Protein AF-A0A315VGN8-F1 (afdb_monomer_lite)

pLDDT: mean 83.1, std 18.91, range [20.92, 97.62]

Secondary structure (DSSP, 8-state):
-HHHHTS-HHHHHHHHTSHHHHT-HHHHHHHHHHHHTT--HHHHHHHHHHHHHHHHHTT-----HHHHHHHHHHHHHHHGGGGGG--HHHHHIIIIIISTTTGGG--HHHHHTS-S-S-HHHHHHHHHHHHHTGGGS-HHHHHHHHHHHHHHHHHHGGGTSSS--TTT---HHHHHHHHHGGGGGGS-HHHHHHH-TT--GGGGGGGS-HHHHHHHHT-GGG--SHHHHHHHHHHS-GGGHHHHHHHHHHHHHHTGGGS-HHHHHHHHHHHHHHS-GGGS-HHHHHHHHHHHHHHHTT--GGGHHHHHHHHHTS-HHHHHHHHHHHHHTGGGS-HHHHHHHHHHHHHHHHSSSTTTT--SS-HHHHHHHHHGGG-PPPHHHHHHTS-TTSHHHHHTTS-HHHHHHHHTSTT----HHHHHHHHHH-TTHHHHHHH----HHHHHHHHHHHHHHHHH--SHHHHHHIIIIITTTTGGG--TTTTSHHHHTT--HHHHHHHHHHHHHT---TT-S--HHHHHHHHHHHHHTSSS-TT--TT-TTT--S-HHHHHTGGGGGG--HHHHHHHS-HHHHHHHHT-HHHHHHHT-TTS-HHHHHHHHHHHHHH-TT--GGGS-TGGGG-TTS-HHHHHT--HHHHHHHHHHHHHHS------PPPPS----------------PPP--------------------S-----S-SSSS---TT----TTSGGGTT-TTTSGGG-SS-HHHHHHHHHHHHT--S--HHHHHHHGGGGGGS-HHHHHHS-HHHHHHTHHHHTT-TT--HHHHHHHHHHHHHTT----SHHHHHHTGGGGGG--HHHHHHS-HHHHHHHTT-HHHHHHHHTS-HHHHHHHHHHHHTT--SHHHHHHHS-GGGGGGS-GGG--PPTT---HHHHHTS---HHHHHHHHHHHHTS---GGG--HHHHTT--HHHHTTS-HHHHHHHHHHTS--TTSPPP---HHHHHHHHHHHTTS--S-GGGS-TTGGGT-

Sequence (1011 aa):
ITIVDSLSSGEKAEFLLQPDILANVSLVITVFDRFTTSASLENLESFFNTFVGGLVKQNLTAVNPNMRDNILNLTITALAPKFHLLNPEGFRLWFQVYLPLFLPSIKSTTFDIIPRNISCSSYQQIVKGLDNIISQLSEAQNQEVLKFGLDYLKAQLTSGLSCFNAEIETNDRGWLEDNFGQFRLQASFKNFLSLKKDFKGAEVADLLTFSQLKELAAIPSQLNGTQDVTKVMAVIKPADFAAFFDSLAQAVAAQSVNYTQEVKSAFLQAVFDRGGLPAVSDEDFLQWRGRLQPLLIDLSPNLVPRFVSLVANRSCATSQEMINVLDTIQTTLSNNTKTEVYRNILIFLQDSTLLKCYRGGSFYLFLQNIFLSFGFPDVATFISLLPPKRESELLNTISTSELSQLLNQPDVVKNSTDICIIFSNYNNTPSFLENEDVPDDVRRIILPCVWPLALSSNRRSEVDLWFNVRLRNYLKFLTKDLISYNEVQNASCLTFQKLVSFMGKNFTFTGSDFGQPDVYTTIRSYLGAGSVARCYNATDPDLNSTSWFVNYIGSFVIFITLDDFKSFVNTSQLNVFLKDKANLELFNNPAVPQDVTNYYIFQLFEFYPSFGLIMLPGSLLCSPDIPSSLFASLNENDTMAILDKLNTFCNSTENPEVPDENVTEVLFSDIIVGSQITSPSQGNIETGNQDVPTLKDNFQKPFVVSESACSHTGSSVCCAPRRLAPALGLDLICHEWNGRSLNTIRRAAALASNIKVFTAQTFKDLGSASSGLTNSQIMSVSPELLVLSLSILGSVNTWGKDQASNIINQITSSSFQINSAASLESLGTLIIGVPSKSINSISASEILSASKNPTLVSNMLEAPKVVQEAFVKKIISVDSSPTKVVENVPDALATEIPPSLLLFSEGTANITAINKKTWTADQSTMFFATLAETNFDTEQLSPFVLQGFTCGTVKKMRKAQISQLIHACRPRKGRAKVELKESQLTCMYNLIRDDLSQNFTDYPSDLLLYL

Foldseek 3Di:
DVVLVPDQLLVNLVVCLDPVNVVPLVNLLVSLLVCLPDDDPVSLLNNLCNNLVSCVVVVPLEGDLSSLLSNLVSNLQSCLVVLVVDDLVNLLCVLQPRNLNSVQNDDLVSLVSHDLPHALSSLLSNLVSCLVNVVSHDPNVLVSSVVSLLVSQVVCVVVPASSDDPVPDPALQCVLCSSHNLSSAVDALVSSCVRPVPRQCLRCLLVYDPRNLLVLLLDLVNDDFQSSLCSNLVNDALVCLLVSLVSNLVSCVVCVVSHDLRNLQNNVVSCLVHNCLLPDALVVNVSCCSSNLSSCQQHDLVCLLSQLVSLLSHAPVSSLVSLVSCLVRVVRYDLSNLVSNQVSLLVSCPPPPHRHPDPDAQPLVSQCSSCPPSDGAALVSVLVSADPVCLLVRLQSHDLVSVLVNQQDPPRDDDLVSVLSSCVSYPCLLVNLQPHDHDPVSLLSVCVSCLLVLQADADLVSVCSVPVGRCVVNVQNDALVCLALVNNLNGHLNNLLVVLVCLQPPHDCVPHNDDLVSNVVNLLSNLLVDQAQPQADCPDPSRPDLCSCCRRCNQSQLVDDPVSVCRNHPLVRLQSNLLDLNNLVRLLDPSHDLVNLLVSLLSPCVSPVPPQLLSHQLQSLQHLNNDLVNLLPDALVVLLVNLVSCVVHVPDPDDDPDDDDDDDDDDDDDPDDDDDDDDDDDDDDDDDDDDDYDDDDDDDDDDPPPPPDPPPDPDPPDDDDPPCVVPPVPPPPVVLDPDDDPSVLSNLLSSQVNDDDDALVNLVSSQLSPLSHDLVRLLVDQLVRLVVNQQRQLVHQNHDLSSLLSSVVRVCVDPQALAALVSLVSNHLSQQNDDLVSLLNHALVRLLVNQVDVSSVVSLLNHPPSNLLSSLVSVCVVPLALLSSLVRHDQVSQQSDDLVSNADDAPSDDQVSVQSHQYDLSSLLNCLLSVQVDDDQLLSHALRNLSNDALVSLVPHDLVVLLRSQQSQFDDPPGDHRDHDPRRLVSSCVSCVVPDDPDPRSGHPVNVVVD

Structure (mmCIF, N/CA/C/O backbone):
data_AF-A0A315VGN8-F1
#
_entry.id   AF-A0A315VGN8-F1
#
loop_
_atom_site.group_PDB
_atom_site.id
_atom_site.type_symbol
_atom_site.label_atom_id
_atom_site.label_alt_id
_atom_site.label_comp_id
_atom_site.label_asym_id
_atom_site.label_entity_id
_atom_site.label_seq_id
_atom_site.pdbx_PDB_ins_code
_atom_site.Cartn_x
_atom_site.Cartn_y
_atom_site.Cartn_z
_atom_site.occupancy
_atom_site.B_iso_or_equiv
_atom_site.auth_seq_id
_atom_site.auth_comp_id
_atom_site.auth_asym_id
_atom_site.auth_atom_id
_atom_site.pdbx_PDB_model_num
ATOM 1 N N . ILE A 1 1 ? 70.341 12.336 -92.042 1.00 58.00 1 ILE A N 1
ATOM 2 C CA . ILE A 1 1 ? 70.858 12.211 -90.656 1.00 58.00 1 ILE A CA 1
ATOM 3 C C . ILE A 1 1 ? 71.962 13.239 -90.385 1.00 58.00 1 ILE A C 1
ATOM 5 O O . ILE A 1 1 ? 71.738 14.077 -89.535 1.00 58.00 1 ILE A O 1
ATOM 9 N N . THR A 1 2 ? 73.058 13.303 -91.153 1.00 61.00 2 THR A N 1
ATOM 10 C CA . THR A 1 2 ? 74.105 14.351 -91.014 1.00 61.00 2 THR A CA 1
ATOM 11 C C . THR A 1 2 ? 73.592 15.796 -91.126 1.00 61.00 2 THR A C 1
ATOM 13 O O . THR A 1 2 ? 74.123 16.676 -90.466 1.00 61.00 2 THR A O 1
ATOM 16 N N . ILE A 1 3 ? 72.532 16.039 -91.908 1.00 67.94 3 ILE A N 1
ATOM 17 C CA . ILE A 1 3 ? 71.863 17.354 -92.020 1.00 67.94 3 ILE A CA 1
ATOM 18 C C . ILE A 1 3 ? 71.047 17.697 -90.762 1.00 67.94 3 ILE A C 1
ATOM 20 O O . ILE A 1 3 ? 70.886 18.861 -90.421 1.00 67.94 3 ILE A O 1
ATOM 24 N N . VAL A 1 4 ? 70.530 16.688 -90.057 1.00 70.56 4 VAL A N 1
ATOM 25 C CA . VAL A 1 4 ? 69.682 16.889 -88.873 1.00 70.56 4 VAL A CA 1
ATOM 26 C C . VAL A 1 4 ? 70.528 17.328 -87.678 1.00 70.56 4 VAL A C 1
ATOM 28 O O . VAL A 1 4 ? 70.066 18.115 -86.860 1.00 70.56 4 VAL A O 1
ATOM 31 N N . ASP A 1 5 ? 71.785 16.884 -87.602 1.00 72.75 5 ASP A N 1
ATOM 32 C CA . ASP A 1 5 ? 72.692 17.219 -86.501 1.00 72.75 5 ASP A CA 1
ATOM 33 C C . ASP A 1 5 ? 73.070 18.720 -86.479 1.00 72.75 5 ASP A C 1
ATOM 35 O O . ASP A 1 5 ? 73.312 19.257 -85.399 1.00 72.75 5 ASP A O 1
ATOM 39 N N . SER A 1 6 ? 73.023 19.420 -87.626 1.00 78.56 6 SER A N 1
ATOM 40 C CA . SER A 1 6 ? 73.292 20.867 -87.745 1.00 78.56 6 SER A CA 1
ATOM 41 C C . SER A 1 6 ? 72.089 21.786 -87.482 1.00 78.56 6 SER A C 1
ATOM 43 O O . SER A 1 6 ? 72.261 23.001 -87.475 1.00 78.56 6 SER A O 1
ATOM 45 N N . LEU A 1 7 ? 70.885 21.236 -87.293 1.00 84.81 7 LEU A N 1
ATOM 46 C CA . LEU A 1 7 ? 69.662 22.013 -87.052 1.00 84.81 7 LEU A CA 1
ATOM 47 C C . LEU A 1 7 ? 69.554 22.473 -85.588 1.00 84.81 7 LEU A C 1
ATOM 49 O O . LEU A 1 7 ? 69.934 21.740 -84.663 1.00 84.81 7 LEU A O 1
ATOM 53 N N . SER A 1 8 ? 68.968 23.653 -85.371 1.00 86.38 8 SER A N 1
ATOM 54 C CA . SER A 1 8 ? 68.553 24.110 -84.040 1.00 86.38 8 SER A CA 1
ATOM 55 C C . SER A 1 8 ? 67.445 23.222 -83.458 1.00 86.38 8 SER A C 1
ATOM 57 O O . SER A 1 8 ? 66.786 22.458 -84.165 1.00 86.38 8 SER A O 1
ATOM 59 N N . SER A 1 9 ? 67.216 23.316 -82.147 1.00 86.25 9 SER A N 1
ATOM 60 C CA . SER A 1 9 ? 66.182 22.540 -81.446 1.00 86.25 9 SER A CA 1
ATOM 61 C C . SER A 1 9 ? 64.780 22.760 -82.042 1.00 86.25 9 SER A C 1
ATOM 63 O O . SER A 1 9 ? 64.043 21.799 -82.244 1.00 86.25 9 SER A O 1
ATOM 65 N N . GLY A 1 10 ? 64.430 23.998 -82.406 1.00 83.69 10 GLY A N 1
ATOM 66 C CA . GLY A 1 10 ? 63.163 24.308 -83.078 1.00 83.69 10 GLY A CA 1
ATOM 67 C C . GLY A 1 10 ? 63.079 23.741 -84.500 1.00 83.69 10 GLY A C 1
ATOM 68 O O . GLY A 1 10 ? 62.085 23.111 -84.849 1.00 83.69 10 GLY A O 1
ATOM 69 N N . GLU A 1 11 ? 64.141 23.870 -85.299 1.00 86.75 11 GLU A N 1
ATOM 70 C CA . GLU A 1 11 ? 64.182 23.333 -86.671 1.00 86.75 11 GLU A CA 1
ATOM 71 C C . GLU A 1 11 ? 64.139 21.796 -86.697 1.00 86.75 11 GLU A C 1
ATOM 73 O O . GLU A 1 11 ? 63.535 21.206 -87.591 1.00 86.75 11 GLU A O 1
ATOM 78 N N . LYS A 1 12 ? 64.727 21.121 -85.694 1.00 88.56 12 LYS A N 1
ATOM 79 C CA . LYS A 1 12 ? 64.592 19.663 -85.509 1.00 88.56 12 LYS A CA 1
ATOM 80 C C . LYS A 1 12 ? 63.140 19.267 -85.256 1.00 88.56 12 LYS A C 1
ATOM 82 O O . LYS A 1 12 ? 62.682 18.277 -85.821 1.00 88.56 12 LYS A O 1
ATOM 87 N N . ALA A 1 13 ? 62.420 20.030 -84.435 1.00 88.88 13 ALA A N 1
ATOM 88 C CA . ALA A 1 13 ? 61.000 19.804 -84.189 1.00 88.88 13 ALA A CA 1
ATOM 89 C C . ALA A 1 13 ? 60.163 20.006 -85.465 1.00 88.88 13 ALA A C 1
ATOM 91 O O . ALA A 1 13 ? 59.357 19.143 -85.800 1.00 88.88 13 ALA A O 1
ATOM 92 N N . GLU A 1 14 ? 60.391 21.087 -86.218 1.00 87.31 14 GLU A N 1
ATOM 93 C CA . GLU A 1 14 ? 59.707 21.350 -87.498 1.00 87.31 14 GLU A CA 1
ATOM 94 C C . GLU A 1 14 ? 60.000 20.285 -88.561 1.00 87.31 14 GLU A C 1
ATOM 96 O O . GLU A 1 14 ? 59.091 19.853 -89.271 1.00 87.31 14 GLU A O 1
ATOM 101 N N . PHE A 1 15 ? 61.244 19.803 -88.637 1.00 89.56 15 PHE A N 1
ATOM 102 C CA . PHE A 1 15 ? 61.625 18.704 -89.524 1.00 89.56 15 PHE A CA 1
ATOM 103 C C . PHE A 1 15 ? 60.834 17.427 -89.218 1.00 89.56 15 PHE A C 1
ATOM 105 O O . PHE A 1 15 ? 60.322 16.778 -90.131 1.00 89.56 15 PHE A O 1
ATOM 112 N N . LEU A 1 16 ? 60.686 17.083 -87.935 1.00 88.81 16 LEU A N 1
ATOM 113 C CA . LEU A 1 16 ? 59.929 15.902 -87.513 1.00 88.81 16 LEU A CA 1
ATOM 114 C C . LEU A 1 16 ? 58.418 16.035 -87.717 1.00 88.81 16 LEU A C 1
ATOM 116 O O . LEU A 1 16 ? 57.732 15.019 -87.741 1.00 88.81 16 LEU A O 1
ATOM 120 N N . LEU A 1 17 ? 57.901 17.254 -87.881 1.00 88.00 17 LEU A N 1
ATOM 121 C CA . LEU A 1 17 ? 56.484 17.529 -88.128 1.00 88.00 17 LEU A CA 1
ATOM 122 C C . LEU A 1 17 ? 56.077 17.385 -89.600 1.00 88.00 17 LEU A C 1
ATOM 124 O O . LEU A 1 17 ? 54.887 17.460 -89.906 1.00 88.00 17 LEU A O 1
ATOM 128 N N . GLN A 1 18 ? 57.020 17.184 -90.523 1.00 88.88 18 GLN A N 1
ATOM 129 C CA . GLN A 1 18 ? 56.686 16.921 -91.922 1.00 88.88 18 GLN A CA 1
ATOM 130 C C . GLN A 1 18 ? 55.933 15.580 -92.035 1.00 88.88 18 GLN A C 1
ATOM 132 O O . GLN A 1 18 ? 56.428 14.589 -91.496 1.00 88.88 18 GLN A O 1
ATOM 137 N N . PRO A 1 19 ? 54.783 15.500 -92.737 1.00 82.44 19 PRO A N 1
ATOM 138 C CA . PRO A 1 19 ? 53.932 14.303 -92.748 1.00 82.44 19 PRO A CA 1
ATOM 139 C C . PRO A 1 19 ? 54.670 12.997 -93.085 1.00 82.44 19 PRO A C 1
ATOM 141 O O . PRO A 1 19 ? 54.491 11.991 -92.400 1.00 82.44 19 PRO A O 1
ATOM 144 N N . ASP A 1 20 ? 55.560 13.033 -94.082 1.00 84.69 20 ASP A N 1
ATOM 145 C CA . ASP A 1 20 ? 56.333 11.867 -94.536 1.00 84.69 20 ASP A CA 1
ATOM 146 C C . ASP A 1 20 ? 57.399 11.427 -93.516 1.00 84.69 20 ASP A C 1
ATOM 148 O O . ASP A 1 20 ? 57.733 10.244 -93.412 1.00 84.69 20 ASP A O 1
ATOM 152 N N . ILE A 1 21 ? 57.929 12.378 -92.741 1.00 86.12 21 ILE A N 1
ATOM 153 C CA . ILE A 1 21 ? 58.925 12.132 -91.692 1.00 86.12 21 ILE A CA 1
ATOM 154 C C . ILE A 1 21 ? 58.238 11.618 -90.431 1.00 86.12 21 ILE A C 1
ATOM 156 O O . ILE A 1 21 ? 58.671 10.608 -89.876 1.00 86.12 21 ILE A O 1
ATOM 160 N N . LEU A 1 22 ? 57.140 12.256 -90.017 1.00 85.06 22 LEU A N 1
ATOM 161 C CA . LEU A 1 22 ? 56.354 11.868 -88.847 1.00 85.06 22 LEU A CA 1
ATOM 162 C C . LEU A 1 22 ? 55.764 10.457 -88.998 1.00 85.06 22 LEU A C 1
ATOM 164 O O . LEU A 1 22 ? 55.678 9.717 -88.021 1.00 85.06 22 LEU A O 1
ATOM 168 N N . ALA A 1 23 ? 55.413 10.044 -90.221 1.00 84.00 23 ALA A N 1
ATOM 169 C CA . ALA A 1 23 ? 54.968 8.680 -90.514 1.00 84.00 23 ALA A CA 1
ATOM 170 C C . ALA A 1 23 ? 56.084 7.623 -90.352 1.00 84.00 23 ALA A C 1
ATOM 172 O O . ALA A 1 23 ? 55.800 6.448 -90.100 1.00 84.00 23 ALA A O 1
ATOM 173 N N . ASN A 1 24 ? 57.360 8.012 -90.459 1.00 89.75 24 ASN A N 1
ATOM 174 C CA . ASN A 1 24 ? 58.501 7.109 -90.335 1.00 89.75 24 ASN A CA 1
ATOM 175 C C . ASN A 1 24 ? 58.953 6.964 -88.872 1.00 89.75 24 ASN A C 1
ATOM 177 O O . ASN A 1 24 ? 59.883 7.626 -88.407 1.00 89.75 24 ASN A O 1
ATOM 181 N N . VAL A 1 25 ? 58.321 6.033 -88.152 1.00 88.19 25 VAL A N 1
ATOM 182 C CA . VAL A 1 25 ? 58.555 5.799 -86.715 1.00 88.19 25 VAL A CA 1
ATOM 183 C C . VAL A 1 25 ? 60.031 5.582 -86.363 1.00 88.19 25 VAL A C 1
ATOM 185 O O . VAL A 1 25 ? 60.518 6.163 -85.396 1.00 88.19 25 VAL A O 1
ATOM 188 N N . SER A 1 26 ? 60.769 4.794 -87.151 1.00 88.88 26 SER A N 1
ATOM 189 C CA . SER A 1 26 ? 62.187 4.512 -86.879 1.00 88.88 26 SER A CA 1
ATOM 190 C C . SER A 1 26 ? 63.064 5.755 -87.027 1.00 88.88 26 SER A C 1
ATOM 192 O O . SER A 1 26 ? 64.008 5.940 -86.253 1.00 88.88 26 SER A O 1
ATOM 194 N N . LEU A 1 27 ? 62.770 6.604 -88.017 1.00 88.12 27 LEU A N 1
ATOM 195 C CA . LEU A 1 27 ? 63.497 7.851 -88.236 1.00 88.12 27 LEU A CA 1
ATOM 196 C C . LEU A 1 27 ? 63.222 8.848 -87.109 1.00 88.12 27 LEU A C 1
ATOM 198 O O . LEU A 1 27 ? 64.173 9.415 -86.575 1.00 88.12 27 LEU A O 1
ATOM 202 N N . VAL A 1 28 ? 61.956 9.009 -86.705 1.00 88.81 28 VAL A N 1
ATOM 203 C CA . VAL A 1 28 ? 61.578 9.893 -85.591 1.00 88.81 28 VAL A CA 1
ATOM 204 C C . VAL A 1 28 ? 62.287 9.477 -84.305 1.00 88.81 28 VAL A C 1
ATOM 206 O O . VAL A 1 28 ? 62.915 10.321 -83.671 1.00 88.81 28 VAL A O 1
ATOM 209 N N . ILE A 1 29 ? 62.278 8.183 -83.962 1.00 89.62 29 ILE A N 1
ATOM 210 C CA . ILE A 1 29 ? 62.968 7.668 -82.767 1.00 89.62 29 ILE A CA 1
ATOM 211 C C . ILE A 1 29 ? 64.475 7.946 -82.839 1.00 89.62 29 ILE A C 1
ATOM 213 O O . ILE A 1 29 ? 65.045 8.443 -81.875 1.00 89.62 29 ILE A O 1
ATOM 217 N N . THR A 1 30 ? 65.116 7.699 -83.988 1.00 88.81 30 THR A N 1
ATOM 218 C CA . THR A 1 30 ? 66.565 7.925 -84.162 1.00 88.81 30 THR A CA 1
ATOM 219 C C . THR A 1 30 ? 66.944 9.399 -83.994 1.00 88.81 30 THR A C 1
ATOM 221 O O . THR A 1 30 ? 67.984 9.718 -83.420 1.00 88.81 30 THR A O 1
ATOM 224 N N . VAL A 1 31 ? 66.117 10.316 -84.506 1.00 87.62 31 VAL A N 1
ATOM 225 C CA . VAL A 1 31 ? 66.350 11.760 -84.361 1.00 87.62 31 VAL A CA 1
ATOM 226 C C . VAL A 1 31 ? 66.115 12.206 -82.917 1.00 87.62 31 VAL A C 1
ATOM 228 O O . VAL A 1 31 ? 66.922 12.968 -82.388 1.00 87.62 31 VAL A O 1
ATOM 231 N N . PHE A 1 32 ? 65.059 11.708 -82.268 1.00 89.94 32 PHE A N 1
ATOM 232 C CA . PHE A 1 32 ? 64.776 11.987 -80.859 1.00 89.94 32 PHE A CA 1
ATOM 233 C C . PHE A 1 32 ? 65.889 11.491 -79.933 1.00 89.94 32 PHE A C 1
ATOM 235 O O . PHE A 1 32 ? 66.315 12.233 -79.053 1.00 89.94 32 PHE A O 1
ATOM 242 N N . ASP A 1 33 ? 66.391 10.276 -80.139 1.00 88.75 33 ASP A N 1
ATOM 243 C CA . ASP A 1 33 ? 67.467 9.672 -79.343 1.00 88.75 33 ASP A CA 1
ATOM 244 C C . ASP A 1 33 ? 68.757 10.503 -79.420 1.00 88.75 33 ASP A C 1
ATOM 246 O O . ASP A 1 33 ? 69.295 10.962 -78.407 1.00 88.75 33 ASP A O 1
ATOM 250 N N . ARG A 1 34 ? 69.182 10.842 -80.644 1.00 85.88 34 ARG A N 1
ATOM 251 C CA . ARG A 1 34 ? 70.348 11.712 -80.867 1.00 85.88 34 ARG A CA 1
ATOM 252 C C . ARG A 1 34 ? 70.181 13.095 -80.250 1.00 85.88 34 ARG A C 1
ATOM 254 O O . ARG A 1 34 ? 71.128 13.626 -79.678 1.00 85.88 34 ARG A O 1
ATOM 261 N N . PHE A 1 35 ? 68.994 13.688 -80.372 1.00 88.56 35 PHE A N 1
ATOM 262 C CA . PHE A 1 35 ? 68.704 14.999 -79.799 1.00 88.56 35 PHE A CA 1
ATOM 263 C C . PHE A 1 35 ? 68.747 14.974 -78.265 1.00 88.56 35 PHE A C 1
ATOM 265 O O . PHE A 1 35 ? 69.381 15.827 -77.645 1.00 88.56 35 PHE A O 1
ATOM 272 N N . THR A 1 36 ? 68.098 13.987 -77.651 1.00 88.31 36 THR A N 1
ATOM 273 C CA . THR A 1 36 ? 67.928 13.913 -76.194 1.00 88.31 36 THR A CA 1
ATOM 274 C C . THR A 1 36 ? 69.217 13.552 -75.451 1.00 88.31 36 THR A C 1
ATOM 276 O O . THR A 1 36 ? 69.388 13.998 -74.317 1.00 88.31 36 THR A O 1
ATOM 279 N N . THR A 1 37 ? 70.167 12.861 -76.098 1.00 84.69 37 THR A N 1
ATOM 280 C CA . THR A 1 37 ? 71.450 12.434 -75.496 1.00 84.69 37 THR A CA 1
ATOM 281 C C . THR A 1 37 ? 72.294 13.593 -74.932 1.00 84.69 37 THR A C 1
ATOM 283 O O . THR A 1 37 ? 72.989 13.411 -73.935 1.00 84.69 37 THR A O 1
ATOM 286 N N . SER A 1 38 ? 72.243 14.794 -75.525 1.00 78.88 38 SER A N 1
ATOM 287 C CA . SER A 1 38 ? 73.081 15.936 -75.102 1.00 78.88 38 SER A CA 1
ATOM 288 C C . SER A 1 38 ? 72.357 17.286 -75.036 1.00 78.88 38 SER A C 1
ATOM 290 O O . SER A 1 38 ? 73.006 18.330 -74.945 1.00 78.88 38 SER A O 1
ATOM 292 N N . ALA A 1 39 ? 71.024 17.312 -75.112 1.00 86.38 39 ALA A N 1
ATOM 293 C CA . ALA A 1 39 ? 70.270 18.565 -75.061 1.00 86.38 39 ALA A CA 1
ATOM 294 C C . ALA A 1 39 ? 70.390 19.246 -73.683 1.00 86.38 39 ALA A C 1
ATOM 296 O O . ALA A 1 39 ? 70.356 18.574 -72.654 1.00 86.38 39 ALA A O 1
ATOM 297 N N . SER A 1 40 ? 70.471 20.580 -73.634 1.00 89.69 40 SER A N 1
ATOM 298 C CA . SER A 1 40 ? 70.240 21.363 -72.407 1.00 89.69 40 SER A CA 1
ATOM 299 C C . SER A 1 40 ? 68.744 21.379 -72.050 1.00 89.69 40 SER A C 1
ATOM 301 O O . SER A 1 40 ? 67.917 20.925 -72.842 1.00 89.69 40 SER A O 1
ATOM 303 N N . LEU A 1 41 ? 68.368 21.866 -70.860 1.00 89.62 41 LEU A N 1
ATOM 304 C CA . LEU A 1 41 ? 66.949 22.017 -70.502 1.00 89.62 41 LEU A CA 1
ATOM 305 C C . LEU A 1 41 ? 66.229 22.986 -71.458 1.00 89.62 41 LEU A C 1
ATOM 307 O O . LEU A 1 41 ? 65.197 22.630 -72.011 1.00 89.62 41 LEU A O 1
ATOM 311 N N . GLU A 1 42 ? 66.833 24.143 -71.738 1.00 89.31 42 GLU A N 1
ATOM 312 C CA . GLU A 1 42 ? 66.310 25.147 -72.677 1.00 89.31 42 GLU A CA 1
ATOM 313 C C . GLU A 1 42 ? 66.122 24.581 -74.095 1.00 89.31 42 GLU A C 1
ATOM 315 O O . GLU A 1 42 ? 65.105 24.824 -74.741 1.00 89.31 42 GLU A O 1
ATOM 320 N N . ASN A 1 43 ? 67.064 23.753 -74.565 1.00 90.75 43 ASN A N 1
ATOM 321 C CA . ASN A 1 43 ? 66.945 23.090 -75.864 1.00 90.75 43 ASN A CA 1
ATOM 322 C C . ASN A 1 43 ? 65.787 22.089 -75.895 1.00 90.75 43 ASN A C 1
ATOM 324 O O . ASN A 1 43 ? 65.057 22.045 -76.884 1.00 90.75 43 ASN A O 1
ATOM 328 N N . LEU A 1 44 ? 65.609 21.301 -74.828 1.00 91.50 44 LEU A N 1
ATOM 329 C CA . LEU A 1 44 ? 64.475 20.386 -74.695 1.00 91.50 44 LEU A CA 1
ATOM 330 C C . LEU A 1 44 ? 63.145 21.152 -74.691 1.00 91.50 44 LEU A C 1
ATOM 332 O O . LEU A 1 44 ? 62.243 20.790 -75.439 1.00 91.50 44 LEU A O 1
ATOM 336 N N . GLU A 1 45 ? 63.034 22.223 -73.905 1.00 91.31 45 GLU A N 1
ATOM 337 C CA . GLU A 1 45 ? 61.823 23.050 -73.826 1.00 91.31 45 GLU A CA 1
ATOM 338 C C . GLU A 1 45 ? 61.502 23.720 -75.164 1.00 91.31 45 GLU A C 1
ATOM 340 O O . GLU A 1 45 ? 60.369 23.637 -75.634 1.00 91.31 45 GLU A O 1
ATOM 345 N N . SER A 1 46 ? 62.502 24.316 -75.820 1.00 91.44 46 SER A N 1
ATOM 346 C CA . SER A 1 46 ? 62.357 24.927 -77.146 1.00 91.44 46 SER A CA 1
ATOM 347 C C . SER A 1 46 ? 61.889 23.912 -78.193 1.00 91.44 46 SER A C 1
ATOM 349 O O . SER A 1 46 ? 60.943 24.182 -78.936 1.00 91.44 46 SER A O 1
ATOM 351 N N . PHE A 1 47 ? 62.497 22.720 -78.218 1.00 93.75 47 PHE A N 1
ATOM 352 C CA . PHE A 1 47 ? 62.082 21.636 -79.108 1.00 93.75 47 PHE A CA 1
ATOM 353 C C . PHE A 1 47 ? 60.637 21.210 -78.828 1.00 93.75 47 PHE A C 1
ATOM 355 O O . PHE A 1 47 ? 59.832 21.165 -79.755 1.00 93.75 47 PHE A O 1
ATOM 362 N N . PHE A 1 48 ? 60.281 20.913 -77.573 1.00 93.31 48 PHE A N 1
ATOM 363 C CA . PHE A 1 48 ? 58.951 20.398 -77.229 1.00 93.31 48 PHE A CA 1
ATOM 364 C C . PHE A 1 48 ? 57.848 21.434 -77.425 1.00 93.31 48 PHE A C 1
ATOM 366 O O . PHE A 1 48 ? 56.769 21.075 -77.894 1.00 93.31 48 PHE A O 1
ATOM 373 N N . ASN A 1 49 ? 58.120 22.710 -77.150 1.00 91.62 49 ASN A N 1
ATOM 374 C CA . ASN A 1 49 ? 57.185 23.797 -77.422 1.00 91.62 49 ASN A CA 1
ATOM 375 C C . ASN A 1 49 ? 56.826 23.863 -78.918 1.00 91.62 49 ASN A C 1
ATOM 377 O O . ASN A 1 49 ? 55.648 23.912 -79.278 1.00 91.62 49 ASN A O 1
ATOM 381 N N . THR A 1 50 ? 57.826 23.775 -79.800 1.00 92.06 50 THR A N 1
ATOM 382 C CA . THR A 1 50 ? 57.614 23.758 -81.256 1.00 92.06 50 THR A CA 1
ATOM 383 C C . THR A 1 50 ? 56.990 22.445 -81.730 1.00 92.06 50 THR A C 1
ATOM 385 O O . THR A 1 50 ? 56.038 22.466 -82.509 1.00 92.06 50 THR A O 1
ATOM 388 N N . PHE A 1 51 ? 57.483 21.302 -81.246 1.00 91.62 51 PHE A N 1
ATOM 389 C CA . PHE A 1 51 ? 57.038 19.976 -81.675 1.00 91.62 51 PHE A CA 1
ATOM 390 C C . PHE A 1 51 ? 55.577 19.735 -81.298 1.00 91.62 51 PHE A C 1
ATOM 392 O O . PHE A 1 51 ? 54.748 19.461 -82.161 1.00 91.62 51 PHE A O 1
ATOM 399 N N . VAL A 1 52 ? 55.222 19.921 -80.027 1.00 89.88 52 VAL A N 1
ATOM 400 C CA . VAL A 1 52 ? 53.847 19.736 -79.543 1.00 89.88 52 VAL A CA 1
ATOM 401 C C . VAL A 1 52 ? 52.923 20.805 -80.120 1.00 89.88 52 VAL A C 1
ATOM 403 O O . VAL A 1 52 ? 51.832 20.474 -80.581 1.00 89.88 52 VAL A O 1
ATOM 406 N N . GLY A 1 53 ? 53.368 22.066 -80.193 1.00 87.12 53 GLY A N 1
ATOM 407 C CA . GLY A 1 53 ? 52.607 23.136 -80.841 1.00 87.12 53 GLY A CA 1
ATOM 408 C C . GLY A 1 53 ? 52.301 22.838 -82.314 1.00 87.12 53 GLY A C 1
ATOM 409 O O . GLY A 1 53 ? 51.205 23.131 -82.795 1.00 87.12 53 GLY A O 1
ATOM 410 N N . GLY A 1 54 ? 53.232 22.205 -83.028 1.00 88.12 54 GLY A N 1
ATOM 411 C CA . GLY A 1 54 ? 53.025 21.740 -84.396 1.00 88.12 54 GLY A CA 1
ATOM 412 C C . GLY A 1 54 ? 52.087 20.539 -84.508 1.00 88.12 54 GLY A C 1
ATOM 413 O O . GLY A 1 54 ? 51.222 20.548 -85.381 1.00 88.12 54 GLY A O 1
ATOM 414 N N . LEU A 1 55 ? 52.183 19.553 -83.607 1.00 87.62 55 LEU A N 1
ATOM 415 C CA . LEU A 1 55 ? 51.242 18.422 -83.554 1.00 87.62 55 LEU A CA 1
ATOM 416 C C . LEU A 1 55 ? 49.802 18.906 -83.325 1.00 87.62 55 LEU A C 1
ATOM 418 O O . LEU A 1 55 ? 48.879 18.452 -84.003 1.00 87.62 55 LEU A O 1
ATOM 422 N N . VAL A 1 56 ? 49.620 19.885 -82.431 1.00 84.62 56 VAL A N 1
ATOM 423 C CA . VAL A 1 56 ? 48.319 20.520 -82.169 1.00 84.62 56 VAL A CA 1
ATOM 424 C C . VAL A 1 56 ? 47.809 21.271 -83.402 1.00 84.62 56 VAL A C 1
ATOM 426 O O . VAL A 1 56 ? 46.650 21.101 -83.769 1.00 84.62 56 VAL A O 1
ATOM 429 N N . LYS A 1 57 ? 48.656 22.044 -84.101 1.00 85.88 57 LYS A N 1
ATOM 430 C CA . LYS A 1 57 ? 48.278 22.717 -85.365 1.00 85.88 57 LYS A CA 1
ATOM 431 C C . LYS A 1 57 ? 47.853 21.737 -86.465 1.00 85.88 57 LYS A C 1
ATOM 433 O O . LYS A 1 57 ? 47.059 22.106 -87.325 1.00 85.88 57 LYS A O 1
ATOM 438 N N . GLN A 1 58 ? 48.367 20.509 -86.440 1.00 86.06 58 GLN A N 1
ATOM 439 C CA . GLN A 1 58 ? 47.985 19.431 -87.356 1.00 86.06 58 GLN A CA 1
ATOM 440 C C . GLN A 1 58 ? 46.764 18.620 -86.874 1.00 86.06 58 GLN A C 1
ATOM 442 O O . GLN A 1 58 ? 46.408 17.632 -87.511 1.00 86.06 58 GLN A O 1
ATOM 447 N N . ASN A 1 59 ? 46.103 19.026 -85.780 1.00 83.19 59 ASN A N 1
ATOM 448 C CA . ASN A 1 59 ? 44.969 18.330 -85.154 1.00 83.19 59 ASN A CA 1
ATOM 449 C C . ASN A 1 59 ? 45.259 16.864 -84.770 1.00 83.19 59 ASN A C 1
ATOM 451 O O . ASN A 1 59 ? 44.346 16.037 -84.719 1.00 83.19 59 ASN A O 1
ATOM 455 N N . LEU A 1 60 ? 46.519 16.524 -84.481 1.00 82.19 60 LEU A N 1
ATOM 456 C CA . LEU A 1 60 ? 46.887 15.181 -84.039 1.00 82.19 60 LEU A CA 1
ATOM 457 C C . LEU A 1 60 ? 46.609 15.020 -82.541 1.00 82.19 60 LEU A C 1
ATOM 459 O O . LEU A 1 60 ? 47.308 15.577 -81.699 1.00 82.19 60 LEU A O 1
ATOM 463 N N . THR A 1 61 ? 45.593 14.223 -82.212 1.00 75.00 61 THR A N 1
ATOM 464 C CA . THR A 1 61 ? 45.196 13.909 -80.827 1.00 75.00 61 THR A CA 1
ATOM 465 C C . THR A 1 61 ? 45.800 12.607 -80.299 1.00 75.00 61 THR A C 1
ATOM 467 O O . THR A 1 61 ? 45.696 12.318 -79.110 1.00 75.00 61 THR A O 1
ATOM 470 N N . ALA A 1 62 ? 46.454 11.823 -81.161 1.00 76.44 62 ALA A N 1
ATOM 471 C CA . ALA A 1 62 ? 47.150 10.596 -80.797 1.00 76.44 62 ALA A CA 1
ATOM 472 C C . ALA A 1 62 ? 48.361 10.362 -81.709 1.00 76.44 62 ALA A C 1
ATOM 474 O O . ALA A 1 62 ? 48.327 10.652 -82.904 1.00 76.44 62 ALA A O 1
ATOM 475 N N . VAL A 1 63 ? 49.423 9.795 -81.137 1.00 83.00 63 VAL A N 1
ATOM 476 C CA . VAL A 1 63 ? 50.654 9.408 -81.842 1.00 83.00 63 VAL A CA 1
ATOM 477 C C . VAL A 1 63 ? 50.767 7.881 -81.842 1.00 83.00 63 VAL A C 1
ATOM 479 O O . VAL A 1 63 ? 50.264 7.219 -80.931 1.00 83.00 63 VAL A O 1
ATOM 482 N N . ASN A 1 64 ? 51.424 7.310 -82.859 1.00 87.44 64 ASN A N 1
ATOM 483 C CA . ASN A 1 64 ? 51.691 5.872 -82.954 1.00 87.44 64 ASN A CA 1
ATOM 484 C C . ASN A 1 64 ? 52.211 5.311 -81.604 1.00 87.44 64 ASN A C 1
ATOM 486 O O . ASN A 1 64 ? 53.176 5.865 -81.081 1.00 87.44 64 ASN A O 1
ATOM 490 N N . PRO A 1 65 ? 51.644 4.220 -81.043 1.00 88.38 65 PRO A N 1
ATOM 491 C CA . PRO A 1 65 ? 51.998 3.748 -79.699 1.00 88.38 65 PRO A CA 1
ATOM 492 C C . PRO A 1 65 ? 53.485 3.433 -79.489 1.00 88.38 65 PRO A C 1
ATOM 494 O O . PRO A 1 65 ? 54.022 3.743 -78.427 1.00 88.38 65 PRO A O 1
ATOM 497 N N . ASN A 1 66 ? 54.164 2.872 -80.499 1.00 89.19 66 ASN A N 1
ATOM 498 C CA . ASN A 1 66 ? 55.600 2.580 -80.436 1.00 89.19 66 ASN A CA 1
ATOM 499 C C . ASN A 1 66 ? 56.430 3.871 -80.434 1.00 89.19 66 ASN A C 1
ATOM 501 O O . ASN A 1 66 ? 57.351 4.027 -79.635 1.00 89.19 66 ASN A O 1
ATOM 505 N N . MET A 1 67 ? 56.071 4.829 -81.292 1.00 89.31 67 MET A N 1
ATOM 506 C CA . MET A 1 67 ? 56.689 6.157 -81.294 1.00 89.31 67 MET A CA 1
ATOM 507 C C . MET A 1 67 ? 56.469 6.868 -79.956 1.00 89.31 67 MET A C 1
ATOM 509 O O . MET A 1 67 ? 57.406 7.401 -79.375 1.00 89.31 67 MET A O 1
ATOM 513 N N . ARG A 1 68 ? 55.235 6.830 -79.449 1.00 90.88 68 ARG A N 1
ATOM 514 C CA . ARG A 1 68 ? 54.814 7.460 -78.200 1.00 90.88 68 ARG A CA 1
ATOM 515 C C . ARG A 1 68 ? 55.602 6.940 -76.996 1.00 90.88 68 ARG A C 1
ATOM 517 O O . ARG A 1 68 ? 56.080 7.738 -76.198 1.00 90.88 68 ARG A O 1
ATOM 524 N N . ASP A 1 69 ? 55.761 5.619 -76.897 1.00 91.19 69 ASP A N 1
ATOM 525 C CA . ASP A 1 69 ? 56.529 4.936 -75.843 1.00 91.19 69 ASP A CA 1
ATOM 526 C C . ASP A 1 69 ? 58.015 5.314 -75.873 1.00 91.19 69 ASP A C 1
ATOM 528 O O . ASP A 1 69 ? 58.575 5.719 -74.856 1.00 91.19 69 ASP A O 1
ATOM 532 N N . ASN A 1 70 ? 58.640 5.272 -77.054 1.00 91.38 70 ASN A N 1
ATOM 533 C CA . ASN A 1 70 ? 60.052 5.627 -77.200 1.00 91.38 70 ASN A CA 1
ATOM 534 C C . ASN A 1 70 ? 60.307 7.116 -76.936 1.00 91.38 70 ASN A C 1
ATOM 536 O O . ASN A 1 70 ? 61.259 7.446 -76.232 1.00 91.38 70 ASN A O 1
ATOM 540 N N . ILE A 1 71 ? 59.451 8.011 -77.445 1.00 92.50 71 ILE A N 1
ATOM 541 C CA . ILE A 1 71 ? 59.565 9.451 -77.177 1.00 92.50 71 ILE A CA 1
ATOM 542 C C . ILE A 1 71 ? 59.434 9.716 -75.677 1.00 92.50 71 ILE A C 1
ATOM 544 O O . ILE A 1 71 ? 60.275 10.423 -75.126 1.00 92.50 71 ILE A O 1
ATOM 548 N N . LEU A 1 72 ? 58.438 9.134 -74.999 1.00 92.75 72 LEU A N 1
ATOM 549 C CA . LEU A 1 72 ? 58.274 9.311 -73.556 1.00 92.75 72 LEU A CA 1
ATOM 550 C C . LEU A 1 72 ? 59.515 8.833 -72.793 1.00 92.75 72 LEU A C 1
ATOM 552 O O . LEU A 1 72 ? 60.037 9.577 -71.966 1.00 92.75 72 LEU A O 1
ATOM 556 N N . ASN A 1 73 ? 60.002 7.624 -73.087 1.00 91.00 73 ASN A N 1
ATOM 557 C CA . ASN A 1 73 ? 61.152 7.039 -72.402 1.00 91.00 73 ASN A CA 1
ATOM 558 C C . ASN A 1 73 ? 62.417 7.891 -72.582 1.00 91.00 73 ASN A C 1
ATOM 560 O O . ASN A 1 73 ? 63.003 8.326 -71.595 1.00 91.00 73 ASN A O 1
ATOM 564 N N . LEU A 1 74 ? 62.782 8.213 -73.829 1.00 92.25 74 LEU A N 1
ATOM 565 C CA . LEU A 1 74 ? 63.951 9.046 -74.142 1.00 92.25 74 LEU A CA 1
ATOM 566 C C . LEU A 1 74 ? 63.861 10.427 -73.482 1.00 92.25 74 LEU A C 1
ATOM 568 O O . LEU A 1 74 ? 64.840 10.928 -72.928 1.00 92.25 74 LEU A O 1
ATOM 572 N N . THR A 1 75 ? 62.670 11.027 -73.490 1.00 92.06 75 THR A N 1
ATOM 573 C CA . THR A 1 75 ? 62.445 12.353 -72.903 1.00 92.06 75 THR A CA 1
ATOM 574 C C . THR A 1 75 ? 62.574 12.327 -71.389 1.00 92.06 75 THR A C 1
ATOM 576 O O . THR A 1 75 ? 63.288 13.155 -70.828 1.00 92.06 75 THR A O 1
ATOM 579 N N . ILE A 1 76 ? 61.933 11.368 -70.718 1.00 90.44 76 ILE A N 1
ATOM 580 C CA . ILE A 1 76 ? 62.007 11.234 -69.261 1.00 90.44 76 ILE A CA 1
ATOM 581 C C . ILE A 1 76 ? 63.439 10.901 -68.824 1.00 90.44 76 ILE A C 1
ATOM 583 O O . ILE A 1 76 ? 63.921 11.517 -67.877 1.00 90.44 76 ILE A O 1
ATOM 587 N N . THR A 1 77 ? 64.167 10.033 -69.539 1.00 90.12 77 THR A N 1
ATOM 588 C CA . THR A 1 77 ? 65.590 9.752 -69.265 1.00 90.12 77 THR A CA 1
ATOM 589 C C . THR A 1 77 ? 66.467 10.999 -69.411 1.00 90.12 77 THR A C 1
ATOM 591 O O . THR A 1 77 ? 67.319 11.251 -68.560 1.00 90.12 77 THR A O 1
ATOM 594 N N . ALA A 1 78 ? 66.246 11.819 -70.442 1.00 91.12 78 ALA A N 1
ATOM 595 C CA . ALA A 1 78 ? 67.012 13.050 -70.657 1.00 91.12 78 ALA A CA 1
ATOM 596 C C . ALA A 1 78 ? 66.629 14.200 -69.709 1.00 91.12 78 ALA A C 1
ATOM 598 O O . ALA A 1 78 ? 67.440 15.106 -69.471 1.00 91.12 78 ALA A O 1
ATOM 599 N N . LEU A 1 79 ? 65.402 14.185 -69.180 1.00 90.31 79 LEU A N 1
ATOM 600 C CA . LEU A 1 79 ? 64.912 15.141 -68.189 1.00 90.31 79 LEU A CA 1
ATOM 601 C C . LEU A 1 79 ? 65.323 14.750 -66.761 1.00 90.31 79 LEU A C 1
ATOM 603 O O . LEU A 1 79 ? 65.553 15.635 -65.940 1.00 90.31 79 LEU A O 1
ATOM 607 N N . ALA A 1 80 ? 65.502 13.454 -66.488 1.00 88.75 80 ALA A N 1
ATOM 608 C CA . ALA A 1 80 ? 65.847 12.895 -65.181 1.00 88.75 80 ALA A CA 1
ATOM 609 C C . ALA A 1 80 ? 66.955 13.645 -64.420 1.00 88.75 80 ALA A C 1
ATOM 611 O O . ALA A 1 80 ? 66.699 14.122 -63.310 1.00 88.75 80 ALA A O 1
ATOM 612 N N . PRO A 1 81 ? 68.165 13.843 -64.989 1.00 88.75 81 PRO A N 1
ATOM 613 C CA . PRO A 1 81 ? 69.235 14.548 -64.285 1.00 88.75 81 PRO A CA 1
ATOM 614 C C . PRO A 1 81 ? 68.942 16.042 -64.076 1.00 88.75 81 PRO A C 1
ATOM 616 O O . PRO A 1 81 ? 69.622 16.687 -63.283 1.00 88.75 81 PRO A O 1
ATOM 619 N N . LYS A 1 82 ? 67.940 16.607 -64.759 1.00 90.44 82 LYS A N 1
ATOM 620 C CA . LYS A 1 82 ? 67.595 18.038 -64.756 1.00 90.44 82 LYS A CA 1
ATOM 621 C C . LYS A 1 82 ? 66.382 18.369 -63.891 1.00 90.44 82 LYS A C 1
ATOM 623 O O . LYS A 1 82 ? 66.093 19.547 -63.722 1.00 90.44 82 LYS A O 1
ATOM 628 N N . PHE A 1 83 ? 65.694 17.382 -63.312 1.00 90.50 83 PHE A N 1
ATOM 629 C CA . PHE A 1 83 ? 64.512 17.633 -62.476 1.00 90.50 83 PHE A CA 1
ATOM 630 C C . PHE A 1 83 ? 64.781 18.594 -61.309 1.00 90.50 83 PHE A C 1
ATOM 632 O O . PHE A 1 83 ? 63.900 19.364 -60.948 1.00 90.50 83 PHE A O 1
ATOM 639 N N . HIS A 1 84 ? 66.002 18.606 -60.764 1.00 88.00 84 HIS A N 1
ATOM 640 C CA . HIS A 1 84 ? 66.407 19.532 -59.700 1.00 88.00 84 HIS A CA 1
ATOM 641 C C . HIS A 1 84 ? 66.435 21.013 -60.129 1.00 88.00 84 HIS A C 1
ATOM 643 O O . HIS A 1 84 ? 66.463 21.891 -59.272 1.00 88.00 84 HIS A O 1
ATOM 649 N N . LEU A 1 85 ? 66.446 21.295 -61.437 1.00 89.94 85 LEU A N 1
ATOM 650 C CA . LEU A 1 85 ? 66.401 22.649 -61.998 1.00 89.94 85 LEU A CA 1
ATOM 651 C C . LEU A 1 85 ? 64.965 23.154 -62.194 1.00 89.94 85 LEU A C 1
ATOM 653 O O . LEU A 1 85 ? 64.769 24.337 -62.464 1.00 89.94 85 LEU A O 1
ATOM 657 N N . LEU A 1 86 ? 63.963 22.275 -62.093 1.00 92.81 86 LEU A N 1
ATOM 658 C CA . LEU A 1 86 ? 62.567 22.623 -62.333 1.00 92.81 86 LEU A CA 1
ATOM 659 C C . LEU A 1 86 ? 61.887 23.100 -61.047 1.00 92.81 86 LEU A C 1
ATOM 661 O O . LEU A 1 86 ? 61.945 22.447 -60.007 1.00 92.81 86 LEU A O 1
ATOM 665 N N . ASN A 1 87 ? 61.177 24.222 -61.149 1.00 93.00 87 ASN A N 1
ATOM 666 C CA . ASN A 1 87 ? 60.209 24.669 -60.148 1.00 93.00 87 ASN A CA 1
ATOM 667 C C . ASN A 1 87 ? 58.804 24.097 -60.475 1.00 93.00 87 ASN A C 1
ATOM 669 O O . ASN A 1 87 ? 58.643 23.444 -61.513 1.00 93.00 87 ASN A O 1
ATOM 673 N N . PRO A 1 88 ? 57.766 24.338 -59.647 1.00 92.81 88 PRO A N 1
ATOM 674 C CA . PRO A 1 88 ? 56.423 23.822 -59.921 1.00 92.81 88 PRO A CA 1
ATOM 675 C C . PRO A 1 88 ? 55.882 24.202 -61.306 1.00 92.81 88 PRO A C 1
ATOM 677 O O . PRO A 1 88 ? 55.273 23.367 -61.966 1.00 92.81 88 PRO A O 1
ATOM 680 N N . GLU A 1 89 ? 56.160 25.413 -61.796 1.00 94.62 89 GLU A N 1
ATOM 681 C CA . GLU A 1 89 ? 55.749 25.834 -63.142 1.00 94.62 89 GLU A CA 1
ATOM 682 C C . GLU A 1 89 ? 56.462 25.031 -64.243 1.00 94.62 89 GLU A C 1
ATOM 684 O O . GLU A 1 89 ? 55.835 24.628 -65.221 1.00 94.62 89 GLU A O 1
ATOM 689 N N . GLY A 1 90 ? 57.740 24.699 -64.055 1.00 94.31 90 GLY A N 1
ATOM 690 C CA . GLY A 1 90 ? 58.472 23.792 -64.941 1.00 94.31 90 GLY A CA 1
ATOM 691 C C . GLY A 1 90 ? 57.834 22.402 -65.003 1.00 94.31 90 GLY A C 1
ATOM 692 O O . GLY A 1 90 ? 57.588 21.878 -66.090 1.00 94.31 90 GLY A O 1
ATOM 693 N N . PHE A 1 91 ? 57.481 21.816 -63.855 1.00 95.06 91 PHE A N 1
ATOM 694 C CA . PHE A 1 91 ? 56.757 20.538 -63.824 1.00 95.06 91 PHE A CA 1
ATOM 695 C C . PHE A 1 91 ? 55.370 20.635 -64.471 1.00 95.06 91 PHE A C 1
ATOM 697 O O . PHE A 1 91 ? 54.967 19.707 -65.176 1.00 95.06 91 PHE A O 1
ATOM 704 N N . ARG A 1 92 ? 54.665 21.762 -64.304 1.00 96.25 92 ARG A N 1
ATOM 705 C CA . ARG A 1 92 ? 53.395 22.031 -64.993 1.00 96.25 92 ARG A CA 1
ATOM 706 C C . ARG A 1 92 ? 53.580 22.018 -66.508 1.00 96.25 92 ARG A C 1
ATOM 708 O O . ARG A 1 92 ? 52.842 21.317 -67.196 1.00 96.25 92 ARG A O 1
ATOM 715 N N . LEU A 1 93 ? 54.565 22.745 -67.036 1.00 95.06 93 LEU A N 1
ATOM 716 C CA . LEU A 1 93 ? 54.853 22.771 -68.473 1.00 95.06 93 LEU A CA 1
ATOM 717 C C . LEU A 1 93 ? 55.157 21.364 -69.001 1.00 95.06 93 LEU A C 1
ATOM 719 O O . LEU A 1 93 ? 54.538 20.921 -69.966 1.00 95.06 93 LEU A O 1
ATOM 723 N N . TRP A 1 94 ? 56.027 20.612 -68.330 1.00 95.06 94 TRP A N 1
ATOM 724 C CA . TRP A 1 94 ? 56.386 19.269 -68.782 1.00 95.06 94 TRP A CA 1
ATOM 725 C C . TRP A 1 94 ? 55.211 18.291 -68.750 1.00 95.06 94 TRP A C 1
ATOM 727 O O . TRP A 1 94 ? 54.907 17.679 -69.771 1.00 95.06 94 TRP A O 1
ATOM 737 N N . PHE A 1 95 ? 54.513 18.154 -67.624 1.00 94.94 95 PHE A N 1
ATOM 738 C CA . PHE A 1 95 ? 53.505 17.100 -67.460 1.00 94.94 95 PHE A CA 1
ATOM 739 C C . PHE A 1 95 ? 52.110 17.482 -67.957 1.00 94.94 95 PHE A C 1
ATOM 741 O O . PHE A 1 95 ? 51.347 16.597 -68.334 1.00 94.94 95 PHE A O 1
ATOM 748 N N . GLN A 1 96 ? 51.765 18.771 -67.993 1.00 95.00 96 GLN A N 1
ATOM 749 C CA . GLN A 1 96 ? 50.438 19.227 -68.429 1.00 95.00 96 GLN A CA 1
ATOM 750 C C . GLN A 1 96 ? 50.436 19.872 -69.819 1.00 95.00 96 GLN A C 1
ATOM 752 O O . GLN A 1 96 ? 49.358 19.993 -70.395 1.00 95.00 96 GLN A O 1
ATOM 757 N N . VAL A 1 97 ? 51.589 20.275 -70.374 1.00 92.56 97 VAL A N 1
ATOM 758 C CA . VAL A 1 97 ? 51.658 20.921 -71.702 1.00 92.56 97 VAL A CA 1
ATOM 759 C C . VAL A 1 97 ? 52.447 20.087 -72.713 1.00 92.56 97 VAL A C 1
ATOM 761 O O . VAL A 1 97 ? 51.925 19.808 -73.788 1.00 92.56 97 VAL A O 1
ATOM 764 N N . TYR A 1 98 ? 53.671 19.654 -72.395 1.00 93.69 98 TYR A N 1
ATOM 765 C CA . TYR A 1 98 ? 54.551 18.993 -73.371 1.00 93.69 98 TYR A CA 1
ATOM 766 C C . TYR A 1 98 ? 54.320 17.484 -73.499 1.00 93.69 98 TYR A C 1
ATOM 768 O O . TYR A 1 98 ? 54.267 16.943 -74.602 1.00 93.69 98 TYR A O 1
ATOM 776 N N . LEU A 1 99 ? 54.179 16.783 -72.377 1.00 93.12 99 LEU A N 1
ATOM 777 C CA . LEU A 1 99 ? 54.046 15.329 -72.349 1.00 93.12 99 LEU A CA 1
ATOM 778 C C . LEU A 1 99 ? 52.629 14.738 -72.501 1.00 93.12 99 LEU A C 1
ATOM 780 O O . LEU A 1 99 ? 52.589 13.533 -72.749 1.00 93.12 99 LEU A O 1
ATOM 784 N N . PRO A 1 100 ? 51.483 15.455 -72.415 1.00 92.31 100 PRO A N 1
ATOM 785 C CA . PRO A 1 100 ? 50.154 14.825 -72.401 1.00 92.31 100 PRO A CA 1
ATOM 786 C C . PRO A 1 100 ? 49.878 13.806 -73.514 1.00 92.31 100 PRO A C 1
ATOM 788 O O . PRO A 1 100 ? 49.298 12.762 -73.242 1.00 92.31 100 PRO A O 1
ATOM 791 N N . LEU A 1 101 ? 50.335 14.057 -74.748 1.00 90.00 101 LEU A N 1
ATOM 792 C CA . LEU A 1 101 ? 50.167 13.123 -75.876 1.00 90.00 101 LEU A CA 1
ATOM 793 C C . LEU A 1 101 ? 50.999 11.838 -75.738 1.00 90.00 101 LEU A C 1
ATOM 795 O O . LEU A 1 101 ? 50.724 10.844 -76.412 1.00 90.00 101 LEU A O 1
ATOM 799 N N . PHE A 1 102 ? 52.022 11.861 -74.885 1.00 92.44 102 PHE A N 1
ATOM 800 C CA . PHE A 1 102 ? 52.975 10.776 -74.671 1.00 92.44 102 PHE A CA 1
ATOM 801 C C . PHE A 1 102 ? 52.730 10.006 -73.373 1.00 92.44 102 PHE A C 1
ATOM 803 O O . PHE A 1 102 ? 52.982 8.801 -73.325 1.00 92.44 102 PHE A O 1
ATOM 810 N N . LEU A 1 103 ? 52.157 10.662 -72.359 1.00 92.88 103 LEU A N 1
ATOM 811 C CA . LEU A 1 103 ? 51.823 10.071 -71.061 1.00 92.88 103 LEU A CA 1
ATOM 812 C C . LEU A 1 103 ? 50.946 8.797 -71.123 1.00 92.88 103 LEU A C 1
ATOM 814 O O . LEU A 1 103 ? 51.124 7.950 -70.253 1.00 92.88 103 LEU A O 1
ATOM 818 N N . PRO A 1 104 ? 50.098 8.528 -72.139 1.00 93.06 104 PRO A N 1
ATOM 819 C CA . PRO A 1 104 ? 49.406 7.238 -72.237 1.00 93.06 104 PRO A CA 1
ATOM 820 C C . PRO A 1 104 ? 50.322 6.012 -72.447 1.00 93.06 104 PRO A C 1
ATOM 822 O O . PRO A 1 104 ? 49.835 4.882 -72.482 1.00 93.06 104 PRO A O 1
ATOM 825 N N . SER A 1 105 ? 51.640 6.192 -72.603 1.00 92.38 105 SER A N 1
ATOM 826 C CA . SER A 1 105 ? 52.640 5.106 -72.605 1.00 92.38 105 SER A CA 1
ATOM 827 C C . SER A 1 105 ? 53.375 4.911 -71.270 1.00 92.38 105 SER A C 1
ATOM 829 O O . SER A 1 105 ? 54.317 4.124 -71.221 1.00 92.38 105 SER A O 1
ATOM 831 N N . ILE A 1 106 ? 52.972 5.585 -70.186 1.00 91.62 106 ILE A N 1
ATOM 832 C CA . ILE A 1 106 ? 53.592 5.398 -68.861 1.00 91.62 106 ILE A CA 1
ATOM 833 C C . ILE A 1 106 ? 53.584 3.929 -68.420 1.00 91.62 106 ILE A C 1
ATOM 835 O O . ILE A 1 106 ? 52.618 3.194 -68.654 1.00 91.62 106 ILE A O 1
ATOM 839 N N . LYS A 1 107 ? 54.667 3.524 -67.753 1.00 88.88 107 LYS A N 1
ATOM 840 C CA . LYS A 1 107 ? 54.872 2.210 -67.120 1.00 88.88 107 LYS A CA 1
ATOM 841 C C . LYS A 1 107 ? 55.544 2.418 -65.757 1.00 88.88 107 LYS A C 1
ATOM 843 O O . LYS A 1 107 ? 56.053 3.506 -65.495 1.00 88.88 107 LYS A O 1
ATOM 848 N N . SER A 1 108 ? 55.624 1.376 -64.923 1.00 87.81 108 SER A N 1
ATOM 849 C CA . SER A 1 108 ? 56.324 1.440 -63.621 1.00 87.81 108 SER A CA 1
ATOM 850 C C . SER A 1 108 ? 57.732 2.050 -63.738 1.00 87.81 108 SER A C 1
ATOM 852 O O . SER A 1 108 ? 58.092 2.915 -62.947 1.00 87.81 108 SER A O 1
ATOM 854 N N . THR A 1 109 ? 58.492 1.691 -64.780 1.00 86.88 109 THR A N 1
ATOM 855 C CA . THR A 1 109 ? 59.858 2.198 -65.008 1.00 86.88 109 THR A CA 1
ATOM 856 C C . THR A 1 109 ? 59.922 3.703 -65.268 1.00 86.88 109 THR A C 1
ATOM 858 O O . THR A 1 109 ? 60.950 4.322 -65.018 1.00 86.88 109 THR A O 1
ATOM 861 N N . THR A 1 110 ? 58.843 4.319 -65.764 1.00 88.19 110 THR A N 1
ATOM 862 C CA . THR A 1 110 ? 58.771 5.777 -65.944 1.00 88.19 110 THR A CA 1
ATOM 863 C C . THR A 1 110 ? 58.789 6.491 -64.594 1.00 88.19 110 THR A C 1
ATOM 865 O O . THR A 1 110 ? 59.436 7.526 -64.451 1.00 88.19 110 THR A O 1
ATOM 868 N N . PHE A 1 111 ? 58.110 5.927 -63.593 1.00 89.06 111 PHE A N 1
ATOM 869 C CA . PHE A 1 111 ? 58.022 6.491 -62.248 1.00 89.06 111 PHE A CA 1
ATOM 870 C C . PHE A 1 111 ? 59.298 6.291 -61.429 1.00 89.06 111 PHE A C 1
ATOM 872 O O . PHE A 1 111 ? 59.620 7.148 -60.608 1.00 89.06 111 PHE A O 1
ATOM 879 N N . ASP A 1 112 ? 60.056 5.223 -61.693 1.00 86.06 112 ASP A N 1
ATOM 880 C CA . ASP A 1 112 ? 61.357 4.968 -61.056 1.00 86.06 112 ASP A CA 1
ATOM 881 C C . ASP A 1 112 ? 62.396 6.058 -61.378 1.00 86.06 112 ASP A C 1
ATOM 883 O O . ASP A 1 112 ? 63.316 6.300 -60.598 1.00 86.06 112 ASP A O 1
ATOM 887 N N . ILE A 1 113 ? 62.239 6.739 -62.519 1.00 86.12 113 ILE A N 1
ATOM 888 C CA . ILE A 1 113 ? 63.145 7.795 -62.989 1.00 86.12 113 ILE A CA 1
ATOM 889 C C . ILE A 1 113 ? 62.835 9.155 -62.333 1.00 86.12 113 ILE A C 1
ATOM 891 O O . ILE A 1 113 ? 63.710 10.020 -62.251 1.00 86.12 113 ILE A O 1
ATOM 895 N N . ILE A 1 114 ? 61.605 9.367 -61.853 1.00 85.81 114 ILE A N 1
ATOM 896 C CA . ILE A 1 114 ? 61.199 10.635 -61.235 1.00 85.81 114 ILE A CA 1
ATOM 897 C C . ILE A 1 114 ? 61.742 10.689 -59.795 1.00 85.81 114 ILE A C 1
ATOM 899 O O . ILE A 1 114 ? 61.381 9.848 -58.965 1.00 85.81 114 ILE A O 1
ATOM 903 N N . PRO A 1 115 ? 62.587 11.678 -59.445 1.00 82.94 115 PRO A N 1
ATOM 904 C CA . PRO A 1 115 ? 63.189 11.753 -58.125 1.00 82.94 115 PRO A CA 1
ATOM 905 C C . PRO A 1 115 ? 62.137 12.034 -57.052 1.00 82.94 115 PRO A C 1
ATOM 907 O O . PRO A 1 115 ? 61.240 12.856 -57.224 1.00 82.94 115 PRO A O 1
ATOM 910 N N . ARG A 1 116 ? 62.292 11.391 -55.890 1.00 84.19 116 ARG A N 1
ATOM 911 C CA . ARG A 1 116 ? 61.407 11.594 -54.729 1.00 84.19 116 ARG A CA 1
ATOM 912 C C . ARG A 1 116 ? 61.699 12.886 -53.955 1.00 84.19 116 ARG A C 1
ATOM 914 O O . ARG A 1 116 ? 60.895 13.285 -53.125 1.00 84.19 116 ARG A O 1
ATOM 921 N N . ASN A 1 117 ? 62.820 13.549 -54.243 1.00 81.88 117 ASN A N 1
ATOM 922 C CA . ASN A 1 117 ? 63.260 14.796 -53.606 1.00 81.88 117 ASN A CA 1
ATOM 923 C C . ASN A 1 117 ? 62.822 16.052 -54.391 1.00 81.88 117 ASN A C 1
ATOM 925 O O . ASN A 1 117 ? 63.612 16.970 -54.600 1.00 81.88 117 ASN A O 1
ATOM 929 N N . ILE A 1 118 ? 61.593 16.058 -54.908 1.00 88.12 118 ILE A N 1
ATOM 930 C CA . ILE A 1 118 ? 60.971 17.244 -55.518 1.00 88.12 118 ILE A CA 1
ATOM 931 C C . ILE A 1 118 ? 60.024 17.895 -54.504 1.00 88.12 118 ILE A C 1
ATOM 933 O O . ILE A 1 118 ? 59.726 17.308 -53.467 1.00 88.12 118 ILE A O 1
ATOM 937 N N . SER A 1 119 ? 59.564 19.122 -54.761 1.00 88.25 119 SER A N 1
ATOM 938 C CA . SER A 1 119 ? 58.591 19.765 -53.870 1.00 88.25 119 SER A CA 1
ATOM 939 C C . SER A 1 119 ? 57.189 19.178 -54.051 1.00 88.25 119 SER A C 1
ATOM 941 O O . SER A 1 119 ? 56.820 18.745 -55.142 1.00 88.25 119 SER A O 1
ATOM 943 N N . CYS A 1 120 ? 56.365 19.223 -53.002 1.00 89.06 120 CYS A N 1
ATOM 944 C CA . CYS A 1 120 ? 54.967 18.789 -53.065 1.00 89.06 120 CYS A CA 1
ATOM 945 C C . CYS A 1 120 ? 54.167 19.484 -54.172 1.00 89.06 120 CYS A C 1
ATOM 947 O O . CYS A 1 120 ? 53.504 18.804 -54.946 1.00 89.06 120 CYS A O 1
ATOM 949 N N . SER A 1 121 ? 54.324 20.801 -54.343 1.00 89.69 121 SER A N 1
ATOM 950 C CA . SER A 1 121 ? 53.679 21.532 -55.441 1.00 89.69 121 SER A CA 1
ATOM 951 C C . SER A 1 121 ? 54.115 21.032 -56.820 1.00 89.69 121 SER A C 1
ATOM 953 O O . SER A 1 121 ? 53.307 21.023 -57.742 1.00 89.69 121 SER A O 1
ATOM 955 N N . SER A 1 122 ? 55.368 20.583 -56.969 1.00 92.38 122 SER A N 1
ATOM 956 C CA . SER A 1 122 ? 55.868 19.983 -58.215 1.00 92.38 122 SER A CA 1
ATOM 957 C C . SER A 1 122 ? 55.267 18.598 -58.455 1.00 92.38 122 SER A C 1
ATOM 959 O O . SER A 1 122 ? 54.808 18.314 -59.558 1.00 92.38 122 SER A O 1
ATOM 961 N N . TYR A 1 123 ? 55.198 17.758 -57.419 1.00 93.06 123 TYR A N 1
ATOM 962 C CA . TYR A 1 123 ? 54.507 16.466 -57.471 1.00 93.06 123 TYR A CA 1
ATOM 963 C C . TYR A 1 123 ? 53.025 16.615 -57.843 1.00 93.06 123 TYR A C 1
ATOM 965 O O . TYR A 1 123 ? 52.554 15.926 -58.746 1.00 93.06 123 TYR A O 1
ATOM 973 N N . GLN A 1 124 ? 52.312 17.560 -57.226 1.00 92.81 124 GLN A N 1
ATOM 974 C CA . GLN A 1 124 ? 50.907 17.844 -57.532 1.00 92.81 124 GLN A CA 1
ATOM 975 C C . GLN A 1 124 ? 50.719 18.232 -59.013 1.00 92.81 124 GLN A C 1
ATOM 977 O O . GLN A 1 124 ? 49.729 17.841 -59.629 1.00 92.81 124 GLN A O 1
ATOM 982 N N . GLN A 1 125 ? 51.693 18.907 -59.651 1.00 94.94 125 GLN A N 1
ATOM 983 C CA . GLN A 1 125 ? 51.628 19.169 -61.099 1.00 94.94 125 GLN A CA 1
ATOM 984 C C . GLN A 1 125 ? 51.760 17.904 -61.957 1.00 94.94 125 GLN A C 1
ATOM 986 O O . GLN A 1 125 ? 51.130 17.835 -63.016 1.00 94.94 125 GLN A O 1
ATOM 991 N N . ILE A 1 126 ? 52.553 16.921 -61.515 1.00 94.56 126 ILE A N 1
ATOM 992 C CA . ILE A 1 126 ? 52.689 15.615 -62.180 1.00 94.56 126 ILE A CA 1
ATOM 993 C C . ILE A 1 126 ? 51.365 14.857 -62.090 1.00 94.56 126 ILE A C 1
ATOM 995 O O . ILE A 1 126 ? 50.836 14.428 -63.116 1.00 94.56 126 ILE A O 1
ATOM 999 N N . VAL A 1 127 ? 50.809 14.740 -60.879 1.00 95.12 127 VAL A N 1
ATOM 1000 C CA . VAL A 1 127 ? 49.524 14.065 -60.639 1.00 95.12 127 VAL A CA 1
ATOM 1001 C C . VAL A 1 127 ? 48.420 14.716 -61.458 1.00 95.12 127 VAL A C 1
ATOM 1003 O O . VAL A 1 127 ? 47.700 14.009 -62.152 1.00 95.12 127 VAL A O 1
ATOM 1006 N N . LYS A 1 128 ? 48.335 16.050 -61.471 1.00 95.75 128 LYS A N 1
ATOM 1007 C CA . LYS A 1 128 ? 47.356 16.788 -62.278 1.00 95.75 128 LYS A CA 1
ATOM 1008 C C . LYS A 1 128 ? 47.517 16.550 -63.782 1.00 95.75 128 LYS A C 1
ATOM 1010 O O . LYS A 1 128 ? 46.524 16.423 -64.489 1.00 95.75 128 LYS A O 1
ATOM 1015 N N . GLY A 1 129 ? 48.748 16.451 -64.289 1.00 95.19 129 GLY A N 1
ATOM 1016 C CA . GLY A 1 129 ? 49.001 16.085 -65.690 1.00 95.19 129 GLY A CA 1
ATOM 1017 C C . GLY A 1 129 ? 48.485 14.694 -66.046 1.00 95.19 129 GLY A C 1
ATOM 1018 O O . GLY A 1 129 ? 47.870 14.516 -67.095 1.00 95.19 129 GLY A O 1
ATOM 1019 N N . LEU A 1 130 ? 48.675 13.731 -65.145 1.00 95.56 130 LEU A N 1
ATOM 1020 C CA . LEU A 1 130 ? 48.171 12.364 -65.292 1.00 95.56 130 LEU A CA 1
ATOM 1021 C C . LEU A 1 130 ? 46.648 12.287 -65.101 1.00 95.56 130 LEU A C 1
ATOM 1023 O O . LEU A 1 130 ? 45.983 11.529 -65.799 1.00 95.56 130 LEU A O 1
ATOM 1027 N N . ASP A 1 131 ? 46.083 13.098 -64.209 1.00 96.06 131 ASP A N 1
ATOM 1028 C CA . ASP A 1 131 ? 44.640 13.191 -63.975 1.00 96.06 131 ASP A CA 1
ATOM 1029 C C . ASP A 1 131 ? 43.908 13.755 -65.201 1.00 96.06 131 ASP A C 1
ATOM 1031 O O . ASP A 1 131 ? 42.894 13.211 -65.635 1.00 96.06 131 ASP A O 1
ATOM 1035 N N . ASN A 1 132 ? 44.483 14.776 -65.849 1.00 95.06 132 ASN A N 1
ATOM 1036 C CA . ASN A 1 132 ? 43.942 15.367 -67.079 1.00 95.06 132 ASN A CA 1
ATOM 1037 C C . ASN A 1 132 ? 43.804 14.356 -68.230 1.00 95.06 132 ASN A C 1
ATOM 1039 O O . ASN A 1 132 ? 42.967 14.542 -69.114 1.00 95.06 132 ASN A O 1
ATOM 1043 N N . ILE A 1 133 ? 44.627 13.303 -68.243 1.00 93.62 133 ILE A N 1
ATOM 1044 C CA . ILE A 1 133 ? 44.604 12.256 -69.272 1.00 93.62 133 ILE A CA 1
ATOM 1045 C C . ILE A 1 133 ? 44.063 10.918 -68.758 1.00 93.62 133 ILE A C 1
ATOM 1047 O O . ILE A 1 133 ? 44.207 9.910 -69.447 1.00 93.62 133 ILE A O 1
ATOM 1051 N N . ILE A 1 134 ? 43.432 10.875 -67.579 1.00 93.44 134 ILE A N 1
ATOM 1052 C CA . ILE A 1 134 ? 43.035 9.619 -66.924 1.00 93.44 134 ILE A CA 1
ATOM 1053 C C . ILE A 1 134 ? 42.139 8.729 -67.799 1.00 93.44 134 ILE A C 1
ATOM 1055 O O . ILE A 1 134 ? 42.247 7.507 -67.757 1.00 93.44 134 ILE A O 1
ATOM 1059 N N . SER A 1 135 ? 41.303 9.325 -68.656 1.00 93.38 135 SER A N 1
ATOM 1060 C CA . SER A 1 135 ? 40.437 8.601 -69.601 1.00 93.38 135 SER A CA 1
ATOM 1061 C C . SER A 1 135 ? 41.200 7.864 -70.709 1.00 93.38 135 SER A C 1
ATOM 1063 O O . SER A 1 135 ? 40.623 7.024 -71.396 1.00 93.38 135 SER A O 1
ATOM 1065 N N . GLN A 1 136 ? 42.486 8.170 -70.889 1.00 91.75 136 GLN A N 1
ATOM 1066 C CA . GLN A 1 136 ? 43.387 7.534 -71.851 1.00 91.75 136 GLN A CA 1
ATOM 1067 C C . GLN A 1 136 ? 44.286 6.473 -71.199 1.00 91.75 136 GLN A C 1
ATOM 1069 O O . GLN A 1 136 ? 45.011 5.772 -71.908 1.00 91.75 136 GLN A O 1
ATOM 1074 N N . LEU A 1 137 ? 44.266 6.363 -69.867 1.00 93.06 137 LEU A N 1
ATOM 1075 C CA . LEU A 1 137 ? 45.059 5.405 -69.105 1.00 93.06 137 LEU A CA 1
ATOM 1076 C C . LEU A 1 137 ? 44.286 4.099 -68.894 1.00 93.06 137 LEU A C 1
ATOM 1078 O O . LEU A 1 137 ? 43.090 4.093 -68.604 1.00 93.06 137 LEU A O 1
ATOM 1082 N N . SER A 1 138 ? 44.989 2.973 -69.007 1.00 93.31 138 SER A N 1
ATOM 1083 C CA . SER A 1 138 ? 44.454 1.667 -68.604 1.00 93.31 138 SER A CA 1
ATOM 1084 C C . SER A 1 138 ? 44.348 1.545 -67.080 1.00 93.31 138 SER A C 1
ATOM 1086 O O . SER A 1 138 ? 45.023 2.254 -66.336 1.00 93.31 138 SER A O 1
ATOM 1088 N N . GLU A 1 139 ? 43.549 0.593 -66.595 1.00 89.88 139 GLU A N 1
ATOM 1089 C CA . GLU A 1 139 ? 43.425 0.312 -65.158 1.00 89.88 139 GLU A CA 1
ATOM 1090 C C . GLU A 1 139 ? 44.782 -0.001 -64.506 1.00 89.88 139 GLU A C 1
ATOM 1092 O O . GLU A 1 139 ? 45.106 0.562 -63.463 1.00 89.88 139 GLU A O 1
ATOM 1097 N N . ALA A 1 140 ? 45.622 -0.805 -65.167 1.00 91.38 140 ALA A N 1
ATOM 1098 C CA . ALA A 1 140 ? 46.975 -1.093 -64.696 1.00 91.38 140 ALA A CA 1
ATOM 1099 C C . ALA A 1 140 ? 47.832 0.181 -64.591 1.00 91.38 140 ALA A C 1
ATOM 1101 O O . ALA A 1 140 ? 48.537 0.376 -63.607 1.00 91.38 140 ALA A O 1
ATOM 1102 N N . GLN A 1 141 ? 47.741 1.091 -65.565 1.00 93.25 141 GLN A N 1
ATOM 1103 C CA . GLN A 1 141 ? 48.462 2.367 -65.507 1.00 93.25 141 GLN A CA 1
ATOM 1104 C C . GLN A 1 141 ? 47.940 3.270 -64.391 1.00 93.25 141 GLN A C 1
ATOM 1106 O O . GLN A 1 141 ? 48.742 3.889 -63.700 1.00 93.25 141 GLN A O 1
ATOM 1111 N N . ASN A 1 142 ? 46.627 3.314 -64.164 1.00 93.38 142 ASN A N 1
ATOM 1112 C CA . ASN A 1 142 ? 46.059 4.064 -63.046 1.00 93.38 142 ASN A CA 1
ATOM 1113 C C . ASN A 1 142 ? 46.551 3.531 -61.691 1.00 93.38 142 ASN A C 1
ATOM 1115 O O . ASN A 1 142 ? 46.848 4.323 -60.796 1.00 93.38 142 ASN A O 1
ATOM 1119 N N . GLN A 1 143 ? 46.703 2.210 -61.554 1.00 91.75 143 GLN A N 1
ATOM 1120 C CA . GLN A 1 143 ? 47.306 1.596 -60.370 1.00 91.75 143 GLN A CA 1
ATOM 1121 C C . GLN A 1 143 ? 48.782 1.976 -60.212 1.00 91.75 143 GLN A C 1
ATOM 1123 O O . GLN A 1 143 ? 49.207 2.268 -59.096 1.00 91.75 143 GLN A O 1
ATOM 1128 N N . GLU A 1 144 ? 49.553 2.035 -61.303 1.00 92.81 144 GLU A N 1
ATOM 1129 C CA . GLU A 1 144 ? 50.944 2.508 -61.256 1.00 92.81 144 GLU A CA 1
ATOM 1130 C C . GLU A 1 144 ? 51.036 3.985 -60.844 1.00 92.81 144 GLU A C 1
ATOM 1132 O O . GLU A 1 144 ? 51.879 4.336 -60.019 1.00 92.81 144 GLU A O 1
ATOM 1137 N N . VAL A 1 145 ? 50.135 4.846 -61.336 1.00 93.88 145 VAL A N 1
ATOM 1138 C CA . VAL A 1 145 ? 50.055 6.258 -60.913 1.00 93.88 145 VAL A CA 1
ATOM 1139 C C . VAL A 1 145 ? 49.720 6.357 -59.424 1.00 93.88 145 VAL A C 1
ATOM 1141 O O . VAL A 1 145 ? 50.383 7.088 -58.686 1.00 93.88 145 VAL A O 1
ATOM 1144 N N . LEU A 1 146 ? 48.725 5.596 -58.958 1.00 94.00 146 LEU A N 1
ATOM 1145 C CA . LEU A 1 146 ? 48.348 5.566 -57.547 1.00 94.00 146 LEU A CA 1
ATOM 1146 C C . LEU A 1 146 ? 49.504 5.066 -56.674 1.00 94.00 146 LEU A C 1
ATOM 1148 O O . LEU A 1 146 ? 49.788 5.661 -55.637 1.00 94.00 146 LEU A O 1
ATOM 1152 N N . LYS A 1 147 ? 50.195 4.001 -57.088 1.00 93.50 147 LYS A N 1
ATOM 1153 C CA . LYS A 1 147 ? 51.367 3.466 -56.387 1.00 93.50 147 LYS A CA 1
ATOM 1154 C C . LYS A 1 147 ? 52.483 4.504 -56.316 1.00 93.50 147 LYS A C 1
ATOM 1156 O O . LYS A 1 147 ? 52.987 4.768 -55.228 1.00 93.50 147 LYS A O 1
ATOM 1161 N N . PHE A 1 148 ? 52.804 5.155 -57.437 1.00 92.69 148 PHE A N 1
ATOM 1162 C CA . PHE A 1 148 ? 53.765 6.256 -57.477 1.00 92.69 148 PHE A CA 1
ATOM 1163 C C . PHE A 1 148 ? 53.398 7.365 -56.488 1.00 92.69 148 PHE A C 1
ATOM 1165 O O . PHE A 1 148 ? 54.277 7.809 -55.743 1.00 92.69 148 PHE A O 1
ATOM 1172 N N . GLY A 1 149 ? 52.126 7.772 -56.458 1.00 92.62 149 GLY A N 1
ATOM 1173 C CA . GLY A 1 149 ? 51.627 8.803 -55.554 1.00 92.62 149 GLY A CA 1
ATOM 1174 C C . GLY A 1 149 ? 51.705 8.401 -54.085 1.00 92.62 149 GLY A C 1
ATOM 1175 O O . GLY A 1 149 ? 52.269 9.132 -53.275 1.00 92.62 149 GLY A O 1
ATOM 1176 N N . LEU A 1 150 ? 51.237 7.200 -53.737 1.00 92.06 150 LEU A N 1
ATOM 1177 C CA . LEU A 1 150 ? 51.333 6.664 -52.376 1.00 92.06 150 LEU A CA 1
ATOM 1178 C C . LEU A 1 150 ? 52.788 6.569 -51.905 1.00 92.06 150 LEU A C 1
ATOM 1180 O O . LEU A 1 150 ? 53.081 6.943 -50.773 1.00 92.06 150 LEU A O 1
ATOM 1184 N N . ASP A 1 151 ? 53.695 6.087 -52.753 1.00 90.50 151 ASP A N 1
ATOM 1185 C CA . ASP A 1 151 ? 55.116 5.963 -52.420 1.00 90.50 151 ASP A CA 1
ATOM 1186 C C . ASP A 1 151 ? 55.771 7.335 -52.231 1.00 90.50 151 ASP A C 1
ATOM 1188 O O . ASP A 1 151 ? 56.543 7.530 -51.290 1.00 90.50 151 ASP A O 1
ATOM 1192 N N . TYR A 1 152 ? 55.425 8.309 -53.080 1.00 91.25 152 TYR A N 1
ATOM 1193 C CA . TYR A 1 152 ? 55.900 9.682 -52.943 1.00 91.25 152 TYR A CA 1
ATOM 1194 C C . TYR A 1 152 ? 55.420 10.309 -51.629 1.00 91.25 152 TYR A C 1
ATOM 1196 O O . TYR A 1 152 ? 56.228 10.784 -50.834 1.00 91.25 152 TYR A O 1
ATOM 1204 N N . LEU A 1 153 ? 54.115 10.257 -51.368 1.00 91.00 153 LEU A N 1
ATOM 1205 C CA . LEU A 1 153 ? 53.492 10.838 -50.180 1.00 91.00 153 LEU A CA 1
ATOM 1206 C C . LEU A 1 153 ? 54.002 10.187 -48.887 1.00 91.00 153 LEU A C 1
ATOM 1208 O O . LEU A 1 153 ? 54.253 10.891 -47.906 1.00 91.00 153 LEU A O 1
ATOM 1212 N N . LYS A 1 154 ? 54.236 8.867 -48.886 1.00 88.88 154 LYS A N 1
ATOM 1213 C CA . LYS A 1 154 ? 54.880 8.163 -47.763 1.00 88.88 154 LYS A CA 1
ATOM 1214 C C . LYS A 1 154 ? 56.309 8.641 -47.534 1.00 88.88 154 LYS A C 1
ATOM 1216 O O . LYS A 1 154 ? 56.690 8.839 -46.385 1.00 88.88 154 LYS A O 1
ATOM 1221 N N . ALA A 1 155 ? 57.088 8.845 -48.597 1.00 85.75 155 ALA A N 1
ATOM 1222 C CA . ALA A 1 155 ? 58.455 9.347 -48.479 1.00 85.75 155 ALA A CA 1
ATOM 1223 C C . ALA A 1 155 ? 58.504 10.763 -47.879 1.00 85.75 155 ALA A C 1
ATOM 1225 O O . ALA A 1 155 ? 59.441 11.081 -47.157 1.00 85.75 155 ALA A O 1
ATOM 1226 N N . GLN A 1 156 ? 57.479 11.595 -48.093 1.00 84.00 156 GLN A N 1
ATOM 1227 C CA . GLN A 1 156 ? 57.420 12.938 -47.500 1.00 84.00 156 GLN A CA 1
ATOM 1228 C C . GLN A 1 156 ? 57.114 12.946 -45.991 1.00 84.00 156 GLN A C 1
ATOM 1230 O O . GLN A 1 156 ? 57.361 13.951 -45.325 1.00 84.00 156 GLN A O 1
ATOM 1235 N N . LEU A 1 157 ? 56.649 11.833 -45.406 1.00 76.56 157 LEU A N 1
ATOM 1236 C CA . LEU A 1 157 ? 56.393 11.746 -43.960 1.00 76.56 157 LEU A CA 1
ATOM 1237 C C . LEU A 1 157 ? 57.657 11.977 -43.116 1.00 76.56 157 LEU A C 1
ATOM 1239 O O . LEU A 1 157 ? 57.554 12.475 -41.997 1.00 76.56 157 LEU A O 1
ATOM 1243 N N . THR A 1 158 ? 58.849 11.663 -43.637 1.00 65.69 158 THR A N 1
ATOM 1244 C CA . THR A 1 158 ? 60.123 11.890 -42.929 1.00 65.69 158 THR A CA 1
ATOM 1245 C C . THR A 1 158 ? 60.510 13.364 -42.831 1.00 65.69 158 THR A C 1
ATOM 1247 O O . THR A 1 158 ? 61.295 13.723 -41.959 1.00 65.69 158 THR A O 1
ATOM 1250 N N . SER A 1 159 ? 59.947 14.216 -43.691 1.00 61.59 159 SER A N 1
ATOM 1251 C CA . SER A 1 159 ? 60.201 15.664 -43.737 1.00 61.59 159 SER A CA 1
ATOM 1252 C C . SER A 1 159 ? 59.205 16.473 -42.894 1.00 61.59 159 SER A C 1
ATOM 1254 O O . SER A 1 159 ? 59.313 17.693 -42.816 1.00 61.59 159 SER A O 1
ATOM 1256 N N . GLY A 1 160 ? 58.243 15.800 -42.247 1.00 58.59 160 GLY A N 1
ATOM 1257 C CA . GLY A 1 160 ? 57.319 16.378 -41.269 1.00 58.59 160 GLY A CA 1
ATOM 1258 C C . GLY A 1 160 ? 55.843 16.356 -41.675 1.00 58.59 160 GLY A C 1
ATOM 1259 O O . GLY A 1 160 ? 55.006 16.221 -40.789 1.00 58.59 160 GLY A O 1
ATOM 1260 N N . LEU A 1 161 ? 55.500 16.433 -42.971 1.00 64.75 161 LEU A N 1
ATOM 1261 C CA . LEU A 1 161 ? 54.112 16.488 -43.470 1.00 64.75 161 LEU A CA 1
ATOM 1262 C C . LEU A 1 161 ? 53.995 15.868 -44.882 1.00 64.75 161 LEU A C 1
ATOM 1264 O O . LEU A 1 161 ? 54.785 16.188 -45.768 1.00 64.75 161 LEU A O 1
ATOM 1268 N N . SER A 1 162 ? 52.993 15.007 -45.122 1.00 79.12 162 SER A N 1
ATOM 1269 C CA . SER A 1 162 ? 52.751 14.353 -46.425 1.00 79.12 162 SER A CA 1
ATOM 1270 C C . SER A 1 162 ? 52.062 15.303 -47.412 1.00 79.12 162 SER A C 1
ATOM 1272 O O . SER A 1 162 ? 50.860 15.213 -47.655 1.00 79.12 162 SER A O 1
ATOM 1274 N N . CYS A 1 163 ? 52.818 16.276 -47.925 1.00 82.94 163 CYS A N 1
ATOM 1275 C CA . CYS A 1 163 ? 52.304 17.314 -48.824 1.00 82.94 163 CYS A CA 1
ATOM 1276 C C . CYS A 1 163 ? 51.069 18.038 -48.294 1.00 82.94 163 CYS A C 1
ATOM 1278 O O . CYS A 1 163 ? 50.107 18.262 -49.018 1.00 82.94 163 CYS A O 1
ATOM 1280 N N . PHE A 1 164 ? 51.141 18.387 -47.011 1.00 73.50 164 PHE A N 1
ATOM 1281 C CA . PHE A 1 164 ? 50.207 19.262 -46.322 1.00 73.50 164 PHE A CA 1
ATOM 1282 C C . PHE A 1 164 ? 50.934 20.568 -45.997 1.00 73.50 164 PHE A C 1
ATOM 1284 O O . PHE A 1 164 ? 52.041 20.529 -45.453 1.00 73.50 164 PHE A O 1
ATOM 1291 N N . ASN A 1 165 ? 50.332 21.712 -46.323 1.00 65.31 165 ASN A N 1
ATOM 1292 C CA . ASN A 1 165 ? 50.869 23.022 -45.958 1.00 65.31 165 ASN A CA 1
ATOM 1293 C C . ASN A 1 165 ? 49.919 23.741 -44.992 1.00 65.31 165 ASN A C 1
ATOM 1295 O O . ASN A 1 165 ? 48.883 24.254 -45.410 1.00 65.31 165 ASN A O 1
ATOM 1299 N N . ALA A 1 166 ? 50.308 23.830 -43.717 1.00 59.94 166 ALA A N 1
ATOM 1300 C CA . ALA A 1 166 ? 49.504 24.445 -42.658 1.00 59.94 166 ALA A CA 1
ATOM 1301 C C . ALA A 1 166 ? 49.207 25.946 -42.876 1.00 59.94 166 ALA A C 1
ATOM 1303 O O . ALA A 1 166 ? 48.289 26.475 -42.256 1.00 59.94 166 ALA A O 1
ATOM 1304 N N . GLU A 1 167 ? 49.963 26.632 -43.742 1.00 53.50 167 GLU A N 1
ATOM 1305 C CA . GLU A 1 167 ? 49.800 28.068 -44.020 1.00 53.50 167 GLU A CA 1
ATOM 1306 C C . GLU A 1 167 ? 48.826 28.368 -45.179 1.00 53.50 167 GLU A C 1
ATOM 1308 O O . GLU A 1 167 ? 48.388 29.509 -45.320 1.00 53.50 167 GLU A O 1
ATOM 1313 N N . ILE A 1 168 ? 48.482 27.373 -46.014 1.00 55.06 168 ILE A N 1
ATOM 1314 C CA . ILE A 1 168 ? 47.723 27.570 -47.271 1.00 55.06 168 ILE A CA 1
ATOM 1315 C C . ILE A 1 168 ? 46.544 26.589 -47.406 1.00 55.06 168 ILE A C 1
ATOM 1317 O O . ILE A 1 168 ? 45.470 26.975 -47.868 1.00 55.06 168 ILE A O 1
ATOM 1321 N N . GLU A 1 169 ? 46.702 25.333 -46.984 1.00 55.44 169 GLU A N 1
ATOM 1322 C CA . GLU A 1 169 ? 45.686 24.285 -47.126 1.00 55.44 169 GLU A CA 1
ATOM 1323 C C . GLU A 1 169 ? 44.926 24.098 -45.810 1.00 55.44 169 GLU A C 1
ATOM 1325 O O . GLU A 1 169 ? 45.409 23.490 -44.858 1.00 55.44 169 GLU A O 1
ATOM 1330 N N . THR A 1 170 ? 43.707 24.633 -45.752 1.00 56.22 170 THR A N 1
ATOM 1331 C CA . THR A 1 170 ? 42.858 24.572 -44.551 1.00 56.22 170 THR A CA 1
ATOM 1332 C C . THR A 1 170 ? 41.804 23.462 -44.592 1.00 56.22 170 THR A C 1
ATOM 1334 O O . THR A 1 170 ? 41.109 23.274 -43.596 1.00 56.22 170 THR A O 1
ATOM 1337 N N . ASN A 1 171 ? 41.667 22.708 -45.697 1.00 75.06 171 ASN A N 1
ATOM 1338 C CA . ASN A 1 171 ? 40.650 21.657 -45.815 1.00 75.06 171 ASN A CA 1
ATOM 1339 C C . ASN A 1 171 ? 41.172 20.344 -46.437 1.00 75.06 171 ASN A C 1
ATOM 1341 O O . ASN A 1 171 ? 41.953 20.337 -47.385 1.00 75.06 171 ASN A O 1
ATOM 1345 N N . ASP A 1 172 ? 40.708 19.208 -45.902 1.00 87.69 172 ASP A N 1
ATOM 1346 C CA . ASP A 1 172 ? 41.074 17.855 -46.361 1.00 87.69 172 ASP A CA 1
ATOM 1347 C C . ASP A 1 172 ? 40.632 17.567 -47.803 1.00 87.69 172 ASP A C 1
ATOM 1349 O O . ASP A 1 172 ? 41.182 16.686 -48.465 1.00 87.69 172 ASP A O 1
ATOM 1353 N N . ARG A 1 173 ? 39.650 18.333 -48.299 1.00 91.00 173 ARG A N 1
ATOM 1354 C CA . ARG A 1 173 ? 39.189 18.298 -49.689 1.00 91.00 173 ARG A CA 1
ATOM 1355 C C . ARG A 1 173 ? 40.316 18.637 -50.655 1.00 91.00 173 ARG A C 1
ATOM 1357 O O . ARG A 1 173 ? 40.616 17.817 -51.516 1.00 91.00 173 ARG A O 1
ATOM 1364 N N . GLY A 1 174 ? 40.924 19.815 -50.497 1.00 88.00 174 GLY A N 1
ATOM 1365 C CA . GLY A 1 174 ? 41.997 20.281 -51.373 1.00 88.00 174 GLY A CA 1
ATOM 1366 C C . GLY A 1 174 ? 43.180 19.326 -51.331 1.00 88.00 174 GLY A C 1
ATOM 1367 O O . GLY A 1 174 ? 43.635 18.866 -52.370 1.00 88.00 174 GLY A O 1
ATOM 1368 N N . TRP A 1 175 ? 43.572 18.890 -50.129 1.00 89.75 175 TRP A N 1
ATOM 1369 C CA . TRP A 1 175 ? 44.639 17.902 -49.972 1.00 89.75 175 TRP A CA 1
ATOM 1370 C C . TRP A 1 175 ? 44.358 16.599 -50.741 1.00 89.75 175 TRP A C 1
ATOM 1372 O O . TRP A 1 175 ? 45.253 16.072 -51.403 1.00 89.75 175 TRP A O 1
ATOM 1382 N N . LEU A 1 176 ? 43.126 16.077 -50.684 1.00 92.06 176 LEU A N 1
ATOM 1383 C CA . LEU A 1 176 ? 42.747 14.851 -51.390 1.00 92.06 176 LEU A CA 1
ATOM 1384 C C . LEU A 1 176 ? 42.716 15.048 -52.913 1.00 92.06 176 LEU A C 1
ATOM 1386 O O . LEU A 1 176 ? 43.196 14.189 -53.652 1.00 92.06 176 LEU A O 1
ATOM 1390 N N . GLU A 1 177 ? 42.160 16.163 -53.387 1.00 91.19 177 GLU A N 1
ATOM 1391 C CA . GLU A 1 177 ? 42.058 16.483 -54.815 1.00 91.19 177 GLU A CA 1
ATOM 1392 C C . GLU A 1 177 ? 43.433 16.770 -55.435 1.00 91.19 177 GLU A C 1
ATOM 1394 O O . GLU A 1 177 ? 43.754 16.198 -56.475 1.00 91.19 177 GLU A O 1
ATOM 1399 N N . ASP A 1 178 ? 44.283 17.560 -54.780 1.00 89.50 178 ASP A N 1
ATOM 1400 C CA . ASP A 1 178 ? 45.585 17.966 -55.319 1.00 89.50 178 ASP A CA 1
ATOM 1401 C C . ASP A 1 178 ? 46.606 16.821 -55.323 1.00 89.50 178 ASP A C 1
ATOM 1403 O O . ASP A 1 178 ? 47.418 16.705 -56.245 1.00 89.50 178 ASP A O 1
ATOM 1407 N N . ASN A 1 179 ? 46.576 15.947 -54.310 1.00 91.44 179 ASN A N 1
ATOM 1408 C CA . ASN A 1 179 ? 47.553 14.863 -54.189 1.00 91.44 179 ASN A CA 1
ATOM 1409 C C . ASN A 1 179 ? 47.155 13.575 -54.921 1.00 91.44 179 ASN A C 1
ATOM 1411 O O . ASN A 1 179 ? 48.039 12.761 -55.209 1.00 91.44 179 ASN A O 1
ATOM 1415 N N . PHE A 1 180 ? 45.865 13.374 -55.217 1.00 93.75 180 PHE A N 1
ATOM 1416 C CA . PHE A 1 180 ? 45.365 12.143 -55.840 1.00 93.75 180 PHE A CA 1
ATOM 1417 C C . PHE A 1 180 ? 44.491 12.343 -57.080 1.00 93.75 180 PHE A C 1
ATOM 1419 O O . PHE A 1 180 ? 44.295 11.371 -57.808 1.00 93.75 180 PHE A O 1
ATOM 1426 N N . GLY A 1 181 ? 43.925 13.524 -57.337 1.00 92.88 181 GLY A N 1
ATOM 1427 C CA . GLY A 1 181 ? 42.972 13.723 -58.435 1.00 92.88 181 GLY A CA 1
ATOM 1428 C C . GLY A 1 181 ? 41.850 12.676 -58.421 1.00 92.88 181 GLY A C 1
ATOM 1429 O O . GLY A 1 181 ? 41.302 12.330 -57.368 1.00 92.88 181 GLY A O 1
ATOM 1430 N N . GLN A 1 182 ? 41.513 12.116 -59.580 1.00 93.06 182 GLN A N 1
ATOM 1431 C CA . GLN A 1 182 ? 40.561 11.008 -59.722 1.00 93.06 182 GLN A CA 1
ATOM 1432 C C . GLN A 1 182 ? 41.148 9.640 -59.342 1.00 93.06 182 GLN A C 1
ATOM 1434 O O . GLN A 1 182 ? 40.385 8.712 -59.060 1.00 93.06 182 GLN A O 1
ATOM 1439 N N . PHE A 1 183 ? 42.474 9.500 -59.228 1.00 94.75 183 PHE A N 1
ATOM 1440 C CA . PHE A 1 183 ? 43.109 8.260 -58.754 1.00 94.75 183 PHE A CA 1
ATOM 1441 C C . PHE A 1 183 ? 42.721 7.925 -57.307 1.00 94.75 183 PHE A C 1
ATOM 1443 O O . PHE A 1 183 ? 42.773 6.759 -56.907 1.00 94.75 183 PHE A O 1
ATOM 1450 N N . ARG A 1 184 ? 42.231 8.913 -56.538 1.00 93.69 184 ARG A N 1
ATOM 1451 C CA . ARG A 1 184 ? 41.657 8.706 -55.198 1.00 93.69 184 ARG A CA 1
ATOM 1452 C C . ARG A 1 184 ? 40.566 7.635 -55.178 1.00 93.69 184 ARG A C 1
ATOM 1454 O O . ARG A 1 184 ? 40.424 6.951 -54.173 1.00 93.69 184 ARG A O 1
ATOM 1461 N N . LEU A 1 185 ? 39.809 7.462 -56.266 1.00 92.75 185 LEU A N 1
ATOM 1462 C CA . LEU A 1 185 ? 38.693 6.509 -56.332 1.00 92.75 185 LEU A CA 1
ATOM 1463 C C . LEU A 1 185 ? 39.162 5.045 -56.263 1.00 92.75 185 LEU A C 1
ATOM 1465 O O . LEU A 1 185 ? 38.371 4.166 -55.935 1.00 92.75 185 LEU A O 1
ATOM 1469 N N . GLN A 1 186 ? 40.444 4.791 -56.545 1.00 90.62 186 GLN A N 1
ATOM 1470 C CA . GLN A 1 186 ? 41.067 3.463 -56.497 1.00 90.62 186 GLN A CA 1
ATOM 1471 C C . GLN A 1 186 ? 41.850 3.217 -55.197 1.00 90.62 186 GLN A C 1
ATOM 1473 O O . GLN A 1 186 ? 42.293 2.099 -54.939 1.00 90.62 186 GLN A O 1
ATOM 1478 N N . ALA A 1 187 ? 42.040 4.242 -54.362 1.00 92.25 187 ALA A N 1
ATOM 1479 C CA . ALA A 1 187 ? 42.711 4.100 -53.075 1.00 92.25 187 ALA A CA 1
ATOM 1480 C C . ALA A 1 187 ? 41.774 3.496 -52.013 1.00 92.25 187 ALA A C 1
ATOM 1482 O O . ALA A 1 187 ? 40.561 3.681 -52.062 1.00 92.25 187 ALA A O 1
ATOM 1483 N N . SER A 1 188 ? 42.326 2.817 -51.003 1.00 93.88 188 SER A N 1
ATOM 1484 C CA . SER A 1 188 ? 41.554 2.498 -49.791 1.00 93.88 188 SER A CA 1
ATOM 1485 C C . SER A 1 188 ? 41.436 3.734 -48.901 1.00 93.88 188 SER A C 1
ATOM 1487 O O . SER A 1 188 ? 42.325 4.589 -48.904 1.00 93.88 188 SER A O 1
ATOM 1489 N N . PHE A 1 189 ? 40.388 3.820 -48.084 1.00 94.12 189 PHE A N 1
ATOM 1490 C CA . PHE A 1 189 ? 40.241 4.927 -47.137 1.00 94.12 189 PHE A CA 1
ATOM 1491 C C . PHE A 1 189 ? 41.368 4.914 -46.089 1.00 94.12 189 PHE A C 1
ATOM 1493 O O . PHE A 1 189 ? 41.895 5.957 -45.697 1.00 94.12 189 PHE A O 1
ATOM 1500 N N . LYS A 1 190 ? 41.830 3.715 -45.710 1.00 91.38 190 LYS A N 1
ATOM 1501 C CA . LYS A 1 190 ? 42.987 3.525 -44.823 1.00 91.38 190 LYS A CA 1
ATOM 1502 C C . LYS A 1 190 ? 44.276 4.151 -45.371 1.00 91.38 190 LYS A C 1
ATOM 1504 O O . LYS A 1 190 ? 45.098 4.610 -44.576 1.00 91.38 190 LYS A O 1
ATOM 1509 N N . ASN A 1 191 ? 44.456 4.204 -46.695 1.00 91.62 191 ASN A N 1
ATOM 1510 C CA . ASN A 1 191 ? 45.609 4.886 -47.288 1.00 91.62 191 ASN A CA 1
ATOM 1511 C C . ASN A 1 191 ? 45.619 6.373 -46.904 1.00 91.62 191 ASN A C 1
ATOM 1513 O O . ASN A 1 191 ? 46.664 6.869 -46.489 1.00 91.62 191 ASN A O 1
ATOM 1517 N N . PHE A 1 192 ? 44.472 7.058 -46.958 1.00 91.81 192 PHE A N 1
ATOM 1518 C CA . PHE A 1 192 ? 44.374 8.481 -46.610 1.00 91.81 192 PHE A CA 1
ATOM 1519 C C . PHE A 1 192 ? 44.738 8.730 -45.143 1.00 91.81 192 PHE A C 1
ATOM 1521 O O . PHE A 1 192 ? 45.604 9.555 -44.859 1.00 91.81 192 PHE A O 1
ATOM 1528 N N . LEU A 1 193 ? 44.193 7.925 -44.224 1.00 89.50 193 LEU A N 1
ATOM 1529 C CA . LEU A 1 193 ? 44.508 8.017 -42.791 1.00 89.50 193 LEU A CA 1
ATOM 1530 C C . LEU A 1 193 ? 45.985 7.750 -42.475 1.00 89.50 193 LEU A C 1
ATOM 1532 O O . LEU A 1 193 ? 46.540 8.321 -41.538 1.00 89.50 193 LEU A O 1
ATOM 1536 N N . SER A 1 194 ? 46.635 6.869 -43.244 1.00 89.06 194 SER A N 1
ATOM 1537 C CA . SER A 1 194 ? 48.060 6.572 -43.056 1.00 89.06 194 SER A CA 1
ATOM 1538 C C . SER A 1 194 ? 48.980 7.716 -43.493 1.00 89.06 194 SER A C 1
ATOM 1540 O O . SER A 1 194 ? 50.104 7.814 -43.006 1.00 89.06 194 SER A O 1
ATOM 1542 N N . LEU A 1 195 ? 48.501 8.571 -44.400 1.00 88.94 195 LEU A N 1
ATOM 1543 C CA . LEU A 1 195 ? 49.260 9.672 -44.990 1.00 88.94 195 LEU A CA 1
ATOM 1544 C C . LEU A 1 195 ? 49.008 11.001 -44.274 1.00 88.94 195 LEU A C 1
ATOM 1546 O O . LEU A 1 195 ? 49.936 11.791 -44.113 1.00 88.94 195 LEU A O 1
ATOM 1550 N N . LYS A 1 196 ? 47.783 11.222 -43.788 1.00 85.81 196 LYS A N 1
ATOM 1551 C CA . LYS A 1 196 ? 47.396 12.408 -43.023 1.00 85.81 196 LYS A CA 1
ATOM 1552 C C . LYS A 1 196 ? 46.637 11.985 -41.761 1.00 85.81 196 LYS A C 1
ATOM 1554 O O . LYS A 1 196 ? 45.501 11.527 -41.823 1.00 85.81 196 LYS A O 1
ATOM 1559 N N . LYS A 1 197 ? 47.289 12.113 -40.597 1.00 79.56 197 LYS A N 1
ATOM 1560 C CA . LYS A 1 197 ? 46.778 11.597 -39.308 1.00 79.56 197 LYS A CA 1
ATOM 1561 C C . LYS A 1 197 ? 45.498 12.286 -38.828 1.00 79.56 197 LYS A C 1
ATOM 1563 O O . LYS A 1 197 ? 44.690 11.658 -38.156 1.00 79.56 197 LYS A O 1
ATOM 1568 N N . ASP A 1 198 ? 45.343 13.565 -39.139 1.00 81.38 198 ASP A N 1
ATOM 1569 C CA . ASP A 1 198 ? 44.200 14.417 -38.797 1.00 81.38 198 ASP A CA 1
ATOM 1570 C C . ASP A 1 198 ? 43.196 14.534 -39.959 1.00 81.38 198 ASP A C 1
ATOM 1572 O O . ASP A 1 198 ? 42.397 15.464 -39.988 1.00 81.38 198 ASP A O 1
ATOM 1576 N N . PHE A 1 199 ? 43.256 13.625 -40.939 1.00 89.00 199 PHE A N 1
ATOM 1577 C CA . PHE A 1 199 ? 42.324 13.595 -42.062 1.00 89.00 199 PHE A CA 1
ATOM 1578 C C . PHE A 1 199 ? 40.895 13.345 -41.579 1.00 89.00 199 PHE A C 1
ATOM 1580 O O . PHE A 1 199 ? 40.630 12.365 -40.872 1.00 89.00 199 PHE A O 1
ATOM 1587 N N . LYS A 1 200 ? 39.973 14.218 -41.984 1.00 90.38 200 LYS A N 1
ATOM 1588 C CA . LYS A 1 200 ? 38.552 14.145 -41.652 1.00 90.38 200 LYS A CA 1
ATOM 1589 C C . LYS A 1 200 ? 37.750 13.625 -42.835 1.00 90.38 200 LYS A C 1
ATOM 1591 O O . LYS A 1 200 ? 37.238 14.388 -43.657 1.00 90.38 200 LYS A O 1
ATOM 1596 N N . GLY A 1 201 ? 37.568 12.308 -42.893 1.00 92.38 201 GLY A N 1
ATOM 1597 C CA . GLY A 1 201 ? 36.844 11.672 -43.995 1.00 92.38 201 GLY A CA 1
ATOM 1598 C C . GLY A 1 201 ? 35.420 12.197 -44.201 1.00 92.38 201 GLY A C 1
ATOM 1599 O O . GLY A 1 201 ? 34.966 12.310 -45.337 1.00 92.38 201 GLY A O 1
ATOM 1600 N N . ALA A 1 202 ? 34.708 12.545 -43.124 1.00 93.19 202 ALA A N 1
ATOM 1601 C CA . ALA A 1 202 ? 33.317 12.990 -43.209 1.00 93.19 202 ALA A CA 1
ATOM 1602 C C . ALA A 1 202 ? 33.147 14.337 -43.939 1.00 93.19 202 ALA A C 1
ATOM 1604 O O . ALA A 1 202 ? 32.107 14.569 -44.556 1.00 93.19 202 ALA A O 1
ATOM 1605 N N . GLU A 1 203 ? 34.155 15.219 -43.914 1.00 91.56 203 GLU A N 1
ATOM 1606 C CA . GLU A 1 203 ? 34.128 16.507 -44.629 1.00 91.56 203 GLU A CA 1
ATOM 1607 C C . GLU A 1 203 ? 34.271 16.348 -46.152 1.00 91.56 203 GLU A C 1
ATOM 1609 O O . GLU A 1 203 ? 33.902 17.249 -46.906 1.00 91.56 203 GLU A O 1
ATOM 1614 N N . VAL A 1 204 ? 34.760 15.190 -46.601 1.00 94.06 204 VAL A N 1
ATOM 1615 C CA . VAL A 1 204 ? 34.999 14.862 -48.014 1.00 94.06 204 VAL A CA 1
ATOM 1616 C C . VAL A 1 204 ? 34.159 13.678 -48.493 1.00 94.06 204 VAL A C 1
ATOM 1618 O O . VAL A 1 204 ? 34.477 13.076 -49.513 1.00 94.06 204 VAL A O 1
ATOM 1621 N N . ALA A 1 205 ? 33.090 13.324 -47.773 1.00 95.25 205 ALA A N 1
ATOM 1622 C CA . ALA A 1 205 ? 32.286 12.133 -48.048 1.00 95.25 205 ALA A CA 1
ATOM 1623 C C . ALA A 1 205 ? 31.746 12.065 -49.494 1.00 95.25 205 ALA A C 1
ATOM 1625 O O . ALA A 1 205 ? 31.672 10.988 -50.075 1.00 95.25 205 ALA A O 1
ATOM 1626 N N . ASP A 1 206 ? 31.417 13.202 -50.108 1.00 95.12 206 ASP A N 1
ATOM 1627 C CA . ASP A 1 206 ? 30.948 13.307 -51.499 1.00 95.12 206 ASP A CA 1
ATOM 1628 C C . ASP A 1 206 ? 32.034 13.015 -52.548 1.00 95.12 206 ASP A C 1
ATOM 1630 O O . ASP A 1 206 ? 31.717 12.745 -53.705 1.00 95.12 206 ASP A O 1
ATOM 1634 N N . LEU A 1 207 ? 33.310 13.035 -52.153 1.00 94.75 207 LEU A N 1
ATOM 1635 C CA . LEU A 1 207 ? 34.443 12.668 -53.004 1.00 94.75 207 LEU A CA 1
ATOM 1636 C C . LEU A 1 207 ? 34.825 11.188 -52.910 1.00 94.75 207 LEU A C 1
ATOM 1638 O O . LEU A 1 207 ? 35.693 10.754 -53.678 1.00 94.75 207 LEU A O 1
ATOM 1642 N N . LEU A 1 208 ? 34.223 10.444 -51.977 1.00 96.06 208 LEU A N 1
ATOM 1643 C CA . LEU A 1 208 ? 34.556 9.056 -51.669 1.00 96.06 208 LEU A CA 1
ATOM 1644 C C . LEU A 1 208 ? 33.660 8.068 -52.424 1.00 96.06 208 LEU A C 1
ATOM 1646 O O . LEU A 1 208 ? 32.491 8.322 -52.711 1.00 96.06 208 LEU A O 1
ATOM 1650 N N . THR A 1 209 ? 34.203 6.888 -52.714 1.00 95.69 209 THR A N 1
ATOM 1651 C CA . THR A 1 209 ? 33.437 5.769 -53.273 1.00 95.69 209 THR A CA 1
ATOM 1652 C C . THR A 1 209 ? 32.577 5.093 -52.209 1.00 95.69 209 THR A C 1
ATOM 1654 O O . THR A 1 209 ? 32.837 5.187 -51.011 1.00 95.69 209 THR A O 1
ATOM 1657 N N . PHE A 1 210 ? 31.585 4.305 -52.634 1.00 95.81 210 PHE A N 1
ATOM 1658 C CA . PHE A 1 210 ? 30.761 3.520 -51.710 1.00 95.81 210 PHE A CA 1
ATOM 1659 C C . PHE A 1 210 ? 31.585 2.569 -50.818 1.00 95.81 210 PHE A C 1
ATOM 1661 O O . PHE A 1 210 ? 31.253 2.374 -49.650 1.00 95.81 210 PHE A O 1
ATOM 1668 N N . SER A 1 211 ? 32.682 1.997 -51.333 1.00 95.75 211 SER A N 1
ATOM 1669 C CA . SER A 1 211 ? 33.586 1.169 -50.519 1.00 95.75 211 SER A CA 1
ATOM 1670 C C . SER A 1 211 ? 34.310 1.999 -49.461 1.00 95.75 211 SER A C 1
ATOM 1672 O O . SER A 1 211 ? 34.332 1.623 -48.292 1.00 95.75 211 SER A O 1
ATOM 1674 N N . GLN A 1 212 ? 34.830 3.165 -49.850 1.00 96.94 212 GLN A N 1
ATOM 1675 C CA . GLN A 1 212 ? 35.513 4.081 -48.937 1.00 96.94 212 GLN A CA 1
ATOM 1676 C C . GLN A 1 212 ? 34.570 4.637 -47.863 1.00 96.94 212 GLN A C 1
ATOM 1678 O O . GLN A 1 212 ? 34.975 4.760 -46.714 1.00 96.94 212 GLN A O 1
ATOM 1683 N N . LEU A 1 213 ? 33.306 4.917 -48.198 1.00 97.19 213 LEU A N 1
ATOM 1684 C CA . LEU A 1 213 ? 32.290 5.346 -47.229 1.00 97.19 213 LEU A CA 1
ATOM 1685 C C . LEU A 1 213 ? 31.990 4.261 -46.186 1.00 97.19 213 LEU A C 1
ATOM 1687 O O . LEU A 1 213 ? 31.824 4.579 -45.009 1.00 97.19 213 LEU A O 1
ATOM 1691 N N . LYS A 1 214 ? 31.960 2.982 -46.588 1.00 96.19 214 LYS A N 1
ATOM 1692 C CA . LYS A 1 214 ? 31.835 1.853 -45.649 1.00 96.19 214 LYS A CA 1
ATOM 1693 C C . LYS A 1 214 ? 33.049 1.747 -44.728 1.00 96.19 214 LYS A C 1
ATOM 1695 O O . LYS A 1 214 ? 32.877 1.576 -43.526 1.00 96.19 214 LYS A O 1
ATOM 1700 N N . GLU A 1 215 ? 34.259 1.881 -45.272 1.00 95.69 215 GLU A N 1
ATOM 1701 C CA . GLU A 1 215 ? 35.496 1.893 -44.479 1.00 95.69 215 GLU A CA 1
ATOM 1702 C C . GLU A 1 215 ? 35.534 3.069 -43.494 1.00 95.69 215 GLU A C 1
ATOM 1704 O O . GLU A 1 215 ? 35.864 2.871 -42.330 1.00 95.69 215 GLU A O 1
ATOM 1709 N N . LEU A 1 216 ? 35.143 4.271 -43.931 1.00 95.88 216 LEU A N 1
ATOM 1710 C CA . LEU A 1 216 ? 35.028 5.458 -43.082 1.00 95.88 216 LEU A CA 1
ATOM 1711 C C . LEU A 1 216 ? 34.059 5.205 -41.928 1.00 95.88 216 LEU A C 1
ATOM 1713 O O . LEU A 1 216 ? 34.417 5.406 -40.769 1.00 95.88 216 LEU A O 1
ATOM 1717 N N . ALA A 1 217 ? 32.849 4.726 -42.226 1.00 95.88 217 ALA A N 1
ATOM 1718 C CA . ALA A 1 217 ? 31.830 4.488 -41.209 1.00 95.88 217 ALA A CA 1
ATOM 1719 C C . ALA A 1 217 ? 32.218 3.370 -40.223 1.00 95.88 217 ALA A C 1
ATOM 1721 O O . ALA A 1 217 ? 31.766 3.372 -39.076 1.00 95.88 217 ALA A O 1
ATOM 1722 N N . ALA A 1 218 ? 33.088 2.446 -40.643 1.00 95.06 218 ALA A N 1
ATOM 1723 C CA . ALA A 1 218 ? 33.663 1.393 -39.811 1.00 95.06 218 ALA A CA 1
ATOM 1724 C C . ALA A 1 218 ? 34.783 1.881 -38.865 1.00 95.06 218 ALA A C 1
ATOM 1726 O O . ALA A 1 218 ? 35.305 1.085 -38.085 1.00 95.06 218 ALA A O 1
ATOM 1727 N N . ILE A 1 219 ? 35.173 3.160 -38.910 1.00 93.75 219 ILE A N 1
ATOM 1728 C CA . ILE A 1 219 ? 36.235 3.734 -38.072 1.00 93.75 219 ILE A CA 1
ATOM 1729 C C . ILE A 1 219 ? 35.619 4.801 -37.149 1.00 93.75 219 ILE A C 1
ATOM 1731 O O . ILE A 1 219 ? 35.390 5.928 -37.584 1.00 93.75 219 ILE A O 1
ATOM 1735 N N . PRO A 1 220 ? 35.375 4.499 -35.858 1.00 92.38 220 PRO A N 1
ATOM 1736 C CA . PRO A 1 220 ? 34.645 5.392 -34.955 1.00 92.38 220 PRO A CA 1
ATOM 1737 C C . PRO A 1 220 ? 35.296 6.767 -34.795 1.00 92.38 220 PRO A C 1
ATOM 1739 O O . PRO A 1 220 ? 34.603 7.775 -34.727 1.00 92.38 220 PRO A O 1
ATOM 1742 N N . SER A 1 221 ? 36.632 6.830 -34.804 1.00 91.19 221 SER A N 1
ATOM 1743 C CA . SER A 1 221 ? 37.382 8.087 -34.681 1.00 91.19 221 SER A CA 1
ATOM 1744 C C . SER A 1 221 ? 37.201 9.049 -35.861 1.00 91.19 221 SER A C 1
ATOM 1746 O O . SER A 1 221 ? 37.658 10.185 -35.785 1.00 91.19 221 SER A O 1
ATOM 1748 N N . GLN A 1 222 ? 36.558 8.613 -36.946 1.00 93.44 222 GLN A N 1
ATOM 1749 C CA . GLN A 1 222 ? 36.244 9.432 -38.120 1.00 93.44 222 GLN A CA 1
ATOM 1750 C C . GLN A 1 222 ? 34.821 10.005 -38.092 1.00 93.44 222 GLN A C 1
ATOM 1752 O O . GLN A 1 222 ? 34.426 10.695 -39.030 1.00 93.44 222 GLN A O 1
ATOM 1757 N N . LEU A 1 223 ? 34.051 9.720 -37.037 1.00 94.75 223 LEU A N 1
ATOM 1758 C CA . LEU A 1 223 ? 32.677 10.176 -36.862 1.00 94.75 223 LEU A CA 1
ATOM 1759 C C . LEU A 1 223 ? 32.545 10.900 -35.522 1.00 94.75 223 LEU A C 1
ATOM 1761 O O . LEU A 1 223 ? 32.417 10.268 -34.473 1.00 94.75 223 LEU A O 1
ATOM 1765 N N . ASN A 1 224 ? 32.549 12.230 -35.547 1.00 87.94 224 ASN A N 1
ATOM 1766 C CA . ASN A 1 224 ? 32.450 13.052 -34.347 1.00 87.94 224 ASN A CA 1
ATOM 1767 C C . ASN A 1 224 ? 31.053 13.676 -34.209 1.00 87.94 224 ASN A C 1
ATOM 1769 O O . ASN A 1 224 ? 30.856 14.881 -34.363 1.00 87.94 224 ASN A O 1
ATOM 1773 N N . GLY A 1 225 ? 30.068 12.820 -33.927 1.00 92.50 225 GLY A N 1
ATOM 1774 C CA . GLY A 1 225 ? 28.685 13.220 -33.664 1.00 92.50 225 GLY A CA 1
ATOM 1775 C C . GLY A 1 225 ? 27.777 13.214 -34.897 1.00 92.50 225 GLY A C 1
ATOM 1776 O O . GLY A 1 225 ? 28.084 12.641 -35.946 1.00 92.50 225 GLY A O 1
ATOM 1777 N N . THR A 1 226 ? 26.609 13.838 -34.756 1.00 94.00 226 THR A N 1
ATOM 1778 C CA . THR A 1 226 ? 25.491 13.712 -35.709 1.00 94.00 226 THR A CA 1
ATOM 1779 C C . THR A 1 226 ? 25.801 14.292 -37.092 1.00 94.00 226 THR A C 1
ATOM 1781 O O . THR A 1 226 ? 25.336 13.769 -38.110 1.00 94.00 226 THR A O 1
ATOM 1784 N N . GLN A 1 227 ? 26.580 15.376 -37.157 1.00 94.19 227 GLN A N 1
ATOM 1785 C CA . GLN A 1 227 ? 26.847 16.084 -38.415 1.00 94.19 227 GLN A CA 1
ATOM 1786 C C . GLN A 1 227 ? 27.666 15.237 -39.394 1.00 94.19 227 GLN A C 1
ATOM 1788 O O . GLN A 1 227 ? 27.349 15.206 -40.583 1.00 94.19 227 GLN A O 1
ATOM 1793 N N . ASP A 1 228 ? 28.667 14.512 -38.900 1.00 95.81 228 ASP A N 1
ATOM 1794 C CA . ASP A 1 228 ? 29.526 13.667 -39.732 1.00 95.81 228 ASP A CA 1
ATOM 1795 C C . ASP A 1 228 ? 28.749 12.489 -40.315 1.00 95.81 228 ASP A C 1
ATOM 1797 O O . ASP A 1 228 ? 28.797 12.238 -41.520 1.00 95.81 228 ASP A O 1
ATOM 1801 N N . VAL A 1 229 ? 27.937 11.832 -39.482 1.00 97.00 229 VAL A N 1
ATOM 1802 C CA . VAL A 1 229 ? 27.023 10.776 -39.933 1.00 97.00 229 VAL A CA 1
ATOM 1803 C C . VAL A 1 229 ? 26.053 11.310 -40.982 1.00 97.00 229 VAL A C 1
ATOM 1805 O O . VAL A 1 229 ? 25.827 10.662 -42.001 1.00 97.00 229 VAL A O 1
ATOM 1808 N N . THR A 1 230 ? 25.511 12.513 -40.781 1.00 95.31 230 THR A N 1
ATOM 1809 C CA . THR A 1 230 ? 24.579 13.133 -41.732 1.00 95.31 230 THR A CA 1
ATOM 1810 C C . THR A 1 230 ? 25.240 13.384 -43.087 1.00 95.31 230 THR A C 1
ATOM 1812 O O . THR A 1 230 ? 24.641 13.058 -44.111 1.00 95.31 230 THR A O 1
ATOM 1815 N N . LYS A 1 231 ? 26.479 13.898 -43.115 1.00 95.12 231 LYS A N 1
ATOM 1816 C CA . LYS A 1 231 ? 27.248 14.093 -44.359 1.00 95.12 231 LYS A CA 1
ATOM 1817 C C . LYS A 1 231 ? 27.477 12.772 -45.089 1.00 95.12 231 LYS A C 1
ATOM 1819 O O . LYS A 1 231 ? 27.197 12.684 -46.280 1.00 95.12 231 LYS A O 1
ATOM 1824 N N . VAL A 1 232 ? 27.914 11.737 -44.370 1.00 96.94 232 VAL A N 1
ATOM 1825 C CA . VAL A 1 232 ? 28.141 10.398 -44.940 1.00 96.94 232 VAL A CA 1
ATOM 1826 C C . VAL A 1 232 ? 26.844 9.827 -45.506 1.00 96.94 232 VAL A C 1
ATOM 1828 O O . VAL A 1 232 ? 26.786 9.443 -46.673 1.00 96.94 232 VAL A O 1
ATOM 1831 N N . MET A 1 233 ? 25.770 9.833 -44.717 1.00 96.88 233 MET A N 1
ATOM 1832 C CA . MET A 1 233 ? 24.485 9.277 -45.132 1.00 96.88 233 MET A CA 1
ATOM 1833 C C . MET A 1 233 ? 23.849 10.065 -46.280 1.00 96.88 233 MET A C 1
ATOM 1835 O O . MET A 1 233 ? 23.139 9.466 -47.087 1.00 96.88 233 MET A O 1
ATOM 1839 N N . ALA A 1 234 ? 24.076 11.378 -46.394 1.00 95.31 234 ALA A N 1
ATOM 1840 C CA . ALA A 1 234 ? 23.536 12.209 -47.477 1.00 95.31 234 ALA A CA 1
ATOM 1841 C C . ALA A 1 234 ? 24.004 11.756 -48.870 1.00 95.31 234 ALA A C 1
ATOM 1843 O O . ALA A 1 234 ? 23.229 11.833 -49.822 1.00 95.31 234 ALA A O 1
ATOM 1844 N N . VAL A 1 235 ? 25.228 11.234 -48.975 1.00 95.69 235 VAL A N 1
ATOM 1845 C CA . VAL A 1 235 ? 25.826 10.774 -50.240 1.00 95.69 235 VAL A CA 1
ATOM 1846 C C . VAL A 1 235 ? 25.316 9.383 -50.642 1.00 95.69 235 VAL A C 1
ATOM 1848 O O . VAL A 1 235 ? 25.261 9.048 -51.825 1.00 95.69 235 VAL A O 1
ATOM 1851 N N . ILE A 1 236 ? 24.892 8.569 -49.671 1.00 96.31 236 ILE A N 1
ATOM 1852 C CA . ILE A 1 236 ? 24.432 7.197 -49.907 1.00 96.31 236 ILE A CA 1
ATOM 1853 C C . ILE A 1 236 ? 22.961 7.200 -50.335 1.00 96.31 236 ILE A C 1
ATOM 1855 O O . ILE A 1 236 ? 22.104 7.837 -49.711 1.00 96.31 236 ILE A O 1
ATOM 1859 N N . LYS A 1 237 ? 22.645 6.459 -51.401 1.00 93.81 237 LYS A N 1
ATOM 1860 C CA . LYS A 1 237 ? 21.268 6.299 -51.885 1.00 93.81 237 LYS A CA 1
ATOM 1861 C C . LYS A 1 237 ? 20.502 5.306 -51.000 1.00 93.81 237 LYS A C 1
ATOM 1863 O O . LYS A 1 237 ? 21.087 4.305 -50.593 1.00 93.81 237 LYS A O 1
ATOM 1868 N N . PRO A 1 238 ? 19.188 5.500 -50.762 1.00 91.44 238 PRO A N 1
ATOM 1869 C CA . PRO A 1 238 ? 18.381 4.569 -49.965 1.00 91.44 238 PRO A CA 1
ATOM 1870 C C . PRO A 1 238 ? 18.445 3.106 -50.427 1.00 91.44 238 PRO A C 1
ATOM 1872 O O . PRO A 1 238 ? 18.448 2.205 -49.595 1.00 91.44 238 PRO A O 1
ATOM 1875 N N . ALA A 1 239 ? 18.565 2.861 -51.739 1.00 91.00 239 ALA A N 1
ATOM 1876 C CA . ALA A 1 239 ? 18.703 1.513 -52.299 1.00 91.00 239 ALA A CA 1
ATOM 1877 C C . ALA A 1 239 ? 19.968 0.775 -51.813 1.00 91.00 239 ALA A C 1
ATOM 1879 O O . ALA A 1 239 ? 19.960 -0.448 -51.706 1.00 91.00 239 ALA A O 1
ATOM 1880 N N . ASP A 1 240 ? 21.025 1.512 -51.460 1.00 94.88 240 ASP A N 1
ATOM 1881 C CA . ASP A 1 240 ? 22.301 0.960 -50.996 1.00 94.88 240 ASP A CA 1
ATOM 1882 C C . ASP A 1 240 ? 22.379 0.855 -49.462 1.00 94.88 240 ASP A C 1
ATOM 1884 O O . ASP A 1 240 ? 23.371 0.358 -48.920 1.00 94.88 240 ASP A O 1
ATOM 1888 N N . PHE A 1 241 ? 21.341 1.300 -48.737 1.00 95.00 241 PHE A N 1
ATOM 1889 C CA . PHE A 1 241 ? 21.336 1.289 -47.271 1.00 95.00 241 PHE A CA 1
ATOM 1890 C C . PHE A 1 241 ? 21.498 -0.127 -46.722 1.00 95.00 241 PHE A C 1
ATOM 1892 O O . PHE A 1 241 ? 22.284 -0.321 -45.806 1.00 95.00 241 PHE A O 1
ATOM 1899 N N . ALA A 1 242 ? 20.826 -1.125 -47.298 1.00 92.81 242 ALA A N 1
ATOM 1900 C CA . ALA A 1 242 ? 20.955 -2.516 -46.865 1.00 92.81 242 ALA A CA 1
ATOM 1901 C C . ALA A 1 242 ? 22.430 -2.970 -46.825 1.00 92.81 242 ALA A C 1
ATOM 1903 O O . ALA A 1 242 ? 22.937 -3.334 -45.766 1.00 92.81 242 ALA A O 1
ATOM 1904 N N . ALA A 1 243 ? 23.143 -2.835 -47.948 1.00 94.88 243 ALA A N 1
ATOM 1905 C CA . ALA A 1 243 ? 24.544 -3.239 -48.067 1.00 94.88 243 ALA A CA 1
ATOM 1906 C C . ALA A 1 243 ? 25.497 -2.391 -47.204 1.00 94.88 243 ALA A C 1
ATOM 1908 O O . ALA A 1 243 ? 26.506 -2.896 -46.702 1.00 94.88 243 ALA A O 1
ATOM 1909 N N . PHE A 1 244 ? 25.202 -1.099 -47.028 1.00 97.19 244 PHE A N 1
ATOM 1910 C CA . PHE A 1 244 ? 25.968 -0.229 -46.135 1.00 97.19 244 PHE A CA 1
ATOM 1911 C C . PHE A 1 244 ? 25.808 -0.654 -44.671 1.00 97.19 244 PHE A C 1
ATOM 1913 O O . PHE A 1 244 ? 26.803 -0.847 -43.971 1.00 97.19 244 PHE A O 1
ATOM 1920 N N . PHE A 1 245 ? 24.567 -0.864 -44.226 1.00 96.44 245 PHE A N 1
ATOM 1921 C CA . PHE A 1 245 ? 24.259 -1.258 -42.855 1.00 96.44 245 PHE A CA 1
ATOM 1922 C C . PHE A 1 245 ? 24.689 -2.690 -42.532 1.00 96.44 245 PHE A C 1
ATOM 1924 O O . PHE A 1 245 ? 25.022 -2.946 -41.383 1.00 96.44 245 PHE A O 1
ATOM 1931 N N . ASP A 1 246 ? 24.792 -3.592 -43.513 1.00 95.00 246 ASP A N 1
ATOM 1932 C CA . ASP A 1 246 ? 25.406 -4.913 -43.308 1.00 95.00 246 ASP A CA 1
ATOM 1933 C C . ASP A 1 246 ? 26.876 -4.796 -42.869 1.00 95.00 246 ASP A C 1
ATOM 1935 O O . ASP A 1 246 ? 27.326 -5.517 -41.979 1.00 95.00 246 ASP A O 1
ATOM 1939 N N . SER A 1 247 ? 27.618 -3.844 -43.445 1.00 95.19 247 SER A N 1
ATOM 1940 C CA . SER A 1 247 ? 29.017 -3.586 -43.070 1.00 95.19 247 SER A CA 1
ATOM 1941 C C . SER A 1 247 ? 29.116 -2.789 -41.767 1.00 95.19 247 SER A C 1
ATOM 1943 O O . SER A 1 247 ? 29.914 -3.120 -40.889 1.00 95.19 247 SER A O 1
ATOM 1945 N N . LEU A 1 248 ? 28.278 -1.758 -41.612 1.00 96.25 248 LEU A N 1
ATOM 1946 C CA . LEU A 1 248 ? 28.252 -0.926 -40.409 1.00 96.25 248 LEU A CA 1
ATOM 1947 C C . LEU A 1 248 ? 27.858 -1.734 -39.170 1.00 96.25 248 LEU A C 1
ATOM 1949 O O . LEU A 1 248 ? 28.507 -1.604 -38.140 1.00 96.25 248 LEU A O 1
ATOM 1953 N N . ALA A 1 249 ? 26.837 -2.588 -39.256 1.00 95.62 249 ALA A N 1
ATOM 1954 C CA . ALA A 1 249 ? 26.379 -3.406 -38.136 1.00 95.62 249 ALA A CA 1
ATOM 1955 C C . ALA A 1 249 ? 27.492 -4.329 -37.618 1.00 95.62 249 ALA A C 1
ATOM 1957 O O . ALA A 1 249 ? 27.681 -4.431 -36.407 1.00 95.62 249 ALA A O 1
ATOM 1958 N N . GLN A 1 250 ? 28.279 -4.933 -38.516 1.00 95.12 250 GLN A N 1
ATOM 1959 C CA . GLN A 1 250 ? 29.450 -5.737 -38.144 1.00 95.12 250 GLN A CA 1
ATOM 1960 C C . GLN A 1 250 ? 30.522 -4.891 -37.446 1.00 95.12 250 GLN A C 1
ATOM 1962 O O . GLN A 1 250 ? 31.046 -5.294 -36.407 1.00 95.12 250 GLN A O 1
ATOM 1967 N N . ALA A 1 251 ? 30.819 -3.702 -37.977 1.00 95.31 251 ALA A N 1
ATOM 1968 C CA . ALA A 1 251 ? 31.797 -2.798 -37.381 1.00 95.31 251 ALA A CA 1
ATOM 1969 C C . ALA A 1 251 ? 31.352 -2.299 -35.998 1.00 95.31 251 ALA A C 1
ATOM 1971 O O . ALA A 1 251 ? 32.141 -2.317 -35.057 1.00 95.31 251 ALA A O 1
ATOM 1972 N N . VAL A 1 252 ? 30.088 -1.903 -35.840 1.00 95.94 252 VAL A N 1
ATOM 1973 C CA . VAL A 1 252 ? 29.531 -1.463 -34.553 1.00 95.94 252 VAL A CA 1
ATOM 1974 C C . VAL A 1 252 ? 29.503 -2.618 -33.560 1.00 95.94 252 VAL A C 1
ATOM 1976 O O . VAL A 1 252 ? 29.891 -2.426 -32.414 1.00 95.94 252 VAL A O 1
ATOM 1979 N N . ALA A 1 253 ? 29.137 -3.831 -33.978 1.00 93.50 253 ALA A N 1
ATOM 1980 C CA . ALA A 1 253 ? 29.170 -4.999 -33.101 1.00 93.50 253 ALA A CA 1
ATOM 1981 C C . ALA A 1 253 ? 30.590 -5.309 -32.588 1.00 93.50 253 ALA A C 1
ATOM 1983 O O . ALA A 1 253 ? 30.756 -5.634 -31.415 1.00 93.50 253 ALA A O 1
ATOM 1984 N N . ALA A 1 254 ? 31.619 -5.157 -33.430 1.00 93.56 254 ALA A N 1
ATOM 1985 C CA . ALA A 1 254 ? 33.007 -5.448 -33.063 1.00 93.56 254 ALA A CA 1
ATOM 1986 C C . ALA A 1 254 ? 33.631 -4.436 -32.078 1.00 93.56 254 ALA A C 1
ATOM 1988 O O . ALA A 1 254 ? 34.554 -4.782 -31.345 1.00 93.56 254 ALA A O 1
ATOM 1989 N N . GLN A 1 255 ? 33.155 -3.188 -32.057 1.00 92.50 255 GLN A N 1
ATOM 1990 C CA . GLN A 1 255 ? 33.750 -2.084 -31.281 1.00 92.50 255 GLN A CA 1
ATOM 1991 C C . GLN A 1 255 ? 32.674 -1.117 -30.755 1.00 92.50 255 GLN A C 1
ATOM 1993 O O . GLN A 1 255 ? 32.830 0.102 -30.802 1.00 92.50 255 GLN A O 1
ATOM 1998 N N . SER A 1 256 ? 31.569 -1.665 -30.237 1.00 88.31 256 SER A N 1
ATOM 1999 C CA . SER A 1 256 ? 30.362 -0.912 -29.842 1.00 88.31 256 SER A CA 1
ATOM 2000 C C . SER A 1 256 ? 30.630 0.212 -28.837 1.00 88.31 256 SER A C 1
ATOM 2002 O O . SER A 1 256 ? 30.006 1.266 -28.921 1.00 88.31 256 SER A O 1
ATOM 2004 N N . VAL A 1 257 ? 31.592 0.012 -27.930 1.00 89.38 257 VAL A N 1
ATOM 2005 C CA . VAL A 1 257 ? 32.007 0.993 -26.909 1.00 89.38 257 VAL A CA 1
ATOM 2006 C C . VAL A 1 257 ? 32.647 2.242 -27.529 1.00 89.38 257 VAL A C 1
ATOM 2008 O O . VAL A 1 257 ? 32.546 3.329 -26.970 1.00 89.38 257 VAL A O 1
ATOM 2011 N N . ASN A 1 258 ? 33.282 2.106 -28.697 1.00 93.19 258 ASN A N 1
ATOM 2012 C CA . ASN A 1 258 ? 33.975 3.211 -29.360 1.00 93.19 258 ASN A CA 1
ATOM 2013 C C . ASN A 1 258 ? 33.026 4.091 -30.187 1.00 93.19 258 ASN A C 1
ATOM 2015 O O . ASN A 1 258 ? 33.386 5.212 -30.535 1.00 93.19 258 ASN A O 1
ATOM 2019 N N . TYR A 1 259 ? 31.827 3.598 -30.511 1.00 94.81 259 TYR A N 1
ATOM 2020 C CA . TYR A 1 259 ? 30.785 4.397 -31.148 1.00 94.81 259 TYR A CA 1
ATOM 2021 C C . TYR A 1 259 ? 29.967 5.117 -30.079 1.00 94.81 259 TYR A C 1
ATOM 2023 O O . TYR A 1 259 ? 29.324 4.479 -29.246 1.00 94.81 259 TYR A O 1
ATOM 2031 N N . THR A 1 260 ? 29.944 6.448 -30.124 1.00 94.31 260 THR A N 1
ATOM 2032 C CA . THR A 1 260 ? 29.138 7.235 -29.185 1.00 94.31 260 THR A CA 1
ATOM 2033 C C . THR A 1 260 ? 27.641 7.003 -29.416 1.00 94.31 260 THR A C 1
ATOM 2035 O O . THR A 1 260 ? 27.200 6.720 -30.535 1.00 94.31 260 THR A O 1
ATOM 2038 N N . GLN A 1 261 ? 26.836 7.166 -28.360 1.00 93.06 261 GLN A N 1
ATOM 2039 C CA . GLN A 1 261 ? 25.372 7.103 -28.446 1.00 93.06 261 GLN A CA 1
ATOM 2040 C C . GLN A 1 261 ? 24.822 8.059 -29.515 1.00 93.06 261 GLN A C 1
ATOM 2042 O O . GLN A 1 261 ? 23.891 7.708 -30.239 1.00 93.06 261 GLN A O 1
ATOM 2047 N N . GLU A 1 262 ? 25.413 9.250 -29.643 1.00 94.31 262 GLU A N 1
ATOM 2048 C CA . GLU A 1 262 ? 25.024 10.241 -30.644 1.00 94.31 262 GLU A CA 1
ATOM 2049 C C . GLU A 1 262 ? 25.232 9.716 -32.074 1.00 94.31 262 GLU A C 1
ATOM 2051 O O . GLU A 1 262 ? 24.327 9.805 -32.902 1.00 94.31 262 GLU A O 1
ATOM 2056 N N . VAL A 1 263 ? 26.384 9.097 -32.355 1.00 96.00 263 VAL A N 1
ATOM 2057 C CA . VAL A 1 263 ? 26.694 8.526 -33.676 1.00 96.00 263 VAL A CA 1
ATOM 2058 C C . VAL A 1 263 ? 25.760 7.359 -34.008 1.00 96.00 263 VAL A C 1
ATOM 2060 O O . VAL A 1 263 ? 25.185 7.332 -35.099 1.00 96.00 263 VAL A O 1
ATOM 2063 N N . LYS A 1 264 ? 25.541 6.425 -33.068 1.00 95.56 264 LYS A N 1
ATOM 2064 C CA . LYS A 1 264 ? 24.580 5.315 -33.251 1.00 95.56 264 LYS A CA 1
ATOM 2065 C C . LYS A 1 264 ? 23.170 5.849 -33.531 1.00 95.56 264 LYS A C 1
ATOM 2067 O O . LYS A 1 264 ? 22.514 5.413 -34.478 1.00 95.56 264 LYS A O 1
ATOM 2072 N N . SER A 1 265 ? 22.740 6.846 -32.756 1.00 95.44 265 SER A N 1
ATOM 2073 C CA . SER A 1 265 ? 21.430 7.493 -32.895 1.00 95.44 265 SER A CA 1
ATOM 2074 C C . SER A 1 265 ? 21.272 8.203 -34.240 1.00 95.44 265 SER A C 1
ATOM 2076 O O . SER A 1 265 ? 20.218 8.097 -34.862 1.00 95.44 265 SER A O 1
ATOM 2078 N N . ALA A 1 266 ? 22.312 8.877 -34.733 1.00 96.38 266 ALA A N 1
ATOM 2079 C CA . ALA A 1 266 ? 22.291 9.541 -36.034 1.00 96.38 266 ALA A CA 1
ATOM 2080 C C . ALA A 1 266 ? 22.139 8.543 -37.197 1.00 96.38 266 ALA A C 1
ATOM 2082 O O . ALA A 1 266 ? 21.375 8.798 -38.130 1.00 96.38 266 ALA A O 1
ATOM 2083 N N . PHE A 1 267 ? 22.801 7.381 -37.126 1.00 96.94 267 PHE A N 1
ATOM 2084 C CA . PHE A 1 267 ? 22.617 6.316 -38.118 1.00 96.94 267 PHE A CA 1
ATOM 2085 C C . PHE A 1 267 ? 21.200 5.737 -38.079 1.00 96.94 267 PHE A C 1
ATOM 2087 O O . PHE A 1 267 ? 20.577 5.592 -39.132 1.00 96.94 267 PHE A O 1
ATOM 2094 N N . LEU A 1 268 ? 20.666 5.454 -36.884 1.00 95.69 268 LEU A N 1
ATOM 2095 C CA . LEU A 1 268 ? 19.279 5.001 -36.718 1.00 95.69 268 LEU A CA 1
ATOM 2096 C C . LEU A 1 268 ? 18.284 6.018 -37.290 1.00 95.69 268 LEU A C 1
ATOM 2098 O O . LEU A 1 268 ? 17.403 5.649 -38.063 1.00 95.69 268 LEU A O 1
ATOM 2102 N N . GLN A 1 269 ? 18.463 7.301 -36.972 1.00 94.56 269 GLN A N 1
ATOM 2103 C CA . GLN A 1 269 ? 17.621 8.389 -37.466 1.00 94.56 269 GLN A CA 1
ATOM 2104 C C . GLN A 1 269 ? 17.641 8.465 -38.999 1.00 94.56 269 GLN A C 1
ATOM 2106 O O . GLN A 1 269 ? 16.583 8.544 -39.622 1.00 94.56 269 GLN A O 1
ATOM 2111 N N . ALA A 1 270 ? 18.819 8.352 -39.624 1.00 94.62 270 ALA A N 1
ATOM 2112 C CA . ALA A 1 270 ? 18.944 8.350 -41.082 1.00 94.62 270 ALA A CA 1
ATOM 2113 C C . ALA A 1 270 ? 18.172 7.192 -41.739 1.00 94.62 270 ALA A C 1
ATOM 2115 O O . ALA A 1 270 ? 17.535 7.386 -42.779 1.00 94.62 270 ALA A O 1
ATOM 2116 N N . VAL A 1 271 ? 18.186 5.999 -41.132 1.00 93.56 271 VAL A N 1
ATOM 2117 C CA . VAL A 1 271 ? 17.398 4.853 -41.616 1.00 93.56 271 VAL A CA 1
ATOM 2118 C C . VAL A 1 271 ? 15.907 5.078 -41.402 1.00 93.56 271 VAL A C 1
ATOM 2120 O O . VAL A 1 271 ? 15.122 4.795 -42.305 1.00 93.56 271 VAL A O 1
ATOM 2123 N N . PHE A 1 272 ? 15.498 5.606 -40.249 1.00 92.00 272 PHE A N 1
ATOM 2124 C CA . PHE A 1 272 ? 14.085 5.869 -39.968 1.00 92.00 272 PHE A CA 1
ATOM 2125 C C . PHE A 1 272 ? 13.493 6.919 -40.915 1.00 92.00 272 PHE A C 1
ATOM 2127 O O . PHE A 1 272 ? 12.353 6.761 -41.344 1.00 92.00 272 PHE A O 1
ATOM 2134 N N . ASP A 1 273 ? 14.266 7.940 -41.293 1.00 91.44 273 ASP A N 1
ATOM 2135 C CA . ASP A 1 273 ? 13.795 9.014 -42.174 1.00 91.44 273 ASP A CA 1
ATOM 2136 C C . ASP A 1 273 ? 13.850 8.652 -43.664 1.00 91.44 273 ASP A C 1
ATOM 2138 O O . ASP A 1 273 ? 12.961 9.029 -44.426 1.00 91.44 273 ASP A O 1
ATOM 2142 N N . ARG A 1 274 ? 14.902 7.951 -44.112 1.00 93.06 274 ARG A N 1
ATOM 2143 C CA . ARG A 1 274 ? 15.178 7.741 -45.550 1.00 93.06 274 ARG A CA 1
ATOM 2144 C C . ARG A 1 274 ? 15.173 6.283 -45.993 1.00 93.06 274 ARG A C 1
ATOM 2146 O O . ARG A 1 274 ? 15.147 6.029 -47.192 1.00 93.06 274 ARG A O 1
ATOM 2153 N N . GLY A 1 275 ? 15.202 5.333 -45.062 1.00 86.19 275 GLY A N 1
ATOM 2154 C CA . GLY A 1 275 ? 15.320 3.902 -45.358 1.00 86.19 275 GLY A CA 1
ATOM 2155 C C . GLY A 1 275 ? 14.036 3.243 -45.858 1.00 86.19 275 GLY A C 1
ATOM 2156 O O . GLY A 1 275 ? 14.064 2.066 -46.199 1.00 86.19 275 GLY A O 1
ATOM 2157 N N . GLY A 1 276 ? 12.908 3.962 -45.890 1.00 85.56 276 GLY A N 1
ATOM 2158 C CA . GLY A 1 276 ? 11.638 3.428 -46.393 1.00 85.56 276 GLY A CA 1
ATOM 2159 C C . GLY A 1 276 ? 11.072 2.273 -45.561 1.00 85.56 276 GLY A C 1
ATOM 2160 O O . GLY A 1 276 ? 10.205 1.549 -46.045 1.00 85.56 276 GLY A O 1
ATOM 2161 N N . LEU A 1 277 ? 11.531 2.106 -44.312 1.00 86.94 277 LEU A N 1
ATOM 2162 C CA . LEU A 1 277 ? 11.142 0.987 -43.454 1.00 86.94 277 LEU A CA 1
ATOM 2163 C C . LEU A 1 277 ? 9.621 0.811 -43.323 1.00 86.94 277 LEU A C 1
ATOM 2165 O O . LEU A 1 277 ? 9.191 -0.327 -43.437 1.00 86.94 277 LEU A O 1
ATOM 2169 N N . PRO A 1 278 ? 8.771 1.845 -43.155 1.00 85.38 278 PRO A N 1
ATOM 2170 C CA . PRO A 1 278 ? 7.321 1.641 -43.054 1.00 85.38 278 PRO A CA 1
ATOM 2171 C C . PRO A 1 278 ? 6.682 0.872 -44.223 1.00 85.38 278 PRO A C 1
ATOM 2173 O O . PRO A 1 278 ? 5.653 0.238 -44.027 1.00 85.38 278 PRO A O 1
ATOM 2176 N N . ALA A 1 279 ? 7.276 0.922 -45.421 1.00 85.31 279 ALA A N 1
ATOM 2177 C CA . ALA A 1 279 ? 6.718 0.326 -46.635 1.00 85.31 279 ALA A CA 1
ATOM 2178 C C . ALA A 1 279 ? 7.186 -1.117 -46.905 1.00 85.31 279 ALA A C 1
ATOM 2180 O O . ALA A 1 279 ? 6.646 -1.762 -47.801 1.00 85.31 279 ALA A O 1
ATOM 2181 N N . VAL A 1 280 ? 8.192 -1.623 -46.178 1.00 87.94 280 VAL A N 1
ATOM 2182 C CA . VAL A 1 280 ? 8.725 -2.980 -46.412 1.00 87.94 280 VAL A CA 1
ATOM 2183 C C . VAL A 1 280 ? 7.809 -4.065 -45.839 1.00 87.94 280 VAL A C 1
ATOM 2185 O O . VAL A 1 280 ? 7.013 -3.782 -44.944 1.00 87.94 280 VAL A O 1
ATOM 2188 N N . SER A 1 281 ? 7.931 -5.307 -46.319 1.00 91.06 281 SER A N 1
ATOM 2189 C CA . SER A 1 281 ? 7.216 -6.456 -45.745 1.00 91.06 281 SER A CA 1
ATOM 2190 C C . SER A 1 281 ? 7.740 -6.810 -44.345 1.00 91.06 281 SER A C 1
ATOM 2192 O O . SER A 1 281 ? 8.821 -6.377 -43.946 1.00 91.06 281 SER A O 1
ATOM 2194 N N . ASP A 1 282 ? 6.991 -7.606 -43.579 1.00 89.88 282 ASP A N 1
ATOM 2195 C CA . ASP A 1 282 ? 7.447 -8.071 -42.262 1.00 89.88 282 ASP A CA 1
ATOM 2196 C C . ASP A 1 282 ? 8.688 -8.975 -42.355 1.00 89.88 282 ASP A C 1
ATOM 2198 O O . ASP A 1 282 ? 9.558 -8.900 -41.490 1.00 89.88 282 ASP A O 1
ATOM 2202 N N . GLU A 1 283 ? 8.808 -9.776 -43.418 1.00 89.12 283 GLU A N 1
ATOM 2203 C CA . GLU A 1 283 ? 9.985 -10.614 -43.674 1.00 89.12 283 GLU A CA 1
ATOM 2204 C C . GLU A 1 283 ? 11.232 -9.753 -43.925 1.00 89.12 283 GLU A C 1
ATOM 2206 O O . GLU A 1 283 ? 12.263 -9.942 -43.277 1.00 89.12 283 GLU A O 1
ATOM 2211 N N . ASP A 1 284 ? 11.113 -8.732 -44.777 1.00 87.94 284 ASP A N 1
ATOM 2212 C CA . ASP A 1 284 ? 12.201 -7.786 -45.049 1.00 87.94 284 ASP A CA 1
ATOM 2213 C C . ASP A 1 284 ? 12.554 -6.950 -43.810 1.00 87.94 284 ASP A C 1
ATOM 2215 O O . ASP A 1 284 ? 13.722 -6.647 -43.552 1.00 87.94 284 ASP A O 1
ATOM 2219 N N . PHE A 1 285 ? 11.555 -6.578 -43.005 1.00 90.50 285 PHE A N 1
ATOM 2220 C CA . PHE A 1 285 ? 11.775 -5.847 -41.759 1.00 90.50 285 PHE A CA 1
ATOM 2221 C C . PHE A 1 285 ? 12.540 -6.693 -40.731 1.00 90.50 285 PHE A C 1
ATOM 2223 O O . PHE A 1 285 ? 13.437 -6.187 -40.053 1.00 90.50 285 PHE A O 1
ATOM 2230 N N . LEU A 1 286 ? 12.260 -7.997 -40.652 1.00 88.50 286 LEU A N 1
ATOM 2231 C CA . LEU A 1 286 ? 13.022 -8.920 -39.808 1.00 88.50 286 LEU A CA 1
ATOM 2232 C C . LEU A 1 286 ? 14.461 -9.113 -40.302 1.00 88.50 286 LEU A C 1
ATOM 2234 O O . LEU A 1 286 ? 15.358 -9.278 -39.476 1.00 88.50 286 LEU A O 1
ATOM 2238 N N . GLN A 1 287 ? 14.734 -9.011 -41.607 1.00 88.25 287 GLN A N 1
ATOM 2239 C CA . GLN A 1 287 ? 16.120 -8.943 -42.095 1.00 88.25 287 GLN A CA 1
ATOM 2240 C C . GLN A 1 287 ? 16.830 -7.672 -41.598 1.00 88.25 287 GLN A C 1
ATOM 2242 O O . GLN A 1 287 ? 18.003 -7.712 -41.221 1.00 88.25 287 GLN A O 1
ATOM 2247 N N . TRP A 1 288 ? 16.111 -6.548 -41.514 1.00 91.38 288 TRP A N 1
ATOM 2248 C CA . TRP A 1 288 ? 16.625 -5.304 -40.933 1.00 91.38 288 TRP A CA 1
ATOM 2249 C C . TRP A 1 288 ? 16.898 -5.383 -39.427 1.00 91.38 288 TRP A C 1
ATOM 2251 O O . TRP A 1 288 ? 17.731 -4.623 -38.934 1.00 91.38 288 TRP A O 1
ATOM 2261 N N . ARG A 1 289 ? 16.301 -6.332 -38.696 1.00 89.38 289 ARG A N 1
ATOM 2262 C CA . ARG A 1 289 ? 16.581 -6.559 -37.265 1.00 89.38 289 ARG A CA 1
ATOM 2263 C C . ARG A 1 289 ? 18.079 -6.692 -36.986 1.00 89.38 289 ARG A C 1
ATOM 2265 O O . ARG A 1 289 ? 18.598 -5.998 -36.118 1.00 89.38 289 ARG A O 1
ATOM 2272 N N . GLY A 1 290 ? 18.782 -7.535 -37.750 1.00 88.00 290 GLY A N 1
ATOM 2273 C CA . GLY A 1 290 ? 20.220 -7.772 -37.564 1.00 88.00 290 GLY A CA 1
ATOM 2274 C C . GLY A 1 290 ? 21.082 -6.539 -37.855 1.00 88.00 290 GLY A C 1
ATOM 2275 O O . GLY A 1 290 ? 22.110 -6.337 -37.215 1.00 88.00 290 GLY A O 1
ATOM 2276 N N . ARG A 1 291 ? 20.628 -5.677 -38.773 1.00 92.88 291 ARG A N 1
ATOM 2277 C CA . ARG A 1 291 ? 21.290 -4.410 -39.122 1.00 92.88 291 ARG A CA 1
ATOM 2278 C C . ARG A 1 291 ? 21.122 -3.351 -38.036 1.00 92.88 291 ARG A C 1
ATOM 2280 O O . ARG A 1 291 ? 22.040 -2.579 -37.777 1.00 92.88 291 ARG A O 1
ATOM 2287 N N . LEU A 1 292 ? 19.942 -3.302 -37.418 1.00 92.81 292 LEU A N 1
ATOM 2288 C CA . LEU A 1 292 ? 19.601 -2.296 -36.413 1.00 92.81 292 LEU A CA 1
ATOM 2289 C C . LEU A 1 292 ? 20.098 -2.676 -35.017 1.00 92.81 292 LEU A C 1
ATOM 2291 O O . LEU A 1 292 ? 20.517 -1.798 -34.273 1.00 92.81 292 LEU A O 1
ATOM 2295 N N . GLN A 1 293 ? 20.088 -3.962 -34.658 1.00 92.31 293 GLN A N 1
ATOM 2296 C CA . GLN A 1 293 ? 20.364 -4.422 -33.294 1.00 92.31 293 GLN A CA 1
ATOM 2297 C C . GLN A 1 293 ? 21.677 -3.878 -32.689 1.00 92.31 293 GLN A C 1
ATOM 2299 O O . GLN A 1 293 ? 21.615 -3.361 -31.573 1.00 92.31 293 GLN A O 1
ATOM 2304 N N . PRO A 1 294 ? 22.840 -3.887 -33.378 1.00 94.06 294 PRO A N 1
ATOM 2305 C CA . PRO A 1 294 ? 24.073 -3.320 -32.817 1.00 94.06 294 PRO A CA 1
ATOM 2306 C C . PRO A 1 294 ? 23.993 -1.812 -32.542 1.00 94.06 294 PRO A C 1
ATOM 2308 O O . PRO A 1 294 ? 24.679 -1.306 -31.656 1.00 94.06 294 PRO A O 1
ATOM 2311 N N . LEU A 1 295 ? 23.153 -1.094 -33.291 1.00 95.00 295 LEU A N 1
ATOM 2312 C CA . LEU A 1 295 ? 22.943 0.348 -33.158 1.00 95.00 295 LEU A CA 1
ATOM 2313 C C . LEU A 1 295 ? 21.925 0.701 -32.066 1.00 95.00 295 LEU A C 1
ATOM 2315 O O . LEU A 1 295 ? 21.928 1.833 -31.595 1.00 95.00 295 LEU A O 1
ATOM 2319 N N . LEU A 1 296 ? 21.068 -0.243 -31.657 1.00 94.31 296 LEU A N 1
ATOM 2320 C CA . LEU A 1 296 ? 20.103 -0.048 -30.567 1.00 94.31 296 LEU A CA 1
ATOM 2321 C C . LEU A 1 296 ? 20.766 -0.083 -29.177 1.00 94.31 296 LEU A C 1
ATOM 2323 O O . LEU A 1 296 ? 20.141 0.325 -28.202 1.00 94.31 296 LEU A O 1
ATOM 2327 N N . ILE A 1 297 ? 22.015 -0.551 -29.068 1.00 92.19 297 ILE A N 1
ATOM 2328 C CA . ILE A 1 297 ? 22.788 -0.490 -27.819 1.00 92.19 297 ILE A CA 1
ATOM 2329 C C . ILE A 1 297 ? 22.936 0.975 -27.397 1.00 92.19 297 ILE A C 1
ATOM 2331 O O . ILE A 1 297 ? 23.363 1.808 -28.199 1.00 92.19 297 ILE A O 1
ATOM 2335 N N . ASP A 1 298 ? 22.607 1.266 -26.138 1.00 91.19 298 ASP A N 1
ATOM 2336 C CA . ASP A 1 298 ? 22.503 2.625 -25.599 1.00 91.19 298 ASP A CA 1
ATOM 2337 C C . ASP A 1 298 ? 21.455 3.481 -26.342 1.00 91.19 298 ASP A C 1
ATOM 2339 O O . ASP A 1 298 ? 21.676 4.667 -26.576 1.00 91.19 298 ASP A O 1
ATOM 2343 N N . LEU A 1 299 ? 20.307 2.916 -26.746 1.00 94.81 299 LEU A N 1
ATOM 2344 C CA . LEU A 1 299 ? 19.265 3.654 -27.476 1.00 94.81 299 LEU A CA 1
ATOM 2345 C C . LEU A 1 299 ? 18.883 4.966 -26.768 1.00 94.81 299 LEU A C 1
ATOM 2347 O O . LEU A 1 299 ? 18.541 4.994 -25.581 1.00 94.81 299 LEU A O 1
ATOM 2351 N N . SER A 1 300 ? 18.904 6.061 -27.526 1.00 94.25 300 SER A N 1
ATOM 2352 C CA . SER A 1 300 ? 18.493 7.373 -27.033 1.00 94.25 300 SER A CA 1
ATOM 2353 C C . SER A 1 300 ? 16.964 7.455 -26.863 1.00 94.25 300 SER A C 1
ATOM 2355 O O . SER A 1 300 ? 16.227 7.007 -27.749 1.00 94.25 300 SER A O 1
ATOM 2357 N N . PRO A 1 301 ? 16.449 8.055 -25.769 1.00 94.38 301 PRO A N 1
ATOM 2358 C CA . PRO A 1 301 ? 15.011 8.101 -25.478 1.00 94.38 301 PRO A CA 1
ATOM 2359 C C . PRO A 1 301 ? 14.184 8.798 -26.571 1.00 94.38 301 PRO A C 1
ATOM 2361 O O . PRO A 1 301 ? 13.058 8.397 -26.841 1.00 94.38 301 PRO A O 1
ATOM 2364 N N . ASN A 1 302 ? 14.746 9.793 -27.264 1.00 93.12 302 ASN A N 1
ATOM 2365 C CA . ASN A 1 302 ? 14.064 10.514 -28.349 1.00 93.12 302 ASN A CA 1
ATOM 2366 C C . ASN A 1 302 ? 13.767 9.652 -29.594 1.00 93.12 302 ASN A C 1
ATOM 2368 O O . ASN A 1 302 ? 12.907 10.016 -30.396 1.00 93.12 302 ASN A O 1
ATOM 2372 N N . LEU A 1 303 ? 14.467 8.528 -29.771 1.00 94.19 303 LEU A N 1
ATOM 2373 C CA . LEU A 1 303 ? 14.256 7.608 -30.890 1.00 94.19 303 LEU A CA 1
ATOM 2374 C C . LEU A 1 303 ? 13.224 6.524 -30.579 1.00 94.19 303 LEU A C 1
ATOM 2376 O O . LEU A 1 303 ? 12.698 5.912 -31.510 1.00 94.19 303 LEU A O 1
ATOM 2380 N N . VAL A 1 304 ? 12.899 6.309 -29.300 1.00 94.00 304 VAL A N 1
ATOM 2381 C CA . VAL A 1 304 ? 11.956 5.270 -28.865 1.00 94.00 304 VAL A CA 1
ATOM 2382 C C . VAL A 1 304 ? 10.574 5.437 -29.509 1.00 94.00 304 VAL A C 1
ATOM 2384 O O . VAL A 1 304 ? 10.107 4.457 -30.088 1.00 94.00 304 VAL A O 1
ATOM 2387 N N . PRO A 1 305 ? 9.936 6.629 -29.536 1.00 91.94 305 PRO A N 1
ATOM 2388 C CA . PRO A 1 305 ? 8.616 6.772 -30.155 1.00 91.94 305 PRO A CA 1
ATOM 2389 C C . PRO A 1 305 ? 8.615 6.410 -31.643 1.00 91.94 305 PRO A C 1
ATOM 2391 O O . PRO A 1 305 ? 7.711 5.730 -32.125 1.00 91.94 305 PRO A O 1
ATOM 2394 N N . ARG A 1 306 ? 9.666 6.803 -32.379 1.00 89.50 306 ARG A N 1
ATOM 2395 C CA . ARG A 1 306 ? 9.797 6.448 -33.799 1.00 89.50 306 ARG A CA 1
ATOM 2396 C C . ARG A 1 306 ? 9.997 4.949 -33.976 1.00 89.50 306 ARG A C 1
ATOM 2398 O O . ARG A 1 306 ? 9.291 4.349 -34.782 1.00 89.50 306 ARG A O 1
ATOM 2405 N N . PHE A 1 307 ? 10.898 4.342 -33.205 1.00 90.25 307 PHE A N 1
ATOM 2406 C CA . PHE A 1 307 ? 11.124 2.899 -33.243 1.00 90.25 307 PHE A CA 1
ATOM 2407 C C . PHE A 1 307 ? 9.836 2.123 -32.941 1.00 90.25 307 PHE A C 1
ATOM 2409 O O . PHE A 1 307 ? 9.426 1.289 -33.744 1.00 90.25 307 PHE A O 1
ATOM 2416 N N . VAL A 1 308 ? 9.144 2.446 -31.846 1.00 87.88 308 VAL A N 1
ATOM 2417 C CA . VAL A 1 308 ? 7.903 1.758 -31.463 1.00 87.88 308 VAL A CA 1
ATOM 2418 C C . VAL A 1 308 ? 6.800 1.988 -32.497 1.00 87.88 308 VAL A C 1
ATOM 2420 O O . VAL A 1 308 ? 6.104 1.038 -32.829 1.00 87.88 308 VAL A O 1
ATOM 2423 N N . SER A 1 309 ? 6.681 3.174 -33.106 1.00 85.88 309 SER A N 1
ATOM 2424 C CA . SER A 1 309 ? 5.703 3.410 -34.186 1.00 85.88 309 SER A CA 1
ATOM 2425 C C . SER A 1 309 ? 5.944 2.543 -35.432 1.00 85.88 309 SER A C 1
ATOM 2427 O O . SER A 1 309 ? 4.993 2.053 -36.044 1.00 85.88 309 SER A O 1
ATOM 2429 N N . LEU A 1 310 ? 7.212 2.287 -35.788 1.00 86.50 310 LEU A N 1
ATOM 2430 C CA . LEU A 1 310 ? 7.571 1.390 -36.893 1.00 86.50 310 LEU A CA 1
ATOM 2431 C C . LEU A 1 310 ? 7.166 -0.052 -36.598 1.00 86.50 310 LEU A C 1
ATOM 2433 O O . LEU A 1 310 ? 6.735 -0.768 -37.501 1.00 86.50 310 LEU A O 1
ATOM 2437 N N . VAL A 1 311 ? 7.315 -0.459 -35.339 1.00 86.38 311 VAL A N 1
ATOM 2438 C CA . VAL A 1 311 ? 6.957 -1.784 -34.826 1.00 86.38 311 VAL A CA 1
ATOM 2439 C C . VAL A 1 311 ? 5.438 -1.921 -34.668 1.00 86.38 311 VAL A C 1
ATOM 2441 O O . VAL A 1 311 ? 4.887 -2.995 -34.907 1.00 86.38 311 VAL A O 1
ATOM 2444 N N . ALA A 1 312 ? 4.745 -0.834 -34.329 1.00 82.44 312 ALA A N 1
ATOM 2445 C CA . ALA A 1 312 ? 3.309 -0.813 -34.092 1.00 82.44 312 ALA A CA 1
ATOM 2446 C C . ALA A 1 312 ? 2.505 -1.138 -35.352 1.00 82.44 312 ALA A C 1
ATOM 2448 O O . ALA A 1 312 ? 1.476 -1.792 -35.248 1.00 82.44 312 ALA A O 1
ATOM 2449 N N . ASN A 1 313 ? 2.971 -0.764 -36.544 1.00 81.00 313 ASN A N 1
ATOM 2450 C CA . ASN A 1 313 ? 2.275 -1.039 -37.810 1.00 81.00 313 ASN A CA 1
ATOM 2451 C C . ASN A 1 313 ? 2.494 -2.461 -38.364 1.00 81.00 313 ASN A C 1
ATOM 2453 O O . ASN A 1 313 ? 2.050 -2.761 -39.471 1.00 81.00 313 ASN A O 1
ATOM 2457 N N . ARG A 1 314 ? 3.159 -3.342 -37.609 1.00 87.75 314 ARG A N 1
ATOM 2458 C CA . ARG A 1 314 ? 3.543 -4.696 -38.041 1.00 87.75 314 ARG A CA 1
ATOM 2459 C C . ARG A 1 314 ? 2.567 -5.770 -37.573 1.00 87.75 314 ARG A C 1
ATOM 2461 O O . ARG A 1 314 ? 1.648 -5.503 -36.790 1.00 87.75 314 ARG A O 1
ATOM 2468 N N . SER A 1 315 ? 2.758 -7.000 -38.060 1.00 89.25 315 SER A N 1
ATOM 2469 C CA . SER A 1 315 ? 2.096 -8.166 -37.474 1.00 89.25 315 SER A CA 1
ATOM 2470 C C . SER A 1 315 ? 2.572 -8.403 -36.043 1.00 89.25 315 SER A C 1
ATOM 2472 O O . SER A 1 315 ? 3.688 -8.059 -35.667 1.00 89.25 315 SER A O 1
ATOM 2474 N N . CYS A 1 316 ? 1.735 -9.064 -35.249 1.00 87.94 316 CYS A N 1
ATOM 2475 C CA . CYS A 1 316 ? 2.019 -9.330 -33.842 1.00 87.94 316 CYS A CA 1
ATOM 2476 C C . CYS A 1 316 ? 3.299 -10.129 -33.593 1.00 87.94 316 CYS A C 1
ATOM 2478 O O . CYS A 1 316 ? 3.988 -9.863 -32.615 1.00 87.94 316 CYS A O 1
ATOM 2480 N N . ALA A 1 317 ? 3.629 -11.075 -34.478 1.00 88.44 317 ALA A N 1
ATOM 2481 C CA . ALA A 1 317 ? 4.866 -11.843 -34.373 1.00 88.44 317 ALA A CA 1
ATOM 2482 C C . ALA A 1 317 ? 6.086 -10.924 -34.532 1.00 88.44 317 ALA A C 1
ATOM 2484 O O . ALA A 1 317 ? 6.974 -10.916 -33.685 1.00 88.44 317 ALA A O 1
ATOM 2485 N N . THR A 1 318 ? 6.081 -10.078 -35.563 1.00 89.38 318 THR A N 1
ATOM 2486 C CA . THR A 1 318 ? 7.154 -9.109 -35.810 1.00 89.38 318 THR A CA 1
ATOM 2487 C C . THR A 1 318 ? 7.221 -8.044 -34.718 1.00 89.38 318 THR A C 1
ATOM 2489 O O . THR A 1 318 ? 8.316 -7.680 -34.292 1.00 89.38 318 THR A O 1
ATOM 2492 N N . SER A 1 319 ? 6.076 -7.561 -34.223 1.00 88.50 319 SER A N 1
ATOM 2493 C CA . SER A 1 319 ? 6.049 -6.588 -33.130 1.00 88.50 319 SER A CA 1
ATOM 2494 C C . SER A 1 319 ? 6.682 -7.145 -31.855 1.00 88.50 319 SER A C 1
ATOM 2496 O O . SER A 1 319 ? 7.533 -6.489 -31.255 1.00 88.50 319 SER A O 1
ATOM 2498 N N . GLN A 1 320 ? 6.320 -8.377 -31.489 1.00 86.56 320 GLN A N 1
ATOM 2499 C CA . GLN A 1 320 ? 6.864 -9.067 -30.322 1.00 86.56 320 GLN A CA 1
ATOM 2500 C C . GLN A 1 320 ? 8.371 -9.303 -30.450 1.00 86.56 320 GLN A C 1
ATOM 2502 O O . GLN A 1 320 ? 9.118 -9.008 -29.523 1.00 86.56 320 GLN A O 1
ATOM 2507 N N . GLU A 1 321 ? 8.838 -9.777 -31.607 1.00 88.00 321 GLU A N 1
ATOM 2508 C CA . GLU A 1 321 ? 10.267 -9.991 -31.865 1.00 88.00 321 GLU A CA 1
ATOM 2509 C C . GLU A 1 321 ? 11.092 -8.714 -31.664 1.00 88.00 321 GLU A C 1
ATOM 2511 O O . GLU A 1 321 ? 12.185 -8.753 -31.106 1.00 88.00 321 GLU A O 1
ATOM 2516 N N . MET A 1 322 ? 10.570 -7.557 -32.068 1.00 87.06 322 MET A N 1
ATOM 2517 C CA . MET A 1 322 ? 11.284 -6.287 -31.913 1.00 87.06 322 MET A CA 1
ATOM 2518 C C . MET A 1 322 ? 11.273 -5.758 -30.479 1.00 87.06 322 MET A C 1
ATOM 2520 O O . MET A 1 322 ? 12.263 -5.168 -30.045 1.00 87.06 322 MET A O 1
ATOM 2524 N N . ILE A 1 323 ? 10.193 -5.987 -29.730 1.00 88.81 323 ILE A N 1
ATOM 2525 C CA . ILE A 1 323 ? 10.155 -5.693 -28.292 1.00 88.81 323 ILE A CA 1
ATOM 2526 C C . ILE A 1 323 ? 11.138 -6.612 -27.545 1.00 88.81 323 ILE A C 1
ATOM 2528 O O . ILE A 1 323 ? 11.906 -6.127 -26.716 1.00 88.81 323 ILE A O 1
ATOM 2532 N N . ASN A 1 324 ? 11.226 -7.895 -27.921 1.00 89.38 324 ASN A N 1
ATOM 2533 C CA . ASN A 1 324 ? 12.215 -8.837 -27.381 1.00 89.38 324 ASN A CA 1
ATOM 2534 C C . ASN A 1 324 ? 13.662 -8.385 -27.655 1.00 89.38 324 ASN A C 1
ATOM 2536 O O . ASN A 1 324 ? 14.546 -8.592 -26.822 1.00 89.38 324 ASN A O 1
ATOM 2540 N N . VAL A 1 325 ? 13.932 -7.743 -28.801 1.00 91.50 325 VAL A N 1
ATOM 2541 C CA . VAL A 1 325 ? 15.256 -7.154 -29.078 1.00 91.50 325 VAL A CA 1
ATOM 2542 C C . VAL A 1 325 ? 15.578 -6.044 -28.080 1.00 91.50 325 VAL A C 1
ATOM 2544 O O . VAL A 1 325 ? 16.693 -6.025 -27.562 1.00 91.50 325 VAL A O 1
ATOM 2547 N N . LEU A 1 326 ? 14.625 -5.150 -27.787 1.00 92.00 326 LEU A N 1
ATOM 2548 C CA . LEU A 1 326 ? 14.816 -4.109 -26.771 1.00 92.00 326 LEU A CA 1
ATOM 2549 C C . LEU A 1 326 ? 15.034 -4.716 -25.380 1.00 92.00 326 LEU A C 1
ATOM 2551 O O . LEU A 1 326 ? 15.908 -4.254 -24.648 1.00 92.00 326 LEU A O 1
ATOM 2555 N N . ASP A 1 327 ? 14.282 -5.758 -25.034 1.00 93.12 327 ASP A N 1
ATOM 2556 C CA . ASP A 1 327 ? 14.419 -6.471 -23.760 1.00 93.12 327 ASP A CA 1
ATOM 2557 C C . ASP A 1 327 ? 15.805 -7.120 -23.613 1.00 93.12 327 ASP A C 1
ATOM 2559 O O . ASP A 1 327 ? 16.480 -6.936 -22.600 1.00 93.12 327 ASP A O 1
ATOM 2563 N N . THR A 1 328 ? 16.302 -7.760 -24.677 1.00 92.62 328 THR A N 1
ATOM 2564 C CA . THR A 1 328 ? 17.641 -8.379 -24.716 1.00 92.62 328 THR A CA 1
ATOM 2565 C C . THR A 1 328 ? 18.751 -7.374 -24.398 1.00 92.62 328 THR A C 1
ATOM 2567 O O . THR A 1 328 ? 19.753 -7.723 -23.773 1.00 92.62 328 THR A O 1
ATOM 2570 N N . ILE A 1 329 ? 18.588 -6.118 -24.819 1.00 91.50 329 ILE A N 1
ATOM 2571 C CA . ILE A 1 329 ? 19.577 -5.053 -24.609 1.00 91.50 329 ILE A CA 1
ATOM 2572 C C . ILE A 1 329 ? 19.241 -4.138 -23.428 1.00 91.50 329 ILE A C 1
ATOM 2574 O O . ILE A 1 329 ? 19.928 -3.131 -23.244 1.00 91.50 329 ILE A O 1
ATOM 2578 N N . GLN A 1 330 ? 18.218 -4.448 -22.622 1.00 92.94 330 GLN A N 1
ATOM 2579 C CA . GLN A 1 330 ? 17.683 -3.523 -21.615 1.00 92.94 330 GLN A CA 1
ATOM 2580 C C . GLN A 1 330 ? 18.747 -3.008 -20.641 1.00 92.94 330 GLN A C 1
ATOM 2582 O O . GLN A 1 330 ? 18.685 -1.860 -20.208 1.00 92.94 330 GLN A O 1
ATOM 2587 N N . THR A 1 331 ? 19.755 -3.821 -20.318 1.00 92.50 331 THR A N 1
ATOM 2588 C CA . THR A 1 331 ? 20.833 -3.457 -19.385 1.00 92.50 331 THR A CA 1
ATOM 2589 C C . THR A 1 331 ? 21.730 -2.337 -19.913 1.00 92.50 331 THR A C 1
ATOM 2591 O O . THR A 1 331 ? 22.359 -1.646 -19.119 1.00 92.50 331 THR A O 1
ATOM 2594 N N . THR A 1 332 ? 21.753 -2.129 -21.232 1.00 92.12 332 THR A N 1
ATOM 2595 C CA . THR A 1 332 ? 22.471 -1.031 -21.901 1.00 92.12 332 THR A CA 1
ATOM 2596 C C . THR A 1 332 ? 21.650 0.261 -21.945 1.00 92.12 332 THR A C 1
ATOM 2598 O O . THR A 1 332 ? 22.169 1.335 -22.223 1.00 92.12 332 THR A O 1
ATOM 2601 N N . LEU A 1 333 ? 20.345 0.190 -21.672 1.00 94.06 333 LEU A N 1
ATOM 2602 C CA . LEU A 1 333 ? 19.450 1.333 -21.803 1.00 94.06 333 LEU A CA 1
ATOM 2603 C C . LEU A 1 333 ? 19.449 2.187 -20.535 1.00 94.06 333 LEU A C 1
ATOM 2605 O O . LEU A 1 333 ? 19.359 1.681 -19.414 1.00 94.06 333 LEU A O 1
ATOM 2609 N N . SER A 1 334 ? 19.471 3.509 -20.721 1.00 94.25 334 SER A N 1
ATOM 2610 C CA . SER A 1 334 ? 19.297 4.458 -19.620 1.00 94.25 334 SER A CA 1
ATOM 2611 C C . SER A 1 334 ? 17.910 4.320 -18.978 1.00 94.25 334 SER A C 1
ATOM 2613 O O . SER A 1 334 ? 16.949 3.927 -19.644 1.00 94.25 334 SER A O 1
ATOM 2615 N N . ASN A 1 335 ? 17.767 4.717 -17.709 1.00 93.75 335 ASN A N 1
ATOM 2616 C CA . ASN A 1 335 ? 16.460 4.715 -17.038 1.00 93.75 335 ASN A CA 1
ATOM 2617 C C . ASN A 1 335 ? 15.420 5.563 -17.790 1.00 93.75 335 ASN A C 1
ATOM 2619 O O . ASN A 1 335 ? 14.281 5.136 -17.933 1.00 93.75 335 ASN A O 1
ATOM 2623 N N . ASN A 1 336 ? 15.819 6.711 -18.351 1.00 94.44 336 ASN A N 1
ATOM 2624 C CA . ASN A 1 336 ? 14.927 7.543 -19.166 1.00 94.44 336 ASN A CA 1
ATOM 2625 C C . ASN A 1 336 ? 14.460 6.808 -20.430 1.00 94.44 336 ASN A C 1
ATOM 2627 O O . ASN A 1 336 ? 13.287 6.881 -20.785 1.00 94.44 336 ASN A O 1
ATOM 2631 N N . THR A 1 337 ? 15.358 6.069 -21.090 1.00 94.62 337 THR A N 1
ATOM 2632 C CA . THR A 1 337 ? 15.005 5.241 -22.251 1.00 94.62 337 THR A CA 1
ATOM 2633 C C . THR A 1 337 ? 14.027 4.139 -21.854 1.00 94.62 337 THR A C 1
ATOM 2635 O O . THR A 1 337 ? 13.024 3.960 -22.536 1.00 94.62 337 THR A O 1
ATOM 2638 N N . LYS A 1 338 ? 14.268 3.432 -20.742 1.00 94.38 338 LYS A N 1
ATOM 2639 C CA . LYS A 1 338 ? 13.364 2.382 -20.237 1.00 94.38 338 LYS A CA 1
ATOM 2640 C C . LYS A 1 338 ? 11.963 2.925 -19.952 1.00 94.38 338 LYS A C 1
ATOM 2642 O O . LYS A 1 338 ? 10.986 2.324 -20.386 1.00 94.38 338 LYS A O 1
ATOM 2647 N N . THR A 1 339 ? 11.872 4.091 -19.310 1.00 94.06 339 THR A N 1
ATOM 2648 C CA . THR A 1 339 ? 10.599 4.785 -19.063 1.00 94.06 339 THR A CA 1
ATOM 2649 C C . THR A 1 339 ? 9.879 5.137 -20.364 1.00 94.06 339 THR A C 1
ATOM 2651 O O . THR A 1 339 ? 8.672 4.927 -20.475 1.00 94.06 339 THR A O 1
ATOM 2654 N N . GLU A 1 340 ? 10.596 5.636 -21.374 1.00 94.81 340 GLU A N 1
ATOM 2655 C CA . GLU A 1 340 ? 9.992 5.929 -22.677 1.00 94.81 340 GLU A CA 1
ATOM 2656 C C . GLU A 1 340 ? 9.565 4.658 -23.425 1.00 94.81 340 GLU A C 1
ATOM 2658 O O . GLU A 1 340 ? 8.524 4.671 -24.082 1.00 94.81 340 GLU A O 1
ATOM 2663 N N . VAL A 1 341 ? 10.289 3.540 -23.292 1.00 93.38 341 VAL A N 1
ATOM 2664 C CA . VAL A 1 341 ? 9.859 2.240 -23.844 1.00 93.38 341 VAL A CA 1
ATOM 2665 C C . VAL A 1 341 ? 8.552 1.803 -23.185 1.00 93.38 341 VAL A C 1
ATOM 2667 O O . VAL A 1 341 ? 7.576 1.568 -23.895 1.00 93.38 341 VAL A O 1
ATOM 2670 N N . TYR A 1 342 ? 8.490 1.795 -21.851 1.00 93.50 342 TYR A N 1
ATOM 2671 C CA . TYR A 1 342 ? 7.275 1.479 -21.091 1.00 93.50 342 TYR A CA 1
ATOM 2672 C C . TYR A 1 342 ? 6.081 2.350 -21.527 1.00 93.50 342 TYR A C 1
ATOM 2674 O O . TYR A 1 342 ? 4.998 1.844 -21.826 1.00 93.50 342 TYR A O 1
ATOM 2682 N N . ARG A 1 343 ? 6.285 3.668 -21.652 1.00 92.94 343 ARG A N 1
ATOM 2683 C CA . ARG A 1 343 ? 5.248 4.616 -22.088 1.00 92.94 343 ARG A CA 1
ATOM 2684 C C . ARG A 1 343 ? 4.732 4.326 -23.496 1.00 92.94 343 ARG A C 1
ATOM 2686 O O . ARG A 1 343 ? 3.530 4.393 -23.736 1.00 92.94 343 ARG A O 1
ATOM 2693 N N . ASN A 1 344 ? 5.622 4.023 -24.436 1.00 90.81 344 ASN A N 1
ATOM 2694 C CA . ASN A 1 344 ? 5.225 3.749 -25.815 1.00 90.81 344 ASN A CA 1
ATOM 2695 C C . ASN A 1 344 ? 4.593 2.354 -25.971 1.00 90.81 344 ASN A C 1
ATOM 2697 O O . ASN A 1 344 ? 3.734 2.187 -26.835 1.00 90.81 344 ASN A O 1
ATOM 2701 N N . ILE A 1 345 ? 4.926 1.387 -25.106 1.00 90.06 345 ILE A N 1
ATOM 2702 C CA . ILE A 1 345 ? 4.187 0.118 -24.994 1.00 90.06 345 ILE A CA 1
ATOM 2703 C C . ILE A 1 345 ? 2.736 0.375 -24.555 1.00 90.06 345 ILE A C 1
ATOM 2705 O O . ILE A 1 345 ? 1.815 -0.197 -25.134 1.00 90.06 345 ILE A O 1
ATOM 2709 N N . LEU A 1 346 ? 2.501 1.274 -23.591 1.00 89.88 346 LEU A N 1
ATOM 2710 C CA . LEU A 1 346 ? 1.135 1.646 -23.193 1.00 89.88 346 LEU A CA 1
ATOM 2711 C C . LEU A 1 346 ? 0.340 2.255 -24.350 1.00 89.88 346 LEU A C 1
ATOM 2713 O O . LEU A 1 346 ? -0.780 1.823 -24.613 1.00 89.88 346 LEU A O 1
ATOM 2717 N N . ILE A 1 347 ? 0.939 3.202 -25.081 1.00 87.25 347 ILE A N 1
ATOM 2718 C CA . ILE A 1 347 ? 0.317 3.808 -26.270 1.00 87.25 347 ILE A CA 1
ATOM 2719 C C . ILE A 1 347 ? -0.026 2.729 -27.304 1.00 87.25 347 ILE A C 1
ATOM 2721 O O . ILE A 1 347 ? -1.123 2.734 -27.855 1.00 87.25 347 ILE A O 1
ATOM 2725 N N . PHE A 1 348 ? 0.879 1.771 -27.527 1.00 83.94 348 PHE A N 1
ATOM 2726 C CA . PHE A 1 348 ? 0.655 0.650 -28.440 1.00 83.94 348 PHE A CA 1
ATOM 2727 C C . PHE A 1 348 ? -0.559 -0.211 -28.048 1.00 83.94 348 PHE A C 1
ATOM 2729 O O . PHE A 1 348 ? -1.302 -0.651 -28.925 1.00 83.94 348 PHE A O 1
ATOM 2736 N N . LEU A 1 349 ? -0.794 -0.433 -26.751 1.00 86.50 349 LEU A N 1
ATOM 2737 C CA . LEU A 1 349 ? -1.931 -1.226 -26.265 1.00 86.50 349 LEU A CA 1
ATOM 2738 C C . LEU A 1 349 ? -3.263 -0.453 -26.259 1.00 86.50 349 LEU A C 1
ATOM 2740 O O . LEU A 1 349 ? -4.326 -1.079 -26.333 1.00 86.50 349 LEU A O 1
ATOM 2744 N N . GLN A 1 350 ? -3.203 0.879 -26.176 1.00 82.06 350 GLN A N 1
ATOM 2745 C CA . GLN A 1 350 ? -4.353 1.790 -26.087 1.00 82.06 350 GLN A CA 1
ATOM 2746 C C . GLN A 1 350 ? -4.791 2.394 -27.436 1.00 82.06 350 GLN A C 1
ATOM 2748 O O . GLN A 1 350 ? -5.773 3.136 -27.477 1.00 82.06 350 GLN A O 1
ATOM 2753 N N . ASP A 1 351 ? -4.087 2.100 -28.533 1.00 72.25 351 ASP A N 1
ATOM 2754 C CA . ASP A 1 351 ? -4.417 2.594 -29.876 1.00 72.25 351 ASP A CA 1
ATOM 2755 C C . ASP A 1 351 ? -5.780 2.056 -30.385 1.00 72.25 351 ASP A C 1
ATOM 2757 O O . ASP A 1 351 ? -6.409 1.180 -29.789 1.00 72.25 351 ASP A O 1
ATOM 2761 N N . SER A 1 352 ? -6.241 2.578 -31.522 1.00 57.94 352 SER A N 1
ATOM 2762 C CA . SER A 1 352 ? -7.522 2.335 -32.208 1.00 57.94 352 SER A CA 1
ATOM 2763 C C . SER A 1 352 ? -7.980 0.869 -32.314 1.00 57.94 352 SER A C 1
ATOM 2765 O O . SER A 1 352 ? -9.180 0.614 -32.440 1.00 57.94 352 SER A O 1
ATOM 2767 N N . THR A 1 353 ? -7.069 -0.101 -32.201 1.00 64.94 353 THR A N 1
ATOM 2768 C CA . THR A 1 353 ? -7.377 -1.515 -31.945 1.00 64.94 353 THR A CA 1
ATOM 2769 C C . THR A 1 353 ? -6.994 -1.891 -30.509 1.00 64.94 353 THR A C 1
ATOM 2771 O O . THR A 1 353 ? -5.913 -2.438 -30.285 1.00 64.94 353 THR A O 1
ATOM 2774 N N . LEU A 1 354 ? -7.878 -1.601 -29.546 1.00 70.12 354 LEU A N 1
ATOM 2775 C CA . LEU A 1 354 ? -7.699 -1.935 -28.125 1.00 70.12 354 LEU A CA 1
ATOM 2776 C C . LEU A 1 354 ? -7.270 -3.402 -27.956 1.00 70.12 354 LEU A C 1
ATOM 2778 O O . LEU A 1 354 ? -7.936 -4.304 -28.470 1.00 70.12 354 LEU A O 1
ATOM 2782 N N . LEU A 1 355 ? -6.173 -3.626 -27.222 1.00 79.00 355 LEU A N 1
ATOM 2783 C CA . LEU A 1 355 ? -5.552 -4.944 -27.009 1.00 79.00 355 LEU A CA 1
ATOM 2784 C C . LEU A 1 355 ? -5.038 -5.612 -28.292 1.00 79.00 355 LEU A C 1
ATOM 2786 O O . LEU A 1 355 ? -5.206 -6.819 -28.506 1.00 79.00 355 LEU A O 1
ATOM 2790 N N . LYS A 1 356 ? -4.381 -4.831 -29.155 1.00 79.06 356 LYS A N 1
ATOM 2791 C CA . LYS A 1 356 ? -3.677 -5.352 -30.329 1.00 79.06 356 LYS A CA 1
ATOM 2792 C C . LYS A 1 356 ? -2.800 -6.547 -29.934 1.00 79.06 356 LYS A C 1
ATOM 2794 O O . LYS A 1 356 ? -2.051 -6.484 -28.968 1.00 79.06 356 LYS A O 1
ATOM 2799 N N . CYS A 1 357 ? -2.905 -7.633 -30.698 1.00 85.75 357 CYS A N 1
ATOM 2800 C CA . CYS A 1 357 ? -2.196 -8.904 -30.492 1.00 85.75 357 CYS A CA 1
ATOM 2801 C C . CYS A 1 357 ? -2.711 -9.838 -29.398 1.00 85.75 357 CYS A C 1
ATOM 2803 O O . CYS A 1 357 ? -2.261 -10.984 -29.347 1.00 85.75 357 CYS A O 1
ATOM 2805 N N . TYR A 1 358 ? -3.715 -9.441 -28.620 1.00 89.31 358 TYR A N 1
ATOM 2806 C CA . TYR A 1 358 ? -4.388 -10.372 -27.725 1.00 89.31 358 TYR A CA 1
ATOM 2807 C C . TYR A 1 358 ? -5.322 -11.303 -28.517 1.00 89.31 358 TYR A C 1
ATOM 2809 O O . TYR A 1 358 ? -6.252 -10.851 -29.187 1.00 89.31 358 TYR A O 1
ATOM 2817 N N . ARG A 1 359 ? -5.076 -12.620 -28.461 1.00 83.62 359 ARG A N 1
ATOM 2818 C CA . ARG A 1 359 ? -5.881 -13.654 -29.152 1.00 83.62 359 ARG A CA 1
ATOM 2819 C C . ARG A 1 359 ? -6.608 -14.612 -28.194 1.00 83.62 359 ARG A C 1
ATOM 2821 O O . ARG A 1 359 ? -7.056 -15.670 -28.625 1.00 83.62 359 ARG A O 1
ATOM 2828 N N . GLY A 1 360 ? -6.739 -14.233 -26.921 1.00 85.69 360 GLY A N 1
ATOM 2829 C CA . GLY A 1 360 ? -7.267 -15.076 -25.842 1.00 85.69 360 GLY A CA 1
ATOM 2830 C C . GLY A 1 360 ? -6.165 -15.666 -24.953 1.00 85.69 360 GLY A C 1
ATOM 2831 O O . GLY A 1 360 ? -4.980 -15.435 -25.189 1.00 85.69 360 GLY A O 1
ATOM 2832 N N . GLY A 1 361 ? -6.561 -16.418 -23.922 1.00 91.31 361 GLY A N 1
ATOM 2833 C CA . GLY A 1 361 ? -5.666 -16.892 -22.854 1.00 91.31 361 GLY A CA 1
ATOM 2834 C C . GLY A 1 361 ? -5.604 -15.924 -21.667 1.00 91.31 361 GLY A C 1
ATOM 2835 O O . GLY A 1 361 ? -6.393 -14.984 -21.605 1.00 91.31 361 GLY A O 1
ATOM 2836 N N . SER A 1 362 ? -4.683 -16.143 -20.724 1.00 94.56 362 SER A N 1
ATOM 2837 C CA . SER A 1 362 ? -4.549 -15.267 -19.551 1.00 94.56 362 SER A CA 1
ATOM 2838 C C . SER A 1 362 ? -4.148 -13.853 -19.967 1.00 94.56 362 SER A C 1
ATOM 2840 O O . SER A 1 362 ? -3.101 -13.638 -20.589 1.00 94.56 362 SER A O 1
ATOM 2842 N N . PHE A 1 363 ? -4.987 -12.878 -19.617 1.00 94.25 363 PHE A N 1
ATOM 2843 C CA . PHE A 1 363 ? -4.708 -11.467 -19.857 1.00 94.25 363 PHE A CA 1
ATOM 2844 C C . PHE A 1 363 ? -3.450 -10.989 -19.112 1.00 94.25 363 PHE A C 1
ATOM 2846 O O . PHE A 1 363 ? -2.680 -10.197 -19.654 1.00 94.25 363 PHE A O 1
ATOM 2853 N N . TYR A 1 364 ? -3.188 -11.526 -17.916 1.00 94.00 364 TYR A N 1
ATOM 2854 C CA . TYR A 1 364 ? -1.979 -11.225 -17.147 1.00 94.00 364 TYR A CA 1
ATOM 2855 C C . TYR A 1 364 ? -0.709 -11.659 -17.894 1.00 94.00 364 TYR A C 1
ATOM 2857 O O . TYR A 1 364 ? 0.185 -10.842 -18.116 1.00 94.00 364 TYR A O 1
ATOM 2865 N N . LEU A 1 365 ? -0.662 -12.912 -18.366 1.00 93.50 365 LEU A N 1
ATOM 2866 C CA . LEU A 1 365 ? 0.489 -13.429 -19.121 1.00 93.50 365 LEU A CA 1
ATOM 2867 C C . LEU A 1 365 ? 0.691 -12.690 -20.446 1.00 93.50 365 LEU A C 1
ATOM 2869 O O . LEU A 1 365 ? 1.824 -12.477 -20.872 1.00 93.50 365 LEU A O 1
ATOM 2873 N N . PHE A 1 366 ? -0.396 -12.276 -21.101 1.00 92.81 366 PHE A N 1
ATOM 2874 C CA . PHE A 1 366 ? -0.312 -11.440 -22.295 1.00 92.81 366 PHE A CA 1
ATOM 2875 C C . PHE A 1 366 ? 0.421 -10.122 -22.014 1.00 92.81 366 PHE A C 1
ATOM 2877 O O . PHE A 1 366 ? 1.368 -9.794 -22.728 1.00 92.81 366 PHE A O 1
ATOM 2884 N N . LEU A 1 367 ? 0.035 -9.399 -20.957 1.00 92.56 367 LEU A N 1
ATOM 2885 C CA . LEU A 1 367 ? 0.727 -8.168 -20.571 1.00 92.56 367 LEU A CA 1
ATOM 2886 C C . LEU A 1 367 ? 2.175 -8.442 -20.153 1.00 92.56 367 LEU A C 1
ATOM 2888 O O . LEU A 1 367 ? 3.065 -7.682 -20.526 1.00 92.56 367 LEU A O 1
ATOM 2892 N N . GLN A 1 368 ? 2.438 -9.548 -19.452 1.00 91.69 368 GLN A N 1
ATOM 2893 C CA . GLN A 1 368 ? 3.787 -9.908 -19.006 1.00 91.69 368 GLN A CA 1
ATOM 2894 C C . GLN A 1 368 ? 4.728 -10.132 -20.196 1.00 91.69 368 GLN A C 1
ATOM 2896 O O . GLN A 1 368 ? 5.862 -9.657 -20.186 1.00 91.69 368 GLN A O 1
ATOM 2901 N N . ASN A 1 369 ? 4.230 -10.781 -21.250 1.00 89.69 369 ASN A N 1
ATOM 2902 C CA . ASN A 1 369 ? 4.981 -11.015 -22.482 1.00 89.69 369 ASN A CA 1
ATOM 2903 C C . ASN A 1 369 ? 5.221 -9.740 -23.300 1.00 89.69 369 ASN A C 1
ATOM 2905 O O . ASN A 1 369 ? 6.144 -9.711 -24.104 1.00 89.69 369 ASN A O 1
ATOM 2909 N N . ILE A 1 370 ? 4.422 -8.688 -23.116 1.00 89.06 370 ILE A N 1
ATOM 2910 C CA . ILE A 1 370 ? 4.604 -7.417 -23.829 1.00 89.06 370 ILE A CA 1
ATOM 2911 C C . ILE A 1 370 ? 5.519 -6.464 -23.057 1.00 89.06 370 ILE A C 1
ATOM 2913 O O . ILE A 1 370 ? 6.394 -5.841 -23.652 1.00 89.06 370 ILE A O 1
ATOM 2917 N N . PHE A 1 371 ? 5.329 -6.337 -21.744 1.00 91.00 371 PHE A N 1
ATOM 2918 C CA . PHE A 1 371 ? 6.115 -5.418 -20.919 1.00 91.00 371 PHE A CA 1
ATOM 2919 C C . PHE A 1 371 ? 7.509 -5.958 -20.575 1.00 91.00 371 PHE A C 1
ATOM 2921 O O . PHE A 1 371 ? 8.435 -5.162 -20.414 1.00 91.00 371 PHE A O 1
ATOM 2928 N N . LEU A 1 372 ? 7.678 -7.286 -20.508 1.00 91.56 372 LEU A N 1
ATOM 2929 C CA . LEU A 1 372 ? 8.959 -7.959 -20.257 1.00 91.56 372 LEU A CA 1
ATOM 2930 C C . LEU A 1 372 ? 9.732 -7.309 -19.087 1.00 91.56 372 LEU A C 1
ATOM 2932 O O . LEU A 1 372 ? 9.160 -7.081 -18.018 1.00 91.56 372 LEU A O 1
ATOM 2936 N N . SER A 1 373 ? 11.016 -6.980 -19.264 1.00 91.31 373 SER A N 1
ATOM 2937 C CA . SER A 1 373 ? 11.859 -6.377 -18.220 1.00 91.31 373 SER A CA 1
ATOM 2938 C C . SER A 1 373 ? 11.685 -4.860 -18.064 1.00 91.31 373 SER A C 1
ATOM 2940 O O . SER A 1 373 ? 12.412 -4.247 -17.278 1.00 91.31 373 SER A O 1
ATOM 2942 N N . PHE A 1 374 ? 10.761 -4.221 -18.792 1.00 90.69 374 PHE A N 1
ATOM 2943 C CA . PHE A 1 374 ? 10.545 -2.765 -18.733 1.00 90.69 374 PHE A CA 1
ATOM 2944 C C . PHE A 1 374 ? 9.621 -2.316 -17.593 1.00 90.69 374 PHE A C 1
ATOM 2946 O O . PHE A 1 374 ? 9.433 -1.115 -17.403 1.00 90.69 374 PHE A O 1
ATOM 2953 N N . GLY A 1 375 ? 9.108 -3.264 -16.806 1.00 88.25 375 GLY A N 1
ATOM 2954 C CA . GLY A 1 375 ? 8.228 -3.025 -15.663 1.00 88.25 375 GLY A CA 1
ATOM 2955 C C . GLY A 1 375 ? 6.784 -3.392 -15.983 1.00 88.25 375 GLY A C 1
ATOM 2956 O O . GLY A 1 375 ? 6.270 -3.043 -17.043 1.00 88.25 375 GLY A O 1
ATOM 2957 N N . PHE A 1 376 ? 6.136 -4.116 -15.071 1.00 90.50 376 PHE A N 1
ATOM 2958 C CA . PHE A 1 376 ? 4.733 -4.493 -15.218 1.00 90.50 376 PHE A CA 1
ATOM 2959 C C . PHE A 1 376 ? 3.814 -3.334 -14.778 1.00 90.50 376 PHE A C 1
ATOM 2961 O O . PHE A 1 376 ? 4.189 -2.593 -13.866 1.00 90.50 376 PHE A O 1
ATOM 2968 N N . PRO A 1 377 ? 2.634 -3.151 -15.402 1.00 90.44 377 PRO A N 1
ATOM 2969 C CA . PRO A 1 377 ? 1.691 -2.103 -15.015 1.00 90.44 377 PRO A CA 1
ATOM 2970 C C . PRO A 1 377 ? 1.247 -2.159 -13.548 1.00 90.44 377 PRO A C 1
ATOM 2972 O O . PRO A 1 377 ? 0.916 -3.228 -13.038 1.00 90.44 377 PRO A O 1
ATOM 2975 N N . ASP A 1 378 ? 1.152 -0.991 -12.900 1.00 90.50 378 ASP A N 1
ATOM 2976 C CA . ASP A 1 378 ? 0.457 -0.859 -11.613 1.00 90.50 378 ASP A CA 1
ATOM 2977 C C . ASP A 1 378 ? -1.063 -1.074 -11.771 1.00 90.50 378 ASP A C 1
ATOM 2979 O O . ASP A 1 378 ? -1.568 -1.118 -12.894 1.00 90.50 378 ASP A O 1
ATOM 2983 N N . VAL A 1 379 ? -1.821 -1.222 -10.673 1.00 91.12 379 VAL A N 1
ATOM 2984 C CA . VAL A 1 379 ? -3.257 -1.577 -10.759 1.00 91.12 379 VAL A CA 1
ATOM 2985 C C . VAL A 1 379 ? -4.056 -0.541 -11.550 1.00 91.12 379 VAL A C 1
ATOM 2987 O O . VAL A 1 379 ? -4.885 -0.913 -12.376 1.00 91.12 379 VAL A O 1
ATOM 2990 N N . ALA A 1 380 ? -3.783 0.748 -11.353 1.00 90.31 380 ALA A N 1
ATOM 2991 C CA . ALA A 1 380 ? -4.467 1.816 -12.078 1.00 90.31 380 ALA A CA 1
ATOM 2992 C C . ALA A 1 380 ? -4.207 1.721 -13.590 1.00 90.31 380 ALA A C 1
ATOM 2994 O O . ALA A 1 380 ? -5.135 1.768 -14.402 1.00 90.31 380 ALA A O 1
ATOM 2995 N N . THR A 1 381 ? -2.945 1.523 -13.979 1.00 90.50 381 THR A N 1
ATOM 2996 C CA . THR A 1 381 ? -2.568 1.348 -15.384 1.00 90.50 381 THR A CA 1
ATOM 2997 C C . THR A 1 381 ? -3.156 0.056 -15.950 1.00 90.50 381 THR A C 1
ATOM 2999 O O . THR A 1 381 ? -3.705 0.070 -17.050 1.00 90.50 381 THR A O 1
ATOM 3002 N N . PHE A 1 382 ? -3.114 -1.043 -15.198 1.00 91.44 382 PHE A N 1
ATOM 3003 C CA . PHE A 1 382 ? -3.696 -2.330 -15.571 1.00 91.44 382 PHE A CA 1
ATOM 3004 C C . PHE A 1 382 ? -5.200 -2.212 -15.857 1.00 91.44 382 PHE A C 1
ATOM 3006 O O . PHE A 1 382 ? -5.655 -2.652 -16.912 1.00 91.44 382 PHE A O 1
ATOM 3013 N N . ILE A 1 383 ? -5.959 -1.553 -14.975 1.00 89.81 383 ILE A N 1
ATOM 3014 C CA . ILE A 1 383 ? -7.387 -1.278 -15.183 1.00 89.81 383 ILE A CA 1
ATOM 3015 C C . ILE A 1 383 ? -7.606 -0.391 -16.411 1.00 89.81 383 ILE A C 1
ATOM 3017 O O . ILE A 1 383 ? -8.498 -0.672 -17.205 1.00 89.81 383 ILE A O 1
ATOM 3021 N N . SER A 1 384 ? -6.766 0.624 -16.641 1.00 89.19 384 SER A N 1
ATOM 3022 C CA . SER A 1 384 ? -6.885 1.496 -17.823 1.00 89.19 384 SER A CA 1
ATOM 3023 C C . SER A 1 384 ? -6.702 0.766 -19.163 1.00 89.19 384 SER A C 1
ATOM 3025 O O . SER A 1 384 ? -7.109 1.278 -20.207 1.00 89.19 384 SER A O 1
ATOM 3027 N N . LEU A 1 385 ? -6.082 -0.420 -19.148 1.00 90.25 385 LEU A N 1
ATOM 3028 C CA . LEU A 1 385 ? -5.926 -1.285 -20.319 1.00 90.25 385 LEU A CA 1
ATOM 3029 C C . LEU A 1 385 ? -7.139 -2.201 -20.542 1.00 90.25 385 LEU A C 1
ATOM 3031 O O . LEU A 1 385 ? -7.260 -2.789 -21.618 1.00 90.25 385 LEU A O 1
ATOM 3035 N N . LEU A 1 386 ? -8.043 -2.329 -19.565 1.00 89.00 386 LEU A N 1
ATOM 3036 C CA . LEU A 1 386 ? -9.272 -3.101 -19.709 1.00 89.00 386 LEU A CA 1
ATOM 3037 C C . LEU A 1 386 ? -10.319 -2.278 -20.482 1.00 89.00 386 LEU A C 1
ATOM 3039 O O . LEU A 1 386 ? -10.715 -1.199 -20.041 1.00 89.00 386 LEU A O 1
ATOM 3043 N N . PRO A 1 387 ? -10.832 -2.769 -21.625 1.00 87.56 387 PRO A N 1
ATOM 3044 C CA . PRO A 1 387 ? -11.955 -2.128 -22.292 1.00 87.56 387 PRO A CA 1
ATOM 3045 C C . PRO A 1 387 ? -13.200 -2.171 -21.378 1.00 87.56 387 PRO A C 1
ATOM 3047 O O . PRO A 1 387 ? -13.564 -3.270 -20.949 1.00 87.56 387 PRO A O 1
ATOM 3050 N N . PRO A 1 388 ? -13.944 -1.063 -21.174 1.00 83.31 388 PRO A N 1
ATOM 3051 C CA . PRO A 1 388 ? -15.040 -0.997 -20.191 1.00 83.31 388 PRO A CA 1
ATOM 3052 C C . PRO A 1 388 ? -16.147 -2.052 -20.353 1.00 83.31 388 PRO A C 1
ATOM 3054 O O . PRO A 1 388 ? -16.826 -2.424 -19.406 1.00 83.31 388 PRO A O 1
ATOM 3057 N N . LYS A 1 389 ? -16.359 -2.563 -21.573 1.00 85.31 389 LYS A N 1
ATOM 3058 C CA . LYS A 1 389 ? -17.372 -3.598 -21.862 1.00 85.31 389 LYS A CA 1
ATOM 3059 C C . LYS A 1 389 ? -16.866 -5.035 -21.696 1.00 85.31 389 LYS A C 1
ATOM 3061 O O . LYS A 1 389 ? -17.641 -5.965 -21.892 1.00 85.31 389 LYS A O 1
ATOM 3066 N N . ARG A 1 390 ? -15.574 -5.221 -21.414 1.00 88.25 390 ARG A N 1
ATOM 3067 C CA . ARG A 1 390 ? -14.890 -6.524 -21.358 1.00 88.25 390 ARG A CA 1
ATOM 3068 C C . ARG A 1 390 ? -14.083 -6.717 -20.070 1.00 88.25 390 ARG A C 1
ATOM 3070 O O . ARG A 1 390 ? -13.315 -7.667 -19.995 1.00 88.25 390 ARG A O 1
ATOM 3077 N N . GLU A 1 391 ? -14.264 -5.861 -19.061 1.00 90.31 391 GLU A N 1
ATOM 3078 C CA . GLU A 1 391 ? -13.565 -5.958 -17.769 1.00 90.31 391 GLU A CA 1
ATOM 3079 C C . GLU A 1 391 ? -13.745 -7.340 -17.140 1.00 90.31 391 GLU A C 1
ATOM 3081 O O . GLU A 1 391 ? -12.770 -8.063 -16.956 1.00 90.31 391 GLU A O 1
ATOM 3086 N N . SER A 1 392 ? -14.994 -7.753 -16.899 1.00 92.38 392 SER A N 1
ATOM 3087 C CA . SER A 1 392 ? -15.286 -9.071 -16.330 1.00 92.38 392 SER A CA 1
ATOM 3088 C C . SER A 1 392 ? -14.813 -10.213 -17.235 1.00 92.38 392 SER A C 1
ATOM 3090 O O . SER A 1 392 ? -14.246 -11.183 -16.741 1.00 92.38 392 SER A O 1
ATOM 3092 N N . GLU A 1 393 ? -14.966 -10.099 -18.558 1.00 92.12 393 GLU A N 1
ATOM 3093 C CA . GLU A 1 393 ? -14.492 -11.126 -19.497 1.00 92.12 393 GLU A CA 1
ATOM 3094 C C . GLU A 1 393 ? -12.982 -11.365 -19.351 1.00 92.12 393 GLU A C 1
ATOM 3096 O O . GLU A 1 393 ? -12.556 -12.507 -19.196 1.00 92.12 393 GLU A O 1
ATOM 3101 N N . LEU A 1 394 ? -12.179 -10.296 -19.359 1.00 93.31 394 LEU A N 1
ATOM 3102 C CA . LEU A 1 394 ? -10.719 -10.374 -19.315 1.00 93.31 394 LEU A CA 1
ATOM 3103 C C . LEU A 1 394 ? -10.192 -10.696 -17.919 1.00 93.31 394 LEU A C 1
ATOM 3105 O O . LEU A 1 394 ? -9.302 -11.535 -17.795 1.00 93.31 394 LEU A O 1
ATOM 3109 N N . LEU A 1 395 ? -10.750 -10.090 -16.868 1.00 94.69 395 LEU A N 1
ATOM 3110 C CA . LEU A 1 395 ? -10.358 -10.375 -15.485 1.00 94.69 395 LEU A CA 1
ATOM 3111 C C . LEU A 1 395 ? -10.569 -11.851 -15.146 1.00 94.69 395 LEU A C 1
ATOM 3113 O O . LEU A 1 395 ? -9.719 -12.461 -14.508 1.00 94.69 395 LEU A O 1
ATOM 3117 N N . ASN A 1 396 ? -11.647 -12.463 -15.637 1.00 94.69 396 ASN A N 1
ATOM 3118 C CA . ASN A 1 396 ? -11.914 -13.884 -15.408 1.00 94.69 396 ASN A CA 1
ATOM 3119 C C . ASN A 1 396 ? -11.062 -14.837 -16.267 1.00 94.69 396 ASN A C 1
ATOM 3121 O O . ASN A 1 396 ? -11.154 -16.049 -16.084 1.00 94.69 396 ASN A O 1
ATOM 3125 N N . THR A 1 397 ? -10.198 -14.328 -17.158 1.00 95.56 397 THR A N 1
ATOM 3126 C CA . THR A 1 397 ? -9.136 -15.143 -17.786 1.00 95.56 397 THR A CA 1
ATOM 3127 C C . THR A 1 397 ? -7.910 -15.326 -16.888 1.00 95.56 397 THR A C 1
ATOM 3129 O O . THR A 1 397 ? -7.053 -16.150 -17.200 1.00 95.56 397 THR A O 1
ATOM 3132 N N . ILE A 1 398 ? -7.823 -14.563 -15.793 1.00 95.81 398 ILE A N 1
ATOM 3133 C CA . ILE A 1 398 ? -6.681 -14.520 -14.876 1.00 95.81 398 ILE A CA 1
ATOM 3134 C C . ILE A 1 398 ? -6.917 -15.506 -13.729 1.00 95.81 398 ILE A C 1
ATOM 3136 O O . ILE A 1 398 ? -7.971 -15.505 -13.083 1.00 95.81 398 ILE A O 1
ATOM 3140 N N . SER A 1 399 ? -5.934 -16.357 -13.453 1.00 96.31 399 SER A N 1
ATOM 3141 C CA . SER A 1 399 ? -5.972 -17.271 -12.304 1.00 96.31 399 SER A CA 1
ATOM 3142 C C . SER A 1 399 ? -5.779 -16.528 -10.975 1.00 96.31 399 SER A C 1
ATOM 3144 O O . SER A 1 399 ? -5.254 -15.415 -10.939 1.00 96.31 399 SER A O 1
ATOM 3146 N N . THR A 1 400 ? -6.165 -17.146 -9.855 1.00 96.44 400 THR A N 1
ATOM 3147 C CA . THR A 1 400 ? -5.989 -16.531 -8.526 1.00 96.44 400 THR A CA 1
ATOM 3148 C C . THR A 1 400 ? -4.514 -16.255 -8.225 1.00 96.44 400 THR A C 1
ATOM 3150 O O . THR A 1 400 ? -4.188 -15.188 -7.710 1.00 96.44 400 THR A O 1
ATOM 3153 N N . SER A 1 401 ? -3.620 -17.157 -8.647 1.00 95.81 401 SER A N 1
ATOM 3154 C CA . SER A 1 401 ? -2.171 -17.010 -8.481 1.00 95.81 401 SER A CA 1
ATOM 3155 C C . SER A 1 401 ? -1.597 -15.864 -9.317 1.00 95.81 401 SER A C 1
ATOM 3157 O O . SER A 1 401 ? -0.757 -15.114 -8.832 1.00 95.81 401 SER A O 1
ATOM 3159 N N . GLU A 1 402 ? -2.067 -15.670 -10.550 1.00 95.88 402 GLU A N 1
ATOM 3160 C CA . GLU A 1 402 ? -1.641 -14.542 -11.395 1.00 95.88 402 GLU A CA 1
ATOM 3161 C C . GLU A 1 402 ? -2.111 -13.198 -10.822 1.00 95.88 402 GLU A C 1
ATOM 3163 O O . GLU A 1 402 ? -1.337 -12.242 -10.763 1.00 95.88 402 GLU A O 1
ATOM 3168 N N . LEU A 1 403 ? -3.355 -13.123 -10.330 1.00 95.25 403 LEU A N 1
ATOM 3169 C CA . LEU A 1 403 ? -3.841 -11.929 -9.635 1.00 95.25 403 LEU A CA 1
ATOM 3170 C C . LEU A 1 403 ? -3.039 -11.675 -8.349 1.00 95.25 403 LEU A C 1
ATOM 3172 O O . LEU A 1 403 ? -2.704 -10.534 -8.040 1.00 95.25 403 LEU A O 1
ATOM 3176 N N . SER A 1 404 ? -2.676 -12.735 -7.628 1.00 94.75 404 SER A N 1
ATOM 3177 C CA . SER A 1 404 ? -1.818 -12.653 -6.445 1.00 94.75 404 SER A CA 1
ATOM 3178 C C . SER A 1 404 ? -0.430 -12.119 -6.803 1.00 94.75 404 SER A C 1
ATOM 3180 O O . SER A 1 404 ? 0.079 -11.228 -6.126 1.00 94.75 404 SER A O 1
ATOM 3182 N N . GLN A 1 405 ? 0.165 -12.570 -7.911 1.00 93.69 405 GLN A N 1
ATOM 3183 C CA . GLN A 1 405 ? 1.449 -12.058 -8.403 1.00 93.69 405 GLN A CA 1
ATOM 3184 C C . GLN A 1 405 ? 1.387 -10.572 -8.763 1.00 93.69 405 GLN A C 1
ATOM 3186 O O . GLN A 1 405 ? 2.326 -9.848 -8.445 1.00 93.69 405 GLN A O 1
ATOM 3191 N N . LEU A 1 406 ? 0.298 -10.104 -9.386 1.00 92.69 406 LEU A N 1
ATOM 3192 C CA . LEU A 1 406 ? 0.080 -8.675 -9.638 1.00 92.69 406 LEU A CA 1
ATOM 3193 C C . LEU A 1 406 ? 0.049 -7.881 -8.327 1.00 92.69 406 LEU A C 1
ATOM 3195 O O . LEU A 1 406 ? 0.746 -6.882 -8.184 1.00 92.69 406 LEU A O 1
ATOM 3199 N N . LEU A 1 407 ? -0.745 -8.340 -7.362 1.00 93.19 407 LEU A N 1
ATOM 3200 C CA . LEU A 1 407 ? -0.986 -7.624 -6.111 1.00 93.19 407 LEU A CA 1
ATOM 3201 C C . LEU A 1 407 ? 0.185 -7.698 -5.117 1.00 93.19 407 LEU A C 1
ATOM 3203 O O . LEU A 1 407 ? 0.269 -6.860 -4.228 1.00 93.19 407 LEU A O 1
ATOM 3207 N N . ASN A 1 408 ? 1.100 -8.658 -5.265 1.00 91.69 408 ASN A N 1
ATOM 3208 C CA . ASN A 1 408 ? 2.311 -8.776 -4.444 1.00 91.69 408 ASN A CA 1
ATOM 3209 C C . ASN A 1 408 ? 3.483 -7.900 -4.929 1.00 91.69 408 ASN A C 1
ATOM 3211 O O . ASN A 1 408 ? 4.524 -7.853 -4.271 1.00 91.69 408 ASN A O 1
ATOM 3215 N N . GLN A 1 409 ? 3.360 -7.226 -6.074 1.00 87.38 409 GLN A N 1
ATOM 3216 C CA . GLN A 1 409 ? 4.410 -6.329 -6.553 1.00 87.38 409 GLN A CA 1
ATOM 3217 C C . GLN A 1 409 ? 4.495 -5.053 -5.688 1.00 87.38 409 GLN A C 1
ATOM 3219 O O . GLN A 1 409 ? 3.467 -4.516 -5.270 1.00 87.38 409 GLN A O 1
ATOM 3224 N N . PRO A 1 410 ? 5.710 -4.539 -5.419 1.00 82.00 410 PRO A N 1
ATOM 3225 C CA . PRO A 1 410 ? 5.892 -3.354 -4.584 1.00 82.00 410 PRO A CA 1
ATOM 3226 C C . PRO A 1 410 ? 5.274 -2.109 -5.236 1.00 82.00 410 PRO A C 1
ATOM 3228 O O . PRO A 1 410 ? 5.396 -1.915 -6.443 1.00 82.00 410 PRO A O 1
ATOM 3231 N N . ASP A 1 411 ? 4.630 -1.262 -4.428 1.00 76.88 411 ASP A N 1
ATOM 3232 C CA . ASP A 1 411 ? 4.018 0.018 -4.832 1.00 76.88 411 ASP A CA 1
ATOM 3233 C C . ASP A 1 411 ? 2.965 -0.071 -5.964 1.00 76.88 411 ASP A C 1
ATOM 3235 O O . ASP A 1 411 ? 2.627 0.938 -6.596 1.00 76.88 411 ASP A O 1
ATOM 3239 N N . VAL A 1 412 ? 2.416 -1.265 -6.223 1.00 78.56 412 VAL A N 1
ATOM 3240 C CA . VAL A 1 412 ? 1.464 -1.505 -7.323 1.00 78.56 412 VAL A CA 1
ATOM 3241 C C . VAL A 1 412 ? 0.039 -1.053 -7.004 1.00 78.56 412 VAL A C 1
ATOM 3243 O O . VAL A 1 412 ? -0.699 -0.653 -7.909 1.00 78.56 412 VAL A O 1
ATOM 3246 N N . VAL A 1 413 ? -0.352 -1.041 -5.729 1.00 80.38 413 VAL A N 1
ATOM 3247 C CA . VAL A 1 413 ? -1.676 -0.579 -5.293 1.00 80.38 413 VAL A CA 1
ATOM 3248 C C . VAL A 1 413 ? -1.548 0.792 -4.634 1.00 80.38 413 VAL A C 1
ATOM 3250 O O . VAL A 1 413 ? -1.120 0.907 -3.491 1.00 80.38 413 VAL A O 1
ATOM 3253 N N . LYS A 1 414 ? -1.939 1.848 -5.357 1.00 72.19 414 LYS A N 1
ATOM 3254 C CA . LYS A 1 414 ? -1.902 3.235 -4.852 1.00 72.19 414 LYS A CA 1
ATOM 3255 C C . LYS A 1 414 ? -3.260 3.752 -4.369 1.00 72.19 414 LYS A C 1
ATOM 3257 O O . LYS A 1 414 ? -3.297 4.657 -3.542 1.00 72.19 414 LYS A O 1
ATOM 3262 N N . ASN A 1 415 ? -4.364 3.214 -4.895 1.00 70.56 415 ASN A N 1
ATOM 3263 C CA . ASN A 1 415 ? -5.726 3.691 -4.646 1.00 70.56 415 ASN A CA 1
ATOM 3264 C C . ASN A 1 415 ? -6.696 2.518 -4.414 1.00 70.56 415 ASN A C 1
ATOM 3266 O O . ASN A 1 415 ? -6.583 1.477 -5.061 1.00 70.56 415 ASN A O 1
ATOM 3270 N N . SER A 1 416 ? -7.665 2.699 -3.512 1.00 72.88 416 SER A N 1
ATOM 3271 C CA . SER A 1 416 ? -8.695 1.703 -3.201 1.00 72.88 416 SER A CA 1
ATOM 3272 C C . SER A 1 416 ? -9.755 1.553 -4.282 1.00 72.88 416 SER A C 1
ATOM 3274 O O . SER A 1 416 ? -10.261 0.451 -4.478 1.00 72.88 416 SER A O 1
ATOM 3276 N N . THR A 1 417 ? -10.065 2.607 -5.036 1.00 83.88 417 THR A N 1
ATOM 3277 C CA . THR A 1 417 ? -11.128 2.539 -6.049 1.00 83.88 417 THR A CA 1
ATOM 3278 C C . THR A 1 417 ? -10.793 1.555 -7.171 1.00 83.88 417 THR A C 1
ATOM 3280 O O . THR A 1 417 ? -11.651 0.774 -7.580 1.00 83.88 417 THR A O 1
ATOM 3283 N N . ASP A 1 418 ? -9.537 1.540 -7.624 1.00 86.31 418 ASP A N 1
ATOM 3284 C CA . ASP A 1 418 ? -9.106 0.713 -8.756 1.00 86.31 418 ASP A CA 1
ATOM 3285 C C . ASP A 1 418 ? -9.116 -0.782 -8.405 1.00 86.31 418 ASP A C 1
ATOM 3287 O O . ASP A 1 418 ? -9.508 -1.616 -9.222 1.00 86.31 418 ASP A O 1
ATOM 3291 N N . ILE A 1 419 ? -8.765 -1.139 -7.161 1.00 90.88 419 ILE A N 1
ATOM 3292 C CA . ILE A 1 419 ? -8.806 -2.540 -6.721 1.00 90.88 419 ILE A CA 1
ATOM 3293 C C . ILE A 1 419 ? -10.249 -3.044 -6.596 1.00 90.88 419 ILE A C 1
ATOM 3295 O O . ILE A 1 419 ? -10.527 -4.205 -6.901 1.00 90.88 419 ILE A O 1
ATOM 3299 N N . CYS A 1 420 ? -11.191 -2.180 -6.199 1.00 91.31 420 CYS A N 1
ATOM 3300 C CA . CYS A 1 420 ? -12.596 -2.564 -6.108 1.00 91.31 420 CYS A CA 1
ATOM 3301 C C . CYS A 1 420 ? -13.184 -2.908 -7.485 1.00 91.31 420 CYS A C 1
ATOM 3303 O O . CYS A 1 420 ? -14.044 -3.786 -7.569 1.00 91.31 420 CYS A O 1
ATOM 3305 N N . ILE A 1 421 ? -12.697 -2.295 -8.573 1.00 90.38 421 ILE A N 1
ATOM 3306 C CA . ILE A 1 421 ? -13.091 -2.656 -9.948 1.00 90.38 421 ILE A CA 1
ATOM 3307 C C . ILE A 1 421 ? -12.687 -4.103 -10.265 1.00 90.38 421 ILE A C 1
ATOM 3309 O O . ILE A 1 421 ? -13.479 -4.835 -10.857 1.00 90.38 421 ILE A O 1
ATOM 3313 N N . ILE A 1 422 ? -11.509 -4.552 -9.809 1.00 93.31 422 ILE A N 1
ATOM 3314 C CA . ILE A 1 422 ? -11.079 -5.952 -9.962 1.00 93.31 422 ILE A CA 1
ATOM 3315 C C . ILE A 1 422 ? -12.050 -6.880 -9.232 1.00 93.31 422 ILE A C 1
ATOM 3317 O O . ILE A 1 422 ? -12.678 -7.736 -9.853 1.00 93.31 422 ILE A O 1
ATOM 3321 N N . PHE A 1 423 ? -12.201 -6.707 -7.917 1.00 93.19 423 PHE A N 1
ATOM 3322 C CA . PHE A 1 423 ? -12.953 -7.651 -7.082 1.00 93.19 423 PHE A CA 1
ATOM 3323 C C . PHE A 1 423 ? -14.468 -7.629 -7.330 1.00 93.19 423 PHE A C 1
ATOM 3325 O O . PHE A 1 423 ? -15.133 -8.637 -7.104 1.00 93.19 423 PHE A O 1
ATOM 3332 N N . SER A 1 424 ? -15.021 -6.531 -7.855 1.00 91.38 424 SER A N 1
ATOM 3333 C CA . SER A 1 424 ? -16.429 -6.470 -8.280 1.00 91.38 424 SER A CA 1
ATOM 3334 C C . SER A 1 424 ? -16.708 -7.206 -9.596 1.00 91.38 424 SER A C 1
ATOM 3336 O O . SER A 1 424 ? -17.838 -7.633 -9.821 1.00 91.38 424 SER A O 1
ATOM 3338 N N . ASN A 1 425 ? -15.692 -7.402 -10.442 1.00 92.50 425 ASN A N 1
ATOM 3339 C CA . ASN A 1 425 ? -15.818 -8.059 -11.747 1.00 92.50 425 ASN A CA 1
ATOM 3340 C C . ASN A 1 425 ? -15.184 -9.465 -11.805 1.00 92.50 425 ASN A C 1
ATOM 3342 O O . ASN A 1 425 ? -15.314 -10.152 -12.826 1.00 92.50 425 ASN A O 1
ATOM 3346 N N . TYR A 1 426 ? -14.506 -9.901 -10.737 1.00 95.06 426 TYR A N 1
ATOM 3347 C CA . TYR A 1 426 ? -13.771 -11.166 -10.664 1.00 95.06 426 TYR A CA 1
ATOM 3348 C C . TYR A 1 426 ? -14.571 -12.269 -9.951 1.00 95.06 426 TYR A C 1
ATOM 3350 O O . TYR A 1 426 ? -14.785 -12.232 -8.737 1.00 95.06 426 TYR A O 1
ATOM 3358 N N . ASN A 1 427 ? -14.973 -13.303 -10.693 1.00 93.69 427 ASN A N 1
ATOM 3359 C CA . ASN A 1 427 ? -15.851 -14.371 -10.200 1.00 93.69 427 ASN A CA 1
ATOM 3360 C C . ASN A 1 427 ? -15.163 -15.277 -9.171 1.00 93.69 427 ASN A C 1
ATOM 3362 O O . ASN A 1 427 ? -15.820 -15.813 -8.281 1.00 93.69 427 ASN A O 1
ATOM 3366 N N . ASN A 1 428 ? -13.839 -15.429 -9.260 1.00 94.50 428 ASN A N 1
ATOM 3367 C CA . ASN A 1 428 ? -13.057 -16.269 -8.350 1.00 94.50 428 ASN A CA 1
ATOM 3368 C C . ASN A 1 428 ? -12.599 -15.524 -7.084 1.00 94.50 428 ASN A C 1
ATOM 3370 O O . ASN A 1 428 ? -11.720 -16.012 -6.376 1.00 94.50 428 ASN A O 1
ATOM 3374 N N . THR A 1 429 ? -13.206 -14.374 -6.762 1.00 95.19 429 THR A N 1
ATOM 3375 C CA . THR A 1 429 ? -12.931 -13.612 -5.530 1.00 95.19 429 THR A CA 1
ATOM 3376 C C . THR A 1 429 ? -12.973 -14.477 -4.262 1.00 95.19 429 THR A C 1
ATOM 3378 O O . THR A 1 429 ? -12.023 -14.399 -3.485 1.00 95.19 429 THR A O 1
ATOM 3381 N N . PRO A 1 430 ? -13.977 -15.356 -4.040 1.00 93.25 430 PRO A N 1
ATOM 3382 C CA . PRO A 1 430 ? -13.969 -16.254 -2.882 1.00 93.25 430 PRO A CA 1
ATOM 3383 C C . PRO A 1 430 ? -12.718 -17.139 -2.823 1.00 93.25 430 PRO A C 1
ATOM 3385 O O . PRO A 1 430 ? -12.027 -17.157 -1.811 1.00 93.25 430 PRO A O 1
ATOM 3388 N N . SER A 1 431 ? -12.376 -17.798 -3.934 1.00 94.81 431 SER A N 1
ATOM 3389 C CA . SER A 1 431 ? -11.210 -18.685 -4.015 1.00 94.81 431 SER A CA 1
ATOM 3390 C C . SER A 1 431 ? -9.892 -17.933 -3.824 1.00 94.81 431 SER A C 1
ATOM 3392 O O . SER A 1 431 ? -8.963 -18.484 -3.239 1.00 94.81 431 SER A O 1
ATOM 3394 N N . PHE A 1 432 ? -9.803 -16.691 -4.306 1.00 96.88 432 PHE A N 1
ATOM 3395 C CA . PHE A 1 432 ? -8.644 -15.827 -4.099 1.00 96.88 432 PHE A CA 1
ATOM 3396 C C . PHE A 1 432 ? -8.450 -15.516 -2.612 1.00 96.88 432 PHE A C 1
ATOM 3398 O O . PHE A 1 432 ? -7.380 -15.759 -2.067 1.00 96.88 432 PHE A O 1
ATOM 3405 N N . LEU A 1 433 ? -9.503 -15.041 -1.938 1.00 96.50 433 LEU A N 1
ATOM 3406 C CA . LEU A 1 433 ? -9.451 -14.678 -0.518 1.00 96.50 433 LEU A CA 1
ATOM 3407 C C . LEU A 1 433 ? -9.135 -15.878 0.392 1.00 96.50 433 LEU A C 1
ATOM 3409 O O . LEU A 1 433 ? -8.548 -15.702 1.455 1.00 96.50 433 LEU A O 1
ATOM 3413 N N . GLU A 1 434 ? -9.535 -17.084 -0.017 1.00 94.25 434 GLU A N 1
ATOM 3414 C CA . GLU A 1 434 ? -9.300 -18.325 0.730 1.00 94.25 434 GLU A CA 1
ATOM 3415 C C . GLU A 1 434 ? -7.863 -18.848 0.604 1.00 94.25 434 GLU A C 1
ATOM 3417 O O . GLU A 1 434 ? -7.334 -19.383 1.579 1.00 94.25 434 GLU A O 1
ATOM 3422 N N . ASN A 1 435 ? -7.251 -18.730 -0.579 1.00 94.38 435 ASN A N 1
ATOM 3423 C CA . ASN A 1 435 ? -6.039 -19.488 -0.917 1.00 94.38 435 ASN A CA 1
ATOM 3424 C C . ASN A 1 435 ? -4.804 -18.628 -1.208 1.00 94.38 435 ASN A C 1
ATOM 3426 O O . ASN A 1 435 ? -3.691 -19.144 -1.126 1.00 94.38 435 ASN A O 1
ATOM 3430 N N . GLU A 1 436 ? -4.971 -17.351 -1.552 1.00 95.75 436 GLU A N 1
ATOM 3431 C CA . GLU A 1 436 ? -3.865 -16.478 -1.951 1.00 95.75 436 GLU A CA 1
ATOM 3432 C C . GLU A 1 436 ? -3.430 -15.555 -0.810 1.00 95.75 436 GLU A C 1
ATOM 3434 O O . GLU A 1 436 ? -4.250 -15.040 -0.044 1.00 95.75 436 GLU A O 1
ATOM 3439 N N . ASP A 1 437 ? -2.122 -15.308 -0.728 1.00 93.06 437 ASP A N 1
ATOM 3440 C CA . ASP A 1 437 ? -1.532 -14.399 0.248 1.00 93.06 437 ASP A CA 1
ATOM 3441 C C . ASP A 1 437 ? -1.046 -13.115 -0.427 1.00 93.06 437 ASP A C 1
ATOM 3443 O O . ASP A 1 437 ? -0.360 -13.163 -1.447 1.00 93.06 437 ASP A O 1
ATOM 3447 N N . VAL A 1 438 ? -1.399 -11.966 0.147 1.00 94.00 438 VAL A N 1
ATOM 3448 C CA . VAL A 1 438 ? -0.984 -10.638 -0.330 1.00 94.00 438 VAL A CA 1
ATOM 3449 C C . VAL A 1 438 ? -0.490 -9.782 0.836 1.00 94.00 438 VAL A C 1
ATOM 3451 O O . VAL A 1 438 ? -0.841 -10.074 1.978 1.00 94.00 438 VAL A O 1
ATOM 3454 N N . PRO A 1 439 ? 0.293 -8.718 0.609 1.00 93.50 439 PRO A N 1
ATOM 3455 C CA . PRO A 1 439 ? 0.862 -7.907 1.682 1.00 93.50 439 PRO A CA 1
ATOM 3456 C C . PRO A 1 439 ? -0.205 -7.214 2.553 1.00 93.50 439 PRO A C 1
ATOM 3458 O O . PRO A 1 439 ? -1.338 -6.987 2.126 1.00 93.50 439 PRO A O 1
ATOM 3461 N N . ASP A 1 440 ? 0.140 -6.881 3.802 1.00 92.56 440 ASP A N 1
ATOM 3462 C CA . ASP A 1 440 ? -0.797 -6.312 4.790 1.00 92.56 440 ASP A CA 1
ATOM 3463 C C . ASP A 1 440 ? -1.418 -4.972 4.336 1.00 92.56 440 ASP A C 1
ATOM 3465 O O . ASP A 1 440 ? -2.591 -4.711 4.604 1.00 92.56 440 ASP A O 1
ATOM 3469 N N . ASP A 1 441 ? -0.659 -4.130 3.637 1.00 89.81 441 ASP A N 1
ATOM 3470 C CA . ASP A 1 441 ? -1.122 -2.890 3.005 1.00 89.81 441 ASP A CA 1
ATOM 3471 C C . ASP A 1 441 ? -2.154 -3.160 1.907 1.00 89.81 441 ASP A C 1
ATOM 3473 O O . ASP A 1 441 ? -3.194 -2.507 1.875 1.00 89.81 441 ASP A O 1
ATOM 3477 N N . VAL A 1 442 ? -1.953 -4.192 1.089 1.00 92.50 442 VAL A N 1
ATOM 3478 C CA . VAL A 1 442 ? -2.923 -4.599 0.064 1.00 92.50 442 VAL A CA 1
ATOM 3479 C C . VAL A 1 442 ? -4.187 -5.183 0.698 1.00 92.50 442 VAL A C 1
ATOM 3481 O O . VAL A 1 442 ? -5.295 -4.833 0.291 1.00 92.50 442 VAL A O 1
ATOM 3484 N N . ARG A 1 443 ? -4.065 -6.005 1.753 1.00 93.19 443 ARG A N 1
ATOM 3485 C CA . ARG A 1 443 ? -5.226 -6.553 2.486 1.00 93.19 443 ARG A CA 1
ATOM 3486 C C . ARG A 1 443 ? -6.141 -5.450 3.029 1.00 93.19 443 ARG A C 1
ATOM 3488 O O . ARG A 1 443 ? -7.362 -5.589 2.945 1.00 93.19 443 ARG A O 1
ATOM 3495 N N . ARG A 1 444 ? -5.568 -4.353 3.545 1.00 91.81 444 ARG A N 1
ATOM 3496 C CA . ARG A 1 444 ? -6.324 -3.175 4.023 1.00 91.81 444 ARG A CA 1
ATOM 3497 C C . ARG A 1 444 ? -7.167 -2.536 2.923 1.00 91.81 444 ARG A C 1
ATOM 3499 O O . ARG A 1 444 ? -8.243 -2.030 3.214 1.00 91.81 444 ARG A O 1
ATOM 3506 N N . ILE A 1 445 ? -6.686 -2.563 1.683 1.00 92.12 445 ILE A N 1
ATOM 3507 C CA . ILE A 1 445 ? -7.356 -1.958 0.528 1.00 92.12 445 ILE A CA 1
ATOM 3508 C C . ILE A 1 445 ? -8.409 -2.917 -0.056 1.00 92.12 445 ILE A C 1
ATOM 3510 O O . ILE A 1 445 ? -9.490 -2.474 -0.435 1.00 92.12 445 ILE A O 1
ATOM 3514 N N . ILE A 1 446 ? -8.142 -4.229 -0.072 1.00 94.12 446 ILE A N 1
ATOM 3515 C CA . ILE A 1 446 ? -9.097 -5.251 -0.543 1.00 94.12 446 ILE A CA 1
ATOM 3516 C C . ILE A 1 446 ? -10.327 -5.334 0.362 1.00 94.12 446 ILE A C 1
ATOM 3518 O O . ILE A 1 446 ? -11.445 -5.449 -0.141 1.00 94.12 446 ILE A O 1
ATOM 3522 N N . LEU A 1 447 ? -10.135 -5.301 1.688 1.00 94.94 447 LEU A N 1
ATOM 3523 C CA . LEU A 1 447 ? -11.206 -5.547 2.657 1.00 94.94 447 LEU A CA 1
ATOM 3524 C C . LEU A 1 447 ? -12.454 -4.674 2.407 1.00 94.94 447 LEU A C 1
ATOM 3526 O O . LEU A 1 447 ? -13.522 -5.266 2.250 1.00 94.94 447 LEU A O 1
ATOM 3530 N N . PRO A 1 448 ? -12.364 -3.332 2.284 1.00 93.88 448 PRO A N 1
ATOM 3531 C CA . PRO A 1 448 ? -13.509 -2.488 1.938 1.00 93.88 448 PRO A CA 1
ATOM 3532 C C . PRO A 1 448 ? -14.271 -2.918 0.679 1.00 93.88 448 PRO A C 1
ATOM 3534 O O . PRO A 1 448 ? -15.494 -2.831 0.650 1.00 93.88 448 PRO A O 1
ATOM 3537 N N . CYS A 1 449 ? -13.579 -3.414 -0.350 1.00 93.62 449 CYS A N 1
ATOM 3538 C CA . CYS A 1 449 ? -14.204 -3.791 -1.620 1.00 93.62 449 CYS A CA 1
ATOM 3539 C C . CYS A 1 449 ? -15.065 -5.055 -1.508 1.00 93.62 449 CYS A C 1
ATOM 3541 O O . CYS A 1 449 ? -16.073 -5.186 -2.199 1.00 93.62 449 CYS A O 1
ATOM 3543 N N . VAL A 1 450 ? -14.666 -5.998 -0.650 1.00 95.06 450 VAL A N 1
ATOM 3544 C CA . VAL A 1 450 ? -15.355 -7.291 -0.478 1.00 95.06 450 VAL A CA 1
ATOM 3545 C C . VAL A 1 450 ? -16.250 -7.328 0.762 1.00 95.06 450 VAL A C 1
ATOM 3547 O O . VAL A 1 450 ? -17.077 -8.229 0.900 1.00 95.06 450 VAL A O 1
ATOM 3550 N N . TRP A 1 451 ? -16.134 -6.341 1.654 1.00 95.50 451 TRP A N 1
ATOM 3551 C CA . TRP A 1 451 ? -16.911 -6.257 2.889 1.00 95.50 451 TRP A CA 1
ATOM 3552 C C . TRP A 1 451 ? -18.435 -6.247 2.666 1.00 95.50 451 TRP A C 1
ATOM 3554 O O . TRP A 1 451 ? -19.119 -7.043 3.316 1.00 95.50 451 TRP A O 1
ATOM 3564 N N . PRO A 1 452 ? -18.996 -5.493 1.696 1.00 94.00 452 PRO A N 1
ATOM 3565 C CA . PRO A 1 452 ? -20.435 -5.528 1.417 1.00 94.00 452 PRO A CA 1
ATOM 3566 C C . PRO A 1 452 ? -20.953 -6.913 0.987 1.00 94.00 452 PRO A C 1
ATOM 3568 O O . PRO A 1 452 ? -22.094 -7.282 1.284 1.00 94.00 452 PRO A O 1
ATOM 3571 N N . LEU A 1 453 ? -20.114 -7.718 0.322 1.00 92.88 453 LEU A N 1
ATOM 3572 C CA . LEU A 1 453 ? -20.457 -9.089 -0.081 1.00 92.88 453 LEU A CA 1
ATOM 3573 C C . LEU A 1 453 ? -20.574 -10.013 1.142 1.00 92.88 453 LEU A C 1
ATOM 3575 O O . LEU A 1 453 ? -21.489 -10.836 1.228 1.00 92.88 453 LEU A O 1
ATOM 3579 N N . ALA A 1 454 ? -19.688 -9.840 2.127 1.00 94.75 454 ALA A N 1
ATOM 3580 C CA . ALA A 1 454 ? -19.785 -10.547 3.399 1.00 94.75 454 ALA A CA 1
ATOM 3581 C C . ALA A 1 454 ? -21.034 -10.106 4.184 1.00 94.75 454 ALA A C 1
ATOM 3583 O O . ALA A 1 454 ? -21.815 -10.953 4.623 1.00 94.75 454 ALA A O 1
ATOM 3584 N N . LEU A 1 455 ? -21.275 -8.793 4.300 1.00 95.81 455 LEU A N 1
ATOM 3585 C CA . LEU A 1 455 ? -22.413 -8.226 5.037 1.00 95.81 455 LEU A CA 1
ATOM 3586 C C . LEU A 1 455 ? -23.777 -8.674 4.492 1.00 95.81 455 LEU A C 1
ATOM 3588 O O . LEU A 1 455 ? -24.679 -8.978 5.275 1.00 95.81 455 LEU A O 1
ATOM 3592 N N . SER A 1 456 ? -23.925 -8.771 3.171 1.00 94.38 456 SER A N 1
ATOM 3593 C CA . SER A 1 456 ? -25.185 -9.154 2.510 1.00 94.38 456 SER A CA 1
ATOM 3594 C C . SER A 1 456 ? -25.491 -10.660 2.526 1.00 94.38 456 SER A C 1
ATOM 3596 O O . SER A 1 456 ? -26.613 -11.064 2.212 1.00 94.38 456 SER A O 1
ATOM 3598 N N . SER A 1 457 ? -24.536 -11.509 2.920 1.00 94.38 457 SER A N 1
ATOM 3599 C CA . SER A 1 457 ? -24.705 -12.968 2.929 1.00 94.38 457 SER A CA 1
ATOM 3600 C C . SER A 1 457 ? -25.801 -13.414 3.901 1.00 94.38 457 SER A C 1
ATOM 3602 O O . SER A 1 457 ? -25.764 -13.079 5.077 1.00 94.38 457 SER A O 1
ATOM 3604 N N . ASN A 1 458 ? -26.778 -14.203 3.443 1.00 91.75 458 ASN A N 1
ATOM 3605 C CA . ASN A 1 458 ? -27.982 -14.554 4.216 1.00 91.75 458 ASN A CA 1
ATOM 3606 C C . ASN A 1 458 ? -28.104 -16.045 4.581 1.00 91.75 458 ASN A C 1
ATOM 3608 O O . ASN A 1 458 ? -29.141 -16.468 5.081 1.00 91.75 458 ASN A O 1
ATOM 3612 N N . ARG A 1 459 ? -27.065 -16.848 4.334 1.00 92.81 459 ARG A N 1
ATOM 3613 C CA . ARG A 1 459 ? -27.017 -18.274 4.694 1.00 92.81 459 ARG A CA 1
ATOM 3614 C C . ARG A 1 459 ? -25.925 -18.506 5.720 1.00 92.81 459 ARG A C 1
ATOM 3616 O O . ARG A 1 459 ? -24.790 -18.101 5.487 1.00 92.81 459 ARG A O 1
ATOM 3623 N N . ARG A 1 460 ? -26.235 -19.215 6.809 1.00 92.38 460 ARG A N 1
ATOM 3624 C CA . ARG A 1 460 ? -25.288 -19.453 7.913 1.00 92.38 460 ARG A CA 1
ATOM 3625 C C . ARG A 1 460 ? -23.962 -20.064 7.438 1.00 92.38 460 ARG A C 1
ATOM 3627 O O . ARG A 1 460 ? -22.909 -19.569 7.818 1.00 92.38 460 ARG A O 1
ATOM 3634 N N . SER A 1 461 ? -24.009 -21.036 6.522 1.00 94.50 461 SER A N 1
ATOM 3635 C CA . SER A 1 461 ? -22.807 -21.638 5.926 1.00 94.50 461 SER A CA 1
ATOM 3636 C C . SER A 1 461 ? -21.938 -20.634 5.157 1.00 94.50 461 SER A C 1
ATOM 3638 O O . SER A 1 461 ? -20.721 -20.662 5.289 1.00 94.50 461 SER A O 1
ATOM 3640 N N . GLU A 1 462 ? -22.542 -19.725 4.384 1.00 95.00 462 GLU A N 1
ATOM 3641 C CA . GLU A 1 462 ? -21.801 -18.693 3.644 1.00 95.00 462 GLU A CA 1
ATOM 3642 C C . GLU A 1 462 ? -21.227 -17.627 4.576 1.00 95.00 462 GLU A C 1
ATOM 3644 O O . GLU A 1 462 ? -20.085 -17.209 4.402 1.00 95.00 462 GLU A O 1
ATOM 3649 N N . VAL A 1 463 ? -21.985 -17.218 5.597 1.00 95.62 463 VAL A N 1
ATOM 3650 C CA . VAL A 1 463 ? -21.512 -16.282 6.628 1.00 95.62 463 VAL A CA 1
ATOM 3651 C C . VAL A 1 463 ? -20.298 -16.857 7.360 1.00 95.62 463 VAL A C 1
ATOM 3653 O O . VAL A 1 463 ? -19.302 -16.160 7.566 1.00 95.62 463 VAL A O 1
ATOM 3656 N N . ASP A 1 464 ? -20.344 -18.143 7.709 1.00 95.12 464 ASP A N 1
ATOM 3657 C CA . ASP A 1 464 ? -19.216 -18.829 8.330 1.00 95.12 464 ASP A CA 1
ATOM 3658 C C . ASP A 1 464 ? -18.004 -18.926 7.396 1.00 95.12 464 ASP A C 1
ATOM 3660 O O . ASP A 1 464 ? -16.884 -18.689 7.850 1.00 95.12 464 ASP A O 1
ATOM 3664 N N . LEU A 1 465 ? -18.193 -19.205 6.102 1.00 96.19 465 LEU A N 1
ATOM 3665 C CA . LEU A 1 465 ? -17.097 -19.186 5.123 1.00 96.19 465 LEU A CA 1
ATOM 3666 C C . LEU A 1 465 ? -16.469 -17.792 4.996 1.00 96.19 465 LEU A C 1
ATOM 3668 O O . LEU A 1 465 ? -15.243 -17.674 4.992 1.00 96.19 465 LEU A O 1
ATOM 3672 N N . TRP A 1 466 ? -17.282 -16.732 4.958 1.00 96.88 466 TRP A N 1
ATOM 3673 C CA . TRP A 1 466 ? -16.795 -15.353 4.888 1.00 96.88 466 TRP A CA 1
ATOM 3674 C C . TRP A 1 466 ? -15.927 -14.974 6.086 1.00 96.88 466 TRP A C 1
ATOM 3676 O O . TRP A 1 466 ? -14.808 -14.504 5.895 1.00 96.88 466 TRP A O 1
ATOM 3686 N N . PHE A 1 467 ? -16.397 -15.201 7.313 1.00 96.19 467 PHE A N 1
ATOM 3687 C CA . PHE A 1 467 ? -15.677 -14.756 8.513 1.00 96.19 467 PHE A CA 1
ATOM 3688 C C . PHE A 1 467 ? -14.549 -15.701 8.934 1.00 96.19 467 PHE A C 1
ATOM 3690 O O . PHE A 1 467 ? -13.505 -15.240 9.395 1.00 96.19 467 PHE A O 1
ATOM 3697 N N . ASN A 1 468 ? -14.740 -17.016 8.798 1.00 95.12 468 ASN A N 1
ATOM 3698 C CA . ASN A 1 468 ? -13.791 -17.995 9.333 1.00 95.12 468 ASN A CA 1
ATOM 3699 C C . ASN A 1 468 ? -12.715 -18.400 8.311 1.00 95.12 468 ASN A C 1
ATOM 3701 O O . ASN A 1 468 ? -11.653 -18.866 8.726 1.00 95.12 468 ASN A O 1
ATOM 3705 N N . VAL A 1 469 ? -12.977 -18.244 7.004 1.00 95.25 469 VAL A N 1
ATOM 3706 C CA . VAL A 1 469 ? -12.066 -18.673 5.927 1.00 95.25 469 VAL A CA 1
ATOM 3707 C C . VAL A 1 469 ? -11.631 -17.484 5.066 1.00 95.25 469 VAL A C 1
ATOM 3709 O O . VAL A 1 469 ? -10.489 -17.053 5.194 1.00 95.25 469 VAL A O 1
ATOM 3712 N N . ARG A 1 470 ? -12.536 -16.896 4.268 1.00 95.44 470 ARG A N 1
ATOM 3713 C CA . ARG A 1 470 ? -12.221 -15.863 3.254 1.00 95.44 470 ARG A CA 1
ATOM 3714 C C . ARG A 1 470 ? -11.593 -14.604 3.859 1.00 95.44 470 ARG A C 1
ATOM 3716 O O . ARG A 1 470 ? -10.570 -14.126 3.392 1.00 95.44 470 ARG A O 1
ATOM 3723 N N . LEU A 1 471 ? -12.184 -14.055 4.921 1.00 96.62 471 LEU A N 1
ATOM 3724 C CA . LEU A 1 471 ? -11.719 -12.803 5.532 1.00 96.62 471 LEU A CA 1
ATOM 3725 C C . LEU A 1 471 ? -10.850 -13.014 6.766 1.00 96.62 471 LEU A C 1
ATOM 3727 O O . LEU A 1 471 ? -10.445 -12.036 7.389 1.00 96.62 471 LEU A O 1
ATOM 3731 N N . ARG A 1 472 ? -10.500 -14.255 7.120 1.00 94.06 472 ARG A N 1
ATOM 3732 C CA . ARG A 1 472 ? -9.764 -14.562 8.357 1.00 94.06 472 ARG A CA 1
ATOM 3733 C C . ARG A 1 472 ? -8.510 -13.697 8.541 1.00 94.06 472 ARG A C 1
ATOM 3735 O O . ARG A 1 472 ? -8.267 -13.201 9.638 1.00 94.06 472 ARG A O 1
ATOM 3742 N N . ASN A 1 473 ? -7.749 -13.486 7.467 1.00 93.06 473 ASN A N 1
ATOM 3743 C CA . ASN A 1 473 ? -6.513 -12.693 7.476 1.00 93.06 473 ASN A CA 1
ATOM 3744 C C . ASN A 1 473 ? -6.734 -11.192 7.201 1.00 93.06 473 ASN A C 1
ATOM 3746 O O . ASN A 1 473 ? -5.800 -10.399 7.313 1.00 93.06 473 ASN A O 1
ATOM 3750 N N . TYR A 1 474 ? -7.965 -10.804 6.865 1.00 95.81 474 TYR A N 1
ATOM 3751 C CA . TYR A 1 474 ? -8.359 -9.444 6.505 1.00 95.81 474 TYR A CA 1
ATOM 3752 C C . TYR A 1 474 ? -9.057 -8.728 7.666 1.00 95.81 474 TYR A C 1
ATOM 3754 O O . TYR A 1 474 ? -8.818 -7.546 7.875 1.00 95.81 474 TYR A O 1
ATOM 3762 N N . LEU A 1 475 ? -9.857 -9.434 8.475 1.00 95.31 475 LEU A N 1
ATOM 3763 C CA . LEU A 1 475 ? -10.694 -8.835 9.527 1.00 95.31 475 LEU A CA 1
ATOM 3764 C C . LEU A 1 475 ? -9.908 -8.046 10.586 1.00 95.31 475 LEU A C 1
ATOM 3766 O O . LEU A 1 475 ? -10.475 -7.144 11.191 1.00 95.31 475 LEU A O 1
ATOM 3770 N N . LYS A 1 476 ? -8.609 -8.321 10.787 1.00 93.56 476 LYS A N 1
ATOM 3771 C CA . LYS A 1 476 ? -7.733 -7.522 11.671 1.00 93.56 476 LYS A CA 1
ATOM 3772 C C . LYS A 1 476 ? -7.549 -6.065 11.202 1.00 93.56 476 LYS A C 1
ATOM 3774 O O . LYS A 1 476 ? -7.049 -5.249 11.963 1.00 93.56 476 LYS A O 1
ATOM 3779 N N . PHE A 1 477 ? -7.932 -5.757 9.960 1.00 94.44 477 PHE A N 1
ATOM 3780 C CA . PHE A 1 477 ? -7.854 -4.433 9.335 1.00 94.44 477 PHE A CA 1
ATOM 3781 C C . PHE A 1 477 ? -9.191 -3.711 9.228 1.00 94.44 477 PHE A C 1
ATOM 3783 O O . PHE A 1 477 ? -9.281 -2.717 8.508 1.00 94.44 477 PHE A O 1
ATOM 3790 N N . LEU A 1 478 ? -10.236 -4.206 9.894 1.00 96.00 478 LEU A N 1
ATOM 3791 C CA . LEU A 1 478 ? -11.467 -3.438 10.010 1.00 96.00 478 LEU A CA 1
ATOM 3792 C C . LEU A 1 478 ? -11.151 -2.052 10.579 1.00 96.00 478 LEU A C 1
ATOM 3794 O O . LEU A 1 478 ? -10.296 -1.916 11.455 1.00 96.00 478 LEU A O 1
ATOM 3798 N N . THR A 1 479 ? -11.839 -1.048 10.052 1.00 95.19 479 THR A N 1
ATOM 3799 C CA . THR A 1 479 ? -11.733 0.346 10.480 1.00 95.19 479 THR A CA 1
ATOM 3800 C C . THR A 1 479 ? -13.045 0.801 11.094 1.00 95.19 479 THR A C 1
ATOM 3802 O O . THR A 1 479 ? -14.083 0.151 10.910 1.00 95.19 479 THR A O 1
ATOM 3805 N N . LYS A 1 480 ? -13.026 1.949 11.774 1.00 95.31 480 LYS A N 1
ATOM 3806 C CA . LYS A 1 480 ? -14.232 2.565 12.335 1.00 95.31 480 LYS A CA 1
ATOM 3807 C C . LYS A 1 480 ? -15.318 2.788 11.277 1.00 95.31 480 LYS A C 1
ATOM 3809 O O . LYS A 1 480 ? -16.495 2.576 11.558 1.00 95.31 480 LYS A O 1
ATOM 3814 N N . ASP A 1 481 ? -14.921 3.159 10.062 1.00 94.62 481 ASP A N 1
ATOM 3815 C CA . ASP A 1 481 ? -15.844 3.393 8.949 1.00 94.62 481 ASP A CA 1
ATOM 3816 C C . ASP A 1 481 ? -16.521 2.095 8.488 1.00 94.62 481 ASP A C 1
ATOM 3818 O O . ASP A 1 481 ? -17.744 2.063 8.350 1.00 94.62 481 ASP A O 1
ATOM 3822 N N . LEU A 1 482 ? -15.758 1.002 8.342 1.00 95.50 482 LEU A N 1
ATOM 3823 C CA . LEU A 1 482 ? -16.273 -0.300 7.883 1.00 95.50 482 LEU A CA 1
ATOM 3824 C C . LEU A 1 482 ? -17.254 -0.950 8.860 1.00 95.50 482 LEU A C 1
ATOM 3826 O O . LEU A 1 482 ? -18.090 -1.760 8.454 1.00 95.50 482 LEU A O 1
ATOM 3830 N N . ILE A 1 483 ? -17.145 -0.626 10.146 1.00 95.81 483 ILE A N 1
ATOM 3831 C CA . ILE A 1 483 ? -18.083 -1.101 11.164 1.00 95.81 483 ILE A CA 1
ATOM 3832 C C . ILE A 1 483 ? -19.204 -0.100 11.431 1.00 95.81 483 ILE A C 1
ATOM 3834 O O . ILE A 1 483 ? -20.076 -0.398 12.232 1.00 95.81 483 ILE A O 1
ATOM 3838 N N . SER A 1 484 ? -19.197 1.078 10.806 1.00 95.12 484 SER A N 1
ATOM 3839 C CA . SER A 1 484 ? -20.187 2.116 11.078 1.00 95.12 484 SER A CA 1
ATOM 3840 C C . SER A 1 484 ? -21.599 1.671 10.695 1.00 95.12 484 SER A C 1
ATOM 3842 O O . SER A 1 484 ? -21.799 0.850 9.797 1.00 95.12 484 SER A O 1
ATOM 3844 N N . TYR A 1 485 ? -22.607 2.269 11.337 1.00 94.19 485 TYR A N 1
ATOM 3845 C CA . TYR A 1 485 ? -24.011 1.981 11.035 1.00 94.19 485 TYR A CA 1
ATOM 3846 C C . TYR A 1 485 ? -24.340 2.117 9.538 1.00 94.19 485 TYR A C 1
ATOM 3848 O O . TYR A 1 485 ? -25.069 1.286 9.009 1.00 94.19 485 TYR A O 1
ATOM 3856 N N . ASN A 1 486 ? -23.774 3.106 8.838 1.00 93.00 486 ASN A N 1
ATOM 3857 C CA . ASN A 1 486 ? -24.045 3.322 7.414 1.00 93.00 486 ASN A CA 1
ATOM 3858 C C . ASN A 1 486 ? -23.638 2.126 6.542 1.00 93.00 486 ASN A C 1
ATOM 3860 O O . ASN A 1 486 ? -24.356 1.801 5.595 1.00 93.00 486 ASN A O 1
ATOM 3864 N N . GLU A 1 487 ? -22.538 1.460 6.892 1.00 93.88 487 GLU A N 1
ATOM 3865 C CA . GLU A 1 487 ? -22.051 0.269 6.194 1.00 93.88 487 GLU A CA 1
ATOM 3866 C C . GLU A 1 487 ? -22.843 -0.981 6.600 1.00 93.88 487 GLU A C 1
ATOM 3868 O O . GLU A 1 487 ? -23.246 -1.779 5.752 1.00 93.88 487 GLU A O 1
ATOM 3873 N N . VAL A 1 488 ? -23.136 -1.151 7.896 1.00 94.88 488 VAL A N 1
ATOM 3874 C CA . VAL A 1 488 ? -23.747 -2.393 8.411 1.00 94.88 488 VAL A CA 1
ATOM 3875 C C . VAL A 1 488 ? -25.277 -2.385 8.473 1.00 94.88 488 VAL A C 1
ATOM 3877 O O . VAL A 1 488 ? -25.868 -3.430 8.730 1.00 94.88 488 VAL A O 1
ATOM 3880 N N . GLN A 1 489 ? -25.956 -1.262 8.223 1.00 92.31 489 GLN A N 1
ATOM 3881 C CA . GLN A 1 489 ? -27.424 -1.147 8.332 1.00 92.31 489 GLN A CA 1
ATOM 3882 C C . GLN A 1 489 ? -28.192 -2.175 7.489 1.00 92.31 489 GLN A C 1
ATOM 3884 O O . GLN A 1 489 ? -29.260 -2.629 7.908 1.00 92.31 489 GLN A O 1
ATOM 3889 N N . ASN A 1 490 ? -27.632 -2.556 6.336 1.00 91.88 490 ASN A N 1
ATOM 3890 C CA . ASN A 1 490 ? -28.204 -3.515 5.387 1.00 91.88 490 ASN A CA 1
ATOM 3891 C C . ASN A 1 490 ? -27.605 -4.923 5.525 1.00 91.88 490 ASN A C 1
ATOM 3893 O O . ASN A 1 490 ? -27.888 -5.792 4.698 1.00 91.88 490 ASN A O 1
ATOM 3897 N N . ALA A 1 491 ? -26.766 -5.158 6.537 1.00 95.31 491 ALA A N 1
ATOM 3898 C CA . ALA A 1 491 ? -26.238 -6.484 6.805 1.00 95.31 491 ALA A CA 1
ATOM 3899 C C . ALA A 1 491 ? -27.379 -7.463 7.112 1.00 95.31 491 ALA A C 1
ATOM 3901 O O . ALA A 1 491 ? -28.391 -7.104 7.722 1.00 95.31 491 ALA A O 1
ATOM 3902 N N . SER A 1 492 ? -27.216 -8.722 6.706 1.00 95.12 492 SER A N 1
ATOM 3903 C CA . SER A 1 492 ? -28.167 -9.761 7.088 1.00 95.12 492 SER A CA 1
ATOM 3904 C C . SER A 1 492 ? -28.116 -9.996 8.601 1.00 95.12 492 SER A C 1
ATOM 3906 O O . SER A 1 492 ? -27.080 -9.828 9.249 1.00 95.12 492 SER A O 1
ATOM 3908 N N . CYS A 1 493 ? -29.223 -10.462 9.176 1.00 94.31 493 CYS A N 1
ATOM 3909 C CA . CYS A 1 493 ? -29.297 -10.791 10.597 1.00 94.31 493 CYS A CA 1
ATOM 3910 C C . CYS A 1 493 ? -28.267 -11.837 11.045 1.00 94.31 493 CYS A C 1
ATOM 3912 O O . CYS A 1 493 ? -27.758 -11.754 12.164 1.00 94.31 493 CYS A O 1
ATOM 3914 N N . LEU A 1 494 ? -27.943 -12.794 10.172 1.00 95.50 494 LEU A N 1
ATOM 3915 C CA . LEU A 1 494 ? -26.942 -13.824 10.435 1.00 95.50 494 LEU A CA 1
ATOM 3916 C C . LEU A 1 494 ? -25.524 -13.262 10.370 1.00 95.50 494 LEU A C 1
ATOM 3918 O O . LEU A 1 494 ? -24.701 -13.576 11.231 1.00 95.50 494 LEU A O 1
ATOM 3922 N N . THR A 1 495 ? -25.242 -12.398 9.394 1.00 96.56 495 THR A N 1
ATOM 3923 C CA . THR A 1 495 ? -23.938 -11.742 9.305 1.00 96.56 495 THR A CA 1
ATOM 3924 C C . THR A 1 495 ? -23.716 -10.800 10.474 1.00 96.56 495 THR A C 1
ATOM 3926 O O . THR A 1 495 ? -22.647 -10.830 11.077 1.00 96.56 495 THR A O 1
ATOM 3929 N N . PHE A 1 496 ? -24.716 -10.000 10.844 1.00 96.31 496 PHE A N 1
ATOM 3930 C CA . PHE A 1 496 ? -24.585 -9.079 11.966 1.00 96.31 496 PHE A CA 1
ATOM 3931 C C . PHE A 1 496 ? -24.351 -9.829 13.287 1.00 96.31 496 PHE A C 1
ATOM 3933 O O . PHE A 1 496 ? -23.442 -9.482 14.036 1.00 96.31 496 PHE A O 1
ATOM 3940 N N . GLN A 1 497 ? -25.077 -10.928 13.528 1.00 95.50 497 GLN A N 1
ATOM 3941 C CA . GLN A 1 497 ? -24.817 -11.828 14.660 1.00 95.50 497 GLN A CA 1
ATOM 3942 C C . GLN A 1 497 ? -23.364 -12.343 14.654 1.00 95.50 497 GLN A C 1
ATOM 3944 O O . GLN A 1 497 ? -22.682 -12.337 15.683 1.00 95.50 497 GLN A O 1
ATOM 3949 N N . LYS A 1 498 ? -22.860 -12.776 13.490 1.00 96.19 498 LYS A N 1
ATOM 3950 C CA . LYS A 1 498 ? -21.480 -13.260 13.347 1.00 96.19 498 LYS A CA 1
ATOM 3951 C C . LYS A 1 498 ? -20.452 -12.156 13.596 1.00 96.19 498 LYS A C 1
ATOM 3953 O O . LYS A 1 498 ? -19.460 -12.415 14.275 1.00 96.19 498 LYS A O 1
ATOM 3958 N N . LEU A 1 499 ? -20.705 -10.944 13.104 1.00 96.81 499 LEU A N 1
ATOM 3959 C CA . LEU A 1 499 ? -19.872 -9.763 13.322 1.00 96.81 499 LEU A CA 1
ATOM 3960 C C . LEU A 1 499 ? -19.766 -9.437 14.812 1.00 96.81 499 LEU A C 1
ATOM 3962 O O . LEU A 1 499 ? -18.653 -9.332 15.321 1.00 96.81 499 LEU A O 1
ATOM 3966 N N . VAL A 1 500 ? -20.892 -9.351 15.526 1.00 96.94 500 VAL A N 1
ATOM 3967 C CA . VAL A 1 500 ? -20.907 -9.091 16.977 1.00 96.94 500 VAL A CA 1
ATOM 3968 C C . VAL A 1 500 ? -20.141 -10.177 17.731 1.00 96.94 500 VAL A C 1
ATOM 3970 O O . VAL A 1 500 ? -19.281 -9.869 18.557 1.00 96.94 500 VAL A O 1
ATOM 3973 N N . SER A 1 501 ? -20.375 -11.453 17.403 1.00 95.88 501 SER A N 1
ATOM 3974 C CA . SER A 1 501 ? -19.635 -12.559 18.019 1.00 95.88 501 SER A CA 1
ATOM 3975 C C . SER A 1 501 ? -18.131 -12.487 17.738 1.00 95.88 501 SER A C 1
ATOM 3977 O O . SER A 1 501 ? -17.340 -12.778 18.634 1.00 95.88 501 SER A O 1
ATOM 3979 N N . PHE A 1 502 ? -17.725 -12.149 16.512 1.00 96.31 502 PHE A N 1
ATOM 3980 C CA . PHE A 1 502 ? -16.316 -12.017 16.141 1.00 96.31 502 PHE A CA 1
ATOM 3981 C C . PHE A 1 502 ? -15.663 -10.843 16.879 1.00 96.31 502 PHE A C 1
ATOM 3983 O O . PHE A 1 502 ? -14.602 -11.016 17.474 1.00 96.31 502 PHE A O 1
ATOM 3990 N N . MET A 1 503 ? -16.327 -9.685 16.924 1.00 96.69 503 MET A N 1
ATOM 3991 C CA . MET A 1 503 ? -15.847 -8.499 17.637 1.00 96.69 503 MET A CA 1
ATOM 3992 C C . MET A 1 503 ? -15.698 -8.735 19.140 1.00 96.69 503 MET A C 1
ATOM 3994 O O . MET A 1 503 ? -14.754 -8.240 19.746 1.00 96.69 503 MET A O 1
ATOM 3998 N N . GLY A 1 504 ? -16.611 -9.498 19.745 1.00 94.50 504 GLY A N 1
ATOM 3999 C CA . GLY A 1 504 ? -16.588 -9.761 21.184 1.00 94.50 504 GLY A CA 1
ATOM 4000 C C . GLY A 1 504 ? -15.565 -10.812 21.627 1.00 94.50 504 GLY A C 1
ATOM 4001 O O . GLY A 1 504 ? -15.116 -10.772 22.769 1.00 94.50 504 GLY A O 1
ATOM 4002 N N . LYS A 1 505 ? -15.202 -11.766 20.757 1.00 93.31 505 LYS A N 1
ATOM 4003 C CA . LYS A 1 505 ? -14.372 -12.930 21.135 1.00 93.31 505 LYS A CA 1
ATOM 4004 C C . LYS A 1 505 ? -13.025 -13.022 20.423 1.00 93.31 505 LYS A C 1
ATOM 4006 O O . LYS A 1 505 ? -12.079 -13.553 20.997 1.00 93.31 505 LYS A O 1
ATOM 4011 N N . ASN A 1 506 ? -12.947 -12.575 19.173 1.00 93.00 506 ASN A N 1
ATOM 4012 C CA . ASN A 1 506 ? -11.829 -12.868 18.274 1.00 93.00 506 ASN A CA 1
ATOM 4013 C C . ASN A 1 506 ? -11.079 -11.611 17.817 1.00 93.00 506 ASN A C 1
ATOM 4015 O O . ASN A 1 506 ? -9.901 -11.707 17.472 1.00 93.00 506 ASN A O 1
ATOM 4019 N N . PHE A 1 507 ? -11.735 -10.448 17.791 1.00 94.75 507 PHE A N 1
ATOM 4020 C CA . PHE A 1 507 ? -11.099 -9.197 17.393 1.00 94.75 507 PHE A CA 1
ATOM 4021 C C . PHE A 1 507 ? -10.220 -8.632 18.513 1.00 94.75 507 PHE A C 1
ATOM 4023 O O . PHE A 1 507 ? -10.582 -8.651 19.688 1.00 94.75 507 PHE A O 1
ATOM 4030 N N . THR A 1 508 ? -9.054 -8.107 18.140 1.00 93.50 508 THR A N 1
ATOM 4031 C CA . THR A 1 508 ? -8.130 -7.445 19.066 1.00 93.50 508 THR A CA 1
ATOM 4032 C C . THR A 1 508 ? -8.150 -5.948 18.793 1.00 93.50 508 THR A C 1
ATOM 4034 O O . THR A 1 508 ? -7.752 -5.515 17.720 1.00 93.50 508 THR A O 1
ATOM 4037 N N . PHE A 1 509 ? -8.579 -5.159 19.780 1.00 93.56 509 PHE A N 1
ATOM 4038 C CA . PHE A 1 509 ? -8.704 -3.697 19.669 1.00 93.56 509 PHE A CA 1
ATOM 4039 C C . PHE A 1 509 ? -7.365 -2.945 19.806 1.00 93.56 509 PHE A C 1
ATOM 4041 O O . PHE A 1 509 ? -7.302 -1.721 19.742 1.00 93.56 509 PHE A O 1
ATOM 4048 N N . THR A 1 510 ? -6.264 -3.654 20.055 1.00 90.31 510 THR A N 1
ATOM 4049 C CA . THR A 1 510 ? -4.943 -3.034 20.182 1.00 90.31 510 THR A CA 1
ATOM 4050 C C . THR A 1 510 ? -4.431 -2.617 18.805 1.00 90.31 510 THR A C 1
ATOM 4052 O O . THR A 1 510 ? -4.102 -3.466 17.982 1.00 90.31 510 THR A O 1
ATOM 4055 N N . GLY A 1 511 ? -4.332 -1.307 18.571 1.00 85.94 511 GLY A N 1
ATOM 4056 C CA . GLY A 1 511 ? -3.862 -0.745 17.301 1.00 85.94 511 GLY A CA 1
ATOM 4057 C C . GLY A 1 511 ? -4.955 -0.524 16.247 1.00 85.94 511 GLY A C 1
ATOM 4058 O O . GLY A 1 511 ? -4.617 -0.103 15.141 1.00 85.94 511 GLY A O 1
ATOM 4059 N N . SER A 1 512 ? -6.232 -0.771 16.569 1.00 92.00 512 SER A N 1
ATOM 4060 C CA . SER A 1 512 ? -7.370 -0.332 15.750 1.00 92.00 512 SER A CA 1
ATOM 4061 C C . SER A 1 512 ? -7.691 1.150 15.982 1.00 92.00 512 SER A C 1
ATOM 4063 O O . SER A 1 512 ? -7.361 1.721 17.020 1.00 92.00 512 SER A O 1
ATOM 4065 N N . ASP A 1 513 ? -8.361 1.776 15.015 1.00 94.12 513 ASP A N 1
ATOM 4066 C CA . ASP A 1 513 ? -8.872 3.156 15.069 1.00 94.12 513 ASP A CA 1
ATOM 4067 C C . ASP A 1 513 ? -10.225 3.280 15.806 1.00 94.12 513 ASP A C 1
ATOM 4069 O O . ASP A 1 513 ? -10.787 4.371 15.906 1.00 94.12 513 ASP A O 1
ATOM 4073 N N . PHE A 1 514 ? -10.743 2.170 16.340 1.00 96.38 514 PHE A N 1
ATOM 4074 C CA . PHE A 1 514 ? -11.967 2.094 17.140 1.00 96.38 514 PHE A CA 1
ATOM 4075 C C . PHE A 1 514 ? -11.804 1.153 18.341 1.00 96.38 514 PHE A C 1
ATOM 4077 O O . PHE A 1 514 ? -10.946 0.266 18.341 1.00 96.38 514 PHE A O 1
ATOM 4084 N N . GLY A 1 515 ? -12.648 1.329 19.360 1.00 96.19 515 GLY A N 1
ATOM 4085 C CA . GLY A 1 515 ? -12.704 0.492 20.560 1.00 96.19 515 GLY A CA 1
ATOM 4086 C C . GLY A 1 515 ? -14.040 -0.236 20.743 1.00 96.19 515 GLY A C 1
ATOM 4087 O O . GLY A 1 515 ? -14.965 -0.116 19.939 1.00 96.19 515 GLY A O 1
ATOM 4088 N N . GLN A 1 516 ? -14.173 -0.966 21.855 1.00 95.94 516 GLN A N 1
ATOM 4089 C CA . GLN A 1 516 ? -15.433 -1.630 22.220 1.00 95.94 516 GLN A CA 1
ATOM 4090 C C . GLN A 1 516 ? -16.649 -0.675 22.297 1.00 95.94 516 GLN A C 1
ATOM 4092 O O . GLN A 1 516 ? -17.717 -1.077 21.829 1.00 95.94 516 GLN A O 1
ATOM 4097 N N . PRO A 1 517 ? -16.531 0.580 22.796 1.00 95.94 517 PRO A N 1
ATOM 4098 C CA . PRO A 1 517 ? -17.652 1.527 22.793 1.00 95.94 517 PRO A CA 1
ATOM 4099 C C . PRO A 1 517 ? -18.157 1.895 21.388 1.00 95.94 517 PRO A C 1
ATOM 4101 O O . PRO A 1 517 ? -19.356 2.110 21.198 1.00 95.94 517 PRO A O 1
ATOM 4104 N N . ASP A 1 518 ? -17.276 1.942 20.382 1.00 96.94 518 ASP A N 1
ATOM 4105 C CA . ASP A 1 518 ? -17.665 2.210 18.990 1.00 96.94 518 ASP A CA 1
ATOM 4106 C C . ASP A 1 518 ? -18.440 1.023 18.390 1.00 96.94 518 ASP A C 1
ATOM 4108 O O . ASP A 1 518 ? -19.441 1.210 17.690 1.00 96.94 518 ASP A O 1
ATOM 4112 N N . VAL A 1 519 ? -18.032 -0.210 18.719 1.00 97.31 519 VAL A N 1
ATOM 4113 C CA . VAL A 1 519 ? -18.779 -1.421 18.342 1.00 97.31 519 VAL A CA 1
ATOM 4114 C C . VAL A 1 519 ? -20.156 -1.414 18.996 1.00 97.31 519 VAL A C 1
ATOM 4116 O O . VAL A 1 519 ? -21.155 -1.628 18.311 1.00 97.31 519 VAL A O 1
ATOM 4119 N N . TYR A 1 520 ? -20.240 -1.099 20.292 1.00 97.62 520 TYR A N 1
ATOM 4120 C CA . TYR A 1 520 ? -21.530 -0.986 20.970 1.00 97.62 520 TYR A CA 1
ATOM 4121 C C . TYR A 1 520 ? -22.408 0.116 20.361 1.00 97.62 520 TYR A C 1
ATOM 4123 O O . TYR A 1 520 ? -23.600 -0.093 20.159 1.00 97.62 520 TYR A O 1
ATOM 4131 N N . THR A 1 521 ? -21.830 1.257 19.978 1.00 96.94 521 THR A N 1
ATOM 4132 C CA . THR A 1 521 ? -22.561 2.328 19.277 1.00 96.94 521 THR A CA 1
ATOM 4133 C C . THR A 1 521 ? -23.199 1.813 17.986 1.00 96.94 521 THR A C 1
ATOM 4135 O O . THR A 1 521 ? -24.363 2.102 17.713 1.00 96.94 521 THR A O 1
ATOM 4138 N N . THR A 1 522 ? -22.467 0.997 17.228 1.00 96.81 522 THR A N 1
ATOM 4139 C CA . THR A 1 522 ? -22.972 0.339 16.017 1.00 96.81 522 THR A CA 1
ATOM 4140 C C . THR A 1 522 ? -24.084 -0.658 16.335 1.00 96.81 522 THR A C 1
ATOM 4142 O O . THR A 1 522 ? -25.119 -0.642 15.669 1.00 96.81 522 THR A O 1
ATOM 4145 N N . ILE A 1 523 ? -23.905 -1.495 17.363 1.00 96.75 523 ILE A N 1
ATOM 4146 C CA . ILE A 1 523 ? -24.926 -2.436 17.849 1.00 96.75 523 ILE A CA 1
ATOM 4147 C C . ILE A 1 523 ? -26.205 -1.688 18.214 1.00 96.75 523 ILE A C 1
ATOM 4149 O O . ILE A 1 523 ? -27.277 -2.038 17.722 1.00 96.75 523 ILE A O 1
ATOM 4153 N N . ARG A 1 524 ? -26.090 -0.614 18.997 1.00 95.88 524 ARG A N 1
ATOM 4154 C CA . ARG A 1 524 ? -27.215 0.228 19.399 1.00 95.88 524 ARG A CA 1
ATOM 4155 C C . ARG A 1 524 ? -27.955 0.800 18.198 1.00 95.88 524 ARG A C 1
ATOM 4157 O O . ARG A 1 524 ? -29.172 0.676 18.132 1.00 95.88 524 ARG A O 1
ATOM 4164 N N . SER A 1 525 ? -27.249 1.387 17.232 1.00 95.19 525 SER A N 1
ATOM 4165 C CA . SER A 1 525 ? -27.884 1.940 16.029 1.00 95.19 525 SER A CA 1
ATOM 4166 C C . SER A 1 525 ? -28.519 0.859 15.151 1.00 95.19 525 SER A C 1
ATOM 4168 O O . SER A 1 525 ? -29.621 1.050 14.643 1.00 95.19 525 SER A O 1
ATOM 4170 N N . TYR A 1 526 ? -27.861 -0.293 14.991 1.00 94.75 526 TYR A N 1
ATOM 4171 C CA . TYR A 1 526 ? -28.392 -1.400 14.200 1.00 94.75 526 TYR A CA 1
ATOM 4172 C C . TYR A 1 526 ? -29.663 -1.983 14.829 1.00 94.75 526 TYR A C 1
ATOM 4174 O O . TYR A 1 526 ? -30.672 -2.130 14.140 1.00 94.75 526 TYR A O 1
ATOM 4182 N N . LEU A 1 527 ? -29.652 -2.284 16.129 1.00 94.00 527 LEU A N 1
ATOM 4183 C CA . LEU A 1 527 ? -30.803 -2.870 16.823 1.00 94.00 527 LEU A CA 1
ATOM 4184 C C . LEU A 1 527 ? -31.925 -1.850 17.057 1.00 94.00 527 LEU A C 1
ATOM 4186 O O . LEU A 1 527 ? -33.089 -2.190 16.867 1.00 94.00 527 LEU A O 1
ATOM 4190 N N . GLY A 1 528 ? -31.583 -0.597 17.372 1.00 88.81 528 GLY A N 1
ATOM 4191 C CA . GLY A 1 528 ? -32.536 0.494 17.616 1.00 88.81 528 GLY A CA 1
ATOM 4192 C C . GLY A 1 528 ? -33.252 1.023 16.367 1.00 88.81 528 GLY A C 1
ATOM 4193 O O . GLY A 1 528 ? -34.186 1.809 16.484 1.00 88.81 528 GLY A O 1
ATOM 4194 N N . ALA A 1 529 ? -32.863 0.592 15.163 1.00 82.25 529 ALA A N 1
ATOM 4195 C CA . ALA A 1 529 ? -33.570 0.936 13.924 1.00 82.25 529 ALA A CA 1
ATOM 4196 C C . ALA A 1 529 ? -34.940 0.230 13.771 1.00 82.25 529 ALA A C 1
ATOM 4198 O O . ALA A 1 529 ? -35.665 0.505 12.814 1.00 82.25 529 ALA A O 1
ATOM 4199 N N . GLY A 1 530 ? -35.298 -0.693 14.673 1.00 68.94 530 GLY A N 1
ATOM 4200 C CA . GLY A 1 530 ? -36.603 -1.361 14.721 1.00 68.94 530 GLY A CA 1
ATOM 4201 C C . GLY A 1 530 ? -37.396 -1.019 15.988 1.00 68.94 530 GLY A C 1
ATOM 4202 O O . GLY A 1 530 ? -36.834 -0.580 16.980 1.00 68.94 530 GLY A O 1
ATOM 4203 N N . SER A 1 531 ? -38.715 -1.243 15.964 1.00 67.19 531 SER A N 1
ATOM 4204 C CA . SER A 1 531 ? -39.622 -1.074 17.121 1.00 67.19 531 SER A CA 1
ATOM 4205 C C . SER A 1 531 ? -39.898 -2.375 17.899 1.00 67.19 531 SER A C 1
ATOM 4207 O O . SER A 1 531 ? -40.726 -2.417 18.811 1.00 67.19 531 SER A O 1
ATOM 4209 N N . VAL A 1 532 ? -39.237 -3.457 17.493 1.00 82.06 532 VAL A N 1
ATOM 4210 C CA . VAL A 1 532 ? -39.317 -4.826 18.022 1.00 82.06 532 VAL A CA 1
ATOM 4211 C C . VAL A 1 532 ? -37.905 -5.403 18.038 1.00 82.06 532 VAL A C 1
ATOM 4213 O O . VAL A 1 532 ? -37.024 -4.835 17.389 1.00 82.06 532 VAL A O 1
ATOM 4216 N N . ALA A 1 533 ? -37.696 -6.550 18.692 1.00 89.12 533 ALA A N 1
ATOM 4217 C CA . ALA A 1 533 ? -36.396 -7.222 18.700 1.00 89.12 533 ALA A CA 1
ATOM 4218 C C . ALA A 1 533 ? -35.946 -7.536 17.264 1.00 89.12 533 ALA A C 1
ATOM 4220 O O . ALA A 1 533 ? -36.372 -8.525 16.653 1.00 89.12 533 ALA A O 1
ATOM 4221 N N . ARG A 1 534 ? -35.110 -6.658 16.695 1.00 91.62 534 ARG A N 1
ATOM 4222 C CA . ARG A 1 534 ? -34.631 -6.777 15.317 1.00 91.62 534 ARG A CA 1
ATOM 4223 C C . ARG A 1 534 ? -33.950 -8.132 15.164 1.00 91.62 534 ARG A C 1
ATOM 4225 O O . ARG A 1 534 ? -33.237 -8.579 16.059 1.00 91.62 534 ARG A O 1
ATOM 4232 N N . CYS A 1 535 ? -34.167 -8.787 14.027 1.00 92.44 535 CYS A N 1
ATOM 4233 C CA . CYS A 1 535 ? -33.603 -10.107 13.743 1.00 92.44 535 CYS A CA 1
ATOM 4234 C C . CYS A 1 535 ? -34.112 -11.262 14.621 1.00 92.44 535 CYS A C 1
ATOM 4236 O O . CYS A 1 535 ? -33.486 -12.318 14.644 1.00 92.44 535 CYS A O 1
ATOM 4238 N N . TYR A 1 536 ? -35.249 -11.102 15.300 1.00 93.00 536 TYR A N 1
ATOM 4239 C CA . TYR A 1 536 ? -35.952 -12.215 15.930 1.00 93.00 536 TYR A CA 1
ATOM 4240 C C . TYR A 1 536 ? -37.211 -12.588 15.144 1.00 93.00 536 TYR A C 1
ATOM 4242 O O . TYR A 1 536 ? -38.070 -11.742 14.889 1.00 93.00 536 TYR A O 1
ATOM 4250 N N . ASN A 1 537 ? -37.357 -13.870 14.811 1.00 91.38 537 ASN A N 1
ATOM 4251 C CA . ASN A 1 537 ? -38.583 -14.414 14.238 1.00 91.38 537 ASN A CA 1
ATOM 4252 C C . ASN A 1 537 ? -38.815 -15.841 14.747 1.00 91.38 537 ASN A C 1
ATOM 4254 O O . ASN A 1 537 ? -38.096 -16.762 14.379 1.00 91.38 537 ASN A O 1
ATOM 4258 N N . ALA A 1 538 ? -39.870 -16.037 15.543 1.00 90.25 538 ALA A N 1
ATOM 4259 C CA . ALA A 1 538 ? -40.208 -17.332 16.140 1.00 90.25 538 ALA A CA 1
ATOM 4260 C C . ALA A 1 538 ? -40.480 -18.453 15.115 1.00 90.25 538 ALA A C 1
ATOM 4262 O O . ALA A 1 538 ? -40.383 -19.630 15.455 1.00 90.25 538 ALA A O 1
ATOM 4263 N N . THR A 1 539 ? -40.823 -18.101 13.871 1.00 93.00 539 THR A N 1
ATOM 4264 C CA . THR A 1 539 ? -41.100 -19.067 12.791 1.00 93.00 539 THR A CA 1
ATOM 4265 C C . THR A 1 539 ? -39.881 -19.392 11.929 1.00 93.00 539 THR A C 1
ATOM 4267 O O . THR A 1 539 ? -39.921 -20.356 11.168 1.00 93.00 539 THR A O 1
ATOM 4270 N N . ASP A 1 540 ? -38.800 -18.620 12.054 1.00 90.06 540 ASP A N 1
ATOM 4271 C CA . ASP A 1 540 ? -37.580 -18.784 11.267 1.00 90.06 540 ASP A CA 1
ATOM 4272 C C . ASP A 1 540 ? -36.563 -19.652 12.039 1.00 90.06 540 ASP A C 1
ATOM 4274 O O . ASP A 1 540 ? -36.103 -19.236 13.104 1.00 90.06 540 ASP A O 1
ATOM 4278 N N . PRO A 1 541 ? -36.179 -20.843 11.538 1.00 88.62 541 PRO A N 1
ATOM 4279 C CA . PRO A 1 541 ? -35.232 -21.731 12.218 1.00 88.62 541 PRO A CA 1
ATOM 4280 C C . PRO A 1 541 ? -33.862 -21.109 12.505 1.00 88.62 541 PRO A C 1
ATOM 4282 O O . PRO A 1 541 ? -33.171 -21.545 13.424 1.00 88.62 541 PRO A O 1
ATOM 4285 N N . ASP A 1 542 ? -33.453 -20.112 11.721 1.00 88.81 542 ASP A N 1
ATOM 4286 C CA . ASP A 1 542 ? -32.160 -19.456 11.864 1.00 88.81 542 ASP A CA 1
ATOM 4287 C C . ASP A 1 542 ? -32.214 -18.240 12.807 1.00 88.81 542 ASP A C 1
ATOM 4289 O O . ASP A 1 542 ? -31.165 -17.857 13.341 1.00 88.81 542 ASP A O 1
ATOM 4293 N N . LEU A 1 543 ? -33.411 -17.687 13.066 1.00 92.19 543 LEU A N 1
ATOM 4294 C CA . LEU A 1 543 ? -33.652 -16.445 13.823 1.00 92.19 543 LEU A CA 1
ATOM 4295 C C . LEU A 1 543 ? -34.645 -16.588 15.003 1.00 92.19 543 LEU A C 1
ATOM 4297 O O . LEU A 1 543 ? -35.084 -15.585 15.568 1.00 92.19 543 LEU A O 1
ATOM 4301 N N . ASN A 1 544 ? -34.997 -17.809 15.414 1.00 93.06 544 ASN A N 1
ATOM 4302 C CA . ASN A 1 544 ? -35.937 -18.076 16.519 1.00 93.06 544 ASN A CA 1
ATOM 4303 C C . ASN A 1 544 ? -35.282 -18.218 17.909 1.00 93.06 544 ASN A C 1
ATOM 4305 O O . ASN A 1 544 ? -35.964 -18.542 18.884 1.00 93.06 544 ASN A O 1
ATOM 4309 N N . SER A 1 545 ? -33.972 -17.984 18.021 1.00 94.25 545 SER A N 1
ATOM 4310 C CA . SER A 1 545 ? -33.215 -18.168 19.265 1.00 94.25 545 SER A CA 1
ATOM 4311 C C . SER A 1 545 ? -33.678 -17.223 20.382 1.00 94.25 545 SER A C 1
ATOM 4313 O O . SER A 1 545 ? -33.661 -16.004 20.219 1.00 94.25 545 SER A O 1
ATOM 4315 N N . THR A 1 546 ? -33.986 -17.776 21.559 1.00 95.12 546 THR A N 1
ATOM 4316 C CA . THR A 1 546 ? -34.335 -17.017 22.776 1.00 95.12 546 THR A CA 1
ATOM 4317 C C . THR A 1 546 ? -33.130 -16.340 23.435 1.00 95.12 546 THR A C 1
ATOM 4319 O O . THR A 1 546 ? -33.294 -15.355 24.151 1.00 95.12 546 THR A O 1
ATOM 4322 N N . SER A 1 547 ? -31.902 -16.771 23.134 1.00 95.75 547 SER A N 1
ATOM 4323 C CA . SER A 1 547 ? -30.653 -16.117 23.567 1.00 95.75 547 SER A CA 1
ATOM 4324 C C . SER A 1 547 ? -30.327 -14.838 22.770 1.00 95.75 547 SER A C 1
ATOM 4326 O O . SER A 1 547 ? -29.192 -14.616 22.348 1.00 95.75 547 SER A O 1
ATOM 4328 N N . TRP A 1 548 ? -31.339 -14.019 22.475 1.00 95.44 548 TRP A N 1
ATOM 4329 C CA . TRP A 1 548 ? -31.232 -12.873 21.568 1.00 95.44 548 TRP A CA 1
ATOM 4330 C C . TRP A 1 548 ? -30.203 -11.832 22.037 1.00 95.44 548 TRP A C 1
ATOM 4332 O O . TRP A 1 548 ? -29.357 -11.422 21.242 1.00 95.44 548 TRP A O 1
ATOM 4342 N N . PHE A 1 549 ? -30.193 -11.480 23.331 1.00 95.75 549 PHE A N 1
ATOM 4343 C CA . PHE A 1 549 ? -29.219 -10.531 23.888 1.00 95.75 549 PHE A CA 1
ATOM 4344 C C . PHE A 1 549 ? -27.779 -11.036 23.731 1.00 95.75 549 PHE A C 1
ATOM 4346 O O . PHE A 1 549 ? -26.887 -10.278 23.351 1.00 95.75 549 PHE A O 1
ATOM 4353 N N . VAL A 1 550 ? -27.543 -12.334 23.934 1.00 95.69 550 VAL A N 1
ATOM 4354 C CA . VAL A 1 550 ? -26.222 -12.947 23.714 1.00 95.69 550 VAL A CA 1
ATOM 4355 C C . VAL A 1 550 ? -25.805 -12.886 22.247 1.00 95.69 550 VAL A C 1
ATOM 4357 O O . VAL A 1 550 ? -24.649 -12.591 21.951 1.00 95.69 550 VAL A O 1
ATOM 4360 N N . ASN A 1 551 ? -26.736 -13.150 21.331 1.00 95.06 551 ASN A N 1
ATOM 4361 C CA . ASN A 1 551 ? -26.463 -13.205 19.897 1.00 95.06 551 ASN A CA 1
ATOM 4362 C C . ASN A 1 551 ? -26.160 -11.830 19.288 1.00 95.06 551 ASN A C 1
ATOM 4364 O O . ASN A 1 551 ? -25.320 -11.737 18.395 1.00 95.06 551 ASN A O 1
ATOM 4368 N N . TYR A 1 552 ? -26.838 -10.781 19.756 1.00 95.75 552 TYR A N 1
ATOM 4369 C CA . TYR A 1 552 ? -26.807 -9.461 19.121 1.00 95.75 552 TYR A CA 1
ATOM 4370 C C . TYR A 1 552 ? -26.097 -8.373 19.928 1.00 95.75 552 TYR A C 1
ATOM 4372 O O . TYR A 1 552 ? -25.726 -7.355 19.351 1.00 95.75 552 TYR A O 1
ATOM 4380 N N . ILE A 1 553 ? -25.857 -8.592 21.223 1.00 96.19 553 ILE A N 1
ATOM 4381 C CA . ILE A 1 553 ? -25.106 -7.669 22.088 1.00 96.19 553 ILE A CA 1
ATOM 4382 C C . ILE A 1 553 ? -23.856 -8.355 22.645 1.00 96.19 553 ILE A C 1
ATOM 4384 O O . ILE A 1 553 ? -22.766 -7.789 22.599 1.00 96.19 553 ILE A O 1
ATOM 4388 N N . GLY A 1 554 ? -23.980 -9.594 23.130 1.00 95.56 554 GLY A N 1
ATOM 4389 C CA . GLY A 1 554 ? -22.845 -10.373 23.631 1.00 95.56 554 GLY A CA 1
ATOM 4390 C C . GLY A 1 554 ? -22.050 -9.629 24.712 1.00 95.56 554 GLY A C 1
ATOM 4391 O O . GLY A 1 554 ? -22.619 -8.927 25.540 1.00 95.56 554 GLY A O 1
ATOM 4392 N N . SER A 1 555 ? -20.718 -9.737 24.694 1.00 94.44 555 SER A N 1
ATOM 4393 C CA . SER A 1 555 ? -19.833 -9.115 25.697 1.00 94.44 555 SER A CA 1
ATOM 4394 C C . SER A 1 555 ? -19.928 -7.586 25.779 1.00 94.44 555 SER A C 1
ATOM 4396 O O . SER A 1 555 ? -19.470 -7.006 26.759 1.00 94.44 555 SER A O 1
ATOM 4398 N N . PHE A 1 556 ? -20.536 -6.930 24.787 1.00 97.44 556 PHE A N 1
ATOM 4399 C CA . PHE A 1 556 ? -20.752 -5.483 24.777 1.00 97.44 556 PHE A CA 1
ATOM 4400 C C . PHE A 1 556 ? -21.920 -5.039 25.669 1.00 97.44 556 PHE A C 1
ATOM 4402 O O . PHE A 1 556 ? -22.161 -3.843 25.792 1.00 97.44 556 PHE A O 1
ATOM 4409 N N . VAL A 1 557 ? -22.611 -5.977 26.331 1.00 95.81 557 VAL A N 1
ATOM 4410 C CA . VAL A 1 557 ? -23.706 -5.695 27.275 1.00 95.81 557 VAL A CA 1
ATOM 4411 C C . VAL A 1 557 ? -23.292 -4.739 28.395 1.00 95.81 557 VAL A C 1
ATOM 4413 O O . VAL A 1 557 ? -24.128 -4.032 28.926 1.00 95.81 557 VAL A O 1
ATOM 4416 N N . ILE A 1 558 ? -22.005 -4.654 28.728 1.00 95.31 558 ILE A N 1
ATOM 4417 C CA . ILE A 1 558 ? -21.491 -3.744 29.763 1.00 95.31 558 ILE A CA 1
ATOM 4418 C C . ILE A 1 558 ? -21.704 -2.256 29.432 1.00 95.31 558 ILE A C 1
ATOM 4420 O O . ILE A 1 558 ? -21.658 -1.418 30.322 1.00 95.31 558 ILE A O 1
ATOM 4424 N N . PHE A 1 559 ? -21.928 -1.920 28.159 1.00 96.69 559 PHE A N 1
ATOM 4425 C CA . PHE A 1 559 ? -22.193 -0.551 27.708 1.00 96.69 559 PHE A CA 1
ATOM 4426 C C . PHE A 1 559 ? -23.691 -0.244 27.585 1.00 96.69 559 PHE A C 1
ATOM 4428 O O . PHE A 1 559 ? -24.049 0.864 27.186 1.00 96.69 559 PHE A O 1
ATOM 4435 N N . ILE A 1 560 ? -24.564 -1.214 27.884 1.00 95.75 560 ILE A N 1
ATOM 4436 C CA . ILE A 1 560 ? -26.008 -1.052 27.737 1.00 95.75 560 ILE A CA 1
ATOM 4437 C C . ILE A 1 560 ? -26.564 -0.046 28.740 1.00 95.75 560 ILE A C 1
ATOM 4439 O O . ILE A 1 560 ? -26.211 -0.070 29.914 1.00 95.75 560 ILE A O 1
ATOM 4443 N N . THR A 1 561 ? -27.465 0.817 28.282 1.00 95.31 561 THR A N 1
ATOM 4444 C CA . THR A 1 561 ? -28.231 1.723 29.147 1.00 95.31 561 THR A CA 1
ATOM 4445 C C . THR A 1 561 ? -29.668 1.230 29.310 1.00 95.31 561 THR A C 1
ATOM 4447 O O . THR A 1 561 ? -30.147 0.400 28.530 1.00 95.31 561 THR A O 1
ATOM 4450 N N . LEU A 1 562 ? -30.389 1.742 30.311 1.00 92.06 562 LEU A N 1
ATOM 4451 C CA . LEU A 1 562 ? -31.800 1.401 30.502 1.00 92.06 562 LEU A CA 1
ATOM 4452 C C . LEU A 1 562 ? -32.664 1.806 29.298 1.00 92.06 562 LEU A C 1
ATOM 4454 O O . LEU A 1 562 ? -33.570 1.062 28.914 1.00 92.06 562 LEU A O 1
ATOM 4458 N N . ASP A 1 563 ? -32.357 2.943 28.675 1.00 92.06 563 ASP A N 1
ATOM 4459 C CA . ASP A 1 563 ? -33.039 3.407 27.465 1.00 92.06 563 ASP A CA 1
ATOM 4460 C C . ASP A 1 563 ? -32.750 2.490 26.275 1.00 92.06 563 ASP A C 1
ATOM 4462 O O . ASP A 1 563 ? -33.678 2.091 25.568 1.00 92.06 563 ASP A O 1
ATOM 4466 N N . ASP A 1 564 ? -31.490 2.077 26.095 1.00 93.62 564 ASP A N 1
ATOM 4467 C CA . ASP A 1 564 ? -31.117 1.111 25.059 1.00 93.62 564 ASP A CA 1
ATOM 4468 C C . ASP A 1 564 ? -31.897 -0.197 25.238 1.00 93.62 564 ASP A C 1
ATOM 4470 O O . ASP A 1 564 ? -32.556 -0.655 24.304 1.00 93.62 564 ASP A O 1
ATOM 4474 N N . PHE A 1 565 ? -31.903 -0.753 26.455 1.00 92.00 565 PHE A N 1
ATOM 4475 C CA . PHE A 1 565 ? -32.609 -1.994 26.779 1.00 92.00 565 PHE A CA 1
ATOM 4476 C C . PHE A 1 565 ? -34.105 -1.914 26.442 1.00 92.00 565 PHE A C 1
ATOM 4478 O O . PHE A 1 565 ? -34.636 -2.812 25.785 1.00 92.00 565 PHE A O 1
ATOM 4485 N N . LYS A 1 566 ? -34.773 -0.822 26.840 1.00 89.75 566 LYS A N 1
ATOM 4486 C CA . LYS A 1 566 ? -36.198 -0.578 26.552 1.00 89.75 566 LYS A CA 1
ATOM 4487 C C . LYS A 1 566 ? -36.470 -0.318 25.068 1.00 89.75 566 LYS A C 1
ATOM 4489 O O . LYS A 1 566 ? -37.562 -0.620 24.592 1.00 89.75 566 LYS A O 1
ATOM 4494 N N . SER A 1 567 ? -35.507 0.247 24.339 1.00 89.88 567 SER A N 1
ATOM 4495 C CA . SER A 1 567 ? -35.648 0.543 22.908 1.00 89.88 567 SER A CA 1
ATOM 4496 C C . SER A 1 567 ? -35.476 -0.692 22.020 1.00 89.88 567 SER A C 1
ATOM 4498 O O . SER A 1 567 ? -36.159 -0.821 21.007 1.00 89.88 567 SER A O 1
ATOM 4500 N N . PHE A 1 568 ? -34.590 -1.618 22.398 1.00 91.56 568 PHE A N 1
ATOM 4501 C CA . PHE A 1 568 ? -34.253 -2.791 21.588 1.00 91.56 568 PHE A CA 1
ATOM 4502 C C . PHE A 1 568 ? -35.367 -3.832 21.544 1.00 91.56 568 PHE A C 1
ATOM 4504 O O . PHE A 1 568 ? -35.551 -4.506 20.529 1.00 91.56 568 PHE A O 1
ATOM 4511 N N . VAL A 1 569 ? -36.083 -3.997 22.655 1.00 87.31 569 VAL A N 1
ATOM 4512 C CA . VAL A 1 569 ? -37.153 -4.981 22.796 1.00 87.31 569 VAL A CA 1
ATOM 4513 C C . VAL A 1 569 ? -38.312 -4.329 23.532 1.00 87.31 569 VAL A C 1
ATOM 4515 O O . VAL A 1 569 ? -38.155 -3.840 24.646 1.00 87.31 569 VAL A O 1
ATOM 4518 N N . ASN A 1 570 ? -39.498 -4.361 22.930 1.00 84.19 570 ASN A N 1
ATOM 4519 C CA . ASN A 1 570 ? -40.696 -3.882 23.606 1.00 84.19 570 ASN A CA 1
ATOM 4520 C C . ASN A 1 570 ? -41.119 -4.832 24.745 1.00 84.19 570 ASN A C 1
ATOM 4522 O O . ASN A 1 570 ? -40.823 -6.029 24.744 1.00 84.19 570 ASN A O 1
ATOM 4526 N N . THR A 1 571 ? -41.865 -4.304 25.715 1.00 79.56 571 THR A N 1
ATOM 4527 C CA . THR A 1 571 ? -42.282 -5.042 26.917 1.00 79.56 571 THR A CA 1
ATOM 4528 C C . THR A 1 571 ? -43.035 -6.339 26.596 1.00 79.56 571 THR A C 1
ATOM 4530 O O . THR A 1 571 ? -42.841 -7.347 27.267 1.00 79.56 571 THR A O 1
ATOM 4533 N N . SER A 1 572 ? -43.848 -6.366 25.534 1.00 80.50 572 SER A N 1
ATOM 4534 C CA . SER A 1 572 ? -44.642 -7.547 25.168 1.00 80.50 572 SER A CA 1
ATOM 4535 C C . SER A 1 572 ? -43.823 -8.700 24.579 1.00 80.50 572 SER A C 1
ATOM 4537 O O . SER A 1 572 ? -44.232 -9.851 24.719 1.00 80.50 572 SER A O 1
ATOM 4539 N N . GLN A 1 573 ? -42.686 -8.420 23.937 1.00 88.00 573 GLN A N 1
ATOM 4540 C CA . GLN A 1 573 ? -41.781 -9.432 23.379 1.00 88.00 573 GLN A CA 1
ATOM 4541 C C . GLN A 1 573 ? -40.678 -9.841 24.367 1.00 88.00 573 GLN A C 1
ATOM 4543 O O . GLN A 1 573 ? -40.084 -10.912 24.226 1.00 88.00 573 GLN A O 1
ATOM 4548 N N . LEU A 1 574 ? -40.411 -9.014 25.382 1.00 89.88 574 LEU A N 1
ATOM 4549 C CA . LEU A 1 574 ? -39.346 -9.235 26.358 1.00 89.88 574 LEU A CA 1
ATOM 4550 C C . LEU A 1 574 ? -39.505 -10.564 27.116 1.00 89.88 574 LEU A C 1
ATOM 4552 O O . LEU A 1 574 ? -38.515 -11.257 27.360 1.00 89.88 574 LEU A O 1
ATOM 4556 N N . ASN A 1 575 ? -40.743 -10.981 27.402 1.00 90.38 575 ASN A N 1
ATOM 4557 C CA . ASN A 1 575 ? -41.051 -12.240 28.088 1.00 90.38 575 ASN A CA 1
ATOM 4558 C C . ASN A 1 575 ? -40.425 -13.488 27.427 1.00 90.38 575 ASN A C 1
ATOM 4560 O O . ASN A 1 575 ? -40.147 -14.469 28.121 1.00 90.38 575 ASN A O 1
ATOM 4564 N N . VAL A 1 576 ? -40.162 -13.458 26.117 1.00 92.81 576 VAL A N 1
ATOM 4565 C CA . VAL A 1 576 ? -39.537 -14.550 25.359 1.00 92.81 576 VAL A CA 1
ATOM 4566 C C . VAL A 1 576 ? -38.072 -14.755 25.762 1.00 92.81 576 VAL A C 1
ATOM 4568 O O . VAL A 1 576 ? -37.588 -15.888 25.765 1.00 92.81 576 VAL A O 1
ATOM 4571 N N . PHE A 1 577 ? -37.372 -13.679 26.127 1.00 95.00 577 PHE A N 1
ATOM 4572 C CA . PHE A 1 577 ? -35.919 -13.667 26.317 1.00 95.00 577 PHE A CA 1
ATOM 4573 C C . PHE A 1 577 ? -35.487 -13.777 27.784 1.00 95.00 577 PHE A C 1
ATOM 4575 O O . PHE A 1 577 ? -34.390 -14.265 28.054 1.00 95.00 577 PHE A O 1
ATOM 4582 N N . LEU A 1 578 ? -36.337 -13.361 28.731 1.00 93.56 578 LEU A N 1
ATOM 4583 C CA . LEU A 1 578 ? -35.969 -13.193 30.148 1.00 93.56 578 LEU A CA 1
ATOM 4584 C C . LEU A 1 578 ? -35.544 -14.492 30.855 1.00 93.56 578 LEU A C 1
ATOM 4586 O O . LEU A 1 578 ? -34.620 -14.484 31.667 1.00 93.56 578 LEU A O 1
ATOM 4590 N N . LYS A 1 579 ? -36.203 -15.616 30.543 1.00 93.69 579 LYS A N 1
ATOM 4591 C CA . LYS A 1 579 ? -35.927 -16.931 31.158 1.00 93.69 579 LYS A CA 1
ATOM 4592 C C . LYS A 1 579 ? -34.798 -17.715 30.481 1.00 93.69 579 LYS A C 1
ATOM 4594 O O . LYS A 1 579 ? -34.490 -18.829 30.904 1.00 93.69 579 LYS A O 1
ATOM 4599 N N . ASP A 1 580 ? -34.244 -17.193 29.388 1.00 95.06 580 ASP A N 1
ATOM 4600 C CA . ASP A 1 580 ? -33.180 -17.866 28.650 1.00 95.06 580 ASP A CA 1
ATOM 4601 C C . ASP A 1 580 ? -31.905 -17.920 29.496 1.00 95.06 580 ASP A C 1
ATOM 4603 O O . ASP A 1 580 ? -31.417 -16.898 29.982 1.00 95.06 580 ASP A O 1
ATOM 4607 N N . LYS A 1 581 ? -31.344 -19.121 29.663 1.00 94.38 581 LYS A N 1
ATOM 4608 C CA . LYS A 1 581 ? -30.179 -19.325 30.530 1.00 94.38 581 LYS A CA 1
ATOM 4609 C C . LYS A 1 581 ? -28.963 -18.514 30.073 1.00 94.38 581 LYS A C 1
ATOM 4611 O O . LYS A 1 581 ? -28.225 -18.018 30.916 1.00 94.38 581 LYS A O 1
ATOM 4616 N N . ALA A 1 582 ? -28.741 -18.377 28.766 1.00 95.50 582 ALA A N 1
ATOM 4617 C CA . ALA A 1 582 ? -27.580 -17.655 28.259 1.00 95.50 582 ALA A CA 1
ATOM 4618 C C . ALA A 1 582 ? -27.733 -16.141 28.471 1.00 95.50 582 ALA A C 1
ATOM 4620 O O . ALA A 1 582 ? -26.757 -15.482 28.818 1.00 95.50 582 ALA A O 1
ATOM 4621 N N . ASN A 1 583 ? -28.950 -15.603 28.335 1.00 95.62 583 ASN A N 1
ATOM 4622 C CA . ASN A 1 583 ? -29.222 -14.203 28.673 1.00 95.62 583 ASN A CA 1
ATOM 4623 C C . ASN A 1 583 ? -29.041 -13.946 30.177 1.00 95.62 583 ASN A C 1
ATOM 4625 O O . ASN A 1 583 ? -28.395 -12.971 30.544 1.00 95.62 583 ASN A O 1
ATOM 4629 N N . LEU A 1 584 ? -29.531 -14.839 31.046 1.00 94.88 584 LEU A N 1
ATOM 4630 C CA . LEU A 1 584 ? -29.315 -14.725 32.494 1.00 94.88 584 LEU A CA 1
ATOM 4631 C C . LEU A 1 584 ? -27.821 -14.678 32.846 1.00 94.88 584 LEU A C 1
ATOM 4633 O O . LEU A 1 584 ? -27.405 -13.822 33.620 1.00 94.88 584 LEU A O 1
ATOM 4637 N N . GLU A 1 585 ? -27.003 -15.546 32.246 1.00 94.38 585 GLU A N 1
ATOM 4638 C CA . GLU A 1 585 ? -25.546 -15.514 32.447 1.00 94.38 585 GLU A CA 1
ATOM 4639 C C . GLU A 1 585 ? -24.885 -14.262 31.856 1.00 94.38 585 GLU A C 1
ATOM 4641 O O . GLU A 1 585 ? -23.898 -13.776 32.401 1.00 94.38 585 GLU A O 1
ATOM 4646 N N . LEU A 1 586 ? -25.426 -13.701 30.772 1.00 95.00 586 LEU A N 1
ATOM 4647 C CA . LEU A 1 586 ? -24.918 -12.456 30.200 1.00 95.00 586 LEU A CA 1
ATOM 4648 C C . LEU A 1 586 ? -25.114 -11.268 31.151 1.00 95.00 586 LEU A C 1
ATOM 4650 O O . LEU A 1 586 ? -24.196 -10.470 31.339 1.00 95.00 586 LEU A O 1
ATOM 4654 N N . PHE A 1 587 ? -26.299 -11.172 31.759 1.00 94.06 587 PHE A N 1
ATOM 4655 C CA . PHE A 1 587 ? -26.635 -10.131 32.733 1.00 94.06 587 PHE A CA 1
ATOM 4656 C C . PHE A 1 587 ? -26.066 -10.403 34.134 1.00 94.06 587 PHE A C 1
ATOM 4658 O O . PHE A 1 587 ? -26.054 -9.501 34.962 1.00 94.06 587 PHE A O 1
ATOM 4665 N N . ASN A 1 588 ? -25.507 -11.591 34.388 1.00 91.38 588 ASN A N 1
ATOM 4666 C CA . ASN A 1 588 ? -24.747 -11.918 35.603 1.00 91.38 588 ASN A CA 1
ATOM 4667 C C . ASN A 1 588 ? -23.351 -11.250 35.657 1.00 91.38 588 ASN A C 1
ATOM 4669 O O . ASN A 1 588 ? -22.476 -11.665 36.419 1.00 91.38 588 ASN A O 1
ATOM 4673 N N . ASN A 1 589 ? -23.101 -10.252 34.813 1.00 89.50 589 ASN A N 1
ATOM 4674 C CA . ASN A 1 589 ? -21.844 -9.528 34.757 1.00 89.50 589 ASN A CA 1
ATOM 4675 C C . ASN A 1 589 ? -21.933 -8.251 35.616 1.00 89.50 589 ASN A C 1
ATOM 4677 O O . ASN A 1 589 ? -22.751 -7.384 35.310 1.00 89.50 589 ASN A O 1
ATOM 4681 N N . PRO A 1 590 ? -21.071 -8.081 36.639 1.00 85.69 590 PRO A N 1
ATOM 4682 C CA . PRO A 1 590 ? -21.126 -6.929 37.543 1.00 85.69 590 PRO A CA 1
ATOM 4683 C C . PRO A 1 590 ? -20.805 -5.588 36.867 1.00 85.69 590 PRO A C 1
ATOM 4685 O O . PRO A 1 590 ? -21.066 -4.543 37.450 1.00 85.69 590 PRO A O 1
ATOM 4688 N N . ALA A 1 591 ? -20.236 -5.596 35.657 1.00 90.19 591 ALA A N 1
ATOM 4689 C CA . ALA A 1 591 ? -19.985 -4.382 34.884 1.00 90.19 591 ALA A CA 1
ATOM 4690 C C . ALA A 1 591 ? -21.229 -3.866 34.135 1.00 90.19 591 ALA A C 1
ATOM 4692 O O . ALA A 1 591 ? -21.163 -2.799 33.531 1.00 90.19 591 ALA A O 1
ATOM 4693 N N . VAL A 1 592 ? -22.344 -4.606 34.130 1.00 92.06 592 VAL A N 1
ATOM 4694 C CA . VAL A 1 592 ? -23.613 -4.113 33.575 1.00 92.06 592 VAL A CA 1
ATOM 4695 C C . VAL A 1 592 ? -24.230 -3.107 34.554 1.00 92.06 592 VAL A C 1
ATOM 4697 O O . VAL A 1 592 ? -24.283 -3.404 35.750 1.00 92.06 592 VAL A O 1
ATOM 4700 N N . PRO A 1 593 ? -24.737 -1.952 34.083 1.00 91.12 593 PRO A N 1
ATOM 4701 C CA . PRO A 1 593 ? -25.383 -0.972 34.952 1.00 91.12 593 PRO A CA 1
ATOM 4702 C C . PRO A 1 593 ? -26.506 -1.565 35.815 1.00 91.12 593 PRO A C 1
ATOM 4704 O O . PRO A 1 593 ? -27.309 -2.399 35.377 1.00 91.12 593 PRO A O 1
ATOM 4707 N N . GLN A 1 594 ? -26.529 -1.153 37.084 1.00 85.88 594 GLN A N 1
ATOM 4708 C CA . GLN A 1 594 ? -27.403 -1.739 38.100 1.00 85.88 594 GLN A CA 1
ATOM 4709 C C . GLN A 1 594 ? -28.888 -1.469 37.824 1.00 85.88 594 GLN A C 1
ATOM 4711 O O . GLN A 1 594 ? -29.730 -2.322 38.079 1.00 85.88 594 GLN A O 1
ATOM 4716 N N . ASP A 1 595 ? -29.221 -0.310 37.267 1.00 87.31 595 ASP A N 1
ATOM 4717 C CA . ASP A 1 595 ? -30.570 0.043 36.821 1.00 87.31 595 ASP A CA 1
ATOM 4718 C C . ASP A 1 595 ? -31.091 -0.893 35.717 1.00 87.31 595 ASP A C 1
ATOM 4720 O O . ASP A 1 595 ? -32.256 -1.293 35.745 1.00 87.31 595 ASP A O 1
ATOM 4724 N N . VAL A 1 596 ? -30.227 -1.318 34.789 1.00 92.50 596 VAL A N 1
ATOM 4725 C CA . VAL A 1 596 ? -30.573 -2.291 33.740 1.00 92.50 596 VAL A CA 1
ATOM 4726 C C . VAL A 1 596 ? -30.810 -3.675 34.331 1.00 92.50 596 VAL A C 1
ATOM 4728 O O . VAL A 1 596 ? -31.815 -4.312 34.013 1.00 92.50 596 VAL A O 1
ATOM 4731 N N . THR A 1 597 ? -29.909 -4.158 35.190 1.00 91.88 597 THR A N 1
ATOM 4732 C CA . THR A 1 597 ? -30.060 -5.487 35.812 1.00 91.88 597 THR A CA 1
ATOM 4733 C C . THR A 1 597 ? -31.275 -5.540 36.737 1.00 91.88 597 THR A C 1
ATOM 4735 O O . THR A 1 597 ? -32.029 -6.511 36.698 1.00 91.88 597 THR A O 1
ATOM 4738 N N . ASN A 1 598 ? -31.541 -4.472 37.488 1.00 87.69 598 ASN A N 1
ATOM 4739 C CA . ASN A 1 598 ? -32.754 -4.307 38.285 1.00 87.69 598 ASN A CA 1
ATOM 4740 C C . ASN A 1 598 ? -34.016 -4.333 37.422 1.00 87.69 598 ASN A C 1
ATOM 4742 O O . ASN A 1 598 ? -34.926 -5.113 37.693 1.00 87.69 598 ASN A O 1
ATOM 4746 N N . TYR A 1 599 ? -34.048 -3.570 36.325 1.00 90.06 599 TYR A N 1
ATOM 4747 C CA . TYR A 1 599 ? -35.181 -3.593 35.401 1.00 90.06 599 TYR A CA 1
ATOM 4748 C C . TYR A 1 599 ? -35.383 -4.973 34.754 1.00 90.06 599 TYR A C 1
ATOM 4750 O O . TYR A 1 599 ? -36.517 -5.441 34.654 1.00 90.06 599 TYR A O 1
ATOM 4758 N N . TYR A 1 600 ? -34.303 -5.667 34.376 1.00 93.00 600 TYR A N 1
ATOM 4759 C CA . TYR A 1 600 ? -34.364 -7.042 33.869 1.00 93.00 600 TYR A CA 1
ATOM 4760 C C . TYR A 1 600 ? -35.021 -7.984 34.888 1.00 93.00 600 TYR A C 1
ATOM 4762 O O . TYR A 1 600 ? -35.893 -8.778 34.530 1.00 93.00 600 TYR A O 1
ATOM 4770 N N . ILE A 1 601 ? -34.625 -7.893 36.161 1.00 92.56 601 ILE A N 1
ATOM 4771 C CA . ILE A 1 601 ? -35.154 -8.736 37.241 1.00 92.56 601 ILE A CA 1
ATOM 4772 C C . ILE A 1 601 ? -36.599 -8.381 37.584 1.00 92.56 601 ILE A C 1
ATOM 4774 O O . ILE A 1 601 ? -37.421 -9.287 37.731 1.00 92.56 601 ILE A O 1
ATOM 4778 N N . PHE A 1 602 ? -36.930 -7.093 37.636 1.00 89.69 602 PHE A N 1
ATOM 4779 C CA . PHE A 1 602 ? -38.300 -6.616 37.797 1.00 89.69 602 PHE A CA 1
ATOM 4780 C C . PHE A 1 602 ? -39.216 -7.215 36.719 1.00 89.69 602 PHE A C 1
ATOM 4782 O O . PHE A 1 602 ? -40.207 -7.868 37.041 1.00 89.69 602 PHE A O 1
ATOM 4789 N N . GLN A 1 603 ? -38.834 -7.097 35.443 1.00 91.00 603 GLN A N 1
ATOM 4790 C CA . GLN A 1 603 ? -39.594 -7.657 34.321 1.00 91.00 603 GLN A CA 1
ATOM 4791 C C . GLN A 1 603 ? -39.670 -9.193 34.373 1.00 91.00 603 GLN A C 1
ATOM 4793 O O . GLN A 1 603 ? -40.714 -9.774 34.073 1.00 91.00 603 GLN A O 1
ATOM 4798 N N . LEU A 1 604 ? -38.592 -9.879 34.779 1.00 93.62 604 LEU A N 1
ATOM 4799 C CA . LEU A 1 604 ? -38.589 -11.339 34.937 1.00 93.62 604 LEU A CA 1
ATOM 4800 C C . LEU A 1 604 ? -39.670 -11.796 35.920 1.00 93.62 604 LEU A C 1
ATOM 4802 O O . LEU A 1 604 ? -40.411 -12.722 35.598 1.00 93.62 604 LEU A O 1
ATOM 4806 N N . PHE A 1 605 ? -39.786 -11.153 37.083 1.00 90.25 605 PHE A N 1
ATOM 4807 C CA . PHE A 1 605 ? -40.784 -11.522 38.092 1.00 90.25 605 PHE A CA 1
ATOM 4808 C C . PHE A 1 605 ? -42.178 -10.953 37.825 1.00 90.25 605 PHE A C 1
ATOM 4810 O O . PHE A 1 605 ? -43.152 -11.547 38.284 1.00 90.25 605 PHE A O 1
ATOM 4817 N N . GLU A 1 606 ? -42.300 -9.879 37.045 1.00 90.31 606 GLU A N 1
ATOM 4818 C CA . GLU A 1 606 ? -43.590 -9.403 36.535 1.00 90.31 606 GLU A CA 1
ATOM 4819 C C . GLU A 1 606 ? -44.229 -10.453 35.607 1.00 90.31 606 GLU A C 1
ATOM 4821 O O . GLU A 1 606 ? -45.379 -10.849 35.801 1.00 90.31 606 GLU A O 1
ATOM 4826 N N . PHE A 1 607 ? -43.467 -10.970 34.636 1.00 90.25 607 PHE A N 1
ATOM 4827 C CA . PHE A 1 607 ? -43.961 -11.980 33.692 1.00 90.25 607 PHE A CA 1
ATOM 4828 C C . PHE A 1 607 ? -43.959 -13.405 34.251 1.00 90.25 607 PHE A C 1
ATOM 4830 O O . PHE A 1 607 ? -44.788 -14.226 33.850 1.00 90.25 607 PHE A O 1
ATOM 4837 N N . TYR A 1 608 ? -43.036 -13.717 35.163 1.00 91.12 608 TYR A N 1
ATOM 4838 C CA . TYR A 1 608 ? -42.874 -15.045 35.754 1.00 91.12 608 TYR A CA 1
ATOM 4839 C C . TYR A 1 608 ? -42.801 -14.974 37.291 1.00 91.12 608 TYR A C 1
ATOM 4841 O O . TYR A 1 608 ? -41.744 -15.237 37.871 1.00 91.12 608 TYR A O 1
ATOM 4849 N N . PRO A 1 609 ? -43.926 -14.709 37.990 1.00 88.19 609 PRO A N 1
ATOM 4850 C CA . PRO A 1 609 ? -43.938 -14.549 39.449 1.00 88.19 609 PRO A CA 1
ATOM 4851 C C . PRO A 1 609 ? -43.439 -15.771 40.227 1.00 88.19 609 PRO A C 1
ATOM 4853 O O . PRO A 1 609 ? -42.994 -15.639 41.359 1.00 88.19 609 PRO A O 1
ATOM 4856 N N . SER A 1 610 ? -43.507 -16.966 39.632 1.00 85.00 610 SER A N 1
ATOM 4857 C CA . SER A 1 610 ? -43.045 -18.226 40.224 1.00 85.00 610 SER A CA 1
ATOM 4858 C C . SER A 1 610 ? -41.654 -18.660 39.745 1.00 85.00 610 SER A C 1
ATOM 4860 O O . SER A 1 610 ? -41.313 -19.840 39.862 1.00 85.00 610 SER A O 1
ATOM 4862 N N . PHE A 1 611 ? -40.869 -17.768 39.128 1.00 91.12 611 PHE A N 1
ATOM 4863 C CA . PHE A 1 611 ? -39.515 -18.098 38.686 1.00 91.12 611 PHE A CA 1
ATOM 4864 C C . PHE A 1 611 ? -38.645 -18.494 39.889 1.00 91.12 611 PHE A C 1
ATOM 4866 O O . PHE A 1 611 ? -38.617 -17.818 40.916 1.00 91.12 611 PHE A O 1
ATOM 4873 N 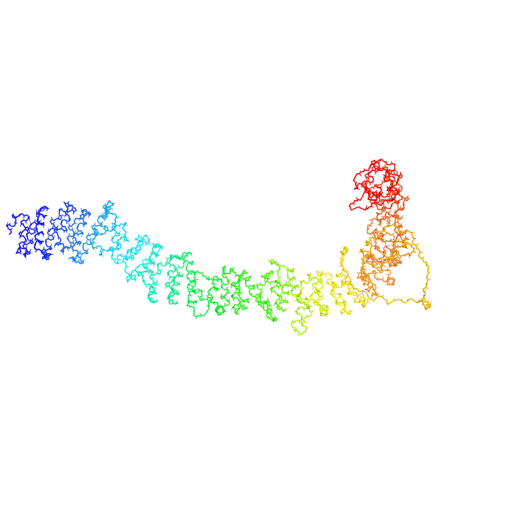N . GLY A 1 612 ? -37.951 -19.629 39.791 1.00 86.56 612 GLY A N 1
ATOM 4874 C CA . GLY A 1 612 ? -37.214 -20.185 40.922 1.00 86.56 612 GLY A CA 1
ATOM 4875 C C . GLY A 1 612 ? -35.959 -19.376 41.244 1.00 86.56 612 GLY A C 1
ATOM 4876 O O . GLY A 1 612 ? -35.063 -19.283 40.408 1.00 86.56 612 GLY A O 1
ATOM 4877 N N . LEU A 1 613 ? -35.838 -18.876 42.479 1.00 88.31 613 LEU A N 1
ATOM 4878 C CA . LEU A 1 613 ? -34.664 -18.112 42.935 1.00 88.31 613 LEU A CA 1
ATOM 4879 C C . LEU A 1 613 ? -33.342 -18.862 42.721 1.00 88.31 613 LEU A C 1
ATOM 4881 O O . LEU A 1 613 ? -32.335 -18.258 42.372 1.00 88.31 613 LEU A O 1
ATOM 4885 N N . ILE A 1 614 ? -33.334 -20.190 42.861 1.00 86.19 614 ILE A N 1
ATOM 4886 C CA . ILE A 1 614 ? -32.121 -21.000 42.676 1.00 86.19 614 ILE A CA 1
ATOM 4887 C C . ILE A 1 614 ? -31.586 -20.969 41.237 1.00 86.19 614 ILE A C 1
ATOM 4889 O O . ILE A 1 614 ? -30.385 -21.169 41.029 1.00 86.19 614 ILE A O 1
ATOM 4893 N N . MET A 1 615 ? -32.463 -20.697 40.262 1.00 87.81 615 MET A N 1
ATOM 4894 C CA . MET A 1 615 ? -32.123 -20.585 38.843 1.00 87.81 615 MET A CA 1
ATOM 4895 C C . MET A 1 615 ? -31.494 -19.233 38.498 1.00 87.81 615 MET A C 1
ATOM 4897 O O . MET A 1 615 ? -30.923 -19.109 37.416 1.00 87.81 615 MET A O 1
ATOM 4901 N N . LEU A 1 616 ? -31.571 -18.239 39.392 1.00 90.50 616 LEU A N 1
ATOM 4902 C CA . LEU A 1 616 ? -30.887 -16.969 39.194 1.00 90.50 616 LEU A CA 1
ATOM 4903 C C . LEU A 1 616 ? -29.370 -17.131 39.400 1.00 90.50 616 LEU A C 1
ATOM 4905 O O . LEU A 1 616 ? -28.922 -17.727 40.396 1.00 90.50 616 LEU A O 1
ATOM 4909 N N . PRO A 1 617 ? -28.570 -16.588 38.471 1.00 88.50 617 PRO A N 1
ATOM 4910 C CA . PRO A 1 617 ? -27.147 -16.389 38.674 1.00 88.50 617 PRO A CA 1
ATOM 4911 C C . PRO A 1 617 ? -26.845 -15.467 39.862 1.00 88.50 617 PRO A C 1
ATOM 4913 O O . PRO A 1 617 ? -27.680 -14.674 40.296 1.00 88.50 617 PRO A O 1
ATOM 4916 N N . GLY A 1 618 ? -25.629 -15.591 40.390 1.00 81.06 618 GLY A N 1
ATOM 4917 C CA . GLY A 1 618 ? -25.228 -15.030 41.678 1.00 81.06 618 GLY A CA 1
ATOM 4918 C C . GLY A 1 618 ? -25.431 -13.523 41.836 1.00 81.06 618 GLY A C 1
ATOM 4919 O O . GLY A 1 618 ? -26.049 -13.103 42.809 1.00 81.06 618 GLY A O 1
ATOM 4920 N N . SER A 1 619 ? -24.954 -12.709 40.891 1.00 83.06 619 SER A N 1
ATOM 4921 C CA . SER A 1 619 ? -25.055 -11.241 40.998 1.00 83.06 619 SER A CA 1
ATOM 4922 C C . SER A 1 619 ? -26.488 -10.732 40.815 1.00 83.06 619 SER A C 1
ATOM 4924 O O . SER A 1 619 ? -26.903 -9.772 41.460 1.00 83.06 619 SER A O 1
ATOM 4926 N N . LEU A 1 620 ? -27.292 -11.433 40.012 1.00 89.12 620 LEU A N 1
ATOM 4927 C CA . LEU A 1 620 ? -28.698 -11.099 39.791 1.00 89.12 620 LEU A CA 1
ATOM 4928 C C . LEU A 1 620 ? -29.561 -11.308 41.044 1.00 89.12 620 LEU A C 1
ATOM 4930 O O . LEU A 1 620 ? -30.574 -10.629 41.212 1.00 89.12 620 LEU A O 1
ATOM 4934 N N . LEU A 1 621 ? -29.141 -12.179 41.971 1.00 86.44 621 LEU A N 1
ATOM 4935 C CA . LEU A 1 621 ? -29.792 -12.334 43.277 1.00 86.44 621 LEU A CA 1
ATOM 4936 C C . LEU A 1 621 ? -29.682 -11.078 44.155 1.00 86.44 621 LEU A C 1
ATOM 4938 O O . LEU A 1 621 ? -30.458 -10.928 45.102 1.00 86.44 621 LEU A O 1
ATOM 4942 N N . CYS A 1 622 ? -28.759 -10.163 43.859 1.00 82.94 622 CYS A N 1
ATOM 4943 C CA . CYS A 1 622 ? -28.558 -8.944 44.639 1.00 82.94 622 CYS A CA 1
ATOM 4944 C C . CYS A 1 622 ? -29.604 -7.856 44.345 1.00 82.94 622 CYS A C 1
ATOM 4946 O O . CYS A 1 622 ? -29.709 -6.903 45.116 1.00 82.94 622 CYS A O 1
ATOM 4948 N N . SER A 1 623 ? -30.404 -7.997 43.280 1.00 83.25 623 SER A N 1
ATOM 4949 C CA . SER A 1 623 ? -31.414 -6.999 42.909 1.00 83.25 623 SER A CA 1
ATOM 4950 C C . SER A 1 623 ? -32.472 -6.818 44.014 1.00 83.25 623 SER A C 1
ATOM 4952 O O . SER A 1 623 ? -32.977 -7.818 44.546 1.00 83.25 623 SER A O 1
ATOM 4954 N N . PRO A 1 624 ? -32.837 -5.571 44.375 1.00 74.19 624 PRO A N 1
ATOM 4955 C CA . PRO A 1 624 ? -33.885 -5.283 45.351 1.00 74.19 624 PRO A CA 1
ATOM 4956 C C . PRO A 1 624 ? -35.302 -5.541 44.812 1.00 74.19 624 PRO A C 1
ATOM 4958 O O . PRO A 1 624 ? -36.241 -5.568 45.609 1.00 74.19 624 PRO A O 1
ATOM 4961 N N . ASP A 1 625 ? -35.452 -5.758 43.501 1.00 82.12 625 ASP A N 1
ATOM 4962 C CA . ASP A 1 625 ? -36.740 -5.943 42.818 1.00 82.12 625 ASP A CA 1
ATOM 4963 C C . ASP A 1 625 ? -37.258 -7.386 42.879 1.00 82.12 625 ASP A C 1
ATOM 4965 O O . ASP A 1 625 ? -38.372 -7.675 42.445 1.00 82.12 625 ASP A O 1
ATOM 4969 N N . ILE A 1 626 ? -36.478 -8.309 43.453 1.00 84.12 626 ILE A N 1
ATOM 4970 C CA . ILE A 1 626 ? -36.940 -9.675 43.712 1.00 84.12 626 ILE A CA 1
ATOM 4971 C C . ILE A 1 626 ? -37.998 -9.652 44.831 1.00 84.12 626 ILE A C 1
ATOM 4973 O O . ILE A 1 626 ? -37.673 -9.248 45.957 1.00 84.12 626 ILE A O 1
ATOM 4977 N N . PRO A 1 627 ? -39.222 -10.166 44.593 1.00 82.56 627 PRO A N 1
ATOM 4978 C CA . PRO A 1 627 ? -40.281 -10.189 45.599 1.00 82.56 627 PRO A CA 1
ATOM 4979 C C . PRO A 1 627 ? -39.872 -10.909 46.893 1.00 82.56 627 PRO A C 1
ATOM 4981 O O . PRO A 1 627 ? -39.433 -12.062 46.877 1.00 82.56 627 PRO A O 1
ATOM 4984 N N . SER A 1 628 ? -40.079 -10.264 48.049 1.00 74.62 628 SER A N 1
ATOM 4985 C CA . SER A 1 628 ? -39.723 -10.841 49.358 1.00 74.62 628 SER A CA 1
ATOM 4986 C C . SER A 1 628 ? -40.502 -12.120 49.691 1.00 74.62 628 SER A C 1
ATOM 4988 O O . SER A 1 628 ? -40.007 -12.971 50.429 1.00 74.62 628 SER A O 1
ATOM 4990 N N . SER A 1 629 ? -41.706 -12.277 49.131 1.00 78.56 629 SER A N 1
ATOM 4991 C CA . SER A 1 629 ? -42.550 -13.469 49.287 1.00 78.56 629 SER A CA 1
ATOM 4992 C C . SER A 1 629 ? -41.882 -14.746 48.770 1.00 78.56 629 SER A C 1
ATOM 4994 O O . SER A 1 629 ? -42.098 -15.814 49.339 1.00 78.56 629 SER A O 1
ATOM 4996 N N . LEU A 1 630 ? -41.024 -14.647 47.750 1.00 84.56 630 LEU A N 1
ATOM 4997 C CA . LEU A 1 630 ? -40.318 -15.803 47.199 1.00 84.56 630 LEU A CA 1
ATOM 4998 C C . LEU A 1 630 ? -39.281 -16.352 48.173 1.00 84.56 630 LEU A C 1
ATOM 5000 O O . LEU A 1 630 ? -39.179 -17.566 48.329 1.00 84.56 630 LEU A O 1
ATOM 5004 N N . PHE A 1 631 ? -38.582 -15.475 48.896 1.00 82.75 631 PHE A N 1
ATOM 5005 C CA . PHE A 1 631 ? -37.643 -15.889 49.938 1.00 82.75 631 PHE A CA 1
ATOM 5006 C C . PHE A 1 631 ? -38.359 -16.585 51.102 1.00 82.75 631 PHE A C 1
ATOM 5008 O O . PHE A 1 631 ? -37.840 -17.563 51.628 1.00 82.75 631 PHE A O 1
ATOM 5015 N N . ALA A 1 632 ? -39.571 -16.149 51.459 1.00 78.75 632 ALA A N 1
ATOM 5016 C CA . ALA A 1 632 ? -40.364 -16.763 52.532 1.00 78.75 632 ALA A CA 1
ATOM 5017 C C . ALA A 1 632 ? -40.925 -18.149 52.157 1.00 78.75 632 ALA A C 1
ATOM 5019 O O . ALA A 1 632 ? -41.343 -18.906 53.024 1.00 78.75 632 ALA A O 1
ATOM 5020 N N . SER A 1 633 ? -40.960 -18.479 50.863 1.00 80.88 633 SER A N 1
ATOM 5021 C CA . SER A 1 633 ? -41.464 -19.766 50.368 1.00 80.88 633 SER A CA 1
ATOM 5022 C C . SER A 1 633 ? -40.399 -20.868 50.277 1.00 80.88 633 SER A C 1
ATOM 5024 O O . SER A 1 633 ? -40.729 -22.013 49.964 1.00 80.88 633 SER A O 1
ATOM 5026 N N . LEU A 1 634 ? -39.126 -20.541 50.530 1.00 85.88 634 LEU A N 1
ATOM 5027 C CA . LEU A 1 634 ? -38.014 -21.487 50.434 1.00 85.88 634 LEU A CA 1
ATOM 5028 C C . LEU A 1 634 ? -38.041 -22.512 51.578 1.00 85.88 634 LEU A C 1
ATOM 5030 O O . LEU A 1 634 ? -38.373 -22.201 52.719 1.00 85.88 634 LEU A O 1
ATOM 5034 N N . ASN A 1 635 ? -37.625 -23.746 51.286 1.00 86.38 635 ASN A N 1
ATOM 5035 C CA . ASN A 1 635 ? -37.304 -24.715 52.336 1.00 86.38 635 ASN A CA 1
ATOM 5036 C C . ASN A 1 635 ? -35.921 -24.415 52.949 1.00 86.38 635 ASN A C 1
ATOM 5038 O O . ASN A 1 635 ? -35.170 -23.581 52.445 1.00 86.38 635 ASN A O 1
ATOM 5042 N N . GLU A 1 636 ? -35.573 -25.099 54.040 1.00 82.50 636 GLU A N 1
ATOM 5043 C CA . GLU A 1 636 ? -34.324 -24.862 54.780 1.00 82.50 636 GLU A CA 1
ATOM 5044 C C . GLU A 1 636 ? -33.067 -25.098 53.915 1.00 82.50 636 GLU A C 1
ATOM 5046 O O . GLU A 1 636 ? -32.166 -24.264 53.915 1.00 82.50 636 GLU A O 1
ATOM 5051 N N . ASN A 1 637 ? -33.032 -26.155 53.094 1.00 84.56 637 ASN A N 1
ATOM 5052 C CA . ASN A 1 637 ? -31.887 -26.449 52.219 1.00 84.56 637 ASN A CA 1
ATOM 5053 C C . ASN A 1 637 ? -31.696 -25.385 51.126 1.00 84.56 637 ASN A C 1
ATOM 5055 O O . ASN A 1 637 ? -30.583 -24.902 50.918 1.00 84.56 637 ASN A O 1
ATOM 5059 N N . ASP A 1 638 ? -32.778 -24.997 50.448 1.00 86.12 638 ASP A N 1
ATOM 5060 C CA . ASP A 1 638 ? -32.738 -23.967 49.405 1.00 86.12 638 ASP A CA 1
ATOM 5061 C C . ASP A 1 638 ? -32.421 -22.591 50.000 1.00 86.12 638 ASP A C 1
ATOM 5063 O O . ASP A 1 638 ? -31.699 -21.806 49.389 1.00 86.12 638 ASP A O 1
ATOM 5067 N N . THR A 1 639 ? -32.900 -22.312 51.218 1.00 83.94 639 THR A N 1
ATOM 5068 C CA . THR A 1 639 ? -32.552 -21.094 51.966 1.00 83.94 639 THR A CA 1
ATOM 5069 C C . THR A 1 639 ? -31.043 -21.013 52.183 1.00 83.94 639 THR A C 1
ATOM 5071 O O . THR A 1 639 ? -30.448 -19.979 51.886 1.00 83.94 639 THR A O 1
ATOM 5074 N N . MET A 1 640 ? -30.403 -22.104 52.619 1.00 81.56 640 MET A N 1
ATOM 5075 C CA . MET A 1 640 ? -28.949 -22.140 52.814 1.00 81.56 640 MET A CA 1
ATOM 5076 C C . MET A 1 640 ? -28.176 -21.993 51.496 1.00 81.56 640 MET A C 1
ATOM 5078 O O . MET A 1 640 ? -27.194 -21.257 51.445 1.00 81.56 640 MET A O 1
ATOM 5082 N N . ALA A 1 641 ? -28.639 -22.617 50.409 1.00 84.44 641 ALA A N 1
ATOM 5083 C CA . ALA A 1 641 ? -28.012 -22.475 49.092 1.00 84.44 641 ALA A CA 1
ATOM 5084 C C . ALA A 1 641 ? -28.113 -21.041 48.534 1.00 84.44 641 ALA A C 1
ATOM 5086 O O . ALA A 1 641 ? -27.182 -20.545 47.898 1.00 84.44 641 ALA A O 1
ATOM 5087 N N . ILE A 1 642 ? -29.238 -20.356 48.767 1.00 84.50 642 ILE A N 1
ATOM 5088 C CA . ILE A 1 642 ? -29.417 -18.949 48.386 1.00 84.50 642 ILE A CA 1
ATOM 5089 C C . ILE A 1 642 ? -28.572 -18.028 49.270 1.00 84.50 642 ILE A C 1
ATOM 5091 O O . ILE A 1 642 ? -27.971 -17.094 48.743 1.00 84.50 642 ILE A O 1
ATOM 5095 N N . LEU A 1 643 ? -28.486 -18.289 50.578 1.00 78.12 643 LEU A N 1
ATOM 5096 C CA . LEU A 1 643 ? -27.629 -17.531 51.496 1.00 78.12 643 LEU A CA 1
ATOM 5097 C C . LEU A 1 643 ? -26.154 -17.615 51.096 1.00 78.12 643 LEU A C 1
ATOM 5099 O O . LEU A 1 643 ? -25.490 -16.585 51.036 1.00 78.12 643 LEU A O 1
ATOM 5103 N N . ASP A 1 644 ? -25.657 -18.802 50.748 1.00 80.88 644 ASP A N 1
ATOM 5104 C CA . ASP A 1 644 ? -24.282 -18.988 50.267 1.00 80.88 644 ASP A CA 1
ATOM 5105 C C . ASP A 1 644 ? -23.996 -18.156 49.002 1.00 80.88 644 ASP A C 1
ATOM 5107 O O . ASP A 1 644 ? -23.007 -17.420 48.933 1.00 80.88 644 ASP A O 1
ATOM 5111 N N . LYS A 1 645 ? -24.923 -18.165 48.031 1.00 82.25 645 LYS A N 1
ATOM 5112 C CA . LYS A 1 645 ? -24.829 -17.310 46.837 1.00 82.25 645 LYS A CA 1
ATOM 5113 C C . LYS A 1 645 ? -24.866 -15.820 47.194 1.00 82.25 645 LYS A C 1
ATOM 5115 O O . LYS A 1 645 ? -24.017 -15.068 46.726 1.00 82.25 645 LYS A O 1
ATOM 5120 N N . LEU A 1 646 ? -25.805 -15.374 48.028 1.00 79.19 646 LEU A N 1
ATOM 5121 C CA . LEU A 1 646 ? -25.887 -13.969 48.446 1.00 79.19 646 LEU A CA 1
ATOM 5122 C C . LEU A 1 646 ? -24.599 -13.522 49.150 1.00 79.19 646 LEU A C 1
ATOM 5124 O O . LEU A 1 646 ? -24.085 -12.446 48.856 1.00 79.19 646 LEU A O 1
ATOM 5128 N N . ASN A 1 647 ? -24.034 -14.370 50.010 1.00 74.50 647 ASN A N 1
ATOM 5129 C CA . ASN A 1 647 ? -22.780 -14.077 50.694 1.00 74.50 647 ASN A CA 1
ATOM 5130 C C . ASN A 1 647 ? -21.582 -14.016 49.749 1.00 74.50 647 ASN A C 1
ATOM 5132 O O . ASN A 1 647 ? -20.660 -13.237 49.979 1.00 74.50 647 ASN A O 1
ATOM 5136 N N . THR A 1 648 ? -21.590 -14.830 48.697 1.00 80.19 648 THR A N 1
ATOM 5137 C CA . THR A 1 648 ? -20.512 -14.876 47.705 1.00 80.19 648 THR A CA 1
ATOM 5138 C C . THR A 1 648 ? -20.563 -13.685 46.747 1.00 80.19 648 THR A C 1
ATOM 5140 O O . THR A 1 648 ? -19.520 -13.145 46.392 1.00 80.19 648 THR A O 1
ATOM 5143 N N . PHE A 1 649 ? -21.761 -13.272 46.319 1.00 79.06 649 PHE A N 1
ATOM 5144 C CA . PHE A 1 649 ? -21.932 -12.321 45.214 1.00 79.06 649 PHE A CA 1
ATOM 5145 C C . PHE A 1 649 ? -22.406 -10.922 45.634 1.00 79.06 649 PHE A C 1
ATOM 5147 O O . PHE A 1 649 ? -22.160 -9.975 44.893 1.00 79.06 649 PHE A O 1
ATOM 5154 N N . CYS A 1 650 ? -23.059 -10.769 46.792 1.00 76.12 650 CYS A N 1
ATOM 5155 C CA . CYS A 1 650 ? -23.651 -9.497 47.230 1.00 76.12 650 CYS A CA 1
ATOM 5156 C C . CYS A 1 650 ? -22.932 -8.847 48.425 1.00 76.12 650 CYS A C 1
ATOM 5158 O O . CYS A 1 650 ? -23.280 -7.727 48.796 1.00 76.12 650 CYS A O 1
ATOM 5160 N N . ASN A 1 651 ? -21.949 -9.515 49.043 1.00 61.03 651 ASN A N 1
ATOM 5161 C CA . ASN A 1 651 ? -21.178 -8.959 50.161 1.00 61.03 651 ASN A CA 1
ATOM 5162 C C . ASN A 1 651 ? -20.058 -8.030 49.665 1.00 61.03 651 ASN A C 1
ATOM 5164 O O . ASN A 1 651 ? -18.872 -8.321 49.812 1.00 61.03 651 ASN A O 1
ATOM 5168 N N . SER A 1 652 ? -20.431 -6.882 49.108 1.00 44.50 652 SER A N 1
ATOM 5169 C CA . SER A 1 652 ? -19.558 -5.712 49.052 1.00 44.50 652 SER A CA 1
ATOM 5170 C C . SER A 1 652 ? -19.724 -4.905 50.344 1.00 44.50 652 SER A C 1
ATOM 5172 O O . SER A 1 652 ? -20.785 -4.369 50.656 1.00 44.50 652 SER A O 1
ATOM 5174 N N . THR A 1 653 ? -18.649 -4.828 51.128 1.00 31.39 653 THR A N 1
ATOM 5175 C CA . THR A 1 653 ? -18.470 -3.917 52.269 1.00 31.39 653 THR A CA 1
ATOM 5176 C C . THR A 1 653 ? -18.277 -2.471 51.803 1.00 31.39 653 THR A C 1
ATOM 5178 O O . THR A 1 653 ? -17.255 -1.858 52.105 1.00 31.39 653 THR A O 1
ATOM 5181 N N . GLU A 1 654 ? -19.234 -1.909 51.070 1.00 25.98 654 GLU A N 1
ATOM 5182 C CA . GLU A 1 654 ? -19.222 -0.485 50.732 1.00 25.98 654 GLU A CA 1
ATOM 5183 C C . GLU A 1 654 ? -20.430 0.219 51.350 1.00 25.98 654 GLU A C 1
ATOM 5185 O O . GLU A 1 654 ? -21.588 -0.068 51.051 1.00 25.98 654 GLU A O 1
ATOM 5190 N N . ASN A 1 655 ? -20.117 1.139 52.267 1.00 23.05 655 ASN A N 1
ATOM 5191 C CA . ASN A 1 655 ? -20.961 2.280 52.598 1.00 23.05 655 ASN A CA 1
ATOM 5192 C C . ASN A 1 655 ? -21.501 2.876 51.289 1.00 23.05 655 ASN A C 1
ATOM 5194 O O . ASN A 1 655 ? -20.684 3.321 50.481 1.00 23.05 655 ASN A O 1
ATOM 5198 N N . PRO A 1 656 ? -22.822 2.955 51.073 1.00 24.00 656 PRO A N 1
ATOM 5199 C CA . PRO A 1 656 ? -23.327 3.815 50.028 1.00 24.00 656 PRO A CA 1
ATOM 5200 C C . PRO A 1 656 ? -23.133 5.256 50.506 1.00 24.00 656 PRO A C 1
ATOM 5202 O O . PRO A 1 656 ? -23.893 5.771 51.328 1.00 24.00 656 PRO A O 1
ATOM 5205 N N . GLU A 1 657 ? -22.086 5.908 50.000 1.00 22.06 657 GLU A N 1
ATOM 5206 C CA . GLU A 1 657 ? -22.201 7.332 49.717 1.00 22.06 657 GLU A CA 1
ATOM 5207 C C . GLU A 1 657 ? -23.458 7.524 48.865 1.00 22.06 657 GLU A C 1
ATOM 5209 O O . GLU A 1 657 ? -23.692 6.813 47.889 1.00 22.06 657 GLU A O 1
ATOM 5214 N N . VAL A 1 658 ? -24.295 8.448 49.321 1.00 22.36 658 VAL A N 1
ATOM 5215 C CA . VAL A 1 658 ? -25.528 8.896 48.679 1.00 22.36 658 VAL A CA 1
ATOM 5216 C C . VAL A 1 658 ? -25.259 9.236 47.207 1.00 22.36 658 VAL A C 1
ATOM 5218 O O . VAL A 1 658 ? -24.454 10.133 46.958 1.00 22.36 658 VAL A O 1
ATOM 5221 N N . PRO A 1 659 ? -25.953 8.612 46.237 1.00 22.56 659 PRO A N 1
ATOM 5222 C CA . PRO A 1 659 ? -26.106 9.181 44.911 1.00 22.56 659 PRO A CA 1
ATOM 5223 C C . PRO A 1 659 ? -27.407 9.984 44.837 1.00 22.56 659 PRO A C 1
ATOM 5225 O O . PRO A 1 659 ? -28.440 9.604 45.394 1.00 22.56 659 PRO A O 1
ATOM 5228 N N . ASP A 1 660 ? -27.291 11.103 44.137 1.00 20.92 660 ASP A N 1
ATOM 5229 C CA . ASP A 1 660 ? -28.302 12.107 43.847 1.00 20.92 660 ASP A CA 1
ATOM 5230 C C . ASP A 1 660 ? -29.636 11.593 43.272 1.00 20.92 660 ASP A C 1
ATOM 5232 O O . ASP A 1 660 ? -29.773 10.512 42.701 1.00 20.92 660 ASP A O 1
ATOM 5236 N N . GLU A 1 661 ? -30.610 12.485 43.426 1.00 27.41 661 GLU A N 1
ATOM 5237 C CA . GLU A 1 661 ? -31.938 12.586 42.825 1.00 27.41 661 GLU A CA 1
ATOM 5238 C C . GLU A 1 661 ? -32.107 11.995 41.412 1.00 27.41 661 GLU A C 1
ATOM 5240 O O . GLU A 1 661 ? -31.499 12.466 40.455 1.00 27.41 661 GLU A O 1
ATOM 5245 N N . ASN A 1 662 ? -33.039 11.039 41.282 1.00 26.17 662 ASN A N 1
ATOM 5246 C CA . ASN A 1 662 ? -34.112 10.956 40.267 1.00 26.17 662 ASN A CA 1
ATOM 5247 C C . ASN A 1 662 ? -34.452 9.501 39.919 1.00 26.17 662 ASN A C 1
ATOM 5249 O O . ASN A 1 662 ? -33.894 8.948 38.980 1.00 26.17 662 ASN A O 1
ATOM 5253 N N . VAL A 1 663 ? -35.457 8.919 40.586 1.00 23.83 663 VAL A N 1
ATOM 5254 C CA . VAL A 1 663 ? -36.347 7.925 39.958 1.00 23.83 663 VAL A CA 1
ATOM 5255 C C . VAL A 1 663 ? -37.752 8.102 40.543 1.00 23.83 663 VAL A C 1
ATOM 5257 O O . VAL A 1 663 ? -38.005 7.801 41.708 1.00 23.83 663 VAL A O 1
ATOM 5260 N N . THR A 1 664 ? -38.662 8.632 39.731 1.00 22.55 664 THR A N 1
ATOM 5261 C CA . THR A 1 664 ? -40.105 8.701 39.985 1.00 22.55 664 THR A CA 1
ATOM 5262 C C . THR A 1 664 ? -40.817 7.437 39.486 1.00 22.55 664 THR A C 1
ATOM 5264 O O . THR A 1 664 ? -40.520 6.956 38.400 1.00 22.55 664 THR A O 1
ATOM 5267 N N . GLU A 1 665 ? -41.831 7.016 40.258 1.00 22.20 665 GLU A N 1
ATOM 5268 C CA . GLU A 1 665 ? -43.051 6.280 39.851 1.00 22.20 665 GLU A CA 1
ATOM 5269 C C . GLU A 1 665 ? -43.000 4.760 39.522 1.00 22.20 665 GLU A C 1
ATOM 5271 O O . GLU A 1 665 ? -42.407 4.330 38.541 1.00 22.20 665 GLU A O 1
ATOM 5276 N N . VAL A 1 666 ? -43.687 3.935 40.341 1.00 22.14 666 VAL A N 1
ATOM 5277 C CA . VAL A 1 666 ? -44.998 3.243 40.121 1.00 22.14 666 VAL A CA 1
ATOM 5278 C C . VAL A 1 666 ? -45.053 1.927 40.940 1.00 22.14 666 VAL A C 1
ATOM 5280 O O . VAL A 1 666 ? -44.355 0.973 40.624 1.00 22.14 666 VAL A O 1
ATOM 5283 N N . LEU A 1 667 ? -45.921 1.866 41.967 1.00 22.19 667 LEU A N 1
ATOM 5284 C CA . LEU A 1 667 ? -46.976 0.847 42.204 1.00 22.19 667 LEU A CA 1
ATOM 5285 C C . LEU A 1 667 ? -47.482 0.915 43.660 1.00 22.19 667 LEU A C 1
ATOM 5287 O O . LEU A 1 667 ? -46.843 0.447 44.600 1.00 22.19 667 LEU A O 1
ATOM 5291 N N . PHE A 1 668 ? -48.674 1.499 43.821 1.00 24.86 668 PHE A N 1
ATOM 5292 C CA . PHE A 1 668 ? -49.518 1.416 45.014 1.00 24.86 668 PHE A CA 1
ATOM 5293 C C . PHE A 1 668 ? -50.680 0.464 44.698 1.00 24.86 668 PHE A C 1
ATOM 5295 O O . PHE A 1 668 ? -51.657 0.862 44.069 1.00 24.86 668 PHE A O 1
ATOM 5302 N N . SER A 1 669 ? -50.581 -0.786 45.138 1.00 24.69 669 SER A N 1
ATOM 5303 C CA . SER A 1 669 ? -51.720 -1.681 45.375 1.00 24.69 669 SER A CA 1
ATOM 5304 C C . SER A 1 669 ? -51.233 -2.872 46.202 1.00 24.69 669 SER A C 1
ATOM 5306 O O . SER A 1 669 ? -50.149 -3.379 45.945 1.00 24.69 669 SER A O 1
ATOM 5308 N N . ASP A 1 670 ? -52.038 -3.295 47.179 1.00 24.17 670 ASP A N 1
ATOM 5309 C CA . ASP A 1 670 ? -51.890 -4.508 48.008 1.00 24.17 670 ASP A CA 1
ATOM 5310 C C . ASP A 1 670 ? -51.200 -4.394 49.381 1.00 24.17 670 ASP A C 1
ATOM 5312 O O . ASP A 1 670 ? -50.340 -5.201 49.714 1.00 24.17 670 ASP A O 1
ATOM 5316 N N . ILE A 1 671 ? -51.663 -3.488 50.259 1.00 24.27 671 ILE A N 1
ATOM 5317 C CA . ILE A 1 671 ? -51.642 -3.729 51.722 1.00 24.27 671 ILE A CA 1
ATOM 5318 C C . ILE A 1 671 ? -52.911 -3.151 52.384 1.00 24.27 671 ILE A C 1
ATOM 5320 O O . ILE A 1 671 ? -52.856 -2.122 53.044 1.00 24.27 671 ILE A O 1
ATOM 5324 N N . ILE A 1 672 ? -54.059 -3.824 52.238 1.00 26.88 672 ILE A N 1
ATOM 5325 C CA . ILE A 1 672 ? -55.081 -3.929 53.303 1.00 26.88 672 ILE A CA 1
ATOM 5326 C C . ILE A 1 672 ? -55.708 -5.324 53.213 1.00 26.88 672 ILE A C 1
ATOM 5328 O O . ILE A 1 672 ? -56.799 -5.465 52.685 1.00 26.88 672 ILE A O 1
ATOM 5332 N N . VAL A 1 673 ? -55.038 -6.352 53.736 1.00 27.38 673 VAL A N 1
ATOM 5333 C CA . VAL A 1 673 ? -55.688 -7.522 54.357 1.00 27.38 673 VAL A CA 1
ATOM 5334 C C . VAL A 1 673 ? -54.653 -8.145 55.292 1.00 27.38 673 VAL A C 1
ATOM 5336 O O . VAL A 1 673 ? -53.645 -8.658 54.818 1.00 27.38 673 VAL A O 1
ATOM 5339 N N . GLY A 1 674 ? -54.873 -8.121 56.609 1.00 26.52 674 GLY A N 1
ATOM 5340 C CA . GLY A 1 674 ? -54.011 -8.910 57.493 1.00 26.52 674 GLY A CA 1
ATOM 5341 C C . GLY A 1 674 ? -53.884 -8.510 58.956 1.00 26.52 674 GLY A C 1
ATOM 5342 O O . GLY A 1 674 ? -52.814 -8.717 59.509 1.00 26.52 674 GLY A O 1
ATOM 5343 N N . SER A 1 675 ? -54.919 -7.989 59.614 1.00 24.72 675 SER A N 1
ATOM 5344 C CA . SER A 1 675 ? -55.043 -8.163 61.070 1.00 24.72 675 SER A CA 1
ATOM 5345 C C . SER A 1 675 ? -56.452 -7.818 61.540 1.00 24.72 675 SER A C 1
ATOM 5347 O O . SER A 1 675 ? -56.936 -6.697 61.418 1.00 24.72 675 SER A O 1
ATOM 5349 N N . GLN A 1 676 ? -57.137 -8.837 62.054 1.00 26.27 676 GLN A N 1
ATOM 5350 C CA . GLN A 1 676 ? -58.391 -8.691 62.774 1.00 26.27 676 GLN A CA 1
ATOM 5351 C C . GLN A 1 676 ? -58.163 -7.848 64.031 1.00 26.27 676 GLN A C 1
ATOM 5353 O O . GLN A 1 676 ? -57.415 -8.257 64.916 1.00 26.27 676 GLN A O 1
ATOM 5358 N N . ILE A 1 677 ? -58.867 -6.724 64.148 1.00 26.02 677 ILE A N 1
ATOM 5359 C CA . ILE A 1 677 ? -59.208 -6.141 65.445 1.00 26.02 677 ILE A CA 1
ATOM 5360 C C . ILE A 1 677 ? -60.714 -5.897 65.430 1.00 26.02 677 ILE A C 1
ATOM 5362 O O . ILE A 1 677 ? -61.243 -5.092 64.670 1.00 26.02 677 ILE A O 1
ATOM 5366 N N . THR A 1 678 ? -61.405 -6.678 66.249 1.00 23.19 678 THR A N 1
ATOM 5367 C CA . THR A 1 678 ? -62.841 -6.621 66.517 1.00 23.19 678 THR A CA 1
ATOM 5368 C C . THR A 1 678 ? -63.254 -5.253 67.066 1.00 23.19 678 THR A C 1
ATOM 5370 O O . THR A 1 678 ? -62.732 -4.823 68.093 1.00 23.19 678 THR A O 1
ATOM 5373 N N . SER A 1 679 ? -64.226 -4.596 66.428 1.00 24.12 679 SER A N 1
ATOM 5374 C CA . SER A 1 679 ? -64.909 -3.399 66.945 1.00 24.12 679 SER A CA 1
ATOM 5375 C C . SER A 1 679 ? -66.215 -3.779 67.659 1.00 24.12 679 SER A C 1
ATOM 5377 O O . SER A 1 679 ? -66.935 -4.643 67.151 1.00 24.12 679 SER A O 1
ATOM 5379 N N . PRO A 1 680 ? -66.605 -3.116 68.763 1.00 27.47 680 PRO A N 1
ATOM 5380 C CA . PRO A 1 680 ? -67.984 -3.118 69.215 1.00 27.47 680 PRO A CA 1
ATOM 5381 C C . PRO A 1 680 ? -68.758 -1.929 68.616 1.00 27.47 680 PRO A C 1
ATOM 5383 O O . PRO A 1 680 ? -68.371 -0.776 68.758 1.00 27.47 680 PRO A O 1
ATOM 5386 N N . SER A 1 681 ? -69.871 -2.271 67.963 1.00 24.66 681 SER A N 1
ATOM 5387 C CA . SER A 1 681 ? -71.184 -1.608 68.012 1.00 24.66 681 SER A CA 1
ATOM 5388 C C . SER A 1 681 ? -71.298 -0.083 67.808 1.00 24.66 681 SER A C 1
ATOM 5390 O O . SER A 1 681 ? -70.948 0.685 68.694 1.00 24.66 681 SER A O 1
ATOM 5392 N N . GLN A 1 682 ? -71.977 0.319 66.724 1.00 25.39 682 GLN A N 1
ATOM 5393 C CA . GLN A 1 682 ? -73.315 0.962 66.687 1.00 25.39 682 GLN A CA 1
ATOM 5394 C C . GLN A 1 682 ? -73.441 2.018 65.578 1.00 25.39 682 GLN A C 1
ATOM 5396 O O . GLN A 1 682 ? -72.584 2.874 65.418 1.00 25.39 682 GLN A O 1
ATOM 5401 N N . GLY A 1 683 ? -74.609 2.023 64.928 1.00 24.73 683 GLY A N 1
ATOM 5402 C CA . GLY A 1 683 ? -75.332 3.281 64.724 1.00 24.73 683 GLY A CA 1
ATOM 5403 C C . GLY A 1 683 ? -75.107 4.018 63.408 1.00 24.73 683 GLY A C 1
ATOM 5404 O O . GLY A 1 683 ? -74.407 5.015 63.334 1.00 24.73 683 GLY A O 1
ATOM 5405 N N . ASN A 1 684 ? -75.816 3.532 62.401 1.00 24.17 684 ASN A N 1
ATOM 5406 C CA . ASN A 1 684 ? -76.298 4.218 61.209 1.00 24.17 684 ASN A CA 1
ATOM 5407 C C . ASN A 1 684 ? -76.846 5.665 61.410 1.00 24.17 684 ASN A C 1
ATOM 5409 O O . ASN A 1 684 ? -77.570 5.910 62.372 1.00 24.17 684 ASN A O 1
ATOM 5413 N N . ILE A 1 685 ? -76.653 6.485 60.355 1.00 25.05 685 ILE A N 1
ATOM 5414 C CA . ILE A 1 685 ? -77.616 7.421 59.705 1.00 25.05 685 ILE A CA 1
ATOM 5415 C C . ILE A 1 685 ? -77.512 8.957 59.955 1.00 25.05 685 ILE A C 1
ATOM 5417 O O . ILE A 1 685 ? -77.843 9.474 61.013 1.00 25.05 685 ILE A O 1
ATOM 5421 N N . GLU A 1 686 ? -77.114 9.626 58.856 1.00 24.52 686 GLU A N 1
ATOM 5422 C CA . GLU A 1 686 ? -77.673 10.813 58.152 1.00 24.52 686 GLU A CA 1
ATOM 5423 C C . GLU A 1 686 ? -77.678 12.261 58.713 1.00 24.52 686 GLU A C 1
ATOM 5425 O O . GLU A 1 686 ? -78.292 12.594 59.716 1.00 24.52 686 GLU A O 1
ATOM 5430 N N . THR A 1 687 ? -77.051 13.127 57.892 1.00 26.02 687 THR A N 1
ATOM 5431 C CA . THR A 1 687 ? -77.424 14.470 57.369 1.00 26.02 687 THR A CA 1
ATOM 5432 C C . THR A 1 687 ? -78.158 15.514 58.227 1.00 26.02 687 THR A C 1
ATOM 5434 O O . THR A 1 687 ? -79.277 15.294 58.676 1.00 26.02 687 THR A O 1
ATOM 5437 N N . GLY A 1 688 ? -77.634 16.752 58.218 1.00 24.45 688 GLY A N 1
ATOM 5438 C CA . GLY A 1 688 ? -78.416 17.971 58.483 1.00 24.45 688 GLY A CA 1
ATOM 5439 C C . GLY A 1 688 ? -77.582 19.249 58.675 1.00 24.45 688 GLY A C 1
ATOM 5440 O O . GLY A 1 688 ? -76.803 19.342 59.614 1.00 24.45 688 GLY A O 1
ATOM 5441 N N . ASN A 1 689 ? -77.772 20.232 57.785 1.00 25.06 689 ASN A N 1
ATOM 5442 C CA . ASN A 1 689 ? -77.300 21.627 57.879 1.00 25.06 689 ASN A CA 1
ATOM 5443 C C . ASN A 1 689 ? -77.874 22.371 59.107 1.00 25.06 689 ASN A C 1
ATOM 5445 O O . ASN A 1 689 ? -79.051 22.185 59.394 1.00 25.06 689 ASN A O 1
ATOM 5449 N N . GLN A 1 690 ? -77.114 23.307 59.707 1.00 25.98 690 GLN A N 1
ATOM 5450 C CA . GLN A 1 690 ? -77.384 24.770 59.722 1.00 25.98 690 GLN A CA 1
ATOM 5451 C C . GLN A 1 690 ? -76.621 25.550 60.828 1.00 25.98 690 GLN A C 1
ATOM 5453 O O . GLN A 1 690 ? -76.731 25.248 62.010 1.00 25.98 690 GLN A O 1
ATOM 5458 N N . ASP A 1 691 ? -75.965 26.627 60.365 1.00 24.89 691 ASP A N 1
ATOM 5459 C CA . ASP A 1 691 ? -75.925 28.008 60.892 1.00 24.89 691 ASP A CA 1
ATOM 5460 C C . ASP A 1 691 ? -74.968 28.517 62.012 1.00 24.89 691 ASP A C 1
ATOM 5462 O O . ASP A 1 691 ? -74.787 27.924 63.072 1.00 24.89 691 ASP A O 1
ATOM 5466 N N . VAL A 1 692 ? -74.551 29.786 61.763 1.00 23.45 692 VAL A N 1
ATOM 5467 C CA . VAL A 1 692 ? -74.069 30.888 62.656 1.00 23.45 692 VAL A CA 1
ATOM 5468 C C . VAL A 1 692 ? -72.504 31.057 62.735 1.00 23.45 692 VAL A C 1
ATOM 5470 O O . VAL A 1 692 ? -71.792 30.062 62.680 1.00 23.45 692 VAL A O 1
ATOM 5473 N N . PRO A 1 693 ? -71.897 32.285 62.730 1.00 30.27 693 PRO A N 1
ATOM 5474 C CA . PRO A 1 693 ? -71.264 32.899 61.547 1.00 30.27 693 PRO A CA 1
ATOM 5475 C C . PRO A 1 693 ? -69.848 33.535 61.779 1.00 30.27 693 PRO A C 1
ATOM 5477 O O . PRO A 1 693 ? -69.286 33.542 62.867 1.00 30.27 693 PRO A O 1
ATOM 5480 N N . THR A 1 694 ? -69.301 34.101 60.696 1.00 24.25 694 THR A N 1
ATOM 5481 C CA . THR A 1 694 ? -68.196 35.087 60.496 1.00 24.25 694 THR A CA 1
ATOM 5482 C C . THR A 1 694 ? -67.933 36.133 61.616 1.00 24.25 694 THR A C 1
ATOM 5484 O O . THR A 1 694 ? -68.885 36.517 62.279 1.00 24.25 694 THR A O 1
ATOM 5487 N N . LEU A 1 695 ? -66.757 36.758 61.853 1.00 24.34 695 LEU A N 1
ATOM 5488 C CA . LEU A 1 695 ? -65.728 37.375 60.978 1.00 24.34 695 LEU A CA 1
ATOM 5489 C C . LEU A 1 695 ? -64.464 37.778 61.807 1.00 24.34 695 LEU A C 1
ATOM 5491 O O . LEU A 1 695 ? -64.605 38.274 62.917 1.00 24.34 695 LEU A O 1
ATOM 5495 N N . LYS A 1 696 ? -63.278 37.614 61.190 1.00 23.61 696 LYS A N 1
ATOM 5496 C CA . LYS A 1 696 ? -62.074 38.491 61.111 1.00 23.61 696 LYS A CA 1
ATOM 5497 C C . LYS A 1 696 ? -61.625 39.408 62.275 1.00 23.61 696 LYS A C 1
ATOM 5499 O O . LYS A 1 696 ? -62.381 40.249 62.731 1.00 23.61 696 LYS A O 1
ATOM 5504 N N . ASP A 1 697 ? -60.319 39.320 62.579 1.00 24.20 697 ASP A N 1
ATOM 5505 C CA . ASP A 1 697 ? -59.286 40.397 62.589 1.00 24.20 697 ASP A CA 1
ATOM 5506 C C . ASP A 1 697 ? -58.159 39.954 63.558 1.00 24.20 697 ASP A C 1
ATOM 5508 O O . ASP A 1 697 ? -58.384 39.802 64.749 1.00 24.20 697 ASP A O 1
ATOM 5512 N N . ASN A 1 698 ? -56.943 39.565 63.165 1.00 25.52 698 ASN A N 1
ATOM 5513 C CA . ASN A 1 698 ? -55.944 40.311 62.411 1.00 25.52 698 ASN A CA 1
ATOM 5514 C C . ASN A 1 698 ? -54.935 39.338 61.771 1.00 25.52 698 ASN A C 1
ATOM 5516 O O . ASN A 1 698 ? -54.050 38.808 62.440 1.00 25.52 698 ASN A O 1
ATOM 5520 N N . PHE A 1 699 ? -55.033 39.159 60.456 1.00 23.72 699 PHE A N 1
ATOM 5521 C CA . PHE A 1 699 ? -53.885 38.843 59.611 1.00 23.72 699 PHE A CA 1
ATOM 5522 C C . PHE A 1 699 ? -53.513 40.140 58.900 1.00 23.72 699 PHE A C 1
ATOM 5524 O O . PHE A 1 699 ? -54.263 40.613 58.046 1.00 23.72 699 PHE A O 1
ATOM 5531 N N . GLN A 1 700 ? -52.357 40.712 59.225 1.00 25.06 700 GLN A N 1
ATOM 5532 C CA . GLN A 1 700 ? -51.733 41.700 58.356 1.00 25.06 700 GLN A CA 1
ATOM 5533 C C . GLN A 1 700 ? -50.225 41.455 58.277 1.00 25.06 700 GLN A C 1
ATOM 5535 O O . GLN A 1 700 ? -49.479 41.720 59.214 1.00 25.06 700 GLN A O 1
ATOM 5540 N N . LYS A 1 701 ? -49.845 41.006 57.074 1.00 22.97 701 LYS A N 1
ATOM 5541 C CA . LYS A 1 701 ? -48.520 40.796 56.465 1.00 22.97 701 LYS A CA 1
ATOM 5542 C C . LYS A 1 701 ? -47.911 39.385 56.541 1.00 22.97 701 LYS A C 1
ATOM 5544 O O . LYS A 1 701 ? -48.078 38.680 57.530 1.00 22.97 701 LYS A O 1
ATOM 5549 N N . PRO A 1 702 ? -47.291 38.945 55.427 1.00 23.30 702 PRO A N 1
ATOM 5550 C CA . PRO A 1 702 ? -47.221 37.545 55.044 1.00 23.30 702 PRO A CA 1
ATOM 5551 C C . PRO A 1 702 ? -45.960 36.899 55.610 1.00 23.30 702 PRO A C 1
ATOM 5553 O O . PRO A 1 702 ? -44.857 37.369 55.344 1.00 23.30 702 PRO A O 1
ATOM 5556 N N . PHE A 1 703 ? -46.102 35.783 56.320 1.00 23.20 703 PHE A N 1
ATOM 5557 C CA . PHE A 1 703 ? -45.020 34.809 56.325 1.00 23.20 703 PHE A CA 1
ATOM 5558 C C . PHE A 1 703 ? -45.236 33.902 55.127 1.00 23.20 703 PHE A C 1
ATOM 5560 O O . PHE A 1 703 ? -46.126 33.055 55.103 1.00 23.20 703 PHE A O 1
ATOM 5567 N N . VAL A 1 704 ? -44.432 34.174 54.106 1.00 24.58 704 VAL A N 1
ATOM 5568 C CA . VAL A 1 704 ? -44.085 33.242 53.044 1.00 24.58 704 VAL A CA 1
ATOM 5569 C C . VAL A 1 704 ? -43.676 31.937 53.724 1.00 24.58 704 VAL A C 1
ATOM 5571 O O . VAL A 1 704 ? -42.596 31.848 54.304 1.00 24.58 704 VAL A O 1
ATOM 5574 N N . VAL A 1 705 ? -44.556 30.938 53.708 1.00 24.73 705 VAL A N 1
ATOM 5575 C CA . VAL A 1 705 ? -44.108 29.555 53.844 1.00 24.73 705 VAL A CA 1
ATOM 5576 C C . VAL A 1 705 ? -43.498 29.245 52.493 1.00 24.73 705 VAL A C 1
ATOM 5578 O O . VAL A 1 705 ? -44.209 29.101 51.501 1.00 24.73 705 VAL A O 1
ATOM 5581 N N . SER A 1 706 ? -42.170 29.269 52.437 1.00 23.97 706 SER A N 1
ATOM 5582 C CA . SER A 1 706 ? -41.461 28.727 51.297 1.00 23.97 706 SER A CA 1
ATOM 5583 C C . SER A 1 706 ? -41.825 27.251 51.194 1.00 23.97 706 SER A C 1
ATOM 5585 O O . SER A 1 706 ? -41.767 26.491 52.163 1.00 23.97 706 SER A O 1
ATOM 5587 N N . GLU A 1 707 ? -42.228 26.860 49.999 1.00 27.06 707 GLU A N 1
ATOM 5588 C CA . GLU A 1 707 ? -42.506 25.499 49.561 1.00 27.06 707 GLU A CA 1
ATOM 5589 C C . GLU A 1 707 ? -41.186 24.703 49.459 1.00 27.06 707 GLU A C 1
ATOM 5591 O O . GLU A 1 707 ? -40.831 24.168 48.420 1.00 27.06 707 GLU A O 1
ATOM 5596 N N . SER A 1 708 ? -40.386 24.707 50.532 1.00 26.34 708 SER A N 1
ATOM 5597 C CA . SER A 1 708 ? -38.993 24.241 50.524 1.00 26.34 708 SER A CA 1
ATOM 5598 C C . SER A 1 708 ? -38.587 23.474 51.785 1.00 26.34 708 SER A C 1
ATOM 5600 O O . SER A 1 708 ? -37.412 23.444 52.139 1.00 26.34 708 SER A O 1
ATOM 5602 N N . ALA A 1 709 ? -39.535 22.868 52.503 1.00 25.98 709 ALA A N 1
ATOM 5603 C CA . ALA A 1 709 ? -39.218 22.075 53.697 1.00 25.98 709 ALA A CA 1
ATOM 5604 C C . ALA A 1 709 ? -39.951 20.724 53.765 1.00 25.98 709 ALA A C 1
ATOM 5606 O O . ALA A 1 709 ? -40.125 20.183 54.853 1.00 25.98 709 ALA A O 1
ATOM 5607 N N . CYS A 1 710 ? -40.371 20.183 52.614 1.00 25.94 710 CYS A N 1
ATOM 5608 C CA . CYS A 1 710 ? -40.899 18.817 52.455 1.00 25.94 710 CYS A CA 1
ATOM 5609 C C . CYS A 1 710 ? -40.582 18.223 51.059 1.00 25.94 710 CYS A C 1
ATOM 5611 O O . CYS A 1 710 ? -41.368 17.436 50.544 1.00 25.94 710 CYS A O 1
ATOM 5613 N N . SER A 1 711 ? -39.462 18.595 50.420 1.00 27.06 711 SER A N 1
ATOM 5614 C CA . SER A 1 711 ? -39.115 18.112 49.065 1.00 27.06 711 SER A CA 1
ATOM 5615 C C . SER A 1 711 ? -37.751 17.428 48.918 1.00 27.06 711 SER A C 1
ATOM 5617 O O . SER A 1 711 ? -37.423 17.012 47.817 1.00 27.06 711 SER A O 1
ATOM 5619 N N . HIS A 1 712 ? -36.979 17.221 49.988 1.00 26.69 712 HIS A N 1
ATOM 5620 C CA . HIS A 1 712 ? -35.748 16.421 49.918 1.00 26.69 712 HIS A CA 1
ATOM 5621 C C . HIS A 1 712 ? -35.724 15.393 51.046 1.00 26.69 712 HIS A C 1
ATOM 5623 O O . HIS A 1 712 ? -35.120 15.623 52.088 1.00 26.69 712 HIS A O 1
ATOM 5629 N N . THR A 1 713 ? -36.486 14.309 50.877 1.00 26.09 713 THR A N 1
ATOM 5630 C CA . THR A 1 713 ? -36.261 12.954 51.430 1.00 26.09 713 THR A CA 1
ATOM 5631 C C . THR A 1 713 ? -37.502 12.107 51.130 1.00 26.09 713 THR A C 1
ATOM 5633 O O . THR A 1 713 ? -38.561 12.276 51.728 1.00 26.09 713 THR A O 1
ATOM 5636 N N . GLY A 1 714 ? -37.393 11.201 50.156 1.00 29.03 714 GLY A N 1
ATOM 5637 C CA . GLY A 1 714 ? -38.457 10.273 49.769 1.00 29.03 714 GLY A CA 1
ATOM 5638 C C . GLY A 1 714 ? -38.745 9.205 50.829 1.00 29.03 714 GLY A C 1
ATOM 5639 O O . GLY A 1 714 ? -38.299 8.067 50.715 1.00 29.03 714 GLY A O 1
ATOM 5640 N N . SER A 1 715 ? -39.513 9.551 51.862 1.00 27.42 715 SER A N 1
ATOM 5641 C CA . SER A 1 715 ? -40.109 8.591 52.803 1.00 27.42 715 SER A CA 1
ATOM 5642 C C . SER A 1 715 ? -41.393 9.149 53.414 1.00 27.42 715 SER A C 1
ATOM 5644 O O . SER A 1 715 ? -41.388 9.839 54.429 1.00 27.42 715 SER A O 1
ATOM 5646 N N . SER A 1 716 ? -42.529 8.840 52.794 1.00 26.11 716 SER A N 1
ATOM 5647 C CA . SER A 1 716 ? -43.856 9.339 53.175 1.00 26.11 716 SER A CA 1
ATOM 5648 C C . SER A 1 716 ? -44.523 8.555 54.318 1.00 26.11 716 SER A C 1
ATOM 5650 O O . SER A 1 716 ? -45.726 8.313 54.279 1.00 26.11 716 SER A O 1
ATOM 5652 N N . VAL A 1 717 ? -43.778 8.180 55.368 1.00 27.78 717 VAL A N 1
ATOM 5653 C CA . VAL A 1 717 ? -44.372 7.530 56.563 1.00 27.78 717 VAL A CA 1
ATOM 5654 C C . VAL A 1 717 ? -44.280 8.371 57.846 1.00 27.78 717 VAL A C 1
ATOM 5656 O O . VAL A 1 717 ? -45.089 8.172 58.746 1.00 27.78 717 VAL A O 1
ATOM 5659 N N . CYS A 1 718 ? -43.417 9.387 57.941 1.00 26.58 718 CYS A N 1
ATOM 5660 C CA . CYS A 1 718 ? -43.339 10.233 59.143 1.00 26.58 718 CYS A CA 1
ATOM 5661 C C . CYS A 1 718 ? -43.627 11.707 58.791 1.00 26.58 718 CYS A C 1
ATOM 5663 O O . CYS A 1 718 ? -42.710 12.472 58.513 1.00 26.58 718 CYS A O 1
ATOM 5665 N N . CYS A 1 719 ? -44.896 12.137 58.806 1.00 27.06 719 CYS A N 1
ATOM 5666 C CA . CYS A 1 719 ? -45.263 13.561 58.739 1.00 27.06 719 CYS A CA 1
ATOM 5667 C C . CYS A 1 719 ? -46.360 13.900 59.762 1.00 27.06 719 CYS A C 1
ATOM 5669 O O . CYS A 1 719 ? -47.537 13.634 59.536 1.00 27.06 719 CYS A O 1
ATOM 5671 N N . ALA A 1 720 ? -45.977 14.537 60.874 1.00 25.25 720 ALA A N 1
ATOM 5672 C CA . ALA A 1 720 ? -46.879 15.301 61.741 1.00 25.25 720 ALA A CA 1
ATOM 5673 C C . ALA A 1 720 ? -46.168 16.576 62.261 1.00 25.25 720 ALA A C 1
ATOM 5675 O O . ALA A 1 720 ? -44.941 16.572 62.397 1.00 25.25 720 ALA A O 1
ATOM 5676 N N . PRO A 1 721 ? -46.880 17.686 62.553 1.00 28.70 721 PRO A N 1
ATOM 5677 C CA . PRO A 1 721 ? -46.254 18.980 62.841 1.00 28.70 721 PRO A CA 1
ATOM 5678 C C . PRO A 1 721 ? -45.521 19.029 64.195 1.00 28.70 721 PRO A C 1
ATOM 5680 O O . PRO A 1 721 ? -46.052 18.623 65.230 1.00 28.70 721 PRO A O 1
ATOM 5683 N N . ARG A 1 722 ? -44.341 19.667 64.208 1.00 31.47 722 ARG A N 1
ATOM 5684 C CA . ARG A 1 722 ? -43.393 19.836 65.339 1.00 31.47 722 ARG A CA 1
ATOM 5685 C C . ARG A 1 722 ? -43.913 20.531 66.614 1.00 31.47 722 ARG A C 1
ATOM 5687 O O . ARG A 1 722 ? -43.127 20.776 67.523 1.00 31.47 722 ARG A O 1
ATOM 5694 N N . ARG A 1 723 ? -45.205 20.857 66.727 1.00 33.97 723 ARG A N 1
ATOM 5695 C CA . ARG A 1 723 ? -45.795 21.445 67.950 1.00 33.97 723 ARG A CA 1
ATOM 5696 C C . ARG A 1 723 ? -46.652 20.487 68.785 1.00 33.97 723 ARG A C 1
ATOM 5698 O O . ARG A 1 723 ? -47.114 20.898 69.841 1.00 33.97 723 ARG A O 1
ATOM 5705 N N . LEU A 1 724 ? -46.812 19.227 68.372 1.00 30.84 724 LEU A N 1
ATOM 5706 C CA . LEU A 1 724 ? -47.536 18.200 69.146 1.00 30.84 724 LEU A CA 1
ATOM 5707 C C . LEU A 1 724 ? -46.706 16.939 69.465 1.00 30.84 724 LEU A C 1
ATOM 5709 O O . LEU A 1 724 ? -47.184 16.077 70.198 1.00 30.84 724 LEU A O 1
ATOM 5713 N N . ALA A 1 725 ? -45.459 16.845 68.990 1.00 29.12 725 ALA A N 1
ATOM 5714 C CA . ALA A 1 725 ? -44.591 15.675 69.183 1.00 29.12 725 ALA A CA 1
ATOM 5715 C C . ALA A 1 725 ? -44.347 15.265 70.660 1.00 29.12 725 ALA A C 1
ATOM 5717 O O . ALA A 1 725 ? -44.419 14.070 70.946 1.00 29.12 725 ALA A O 1
ATOM 5718 N N . PRO A 1 726 ? -44.200 16.186 71.639 1.00 29.55 726 PRO A N 1
ATOM 5719 C CA . PRO A 1 726 ? -44.001 15.780 73.035 1.00 29.55 726 PRO A CA 1
ATOM 5720 C C . PRO A 1 726 ? -45.245 15.155 73.691 1.00 29.55 726 PRO A C 1
ATOM 5722 O O . PRO A 1 726 ? -45.130 14.539 74.745 1.00 29.55 726 PRO A O 1
ATOM 5725 N N . ALA A 1 727 ? -46.438 15.322 73.105 1.00 30.53 727 ALA A N 1
ATOM 5726 C CA . ALA A 1 727 ? -47.705 14.912 73.715 1.00 30.53 727 ALA A CA 1
ATOM 5727 C C . ALA A 1 727 ? -48.190 13.512 73.285 1.00 30.53 727 ALA A C 1
ATOM 5729 O O . ALA A 1 727 ? -49.141 13.007 73.875 1.00 30.53 727 ALA A O 1
ATOM 5730 N N . LEU A 1 728 ? -47.564 12.882 72.278 1.00 30.56 728 LEU A N 1
ATOM 5731 C CA . LEU A 1 728 ? -48.042 11.621 71.681 1.00 30.56 728 LEU A CA 1
ATOM 5732 C C . LEU A 1 728 ? -47.029 10.461 71.689 1.00 30.56 728 LEU A C 1
ATOM 5734 O O . LEU A 1 728 ? -47.376 9.371 71.247 1.00 30.56 728 LEU A O 1
ATOM 5738 N N . GLY A 1 729 ? -45.804 10.647 72.196 1.00 29.31 729 GLY A N 1
ATOM 5739 C CA . GLY A 1 729 ? -44.852 9.538 72.389 1.00 29.31 729 GLY A CA 1
ATOM 5740 C C . GLY A 1 729 ? -44.403 8.822 71.104 1.00 29.31 729 GLY A C 1
ATOM 5741 O O . GLY A 1 729 ? -44.073 7.642 71.151 1.00 29.31 729 GLY A O 1
ATOM 5742 N N . LEU A 1 730 ? -44.395 9.516 69.960 1.00 30.53 730 LEU A N 1
ATOM 5743 C CA . LEU A 1 730 ? -44.064 8.947 68.643 1.00 30.53 730 LEU A CA 1
ATOM 5744 C C . LEU A 1 730 ? -42.584 9.103 68.233 1.00 30.53 730 LEU A C 1
ATOM 5746 O O . LEU A 1 730 ? -42.190 8.571 67.198 1.00 30.53 730 LEU A O 1
ATOM 5750 N N . ASP A 1 731 ? -41.747 9.754 69.049 1.00 26.81 731 ASP A N 1
ATOM 5751 C CA . ASP A 1 731 ? -40.309 9.933 68.765 1.00 26.81 731 ASP A CA 1
ATOM 5752 C C . ASP A 1 731 ? -39.510 8.610 68.761 1.00 26.81 731 ASP A C 1
ATOM 5754 O O . ASP A 1 731 ? -38.406 8.558 68.222 1.00 26.81 731 ASP A O 1
ATOM 5758 N N . LEU A 1 732 ? -40.061 7.517 69.307 1.00 31.00 732 LEU A N 1
ATOM 5759 C CA . LEU A 1 732 ? -39.374 6.220 69.379 1.00 31.00 732 LEU A CA 1
ATOM 5760 C C . LEU A 1 732 ? -39.411 5.395 68.082 1.00 31.00 732 LEU A C 1
ATOM 5762 O O . LEU A 1 732 ? -38.573 4.516 67.927 1.00 31.00 732 LEU A O 1
ATOM 5766 N N . ILE A 1 733 ? -40.333 5.656 67.147 1.00 29.06 733 ILE A N 1
ATOM 5767 C CA . ILE A 1 733 ? -40.541 4.756 65.993 1.00 29.06 733 ILE A CA 1
ATOM 5768 C C . ILE A 1 733 ? -39.705 5.172 64.769 1.00 29.06 733 ILE A C 1
ATOM 5770 O O . ILE A 1 733 ? -39.205 4.308 64.056 1.00 29.06 733 ILE A O 1
ATOM 5774 N N . CYS A 1 734 ? -39.482 6.472 64.529 1.00 29.33 734 CYS A N 1
ATOM 5775 C CA . CYS A 1 734 ? -38.723 6.912 63.345 1.00 29.33 734 CYS A CA 1
ATOM 5776 C C . CYS A 1 734 ? -37.183 6.837 63.548 1.00 29.33 734 CYS A C 1
ATOM 5778 O O . CYS A 1 734 ? -36.452 6.882 62.564 1.00 29.33 734 CYS A O 1
ATOM 5780 N N . HIS A 1 735 ? -36.668 6.679 64.781 1.00 31.19 735 HIS A N 1
ATOM 5781 C CA . HIS A 1 735 ? -35.217 6.608 65.054 1.00 31.19 735 HIS A CA 1
ATOM 5782 C C . HIS A 1 735 ? -34.602 5.203 64.858 1.00 31.19 735 HIS A C 1
ATOM 5784 O O . HIS A 1 735 ? -33.392 5.095 64.676 1.00 31.19 735 HIS A O 1
ATOM 5790 N N . GLU A 1 736 ? -35.417 4.139 64.849 1.00 33.34 736 GLU A N 1
ATOM 5791 C CA . GLU A 1 736 ? -34.969 2.742 64.663 1.00 33.34 736 GLU A CA 1
ATOM 5792 C C . GLU A 1 736 ? -34.748 2.342 63.187 1.00 33.34 736 GLU A C 1
ATOM 5794 O O . GLU A 1 736 ? -34.262 1.248 62.911 1.00 33.34 736 GLU A O 1
ATOM 5799 N N . TRP A 1 737 ? -35.082 3.210 62.224 1.00 35.19 737 TRP A N 1
ATOM 5800 C CA . TRP A 1 737 ? -35.171 2.860 60.795 1.00 35.19 737 TRP A CA 1
ATOM 5801 C C . TRP A 1 737 ? -34.223 3.664 59.892 1.00 35.19 737 TRP A C 1
ATOM 5803 O O . TRP A 1 737 ? -34.476 3.836 58.699 1.00 35.19 737 TRP A O 1
ATOM 5813 N N . ASN A 1 738 ? -33.112 4.161 60.436 1.00 28.19 738 ASN A N 1
ATOM 5814 C CA . ASN A 1 738 ? -32.132 4.895 59.641 1.00 28.19 738 ASN A CA 1
ATOM 5815 C C . ASN A 1 738 ? -31.315 3.950 58.735 1.00 28.19 738 ASN A C 1
ATOM 5817 O O . ASN A 1 738 ? -30.421 3.242 59.191 1.00 28.19 738 ASN A O 1
ATOM 5821 N N . GLY A 1 739 ? -31.587 4.002 57.423 1.00 37.53 739 GLY A N 1
ATOM 5822 C CA . GLY A 1 739 ? -30.545 3.835 56.400 1.00 37.53 739 GLY A CA 1
ATOM 5823 C C . GLY A 1 739 ? -30.568 2.608 55.475 1.00 37.53 739 GLY A C 1
ATOM 5824 O O . GLY A 1 739 ? -29.582 2.410 54.771 1.00 37.53 739 GLY A O 1
ATOM 5825 N N . ARG A 1 740 ? -31.624 1.776 55.411 1.00 41.50 740 ARG A N 1
ATOM 5826 C CA . ARG A 1 740 ? -31.720 0.673 54.414 1.00 41.50 740 ARG A CA 1
ATOM 5827 C C . ARG A 1 740 ? -33.135 0.484 53.856 1.00 41.50 740 ARG A C 1
ATOM 5829 O O . ARG A 1 740 ? -34.113 0.761 54.541 1.00 41.50 740 ARG A O 1
ATOM 5836 N N . SER A 1 741 ? -33.240 -0.024 52.619 1.00 52.34 741 SER A N 1
ATOM 5837 C CA . SER A 1 741 ? -34.530 -0.270 51.953 1.00 52.34 741 SER A CA 1
ATOM 5838 C C . SER A 1 741 ? -35.393 -1.272 52.737 1.00 52.34 741 SER A C 1
ATOM 5840 O O . SER A 1 741 ? -34.897 -2.295 53.223 1.00 52.34 741 SER A O 1
ATOM 5842 N N . LEU A 1 742 ? -36.703 -1.019 52.812 1.00 52.97 742 LEU A N 1
ATOM 5843 C CA . LEU A 1 742 ? -37.679 -1.915 53.448 1.00 52.97 742 LEU A CA 1
ATOM 5844 C C . LEU A 1 742 ? -37.612 -3.349 52.878 1.00 52.97 742 LEU A C 1
ATOM 5846 O O . LEU A 1 742 ? -37.839 -4.325 53.594 1.00 52.97 742 LEU A O 1
ATOM 5850 N N . ASN A 1 743 ? -37.261 -3.478 51.595 1.00 57.00 743 ASN A N 1
ATOM 5851 C CA . ASN A 1 743 ? -37.146 -4.755 50.890 1.00 57.00 743 ASN A CA 1
ATOM 5852 C C . ASN A 1 743 ? -35.951 -5.584 51.377 1.00 57.00 743 ASN A C 1
ATOM 5854 O O . ASN A 1 743 ? -36.071 -6.802 51.516 1.00 57.00 743 ASN A O 1
ATOM 5858 N N . THR A 1 744 ? -34.826 -4.947 51.714 1.00 56.91 744 THR A N 1
ATOM 5859 C CA . THR A 1 744 ? -33.641 -5.626 52.267 1.00 56.91 744 THR A CA 1
ATOM 5860 C C . THR A 1 744 ? -33.944 -6.241 53.636 1.00 56.91 744 THR A C 1
ATOM 5862 O O . THR A 1 744 ? -33.589 -7.391 53.892 1.00 56.91 744 THR A O 1
ATOM 5865 N N . ILE A 1 745 ? -34.667 -5.511 54.491 1.00 59.06 745 ILE A N 1
ATOM 5866 C CA . ILE A 1 745 ? -35.083 -5.985 55.821 1.00 59.06 745 ILE A CA 1
ATOM 5867 C C . ILE A 1 745 ? -36.095 -7.132 55.690 1.00 59.06 745 ILE A C 1
ATOM 5869 O O . ILE A 1 745 ? -35.943 -8.172 56.331 1.00 59.06 745 ILE A O 1
ATOM 5873 N N . ARG A 1 746 ? -37.094 -6.994 54.805 1.00 64.31 746 ARG A N 1
ATOM 5874 C CA . ARG A 1 746 ? -38.079 -8.056 54.529 1.00 64.31 746 ARG A CA 1
ATOM 5875 C C . ARG A 1 746 ? -37.433 -9.324 53.980 1.00 64.31 746 ARG A C 1
ATOM 5877 O O . ARG A 1 746 ? -37.845 -10.415 54.361 1.00 64.31 746 ARG A O 1
ATOM 5884 N N . ARG A 1 747 ? -36.415 -9.199 53.123 1.00 72.81 747 ARG A N 1
ATOM 5885 C CA . ARG A 1 747 ? -35.636 -10.339 52.619 1.00 72.81 747 ARG A CA 1
ATOM 5886 C C . ARG A 1 747 ? -34.893 -11.051 53.748 1.00 72.81 747 ARG A C 1
ATOM 5888 O O . ARG A 1 747 ? -34.992 -12.271 53.841 1.00 72.81 747 ARG A O 1
ATOM 5895 N N . ALA A 1 748 ? -34.176 -10.311 54.596 1.00 65.25 748 ALA A N 1
ATOM 5896 C CA . ALA A 1 748 ? -33.447 -10.888 55.726 1.00 65.25 748 ALA A CA 1
ATOM 5897 C C . ALA A 1 748 ? -34.391 -11.619 56.694 1.00 65.25 748 ALA A C 1
ATOM 5899 O O . ALA A 1 748 ? -34.121 -12.756 57.070 1.00 65.25 748 ALA A O 1
ATOM 5900 N N . ALA A 1 749 ? -35.540 -11.015 57.015 1.00 67.62 749 ALA A N 1
ATOM 5901 C CA . ALA A 1 749 ? -36.575 -11.642 57.836 1.00 67.62 749 ALA A CA 1
ATOM 5902 C C . ALA A 1 749 ? -37.162 -12.906 57.181 1.00 67.62 749 ALA A C 1
ATOM 5904 O O . ALA A 1 749 ? -37.320 -13.928 57.845 1.00 67.62 749 ALA A O 1
ATOM 5905 N N . ALA A 1 750 ? -37.441 -12.869 55.874 1.00 72.62 750 ALA A N 1
ATOM 5906 C CA . ALA A 1 750 ? -37.963 -14.015 55.133 1.00 72.62 750 ALA A CA 1
ATOM 5907 C C . ALA A 1 750 ? -36.977 -15.197 55.120 1.00 72.62 750 ALA A C 1
ATOM 5909 O O . ALA A 1 750 ? -37.367 -16.316 55.444 1.00 72.62 750 ALA A O 1
ATOM 5910 N N . LEU A 1 751 ? -35.697 -14.942 54.830 1.00 78.56 751 LEU A N 1
ATOM 5911 C CA . LEU A 1 751 ? -34.638 -15.959 54.868 1.00 78.56 751 LEU A CA 1
ATOM 5912 C C . LEU A 1 751 ? -34.464 -16.541 56.276 1.00 78.56 751 LEU A C 1
ATOM 5914 O O . LEU A 1 751 ? -34.455 -17.758 56.447 1.00 78.56 751 LEU A O 1
ATOM 5918 N N . ALA A 1 752 ? -34.383 -15.681 57.294 1.00 74.88 752 ALA A N 1
ATOM 5919 C CA . ALA A 1 752 ? -34.220 -16.099 58.683 1.00 74.88 752 ALA A CA 1
ATOM 5920 C C . ALA A 1 752 ? -35.423 -16.909 59.202 1.00 74.88 752 ALA A C 1
ATOM 5922 O O . ALA A 1 752 ? -35.249 -17.822 60.009 1.00 74.88 752 ALA A O 1
ATOM 5923 N N . SER A 1 753 ? -36.641 -16.629 58.723 1.00 79.12 753 SER A N 1
ATOM 5924 C CA . SER A 1 753 ? -37.860 -17.338 59.142 1.00 79.12 753 SER A CA 1
ATOM 5925 C C . SER A 1 753 ? -37.908 -18.813 58.722 1.00 79.12 753 SER A C 1
ATOM 5927 O O . SER A 1 753 ? -38.565 -19.615 59.387 1.00 79.12 753 SER A O 1
ATOM 5929 N N . ASN A 1 754 ? -37.173 -19.195 57.671 1.00 81.62 754 ASN A N 1
ATOM 5930 C CA . ASN A 1 754 ? -37.132 -20.576 57.181 1.00 81.62 754 ASN A CA 1
ATOM 5931 C C . ASN A 1 754 ? -36.166 -21.468 57.973 1.00 81.62 754 ASN A C 1
ATOM 5933 O O . ASN A 1 754 ? -36.228 -22.693 57.853 1.00 81.62 754 ASN A O 1
ATOM 5937 N N . ILE A 1 755 ? -35.279 -20.868 58.774 1.00 81.38 755 ILE A N 1
ATOM 5938 C CA . ILE A 1 755 ? -34.283 -21.584 59.571 1.00 81.38 755 ILE A CA 1
ATOM 5939 C C . ILE A 1 755 ? -34.929 -22.110 60.851 1.00 81.38 755 ILE A C 1
ATOM 5941 O O . ILE A 1 755 ? -35.471 -21.346 61.660 1.00 81.38 755 ILE A O 1
ATOM 5945 N N . LYS A 1 756 ? -34.849 -23.430 61.042 1.00 78.38 756 LYS A N 1
ATOM 5946 C CA . LYS A 1 756 ? -35.402 -24.120 62.215 1.00 78.38 756 LYS A CA 1
ATOM 5947 C C . LYS A 1 756 ? -34.311 -24.665 63.123 1.00 78.38 756 LYS A C 1
ATOM 5949 O O . LYS A 1 756 ? -34.523 -24.737 64.332 1.00 78.38 756 LYS A O 1
ATOM 5954 N N . VAL A 1 757 ? -33.163 -25.043 62.560 1.00 81.06 757 VAL A N 1
ATOM 5955 C CA . VAL A 1 757 ? -32.036 -25.595 63.316 1.00 81.06 757 VAL A CA 1
ATOM 5956 C C . VAL A 1 757 ? -30.870 -24.611 63.323 1.00 81.06 757 VAL A C 1
ATOM 5958 O O . VAL A 1 757 ? -30.285 -24.294 62.288 1.00 81.06 757 VAL A O 1
ATOM 5961 N N . PHE A 1 758 ? -30.496 -24.153 64.517 1.00 83.56 758 PHE A N 1
ATOM 5962 C CA . PHE A 1 758 ? -29.380 -23.231 64.703 1.00 83.56 758 PHE A CA 1
ATOM 5963 C C . PHE A 1 758 ? -28.097 -23.978 65.066 1.00 83.56 758 PHE A C 1
ATOM 5965 O O . PHE A 1 758 ? -28.069 -24.802 65.978 1.00 83.56 758 PHE A O 1
ATOM 5972 N N . THR A 1 759 ? -27.014 -23.645 64.368 1.00 85.81 759 THR A N 1
ATOM 5973 C CA . THR A 1 759 ? -25.635 -24.049 64.666 1.00 85.81 759 THR A CA 1
ATOM 5974 C C . THR A 1 759 ? -24.715 -22.831 64.551 1.00 85.81 759 THR A C 1
ATOM 5976 O O . THR A 1 759 ? -25.121 -21.785 64.042 1.00 85.81 759 THR A O 1
ATOM 5979 N N . ALA A 1 760 ? -23.454 -22.952 64.977 1.00 81.06 760 ALA A N 1
ATOM 5980 C CA . ALA A 1 760 ? -22.485 -21.866 64.830 1.00 81.06 760 ALA A CA 1
ATOM 5981 C C . ALA A 1 760 ? -22.248 -21.533 63.346 1.00 81.06 760 ALA A C 1
ATOM 5983 O O . ALA A 1 760 ? -22.081 -20.372 62.981 1.00 81.06 760 ALA A O 1
ATOM 5984 N N . GLN A 1 761 ? -22.308 -22.553 62.482 1.00 80.75 761 GLN A N 1
ATOM 5985 C CA . GLN A 1 761 ? -22.235 -22.380 61.036 1.00 80.75 761 GLN A CA 1
ATOM 5986 C C . GLN A 1 761 ? -23.485 -21.670 60.495 1.00 80.75 761 GLN A C 1
ATOM 5988 O O . GLN A 1 761 ? -23.347 -20.757 59.697 1.00 80.75 761 GLN A O 1
ATOM 5993 N N . THR A 1 762 ? -24.681 -21.975 61.012 1.00 82.88 762 THR A N 1
ATOM 5994 C CA . THR A 1 762 ? -25.922 -21.272 60.638 1.00 82.88 762 THR A CA 1
ATOM 5995 C C . THR A 1 762 ? -25.830 -19.764 60.893 1.00 82.88 762 THR A C 1
ATOM 5997 O O . THR A 1 762 ? -26.205 -18.975 60.034 1.00 82.88 762 THR A O 1
ATOM 6000 N N . PHE A 1 763 ? -25.301 -19.337 62.047 1.00 83.62 763 PHE A N 1
ATOM 6001 C CA . PHE A 1 763 ? -25.098 -17.908 62.326 1.00 83.62 763 PHE A CA 1
ATOM 6002 C C . PHE A 1 763 ? -24.028 -17.283 61.432 1.00 83.62 763 PHE A C 1
ATOM 6004 O O . PHE A 1 763 ? -24.171 -16.136 61.014 1.00 83.62 763 PHE A O 1
ATOM 6011 N N . LYS A 1 764 ? -22.976 -18.041 61.109 1.00 80.88 764 LYS A N 1
ATOM 6012 C CA . LYS A 1 764 ? -21.941 -17.608 60.166 1.00 80.88 764 LYS A CA 1
ATOM 6013 C C . LYS A 1 764 ? -22.512 -17.391 58.763 1.00 80.88 764 LYS A C 1
ATOM 6015 O O . LYS A 1 764 ? -22.185 -16.387 58.142 1.00 80.88 764 LYS A O 1
ATOM 6020 N N . ASP A 1 765 ? -23.379 -18.291 58.311 1.00 75.31 765 ASP A N 1
ATOM 6021 C CA . ASP A 1 765 ? -24.015 -18.238 56.993 1.00 75.31 765 ASP A CA 1
ATOM 6022 C C . ASP A 1 765 ? -25.108 -17.162 56.929 1.00 75.31 765 ASP A C 1
ATOM 6024 O O . ASP A 1 765 ? -25.259 -16.494 55.909 1.00 75.31 765 ASP A O 1
ATOM 6028 N N . LEU A 1 766 ? -25.847 -16.934 58.019 1.00 75.94 766 LEU A N 1
ATOM 6029 C CA . LEU A 1 766 ? -26.791 -15.816 58.109 1.00 75.94 766 LEU A CA 1
ATOM 6030 C C . LEU A 1 766 ? -26.070 -14.463 58.140 1.00 75.94 766 LEU A C 1
ATOM 6032 O O . LEU A 1 766 ? -26.573 -13.495 57.571 1.00 75.94 766 LEU A O 1
ATOM 6036 N N . GLY A 1 767 ? -24.918 -14.366 58.810 1.00 77.06 767 GLY A N 1
ATOM 6037 C CA . GLY A 1 767 ? -24.148 -13.128 58.913 1.00 77.06 767 GLY A CA 1
ATOM 6038 C C . GLY A 1 767 ? -25.021 -11.959 59.381 1.00 77.06 767 GLY A C 1
ATOM 6039 O O . GLY A 1 767 ? -25.668 -12.032 60.429 1.00 77.06 767 GLY A O 1
ATOM 6040 N N . SER A 1 768 ? -25.092 -10.896 58.574 1.00 70.12 768 SER A N 1
ATOM 6041 C CA . SER A 1 768 ? -25.919 -9.710 58.842 1.00 70.12 768 SER A CA 1
ATOM 6042 C C . SER A 1 768 ? -27.431 -9.969 58.784 1.00 70.12 768 SER A C 1
ATOM 6044 O O . SER A 1 768 ? -28.184 -9.228 59.415 1.00 70.12 768 SER A O 1
ATOM 6046 N N . ALA A 1 769 ? -27.888 -11.029 58.106 1.00 70.62 769 ALA A N 1
ATOM 6047 C CA . ALA A 1 769 ? -29.296 -11.429 58.075 1.00 70.62 769 ALA A CA 1
ATOM 6048 C C . ALA A 1 769 ? -29.776 -12.041 59.404 1.00 70.62 769 ALA A C 1
ATOM 6050 O O . ALA A 1 769 ? -30.976 -12.241 59.586 1.00 70.62 769 ALA A O 1
ATOM 6051 N N . SER A 1 770 ? -28.869 -12.287 60.360 1.00 78.06 770 SER A N 1
ATOM 6052 C CA . SER A 1 770 ? -29.210 -12.784 61.702 1.00 78.06 770 SER A CA 1
ATOM 6053 C C . SER A 1 770 ? -30.167 -11.856 62.462 1.00 78.06 770 SER A C 1
ATOM 6055 O O . SER A 1 770 ? -30.946 -12.331 63.284 1.00 78.06 770 SER A O 1
ATOM 6057 N N . SER A 1 771 ? -30.181 -10.553 62.167 1.00 74.75 771 SER A N 1
ATOM 6058 C CA . SER A 1 771 ? -31.155 -9.611 62.745 1.00 74.75 771 SER A CA 1
ATOM 6059 C C . SER A 1 771 ? -32.593 -9.834 62.266 1.00 74.75 771 SER A C 1
ATOM 6061 O O . SER A 1 771 ? -33.529 -9.347 62.894 1.00 74.75 771 SER A O 1
ATOM 6063 N N . GLY A 1 772 ? -32.797 -10.617 61.201 1.00 71.75 772 GLY A N 1
ATOM 6064 C CA . GLY A 1 772 ? -34.117 -11.072 60.762 1.00 71.75 772 GLY A CA 1
ATOM 6065 C C . GLY A 1 772 ? -34.740 -12.138 61.670 1.00 71.75 772 GLY A C 1
ATOM 6066 O O . GLY A 1 772 ? -35.912 -12.471 61.493 1.00 71.75 772 GLY A O 1
ATOM 6067 N N . LEU A 1 773 ? -33.988 -12.684 62.635 1.00 80.38 773 LEU A N 1
ATOM 6068 C CA . LEU A 1 773 ? -34.486 -13.701 63.558 1.00 80.38 773 LEU A CA 1
ATOM 6069 C C . LEU A 1 773 ? -35.530 -13.131 64.514 1.00 80.38 773 LEU A C 1
ATOM 6071 O O . LEU A 1 773 ? -35.317 -12.128 65.192 1.00 80.38 773 LEU A O 1
ATOM 6075 N N . THR A 1 774 ? -36.654 -13.823 64.644 1.00 82.06 774 THR A N 1
ATOM 6076 C CA . THR A 1 774 ? -37.681 -13.449 65.623 1.00 82.06 774 THR A CA 1
ATOM 6077 C C . THR A 1 774 ? -37.177 -13.635 67.057 1.00 82.06 774 THR A C 1
ATOM 6079 O O . THR A 1 774 ? -36.356 -14.512 67.331 1.00 82.06 774 THR A O 1
ATOM 6082 N N . ASN A 1 775 ? -37.733 -12.880 68.013 1.00 82.19 775 ASN A N 1
ATOM 6083 C CA . ASN A 1 775 ? -37.436 -13.078 69.439 1.00 82.19 775 ASN A CA 1
ATOM 6084 C C . ASN A 1 775 ? -37.669 -14.538 69.880 1.00 82.19 775 ASN A C 1
ATOM 6086 O O . ASN A 1 775 ? -36.887 -15.073 70.657 1.00 82.19 775 ASN A O 1
ATOM 6090 N N . SER A 1 776 ? -38.692 -15.215 69.345 1.00 81.62 776 SER A N 1
ATOM 6091 C CA . SER A 1 776 ? -38.939 -16.643 69.596 1.00 81.62 776 SER A CA 1
ATOM 6092 C C . SER A 1 776 ? -37.836 -17.559 69.066 1.00 81.62 776 SER A C 1
ATOM 6094 O O . SER A 1 776 ? -37.476 -18.514 69.747 1.00 81.62 776 SER A O 1
ATOM 6096 N N . GLN A 1 777 ? -37.289 -17.276 67.879 1.00 85.19 777 GLN A N 1
ATOM 6097 C CA . GLN A 1 777 ? -36.177 -18.050 67.324 1.00 85.19 777 GLN A CA 1
ATOM 6098 C C . GLN A 1 777 ? -34.913 -17.843 68.150 1.00 85.19 777 GLN A C 1
ATOM 6100 O O . GLN A 1 777 ? -34.311 -18.832 68.551 1.00 85.19 777 GLN A O 1
ATOM 6105 N N . ILE A 1 778 ? -34.571 -16.596 68.491 1.00 86.19 778 ILE A N 1
ATOM 6106 C CA . ILE A 1 778 ? -33.443 -16.285 69.384 1.00 86.19 778 ILE A CA 1
ATOM 6107 C C . ILE A 1 778 ? -33.592 -17.059 70.697 1.00 86.19 778 ILE A C 1
ATOM 6109 O O . ILE A 1 778 ? -32.690 -17.795 71.084 1.00 86.19 778 ILE A O 1
ATOM 6113 N N . MET A 1 779 ? -34.773 -16.998 71.321 1.00 84.94 779 MET A N 1
ATOM 6114 C CA . MET A 1 779 ? -35.046 -17.702 72.576 1.00 84.94 779 MET A CA 1
ATOM 6115 C C . MET A 1 779 ? -34.991 -19.236 72.466 1.00 84.94 779 MET A C 1
ATOM 6117 O O . MET A 1 779 ? -34.791 -19.905 73.477 1.00 84.94 779 MET A O 1
ATOM 6121 N N . SER A 1 780 ? -35.156 -19.805 71.268 1.00 86.69 780 SER A N 1
ATOM 6122 C CA . SER A 1 780 ? -35.039 -21.253 71.028 1.00 86.69 780 SER A CA 1
ATOM 6123 C C . SER A 1 780 ? -33.592 -21.747 70.885 1.00 86.69 780 SER A C 1
ATOM 6125 O O . SER A 1 780 ? -33.346 -22.950 70.967 1.00 86.69 780 SER A O 1
ATOM 6127 N N . VAL A 1 781 ? -32.633 -20.837 70.683 1.00 87.94 781 VAL A N 1
ATOM 6128 C CA . VAL A 1 781 ? -31.203 -21.151 70.560 1.00 87.94 781 VAL A CA 1
ATOM 6129 C C . VAL A 1 781 ? -30.628 -21.430 71.950 1.00 87.94 781 VAL A C 1
ATOM 6131 O O . VAL A 1 781 ? -30.942 -20.727 72.912 1.00 87.94 781 VAL A O 1
ATOM 6134 N N . SER A 1 782 ? -29.767 -22.447 72.076 1.00 88.62 782 SER A N 1
ATOM 6135 C CA . SER A 1 782 ? -29.131 -22.732 73.364 1.00 88.62 782 SER A CA 1
ATOM 6136 C C . SER A 1 782 ? -28.129 -21.629 73.751 1.00 88.62 782 SER A C 1
ATOM 6138 O O . SER A 1 782 ? -27.415 -21.110 72.884 1.00 88.62 782 SER A O 1
ATOM 6140 N N . PRO A 1 783 ? -28.016 -21.276 75.045 1.00 87.25 783 PRO A N 1
ATOM 6141 C CA . PRO A 1 783 ? -27.079 -20.250 75.497 1.00 87.25 783 PRO A CA 1
ATOM 6142 C C . PRO A 1 783 ? -25.616 -20.518 75.111 1.00 87.25 783 PRO A C 1
ATOM 6144 O O . PRO A 1 783 ? -24.908 -19.593 74.714 1.00 87.25 783 PRO A O 1
ATOM 6147 N N . GLU A 1 784 ? -25.165 -21.777 75.151 1.00 87.38 784 GLU A N 1
ATOM 6148 C CA . GLU A 1 784 ? -23.795 -22.161 74.779 1.00 87.38 784 GLU A CA 1
ATOM 6149 C C . GLU A 1 784 ? -23.503 -21.847 73.311 1.00 87.38 784 GLU A C 1
ATOM 6151 O O . GLU A 1 784 ? -22.403 -21.416 72.964 1.00 87.38 784 GLU A O 1
ATOM 6156 N N . LEU A 1 785 ? -24.499 -22.034 72.444 1.00 88.69 785 LEU A N 1
ATOM 6157 C CA . LEU A 1 785 ? -24.364 -21.787 71.018 1.00 88.69 785 LEU A CA 1
ATOM 6158 C C . LEU A 1 785 ? -24.293 -20.290 70.696 1.00 88.69 785 LEU A C 1
ATOM 6160 O O . LEU A 1 785 ? -23.521 -19.891 69.819 1.00 88.69 785 LEU A O 1
ATOM 6164 N N . LEU A 1 786 ? -25.050 -19.462 71.421 1.00 89.31 786 LEU A N 1
ATOM 6165 C CA . LEU A 1 786 ? -24.967 -18.003 71.312 1.00 89.31 786 LEU A CA 1
ATOM 6166 C C . LEU A 1 786 ? -23.600 -17.484 71.765 1.00 89.31 786 LEU A C 1
ATOM 6168 O O . LEU A 1 786 ? -23.032 -16.624 71.097 1.00 89.31 786 LEU A O 1
ATOM 6172 N N . VAL A 1 787 ? -23.032 -18.047 72.839 1.00 88.62 787 VAL A N 1
ATOM 6173 C CA . VAL A 1 787 ? -21.669 -17.711 73.289 1.00 88.62 787 VAL A CA 1
ATOM 6174 C C . VAL A 1 787 ? -20.625 -18.125 72.249 1.00 88.62 787 VAL A C 1
ATOM 6176 O O . VAL A 1 787 ? -19.754 -17.325 71.913 1.00 88.62 787 VAL A O 1
ATOM 6179 N N . LEU A 1 788 ? -20.727 -19.335 71.685 1.00 88.44 788 LEU A N 1
ATOM 6180 C CA . LEU A 1 788 ? -19.827 -19.797 70.615 1.00 88.44 788 LEU A CA 1
ATOM 6181 C C . LEU A 1 788 ? -19.903 -18.925 69.352 1.00 88.44 788 LEU A C 1
ATOM 6183 O O . LEU A 1 788 ? -18.917 -18.816 68.626 1.00 88.44 788 LEU A O 1
ATOM 6187 N N . SER A 1 789 ? -21.055 -18.301 69.102 1.00 89.81 789 SER A N 1
ATOM 6188 C CA . SER A 1 789 ? -21.312 -17.464 67.921 1.00 89.81 789 SER A CA 1
ATOM 6189 C C . SER A 1 789 ? -21.182 -15.963 68.204 1.00 89.81 789 SER A C 1
ATOM 6191 O O . SER A 1 789 ? -21.478 -15.146 67.331 1.00 89.81 789 SER A O 1
ATOM 6193 N N . LEU A 1 790 ? -20.739 -15.574 69.405 1.00 89.00 790 LEU A N 1
ATOM 6194 C CA . LEU A 1 790 ? -20.779 -14.188 69.877 1.00 89.00 790 LEU A CA 1
ATOM 6195 C C . LEU A 1 790 ? -19.976 -13.229 68.990 1.00 89.00 790 LEU A C 1
ATOM 6197 O O . LEU A 1 790 ? -20.424 -12.115 68.744 1.00 89.00 790 LEU A O 1
ATOM 6201 N N . SER A 1 791 ? -18.839 -13.671 68.449 1.00 86.69 791 SER A N 1
ATOM 6202 C CA . SER A 1 791 ? -18.023 -12.860 67.535 1.00 86.69 791 SER A CA 1
ATOM 6203 C C . SER A 1 791 ? -18.757 -12.495 66.240 1.00 86.69 791 SER A C 1
ATOM 6205 O O . SER A 1 791 ? -18.536 -11.417 65.695 1.00 86.69 791 SER A O 1
ATOM 6207 N N . ILE A 1 792 ? -19.650 -13.370 65.764 1.00 84.31 792 ILE A N 1
ATOM 6208 C CA . ILE A 1 792 ? -20.489 -13.127 64.587 1.00 84.31 792 ILE A CA 1
ATOM 6209 C C . ILE A 1 792 ? -21.646 -12.216 64.988 1.00 84.31 792 ILE A C 1
ATOM 6211 O O . ILE A 1 792 ? -21.837 -11.164 64.383 1.00 84.31 792 ILE A O 1
ATOM 6215 N N . LEU A 1 793 ? -22.381 -12.569 66.046 1.00 88.00 793 LEU A N 1
ATOM 6216 C CA . LEU A 1 793 ? -23.549 -11.808 66.500 1.00 88.00 793 LEU A CA 1
ATOM 6217 C C . LEU A 1 793 ? -23.183 -10.367 66.887 1.00 88.00 793 LEU A C 1
ATOM 6219 O O . LEU A 1 793 ? -23.906 -9.443 66.530 1.00 88.00 793 LEU A O 1
ATOM 6223 N N . GLY A 1 794 ? -22.038 -10.162 67.539 1.00 85.81 794 GLY A N 1
ATOM 6224 C CA . GLY A 1 794 ? -21.517 -8.845 67.911 1.00 85.81 794 GLY A CA 1
ATOM 6225 C C . GLY A 1 794 ? -21.008 -8.001 66.737 1.00 85.81 794 GLY A C 1
ATOM 6226 O O . GLY A 1 794 ? -20.704 -6.827 66.924 1.00 85.81 794 GLY A O 1
ATOM 6227 N N . SER A 1 795 ? -20.916 -8.563 65.529 1.00 83.94 795 SER A N 1
ATOM 6228 C CA . SER A 1 795 ? -20.596 -7.813 64.305 1.00 83.94 795 SER A CA 1
ATOM 6229 C C . SER A 1 795 ? -21.841 -7.316 63.556 1.00 83.94 795 SER A C 1
ATOM 6231 O O . SER A 1 795 ? -21.741 -6.462 62.675 1.00 83.94 795 SER A O 1
ATOM 6233 N N . VAL A 1 796 ? -23.028 -7.826 63.902 1.00 80.69 796 VAL A N 1
ATOM 6234 C CA . VAL A 1 796 ? -24.287 -7.485 63.230 1.00 80.69 796 VAL A CA 1
ATOM 6235 C C . VAL A 1 796 ? -24.799 -6.152 63.768 1.00 80.69 796 VAL A C 1
ATOM 6237 O O . VAL A 1 796 ? -25.218 -6.048 64.915 1.00 80.69 796 VAL A O 1
ATOM 6240 N N . ASN A 1 797 ? -24.789 -5.109 62.944 1.00 73.81 797 ASN A N 1
ATOM 6241 C CA . ASN A 1 797 ? -25.171 -3.753 63.356 1.00 73.81 797 ASN A CA 1
ATOM 6242 C C . ASN A 1 797 ? -26.674 -3.441 63.253 1.00 73.81 797 ASN A C 1
ATOM 6244 O O . ASN A 1 797 ? -27.071 -2.301 63.457 1.00 73.81 797 ASN A O 1
ATOM 6248 N N . THR A 1 798 ? -27.507 -4.432 62.930 1.00 69.38 798 THR A N 1
ATOM 6249 C CA . THR A 1 798 ? -28.954 -4.274 62.692 1.00 69.38 798 THR A CA 1
ATOM 6250 C C . THR A 1 798 ? -29.829 -4.908 63.776 1.00 69.38 798 THR A C 1
ATOM 6252 O O . THR A 1 798 ? -31.014 -5.133 63.549 1.00 69.38 798 THR A O 1
ATOM 6255 N N . TRP A 1 799 ? -29.276 -5.227 64.948 1.00 79.75 799 TRP A N 1
ATOM 6256 C CA . TRP A 1 799 ? -30.078 -5.756 66.051 1.00 79.75 799 TRP A CA 1
A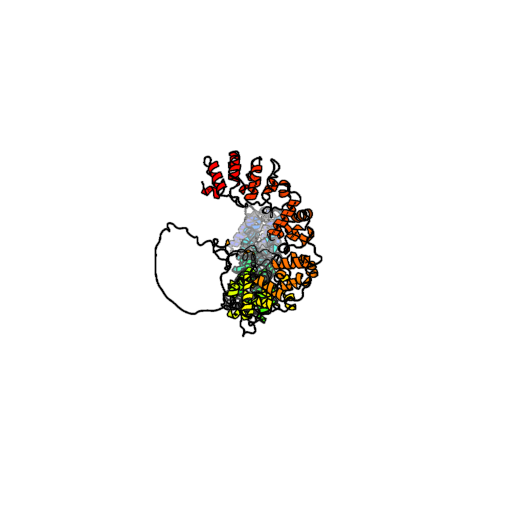TOM 6257 C C . TRP A 1 799 ? -31.088 -4.727 66.555 1.00 79.75 799 TRP A C 1
ATOM 6259 O O . TRP A 1 799 ? -30.722 -3.608 66.906 1.00 79.75 799 TRP A O 1
ATOM 6269 N N . GLY A 1 800 ? -32.347 -5.141 66.689 1.00 79.38 800 GLY A N 1
ATOM 6270 C CA . GLY A 1 800 ? -33.303 -4.429 67.524 1.00 79.38 800 GLY A CA 1
ATOM 6271 C C . GLY A 1 800 ? -32.912 -4.543 68.998 1.00 79.38 800 GLY A C 1
ATOM 6272 O O . GLY A 1 800 ? -32.350 -5.554 69.436 1.00 79.38 800 GLY A O 1
ATOM 6273 N N . LYS A 1 801 ? -33.249 -3.525 69.792 1.00 81.19 801 LYS A N 1
ATOM 6274 C CA . LYS A 1 801 ? -32.933 -3.487 71.227 1.00 81.19 801 LYS A CA 1
ATOM 6275 C C . LYS A 1 801 ? -33.446 -4.722 71.974 1.00 81.19 801 LYS A C 1
ATOM 6277 O O . LYS A 1 801 ? -32.701 -5.315 72.750 1.00 81.19 801 LYS A O 1
ATOM 6282 N N . ASP A 1 802 ? -34.679 -5.146 71.701 1.00 81.94 802 ASP A N 1
ATOM 6283 C CA . ASP A 1 802 ? -35.285 -6.314 72.352 1.00 81.94 802 ASP A CA 1
ATOM 6284 C C . ASP A 1 802 ? -34.572 -7.623 71.986 1.00 81.94 802 ASP A C 1
ATOM 6286 O O . ASP A 1 802 ? -34.345 -8.471 72.850 1.00 81.94 802 ASP A O 1
ATOM 6290 N N . GLN A 1 803 ? -34.156 -7.775 70.725 1.00 86.75 803 GLN A N 1
ATOM 6291 C CA . GLN A 1 803 ? -33.396 -8.941 70.266 1.00 86.75 803 GLN A CA 1
ATOM 6292 C C . GLN A 1 803 ? -32.029 -8.996 70.950 1.00 86.75 803 GLN A C 1
ATOM 6294 O O . GLN A 1 803 ? -31.666 -10.026 71.518 1.00 86.75 803 GLN A O 1
ATOM 6299 N N . ALA A 1 804 ? -31.299 -7.875 70.959 1.00 89.12 804 ALA A N 1
ATOM 6300 C CA . ALA A 1 804 ? -30.012 -7.773 71.638 1.00 89.12 804 ALA A CA 1
ATOM 6301 C C . ALA A 1 804 ? -30.154 -8.054 73.139 1.00 89.12 804 ALA A C 1
ATOM 6303 O O . ALA A 1 804 ? -29.379 -8.830 73.688 1.00 89.12 804 ALA A O 1
ATOM 6304 N N . SER A 1 805 ? -31.171 -7.502 73.809 1.00 89.44 805 SER A N 1
ATOM 6305 C CA . SER A 1 805 ? -31.437 -7.794 75.222 1.00 89.44 805 SER A CA 1
ATOM 6306 C C . SER A 1 805 ? -31.749 -9.270 75.473 1.00 89.44 805 SER A C 1
ATOM 6308 O O . SER A 1 805 ? -31.250 -9.827 76.449 1.00 89.44 805 SER A O 1
ATOM 6310 N N . ASN A 1 806 ? -32.508 -9.934 74.597 1.00 89.75 806 ASN A N 1
ATOM 6311 C CA . ASN A 1 806 ? -32.765 -11.374 74.701 1.00 89.75 806 ASN A CA 1
ATOM 6312 C C . ASN A 1 806 ? -31.477 -12.198 74.549 1.00 89.75 806 ASN A C 1
ATOM 6314 O O . ASN A 1 806 ? -31.229 -13.081 75.372 1.00 89.75 806 ASN A O 1
ATOM 6318 N N . ILE A 1 807 ? -30.624 -11.858 73.575 1.00 91.12 807 ILE A N 1
ATOM 6319 C CA . ILE A 1 807 ? -29.309 -12.494 73.386 1.00 91.12 807 ILE A CA 1
ATOM 6320 C C . ILE A 1 807 ? -28.442 -12.293 74.634 1.00 91.12 807 ILE A C 1
ATOM 6322 O O . ILE A 1 807 ? -27.925 -13.268 75.179 1.00 91.12 807 ILE A O 1
ATOM 6326 N N . ILE A 1 808 ? -28.324 -11.054 75.129 1.00 91.88 808 ILE A N 1
ATOM 6327 C CA . ILE A 1 808 ? -27.539 -10.727 76.328 1.00 91.88 808 ILE A CA 1
ATOM 6328 C C . ILE A 1 808 ? -28.050 -11.497 77.553 1.00 91.88 808 ILE A C 1
ATOM 6330 O O . ILE A 1 808 ? -27.252 -12.067 78.299 1.00 91.88 808 ILE A O 1
ATOM 6334 N N . ASN A 1 809 ? -29.365 -11.564 77.763 1.00 89.19 809 ASN A N 1
ATOM 6335 C CA . ASN A 1 809 ? -29.956 -12.305 78.879 1.00 89.19 809 ASN A CA 1
ATOM 6336 C C . ASN A 1 809 ? -29.663 -13.812 78.789 1.00 89.19 809 ASN A C 1
ATOM 6338 O O . ASN A 1 809 ? -29.340 -14.432 79.801 1.00 89.19 809 ASN A O 1
ATOM 6342 N N . GLN A 1 810 ? -29.718 -14.405 77.594 1.00 88.44 810 GLN A N 1
ATOM 6343 C CA . GLN A 1 810 ? -29.402 -15.823 77.417 1.00 88.44 810 GLN A CA 1
ATOM 6344 C C . GLN A 1 810 ? -27.916 -16.114 77.631 1.00 88.44 810 GLN A C 1
ATOM 6346 O O . GLN A 1 810 ? -27.593 -17.001 78.421 1.00 88.44 810 GLN A O 1
ATOM 6351 N N . ILE A 1 811 ? -27.001 -15.353 77.022 1.00 90.44 811 ILE A N 1
ATOM 6352 C CA . ILE A 1 811 ? -25.561 -15.601 77.214 1.00 90.44 811 ILE A CA 1
ATOM 6353 C C . ILE A 1 811 ? -25.147 -15.382 78.673 1.00 90.44 811 ILE A C 1
ATOM 6355 O O . ILE A 1 811 ? -24.359 -16.162 79.199 1.00 90.44 811 ILE A O 1
ATOM 6359 N N . THR A 1 812 ? -25.735 -14.406 79.372 1.00 87.50 812 THR A N 1
ATOM 6360 C CA . THR A 1 812 ? -25.438 -14.158 80.796 1.00 87.50 812 THR A CA 1
ATOM 6361 C C . THR A 1 812 ? -26.080 -15.164 81.749 1.00 87.50 812 THR A C 1
ATOM 6363 O O . THR A 1 812 ? -25.597 -15.327 82.867 1.00 87.50 812 THR A O 1
ATOM 6366 N N . SER A 1 813 ? -27.127 -15.878 81.318 1.00 82.00 813 SER A N 1
ATOM 6367 C CA . SER A 1 813 ? -27.661 -17.041 82.045 1.00 82.00 813 SER A CA 1
ATOM 6368 C C . SER A 1 813 ? -26.760 -18.283 81.955 1.00 82.00 813 SER A C 1
ATOM 6370 O O . SER A 1 813 ? -26.935 -19.225 82.726 1.00 82.00 813 SER A O 1
ATOM 6372 N N . SER A 1 814 ? -25.785 -18.272 81.039 1.00 77.81 814 SER A N 1
ATOM 6373 C CA . SER A 1 814 ? -24.778 -19.322 80.859 1.00 77.81 814 SER A CA 1
ATOM 6374 C C . SER A 1 814 ? -23.445 -18.965 81.540 1.00 77.81 814 SER A C 1
ATOM 6376 O O . SER A 1 814 ? -23.409 -18.229 82.524 1.00 77.81 814 SER A O 1
ATOM 6378 N N . SER A 1 815 ? -22.321 -19.488 81.045 1.00 77.75 815 SER A N 1
ATOM 6379 C CA . SER A 1 815 ? -20.980 -19.228 81.583 1.00 77.75 815 SER A CA 1
ATOM 6380 C C . SER A 1 815 ? -20.405 -17.846 81.236 1.00 77.75 815 SER A C 1
ATOM 6382 O O . SER A 1 815 ? -19.361 -17.481 81.781 1.00 77.75 815 SER A O 1
ATOM 6384 N N . PHE A 1 816 ? -21.040 -17.067 80.351 1.00 89.00 816 PHE A N 1
ATOM 6385 C CA . PHE A 1 816 ? -20.510 -15.773 79.919 1.00 89.00 816 PHE A CA 1
ATOM 6386 C C . PHE A 1 816 ? -20.773 -14.667 80.950 1.00 89.00 816 PHE A C 1
ATOM 6388 O O . PHE A 1 816 ? -21.916 -14.319 81.247 1.00 89.00 816 PHE A O 1
ATOM 6395 N N . GLN A 1 817 ? -19.702 -14.073 81.478 1.00 88.38 817 GLN A N 1
ATOM 6396 C CA . GLN A 1 817 ? -19.775 -13.018 82.488 1.00 88.38 817 GLN A CA 1
ATOM 6397 C C . GLN A 1 817 ? -19.340 -11.671 81.907 1.00 88.38 817 GLN A C 1
ATOM 6399 O O . GLN A 1 817 ? -18.213 -11.528 81.441 1.00 88.38 817 GLN A O 1
ATOM 6404 N N . ILE A 1 818 ? -20.211 -10.663 82.002 1.00 91.06 818 ILE A N 1
ATOM 6405 C CA . ILE A 1 818 ? -19.906 -9.274 81.624 1.00 91.06 818 ILE A CA 1
ATOM 6406 C C . ILE A 1 818 ? -19.262 -8.573 82.832 1.00 91.06 818 ILE A C 1
ATOM 6408 O O . ILE A 1 818 ? -19.926 -7.839 83.563 1.00 91.06 818 ILE A O 1
ATOM 6412 N N . ASN A 1 819 ? -17.989 -8.871 83.104 1.00 89.50 819 ASN A N 1
ATOM 6413 C CA . ASN A 1 819 ? -17.279 -8.428 84.316 1.00 89.50 819 ASN A CA 1
ATOM 6414 C C . ASN A 1 819 ? -15.900 -7.783 84.060 1.00 89.50 819 ASN A C 1
ATOM 6416 O O . ASN A 1 819 ? -15.263 -7.321 85.006 1.00 89.50 819 ASN A O 1
ATOM 6420 N N . SER A 1 820 ? -15.452 -7.734 82.806 1.00 91.94 820 SER A N 1
ATOM 6421 C CA . SER A 1 820 ? -14.137 -7.229 82.385 1.00 91.94 820 SER A CA 1
ATOM 6422 C C . SER A 1 820 ? -14.233 -6.416 81.094 1.00 91.94 820 SER A C 1
ATOM 6424 O O . SER A 1 820 ? -15.210 -6.542 80.347 1.00 91.94 820 SER A O 1
ATOM 6426 N N . ALA A 1 821 ? -13.200 -5.628 80.793 1.00 90.31 821 ALA A N 1
ATOM 6427 C CA . ALA A 1 821 ? -13.091 -4.890 79.537 1.00 90.31 821 ALA A CA 1
ATOM 6428 C C . ALA A 1 821 ? -13.215 -5.824 78.325 1.00 90.31 821 ALA A C 1
ATOM 6430 O O . ALA A 1 821 ? -14.049 -5.591 77.456 1.00 90.31 821 ALA A O 1
ATOM 6431 N N . ALA A 1 822 ? -12.481 -6.942 78.331 1.00 90.25 822 ALA A N 1
ATOM 6432 C CA . ALA A 1 822 ? -12.497 -7.921 77.245 1.00 90.25 822 ALA A CA 1
ATOM 6433 C C . ALA A 1 822 ? -13.893 -8.532 77.020 1.00 90.25 822 ALA A C 1
ATOM 6435 O O . ALA A 1 822 ? -14.329 -8.680 75.879 1.00 90.25 822 ALA A O 1
ATOM 6436 N N . SER A 1 823 ? -14.628 -8.844 78.098 1.00 91.44 823 SER A N 1
ATOM 6437 C CA . SER A 1 823 ? -15.999 -9.357 77.973 1.00 91.44 823 SER A CA 1
ATOM 6438 C C . SER A 1 823 ? -16.942 -8.329 77.343 1.00 91.44 823 SER A C 1
ATOM 6440 O O . SER A 1 823 ? -17.735 -8.685 76.478 1.00 91.44 823 SER A O 1
ATOM 6442 N N . LEU A 1 824 ? -16.818 -7.050 77.710 1.00 91.19 824 LEU A N 1
ATOM 6443 C CA . LEU A 1 824 ? -17.654 -5.975 77.180 1.00 91.19 824 LEU A CA 1
ATOM 6444 C C . LEU A 1 824 ? -17.323 -5.670 75.710 1.00 91.19 824 LEU A C 1
ATOM 6446 O O . LEU A 1 824 ? -18.231 -5.484 74.908 1.00 91.19 824 LEU A O 1
ATOM 6450 N N . GLU A 1 825 ? -16.041 -5.693 75.344 1.00 90.88 825 GLU A N 1
ATOM 6451 C CA . GLU A 1 825 ? -15.578 -5.551 73.957 1.00 90.88 825 GLU A CA 1
ATOM 6452 C C . GLU A 1 825 ? -16.078 -6.686 73.059 1.00 90.88 825 GLU A C 1
ATOM 6454 O O . GLU A 1 825 ? -16.508 -6.437 71.934 1.00 90.88 825 GLU A O 1
ATOM 6459 N N . SER A 1 826 ? -16.091 -7.922 73.568 1.00 90.62 826 SER A N 1
ATOM 6460 C CA . SER A 1 826 ? -16.525 -9.093 72.796 1.00 90.62 826 SER A CA 1
ATOM 6461 C C . SER A 1 826 ? -18.009 -9.081 72.412 1.00 90.62 826 SER A C 1
ATOM 6463 O O . SER A 1 826 ? -18.397 -9.789 71.487 1.00 90.62 826 SER A O 1
ATOM 6465 N N . LEU A 1 827 ? -18.835 -8.263 73.079 1.00 91.44 827 LEU A N 1
ATOM 6466 C CA . LEU A 1 827 ? -20.251 -8.095 72.737 1.00 91.44 827 LEU A CA 1
ATOM 6467 C C . LEU A 1 827 ? -20.455 -7.303 71.439 1.00 91.44 827 LEU A C 1
ATOM 6469 O O . LEU A 1 827 ? -21.498 -7.445 70.804 1.00 91.44 827 LEU A O 1
ATOM 6473 N N . GLY A 1 828 ? -19.491 -6.462 71.048 1.00 91.00 828 GLY A N 1
ATOM 6474 C CA . GLY A 1 828 ? -19.592 -5.630 69.852 1.00 91.00 828 GLY A CA 1
ATOM 6475 C C . GLY A 1 828 ? -20.866 -4.777 69.833 1.00 91.00 828 GLY A C 1
ATOM 6476 O O . GLY A 1 828 ? -21.112 -3.992 70.746 1.00 91.00 828 GLY A O 1
ATOM 6477 N N . THR A 1 829 ? -21.685 -4.921 68.797 1.00 87.81 829 THR A N 1
ATOM 6478 C CA . THR A 1 829 ? -22.946 -4.183 68.609 1.00 87.81 829 THR A CA 1
ATOM 6479 C C . THR A 1 829 ? -24.072 -4.630 69.546 1.00 87.81 829 THR A C 1
ATOM 6481 O O . THR A 1 829 ? -25.030 -3.888 69.745 1.00 87.81 829 THR A O 1
ATOM 6484 N N . LEU A 1 830 ? -23.961 -5.795 70.199 1.00 91.12 830 LEU A N 1
ATOM 6485 C CA . LEU A 1 830 ? -24.962 -6.279 71.166 1.00 91.12 830 LEU A CA 1
ATOM 6486 C C . LEU A 1 830 ? -24.999 -5.456 72.463 1.00 91.12 830 LEU A C 1
ATOM 6488 O O . LEU A 1 830 ? -25.872 -5.666 73.308 1.00 91.12 830 LEU A O 1
ATOM 6492 N N . ILE A 1 831 ? -24.080 -4.500 72.626 1.00 90.44 831 ILE A N 1
ATOM 6493 C CA . ILE A 1 831 ? -24.015 -3.585 73.772 1.00 90.44 831 ILE A CA 1
ATOM 6494 C C . ILE A 1 831 ? -25.323 -2.822 73.982 1.00 90.44 831 ILE A C 1
ATOM 6496 O O . ILE A 1 831 ? -25.686 -2.547 75.127 1.00 90.44 831 ILE A O 1
ATOM 6500 N N . ILE A 1 832 ? -26.086 -2.574 72.914 1.00 87.50 832 ILE A N 1
ATOM 6501 C CA . ILE A 1 832 ? -27.408 -1.939 72.990 1.00 87.50 832 ILE A CA 1
ATOM 6502 C C . ILE A 1 832 ? -28.397 -2.707 73.886 1.00 87.50 832 ILE A C 1
ATOM 6504 O O . ILE A 1 832 ? -29.331 -2.116 74.430 1.00 87.50 832 ILE A O 1
ATOM 6508 N N . GLY A 1 833 ? -28.179 -4.015 74.065 1.00 88.56 833 GLY A N 1
ATOM 6509 C CA . GLY A 1 833 ? -28.996 -4.895 74.895 1.00 88.56 833 GLY A CA 1
ATOM 6510 C C . GLY A 1 833 ? -28.507 -5.049 76.337 1.00 88.56 833 GLY A C 1
ATOM 6511 O O . GLY A 1 833 ? -29.187 -5.708 77.127 1.00 88.56 833 GLY A O 1
ATOM 6512 N N . VAL A 1 834 ? -27.349 -4.478 76.697 1.00 91.75 834 VAL A N 1
ATOM 6513 C CA . VAL A 1 834 ? -26.709 -4.672 78.008 1.00 91.75 834 VAL A CA 1
ATOM 6514 C C . VAL A 1 834 ? -27.438 -3.883 79.101 1.00 91.75 834 VAL A C 1
ATOM 6516 O O . VAL A 1 834 ? -27.546 -2.659 79.015 1.00 91.75 834 VAL A O 1
ATOM 6519 N N . PRO A 1 835 ? -27.892 -4.532 80.190 1.00 89.94 835 PRO A N 1
ATOM 6520 C CA . PRO A 1 835 ? -28.491 -3.821 81.313 1.00 89.94 835 PRO A CA 1
ATOM 6521 C C . PRO A 1 835 ? -27.482 -2.908 82.022 1.00 89.94 835 PRO A C 1
ATOM 6523 O O . PRO A 1 835 ? -26.352 -3.307 82.310 1.00 89.94 835 PRO A O 1
ATOM 6526 N N . SER A 1 836 ? -27.913 -1.716 82.444 1.00 88.56 836 SER A N 1
ATOM 6527 C CA . SER A 1 836 ? -27.062 -0.784 83.208 1.00 88.56 836 SER A CA 1
ATOM 6528 C C . SER A 1 836 ? -26.546 -1.381 84.528 1.00 88.56 836 SER A C 1
ATOM 6530 O O . SER A 1 836 ? -25.467 -1.022 85.002 1.00 88.56 836 SER A O 1
ATOM 6532 N N . LYS A 1 837 ? -27.273 -2.339 85.124 1.00 88.44 837 LYS A N 1
ATOM 6533 C CA . LYS A 1 837 ? -26.818 -3.100 86.301 1.00 88.44 837 LYS A CA 1
ATOM 6534 C C . LYS A 1 837 ? -25.537 -3.894 86.013 1.00 88.44 837 LYS A C 1
ATOM 6536 O O . LYS A 1 837 ? -24.671 -3.942 86.883 1.00 88.44 837 LYS A O 1
ATOM 6541 N N . SER A 1 838 ? -25.399 -4.456 84.811 1.00 90.00 838 SER A N 1
ATOM 6542 C CA . SER A 1 838 ? -24.212 -5.210 84.393 1.00 90.00 838 SER A CA 1
ATOM 6543 C C . SER A 1 838 ? -22.993 -4.294 84.295 1.00 90.00 838 SER A C 1
ATOM 6545 O O . SER A 1 838 ? -21.961 -4.594 84.886 1.00 90.00 838 SER A O 1
ATOM 6547 N N . ILE A 1 839 ? -23.139 -3.105 83.695 1.00 92.31 839 ILE A N 1
ATOM 6548 C CA . ILE A 1 839 ? -22.080 -2.076 83.689 1.00 92.31 839 ILE A CA 1
ATOM 6549 C C . ILE A 1 839 ? -21.676 -1.689 85.118 1.00 92.31 839 ILE A C 1
ATOM 6551 O O . ILE A 1 839 ? -20.495 -1.574 85.438 1.00 92.31 839 ILE A O 1
ATOM 6555 N N . ASN A 1 840 ? -22.654 -1.556 86.018 1.00 88.00 840 ASN A N 1
ATOM 6556 C CA . ASN A 1 840 ? -22.391 -1.218 87.415 1.00 88.00 840 ASN A CA 1
ATOM 6557 C C . ASN A 1 840 ? -21.673 -2.326 88.209 1.00 88.00 840 ASN A C 1
ATOM 6559 O O . ASN A 1 840 ? -21.044 -2.015 89.227 1.00 88.00 840 ASN A O 1
ATOM 6563 N N . SER A 1 841 ? -21.742 -3.585 87.768 1.00 88.12 841 SER A N 1
ATOM 6564 C CA . SER A 1 841 ? -21.018 -4.703 88.389 1.00 88.12 841 SER A CA 1
ATOM 6565 C C . SER A 1 841 ? -19.560 -4.839 87.944 1.00 88.12 841 SER A C 1
ATOM 6567 O O . SER A 1 841 ? -18.783 -5.480 88.648 1.00 88.12 841 SER A O 1
ATOM 6569 N N . ILE A 1 842 ? -19.166 -4.205 86.835 1.00 92.50 842 ILE A N 1
ATOM 6570 C CA . ILE A 1 842 ? -17.771 -4.173 86.374 1.00 92.50 842 ILE A CA 1
ATOM 6571 C C . ILE A 1 842 ? -16.954 -3.248 87.295 1.00 92.50 842 ILE A C 1
ATOM 6573 O O . ILE A 1 842 ? -17.445 -2.223 87.798 1.00 92.50 842 ILE A O 1
ATOM 6577 N N . SER A 1 843 ? -15.695 -3.614 87.552 1.00 93.44 843 SER A N 1
ATOM 6578 C CA . SER A 1 843 ? -14.784 -2.779 88.338 1.00 93.44 843 SER A CA 1
ATOM 6579 C C . SER A 1 843 ? -14.457 -1.477 87.593 1.00 93.44 843 SER A C 1
ATOM 6581 O O . SER A 1 843 ? -14.418 -1.423 86.363 1.00 93.44 843 SER A O 1
ATOM 6583 N N . ALA A 1 844 ? -14.218 -0.396 88.337 1.00 91.69 844 ALA A N 1
ATOM 6584 C CA . ALA A 1 844 ? -13.955 0.912 87.738 1.00 91.69 844 ALA A CA 1
ATOM 6585 C C . ALA A 1 844 ? -12.675 0.916 86.871 1.00 91.69 844 ALA A C 1
ATOM 6587 O O . ALA A 1 844 ? -12.638 1.571 85.831 1.00 91.69 844 ALA A O 1
ATOM 6588 N N . SER A 1 845 ? -11.657 0.131 87.250 1.00 91.12 845 SER A N 1
ATOM 6589 C CA . SER A 1 845 ? -10.418 -0.031 86.477 1.00 91.12 845 SER A CA 1
ATOM 6590 C C . SER A 1 845 ? -10.639 -0.743 85.141 1.00 91.12 845 SER A C 1
ATOM 6592 O O . SER A 1 845 ? -10.051 -0.343 84.140 1.00 91.12 845 SER A O 1
ATOM 6594 N N . GLU A 1 846 ? -11.502 -1.763 85.107 1.00 94.38 846 GLU A N 1
ATOM 6595 C CA . GLU A 1 846 ? -11.858 -2.477 83.875 1.00 94.38 846 GLU A CA 1
ATOM 6596 C C . GLU A 1 846 ? -12.670 -1.578 82.933 1.00 94.38 846 GLU A C 1
ATOM 6598 O O . GLU A 1 846 ? -12.353 -1.496 81.751 1.00 94.38 846 GLU A O 1
ATOM 6603 N N . ILE A 1 847 ? -13.648 -0.820 83.447 1.00 94.19 847 ILE A N 1
ATOM 6604 C CA . ILE A 1 847 ? -14.405 0.159 82.644 1.00 94.19 847 ILE A CA 1
ATOM 6605 C C . ILE A 1 847 ? -13.486 1.236 82.048 1.00 94.19 847 ILE A C 1
ATOM 6607 O O . ILE A 1 847 ? -13.626 1.579 80.876 1.00 94.19 847 ILE A O 1
ATOM 6611 N N . LEU A 1 848 ? -12.525 1.747 82.824 1.00 93.25 848 LEU A N 1
ATOM 6612 C CA . LEU A 1 848 ? -11.534 2.708 82.330 1.00 93.25 848 LEU A CA 1
ATOM 6613 C C . LEU A 1 848 ? -10.589 2.102 81.281 1.00 93.25 848 LEU A C 1
ATOM 6615 O O . LEU A 1 848 ? -10.109 2.808 80.398 1.00 93.25 848 LEU A O 1
ATOM 6619 N N . SER A 1 849 ? -10.281 0.809 81.378 1.00 93.25 849 SER A N 1
ATOM 6620 C CA . SER A 1 849 ? -9.529 0.108 80.333 1.00 93.25 849 SER A CA 1
ATOM 6621 C C . SER A 1 849 ? -10.359 0.020 79.050 1.00 93.25 849 SER A C 1
ATOM 6623 O O . SER A 1 849 ? -9.896 0.423 77.985 1.00 93.25 849 SER A O 1
ATOM 6625 N N . ALA A 1 850 ? -11.619 -0.401 79.182 1.00 92.38 850 ALA A N 1
ATOM 6626 C CA . ALA A 1 850 ? -12.566 -0.556 78.083 1.00 92.38 850 ALA A CA 1
ATOM 6627 C C . ALA A 1 850 ? -12.834 0.777 77.357 1.00 92.38 850 ALA A C 1
ATOM 6629 O O . ALA A 1 850 ? -12.881 0.827 76.131 1.00 92.38 850 ALA A O 1
ATOM 6630 N N . SER A 1 851 ? -12.941 1.892 78.091 1.00 92.31 851 SER A N 1
ATOM 6631 C CA . SER A 1 851 ? -13.214 3.217 77.512 1.00 92.31 851 SER A CA 1
ATOM 6632 C C . SER A 1 851 ? -12.123 3.725 76.562 1.00 92.31 851 SER A C 1
ATOM 6634 O O . SER A 1 851 ? -12.372 4.646 75.786 1.00 92.31 851 SER A O 1
ATOM 6636 N N . LYS A 1 852 ? -10.924 3.132 76.583 1.00 91.00 852 LYS A N 1
ATOM 6637 C CA . LYS A 1 852 ? -9.832 3.464 75.655 1.00 91.00 852 LYS A CA 1
ATOM 6638 C C . LYS A 1 852 ? -9.997 2.816 74.278 1.00 91.00 852 LYS A C 1
ATOM 6640 O O . LYS A 1 852 ? -9.288 3.211 73.355 1.00 91.00 852 LYS A O 1
ATOM 6645 N N . ASN A 1 853 ? -10.901 1.846 74.128 1.00 91.94 853 ASN A N 1
ATOM 6646 C CA . ASN A 1 853 ? -11.175 1.183 72.860 1.00 91.94 853 ASN A CA 1
ATOM 6647 C C . ASN A 1 853 ? -12.199 1.994 72.034 1.00 91.94 853 ASN A C 1
ATOM 6649 O O . ASN A 1 853 ? -13.369 2.072 72.416 1.00 91.94 853 ASN A O 1
ATOM 6653 N N . PRO A 1 854 ? -11.806 2.589 70.891 1.00 88.44 854 PRO A N 1
ATOM 6654 C CA . PRO A 1 854 ? -12.687 3.462 70.115 1.00 88.44 854 PRO A CA 1
ATOM 6655 C C . PRO A 1 854 ? -13.891 2.724 69.513 1.00 88.44 854 PRO A C 1
ATOM 6657 O O . PRO A 1 854 ? -14.973 3.301 69.433 1.00 88.44 854 PRO A O 1
ATOM 6660 N N . THR A 1 855 ? -13.740 1.450 69.137 1.00 86.31 855 THR A N 1
ATOM 6661 C CA . THR A 1 855 ? -14.846 0.630 68.616 1.00 86.31 855 THR A CA 1
ATOM 6662 C C . THR A 1 855 ? -15.894 0.394 69.695 1.00 86.31 855 THR A C 1
ATOM 6664 O O . THR A 1 855 ? -17.089 0.528 69.437 1.00 86.31 855 THR A O 1
ATOM 6667 N N . LEU A 1 856 ? -15.455 0.116 70.926 1.00 91.50 856 LEU A N 1
ATOM 6668 C CA . LEU A 1 856 ? -16.366 -0.028 72.055 1.00 91.50 856 LEU A CA 1
ATOM 6669 C C . LEU A 1 856 ? -17.117 1.273 72.340 1.00 91.50 856 LEU A C 1
ATOM 6671 O O . LEU A 1 856 ? -18.324 1.243 72.557 1.00 91.50 856 LEU A O 1
ATOM 6675 N N . VAL A 1 857 ? -16.413 2.409 72.328 1.00 90.06 857 VAL A N 1
ATOM 6676 C CA . VAL A 1 857 ? -17.029 3.726 72.537 1.00 90.06 857 VAL A CA 1
ATOM 6677 C C . VAL A 1 857 ? -18.080 3.998 71.466 1.00 90.06 857 VAL A C 1
ATOM 6679 O O . VAL A 1 857 ? -19.183 4.398 71.816 1.00 90.06 857 VAL A O 1
ATOM 6682 N N . SER A 1 858 ? -17.787 3.706 70.195 1.00 87.44 858 SER A N 1
ATOM 6683 C CA . SER A 1 858 ? -18.760 3.840 69.104 1.00 87.44 858 SER A CA 1
ATOM 6684 C C . SER A 1 858 ? -20.006 2.983 69.335 1.00 87.44 858 SER A C 1
ATOM 6686 O O . SER A 1 858 ? -21.116 3.486 69.218 1.00 87.44 858 SER A O 1
ATOM 6688 N N . ASN A 1 859 ? -19.843 1.715 69.724 1.00 86.56 859 ASN A N 1
ATOM 6689 C CA . ASN A 1 859 ? -20.979 0.834 70.019 1.00 86.56 859 ASN A CA 1
ATOM 6690 C C . ASN A 1 859 ? -21.759 1.284 71.267 1.00 86.56 859 ASN A C 1
ATOM 6692 O O . ASN A 1 859 ? -22.970 1.100 71.347 1.00 86.56 859 ASN A O 1
ATOM 6696 N N . MET A 1 860 ? -21.078 1.883 72.248 1.00 90.31 860 MET A N 1
ATOM 6697 C CA . MET A 1 860 ? -21.700 2.411 73.463 1.00 90.31 860 MET A CA 1
ATOM 6698 C C . MET A 1 860 ? -22.577 3.639 73.177 1.00 90.31 860 MET A C 1
ATOM 6700 O O . MET A 1 860 ? -23.575 3.821 73.867 1.00 90.31 860 MET A O 1
ATOM 6704 N N . LEU A 1 861 ? -22.262 4.450 72.159 1.00 88.00 861 LEU A N 1
ATOM 6705 C CA . LEU A 1 861 ? -23.099 5.593 71.749 1.00 88.00 861 LEU A CA 1
ATOM 6706 C C . LEU A 1 861 ? -24.474 5.167 71.225 1.00 88.00 861 LEU A C 1
ATOM 6708 O O . LEU A 1 861 ? -25.443 5.900 71.401 1.00 88.00 861 LEU A O 1
ATOM 6712 N N . GLU A 1 862 ? -24.562 3.972 70.640 1.00 83.75 862 GLU A N 1
ATOM 6713 C CA . GLU A 1 862 ? -25.822 3.370 70.184 1.00 83.75 862 GLU A CA 1
ATOM 6714 C C . GLU A 1 862 ? -26.613 2.729 71.341 1.00 83.75 862 GLU A C 1
ATOM 6716 O O . GLU A 1 862 ? -27.780 2.360 71.198 1.00 83.75 862 GLU A O 1
ATOM 6721 N N . ALA A 1 863 ? -25.997 2.575 72.519 1.00 86.62 863 ALA A N 1
ATOM 6722 C CA . ALA A 1 863 ? -26.650 1.983 73.677 1.00 86.62 863 ALA A CA 1
ATOM 6723 C C . ALA A 1 863 ? -27.663 2.952 74.313 1.00 86.62 863 ALA A C 1
ATOM 6725 O O . ALA A 1 863 ? -27.512 4.171 74.216 1.00 86.62 863 ALA A O 1
ATOM 6726 N N . PRO A 1 864 ? -28.675 2.454 75.050 1.00 88.88 864 PRO A N 1
ATOM 6727 C CA . PRO A 1 864 ? -29.604 3.320 75.767 1.00 88.88 864 PRO A CA 1
ATOM 6728 C C . PRO A 1 864 ? -28.875 4.296 76.696 1.00 88.88 864 PRO A C 1
ATOM 6730 O O . PRO A 1 864 ? -27.946 3.908 77.402 1.00 88.88 864 PRO A O 1
ATOM 6733 N N . LYS A 1 865 ? -29.356 5.541 76.774 1.00 86.12 865 LYS A N 1
ATOM 6734 C CA . LYS A 1 865 ? -28.7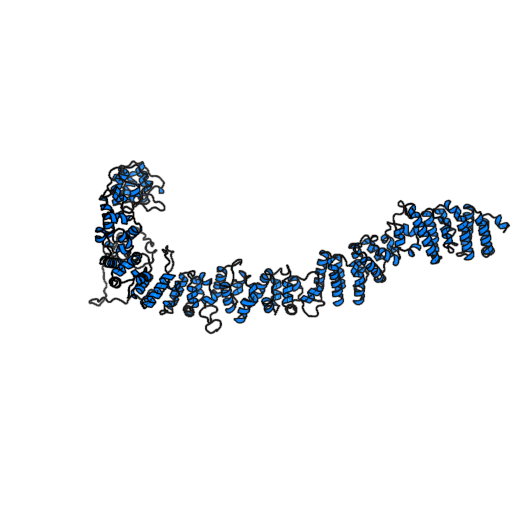10 6.617 77.545 1.00 86.12 865 LYS A CA 1
ATOM 6735 C C . LYS A 1 865 ? -28.364 6.237 78.994 1.00 86.12 865 LYS A C 1
ATOM 6737 O O . LYS A 1 865 ? -27.262 6.492 79.458 1.00 86.12 865 LYS A O 1
ATOM 6742 N N . VAL A 1 866 ? -29.244 5.495 79.670 1.00 87.88 866 VAL A N 1
ATOM 6743 C CA . VAL A 1 866 ? -29.024 4.983 81.040 1.00 87.88 866 VAL A CA 1
ATOM 6744 C C . VAL A 1 866 ? -27.778 4.080 81.157 1.00 87.88 866 VAL A C 1
ATOM 6746 O O . VAL A 1 866 ? -27.147 4.005 82.213 1.00 87.88 866 VAL A O 1
ATOM 6749 N N . VAL A 1 867 ? -27.420 3.360 80.092 1.00 91.56 867 VAL A N 1
ATOM 6750 C CA . VAL A 1 867 ? -26.220 2.507 80.021 1.00 91.56 867 VAL A CA 1
ATOM 6751 C C . VAL A 1 867 ? -24.975 3.368 79.808 1.00 91.56 867 VAL A C 1
ATOM 6753 O O . VAL A 1 867 ? -23.982 3.162 80.508 1.00 91.56 867 VAL A O 1
ATOM 6756 N N . GLN A 1 868 ? -25.053 4.371 78.927 1.00 92.94 868 GLN A N 1
ATOM 6757 C CA . GLN A 1 868 ? -23.981 5.350 78.701 1.00 92.94 868 GLN A CA 1
ATOM 6758 C C . GLN A 1 868 ? -23.639 6.111 79.990 1.00 92.94 868 GLN A C 1
ATOM 6760 O O . GLN A 1 868 ? -22.477 6.169 80.394 1.00 92.94 868 GLN A O 1
ATOM 6765 N N . GLU A 1 869 ? -24.656 6.603 80.702 1.00 90.50 869 GLU A N 1
ATOM 6766 C CA . GLU A 1 869 ? -24.512 7.274 81.998 1.00 9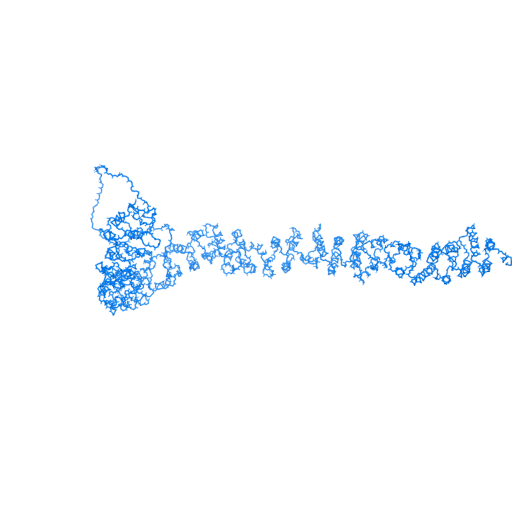0.50 869 GLU A CA 1
ATOM 6767 C C . GLU A 1 869 ? -23.861 6.359 83.046 1.00 90.50 869 GLU A C 1
ATOM 6769 O O . GLU A 1 869 ? -22.955 6.778 83.769 1.00 90.50 869 GLU A O 1
ATOM 6774 N N . ALA A 1 870 ? -24.281 5.090 83.130 1.00 93.00 870 ALA A N 1
ATOM 6775 C CA . ALA A 1 870 ? -23.678 4.117 84.041 1.00 93.00 870 ALA A CA 1
ATOM 6776 C C . ALA A 1 870 ? -22.199 3.851 83.704 1.00 93.00 870 ALA A C 1
ATOM 6778 O O . ALA A 1 870 ? -21.373 3.740 84.616 1.00 93.00 870 ALA A O 1
ATOM 6779 N N . PHE A 1 871 ? -21.860 3.792 82.413 1.00 94.75 871 PHE A N 1
ATOM 6780 C CA . PHE A 1 871 ? -20.494 3.604 81.924 1.00 94.75 871 PHE A CA 1
ATOM 6781 C C . PHE A 1 871 ? -19.609 4.795 82.302 1.00 94.75 871 PHE A C 1
ATOM 6783 O O . PHE A 1 871 ? -18.586 4.622 82.967 1.00 94.75 871 PHE A O 1
ATOM 6790 N N . VAL A 1 872 ? -20.047 6.019 82.002 1.00 94.38 872 VAL A N 1
ATOM 6791 C CA . VAL A 1 872 ? -19.316 7.249 82.347 1.00 94.38 872 VAL A CA 1
ATOM 6792 C C . VAL A 1 872 ? -19.203 7.435 83.860 1.00 94.38 872 VAL A C 1
ATOM 6794 O O . VAL A 1 872 ? -18.118 7.728 84.363 1.00 94.38 872 VAL A O 1
ATOM 6797 N N . LYS A 1 873 ? -20.266 7.167 84.626 1.00 92.50 873 LYS A N 1
ATOM 6798 C CA . LYS A 1 873 ? -20.234 7.214 86.097 1.00 92.50 873 LYS A CA 1
ATOM 6799 C C . LYS A 1 873 ? -19.183 6.268 86.685 1.00 92.50 873 LYS A C 1
ATOM 6801 O O . LYS A 1 873 ? -18.537 6.611 87.676 1.00 92.50 873 LYS A O 1
ATOM 6806 N N . LYS A 1 874 ? -18.978 5.096 86.078 1.00 93.25 874 LYS A N 1
ATOM 6807 C CA . LYS A 1 874 ? -17.920 4.162 86.481 1.00 93.25 874 LYS A CA 1
ATOM 6808 C C . LYS A 1 874 ? -16.523 4.658 86.133 1.00 93.25 874 LYS A C 1
ATOM 6810 O O . LYS A 1 874 ? -15.650 4.553 86.993 1.00 93.25 874 LYS A O 1
ATOM 6815 N N . ILE A 1 875 ? -16.324 5.261 84.960 1.00 94.00 875 ILE A N 1
ATOM 6816 C CA . ILE A 1 875 ? -15.055 5.924 84.606 1.00 94.00 875 ILE A CA 1
ATOM 6817 C C . ILE A 1 875 ? -14.711 6.999 85.648 1.00 94.00 875 ILE A C 1
ATOM 6819 O O . ILE A 1 875 ? -13.607 7.014 86.189 1.00 94.00 875 ILE A O 1
ATOM 6823 N N . ILE A 1 876 ? -15.680 7.854 85.984 1.00 93.19 876 ILE A N 1
ATOM 6824 C CA . ILE A 1 876 ? -15.528 8.943 86.961 1.00 93.19 876 ILE A CA 1
ATOM 6825 C C . ILE A 1 876 ? -15.177 8.411 88.358 1.00 93.19 876 ILE A C 1
ATOM 6827 O O . ILE A 1 876 ? -14.418 9.043 89.085 1.00 93.19 876 ILE A O 1
ATOM 6831 N N . SER A 1 877 ? -15.694 7.240 88.745 1.00 92.00 877 SER A N 1
ATOM 6832 C CA . SER A 1 877 ? -15.409 6.655 90.062 1.00 92.00 877 SER A CA 1
ATOM 6833 C C . SER A 1 877 ? -13.950 6.227 90.273 1.00 92.00 877 SER A C 1
ATOM 6835 O O . SER A 1 877 ? -13.572 5.973 91.414 1.00 92.00 877 SER A O 1
ATOM 6837 N N . VAL A 1 878 ? -13.131 6.159 89.210 1.00 91.50 878 VAL A N 1
ATOM 6838 C CA . VAL A 1 878 ? -11.682 5.905 89.326 1.00 91.50 878 VAL A CA 1
ATOM 6839 C C . VAL A 1 878 ? -10.959 7.103 89.939 1.00 91.50 878 VAL A C 1
ATOM 6841 O O . VAL A 1 878 ? -10.117 6.929 90.814 1.00 91.50 878 VAL A O 1
ATOM 6844 N N . ASP A 1 879 ? -11.287 8.308 89.475 1.00 88.38 879 ASP A N 1
ATOM 6845 C CA . ASP A 1 879 ? -10.749 9.566 89.983 1.00 88.38 879 ASP A CA 1
ATOM 6846 C C . ASP A 1 879 ? -11.741 10.688 89.659 1.00 88.38 879 ASP A C 1
ATOM 6848 O O . ASP A 1 879 ? -11.973 11.020 88.494 1.00 88.38 879 ASP A O 1
ATOM 6852 N N . SER A 1 880 ? -12.341 11.257 90.704 1.00 87.25 880 SER A N 1
ATOM 6853 C CA . SER A 1 880 ? -13.371 12.287 90.582 1.00 87.25 880 SER A CA 1
ATOM 6854 C C . SER A 1 880 ? -12.806 13.704 90.458 1.00 87.25 880 SER A C 1
ATOM 6856 O O . SER A 1 880 ? -13.578 14.662 90.505 1.00 87.25 880 SER A O 1
ATOM 6858 N N . SER A 1 881 ? -11.482 13.876 90.356 1.00 89.38 881 SER A N 1
ATOM 6859 C CA . SER A 1 881 ? -10.894 15.195 90.125 1.00 89.38 881 SER A CA 1
ATOM 6860 C C . SER A 1 881 ? -11.250 15.698 88.716 1.00 89.38 881 SER A C 1
ATOM 6862 O O . SER A 1 881 ? -11.155 14.933 87.752 1.00 89.38 881 SER A O 1
ATOM 6864 N N . PRO A 1 882 ? -11.626 16.982 88.550 1.00 87.25 882 PRO A N 1
ATOM 6865 C CA . PRO A 1 882 ? -12.034 17.538 87.256 1.00 87.25 882 PRO A CA 1
ATOM 6866 C C . PRO A 1 882 ? -11.026 17.268 86.130 1.00 87.25 882 PRO A C 1
ATOM 6868 O O . PRO A 1 882 ? -11.404 16.883 85.025 1.00 87.25 882 PRO A O 1
ATOM 6871 N N . THR A 1 883 ? -9.726 17.386 86.416 1.00 87.25 883 THR A N 1
ATOM 6872 C CA . THR A 1 883 ? -8.653 17.107 85.451 1.00 87.25 883 THR A CA 1
ATOM 6873 C C . THR A 1 883 ? -8.667 15.650 84.989 1.00 87.25 883 THR A C 1
ATOM 6875 O O . THR A 1 883 ? -8.592 15.389 83.789 1.00 87.25 883 THR A O 1
ATOM 6878 N N . LYS A 1 884 ? -8.820 14.692 85.911 1.00 89.44 884 LYS A N 1
ATOM 6879 C CA . LYS A 1 884 ? -8.819 13.262 85.577 1.00 89.44 884 LYS A CA 1
ATOM 6880 C C . LYS A 1 884 ? -10.121 12.804 84.938 1.00 89.44 884 LYS A C 1
ATOM 6882 O O . LYS A 1 884 ? -10.074 11.963 84.048 1.00 89.44 884 LYS A O 1
ATOM 6887 N N . VAL A 1 885 ? -11.256 13.402 85.296 1.00 91.06 885 VAL A N 1
ATOM 6888 C CA . VAL A 1 885 ? -12.542 13.172 84.617 1.00 91.06 885 VAL A CA 1
ATOM 6889 C C . VAL A 1 885 ? -12.445 13.553 83.137 1.00 91.06 885 VAL A C 1
ATOM 6891 O O . VAL A 1 885 ? -12.818 12.759 82.273 1.00 91.06 885 VAL A O 1
ATOM 6894 N N . VAL A 1 886 ? -11.876 14.723 82.827 1.00 90.31 886 VAL A N 1
ATOM 6895 C CA . VAL A 1 886 ? -11.646 15.142 81.435 1.00 90.31 886 VAL A CA 1
ATOM 6896 C C . VAL A 1 886 ? -10.608 14.252 80.742 1.00 90.31 886 VAL A C 1
ATOM 6898 O O . VAL A 1 886 ? -10.757 13.937 79.568 1.00 90.31 886 VAL A O 1
ATOM 6901 N N . GLU A 1 887 ? -9.564 13.785 81.416 1.00 89.06 887 GLU A N 1
ATOM 6902 C CA . GLU A 1 887 ? -8.600 12.876 80.776 1.00 89.06 887 GLU A CA 1
ATOM 6903 C C . GLU A 1 887 ? -9.191 11.490 80.464 1.00 89.06 887 GLU A C 1
ATOM 6905 O O . GLU A 1 887 ? -8.929 10.940 79.395 1.00 89.06 887 GLU A O 1
ATOM 6910 N N . ASN A 1 888 ? -10.000 10.936 81.370 1.00 91.31 888 ASN A N 1
ATOM 6911 C CA . ASN A 1 888 ? -10.413 9.532 81.340 1.00 91.31 888 ASN A CA 1
ATOM 6912 C C . ASN A 1 888 ? -11.695 9.254 80.540 1.00 91.31 888 ASN A C 1
ATOM 6914 O O . ASN A 1 888 ? -11.845 8.161 79.989 1.00 91.31 888 ASN A O 1
ATOM 6918 N N . VAL A 1 889 ? -12.643 10.196 80.496 1.00 93.38 889 VAL A N 1
ATOM 6919 C CA . VAL A 1 889 ? -13.907 10.008 79.764 1.00 93.38 889 VAL A CA 1
ATOM 6920 C C . VAL A 1 889 ? -13.677 10.262 78.268 1.00 93.38 889 VAL A C 1
ATOM 6922 O O . VAL A 1 889 ? -13.145 11.318 77.927 1.00 93.38 889 VAL A O 1
ATOM 6925 N N . PRO A 1 890 ? -14.062 9.354 77.354 1.00 92.69 890 PRO A N 1
ATOM 6926 C CA . PRO A 1 890 ? -13.928 9.564 75.910 1.00 92.69 890 PRO A CA 1
ATOM 6927 C C . PRO A 1 890 ? -14.661 10.815 75.419 1.00 92.69 890 PRO A C 1
ATOM 6929 O O . PRO A 1 890 ? -15.663 11.212 76.004 1.00 92.69 890 PRO A O 1
ATOM 6932 N N . ASP A 1 891 ? -14.176 11.425 74.333 1.00 89.00 891 ASP A N 1
ATOM 6933 C CA . ASP A 1 891 ? -14.792 12.622 73.737 1.00 89.00 891 ASP A CA 1
ATOM 6934 C C . ASP A 1 891 ? -16.283 12.414 73.442 1.00 89.00 891 ASP A C 1
ATOM 6936 O O . ASP A 1 891 ? -17.113 13.145 73.969 1.00 89.00 891 ASP A O 1
ATOM 6940 N N . ALA A 1 892 ? -16.631 11.366 72.696 1.00 87.25 892 ALA A N 1
ATOM 6941 C CA . ALA A 1 892 ? -18.009 11.148 72.267 1.00 87.25 892 ALA A CA 1
ATOM 6942 C C . ALA A 1 892 ? -19.015 10.938 73.421 1.00 87.25 892 ALA A C 1
ATOM 6944 O O . ALA A 1 892 ? -20.212 11.097 73.221 1.00 87.25 892 ALA A O 1
ATOM 6945 N N . LEU A 1 893 ? -18.539 10.596 74.625 1.00 90.44 893 LEU A N 1
ATOM 6946 C CA . LEU A 1 893 ? -19.359 10.392 75.827 1.00 90.44 893 LEU A CA 1
ATOM 6947 C C . LEU A 1 893 ? -19.231 11.548 76.834 1.00 90.44 893 LEU A C 1
ATOM 6949 O O . LEU A 1 893 ? -19.729 11.463 77.957 1.00 90.44 893 LEU A O 1
ATOM 6953 N N . ALA A 1 894 ? -18.545 12.632 76.468 1.00 90.69 894 ALA A N 1
ATOM 6954 C CA . ALA A 1 894 ? -18.282 13.752 77.363 1.00 90.69 894 ALA A CA 1
ATOM 6955 C C . ALA A 1 894 ? -19.562 14.491 77.783 1.00 90.69 894 ALA A C 1
ATOM 6957 O O . ALA A 1 894 ? -19.626 15.023 78.892 1.00 90.69 894 ALA A O 1
ATOM 6958 N N . THR A 1 895 ? -20.612 14.456 76.962 1.00 90.31 895 THR A N 1
ATOM 6959 C CA . THR A 1 895 ? -21.942 15.008 77.267 1.00 90.31 895 THR A CA 1
ATOM 6960 C C . THR A 1 895 ? -22.623 14.343 78.465 1.00 90.31 895 THR A C 1
ATOM 6962 O O . THR A 1 895 ? -23.479 14.960 79.093 1.00 90.31 895 THR A O 1
ATOM 6965 N N . GLU A 1 896 ? -22.207 13.130 78.834 1.00 91.69 896 GLU A N 1
ATOM 6966 C CA . GLU A 1 896 ? -22.743 12.384 79.979 1.00 91.69 896 GLU A CA 1
ATOM 6967 C C . GLU A 1 896 ? -21.984 12.681 81.292 1.00 91.69 896 GLU A C 1
ATOM 6969 O O . GLU A 1 896 ? -22.321 12.153 82.355 1.00 91.69 896 GLU A O 1
ATOM 6974 N N . ILE A 1 897 ? -20.958 13.545 81.262 1.00 92.19 897 ILE A N 1
ATOM 6975 C CA . ILE A 1 897 ? -20.252 14.002 82.469 1.00 92.19 897 ILE A CA 1
ATOM 6976 C C . ILE A 1 897 ? -21.153 14.969 83.262 1.00 92.19 897 ILE A C 1
ATOM 6978 O O . ILE A 1 897 ? -21.552 16.008 82.733 1.00 92.19 897 ILE A O 1
ATOM 6982 N N . PRO A 1 898 ? -21.421 14.728 84.558 1.00 90.44 898 PRO A N 1
ATOM 6983 C CA . PRO A 1 898 ? -22.176 15.670 85.379 1.00 90.44 898 PRO A CA 1
ATOM 6984 C C . PRO A 1 898 ? -21.511 17.061 85.428 1.00 90.44 898 PRO A C 1
ATOM 6986 O O . PRO A 1 898 ? -20.343 17.149 85.820 1.00 90.44 898 PRO A O 1
ATOM 6989 N N . PRO A 1 899 ? -22.230 18.163 85.120 1.00 88.69 899 PRO A N 1
ATOM 6990 C CA . PRO A 1 899 ? -21.661 19.515 85.118 1.00 88.69 899 PRO A CA 1
ATOM 6991 C C . PRO A 1 899 ? -20.970 19.911 86.434 1.00 88.69 899 PRO A C 1
ATOM 6993 O O . PRO A 1 899 ? -19.949 20.593 86.422 1.00 88.69 899 PRO A O 1
ATOM 6996 N N . SER A 1 900 ? -21.464 19.427 87.579 1.00 86.94 900 SER A N 1
ATOM 6997 C CA . SER A 1 900 ? -20.885 19.698 88.904 1.00 86.94 900 SER A CA 1
ATOM 6998 C C . SER A 1 900 ? -19.443 19.206 89.082 1.00 86.94 900 SER A C 1
ATOM 7000 O O . SER A 1 900 ? -18.758 19.667 89.990 1.00 86.94 900 SER A O 1
ATOM 7002 N N . LEU A 1 901 ? -18.979 18.267 88.251 1.00 88.81 901 LEU A N 1
ATOM 7003 C CA . LEU A 1 901 ? -17.614 17.727 88.286 1.00 88.81 901 LEU A CA 1
ATOM 7004 C C . LEU A 1 901 ? -16.641 18.484 87.374 1.00 88.81 901 LEU A C 1
ATOM 7006 O O . LEU A 1 901 ? -15.461 18.153 87.328 1.00 88.81 901 LEU A O 1
ATOM 7010 N N . LEU A 1 902 ? -17.120 19.503 86.661 1.00 90.19 902 LEU A N 1
ATOM 7011 C CA . LEU A 1 902 ? -16.326 20.315 85.742 1.00 90.19 902 LEU A CA 1
ATOM 7012 C C . LEU A 1 902 ? -15.923 21.668 86.356 1.00 90.19 902 LEU A C 1
ATOM 7014 O O . LEU A 1 902 ? -15.651 22.625 85.639 1.00 90.19 902 LEU A O 1
ATOM 7018 N N . LEU A 1 903 ? -15.887 21.762 87.687 1.00 86.50 903 LEU A N 1
ATOM 7019 C CA . LEU A 1 903 ? -15.438 22.950 88.415 1.00 86.50 903 LEU A CA 1
ATOM 7020 C C . LEU A 1 903 ? -13.937 22.842 88.710 1.00 86.50 903 LEU A C 1
ATOM 7022 O O . LEU A 1 903 ? -13.530 22.133 89.627 1.00 86.50 903 LEU A O 1
ATOM 7026 N N . PHE A 1 904 ? -13.109 23.539 87.934 1.00 84.56 904 PHE A N 1
ATOM 7027 C CA . PHE A 1 904 ? -11.651 23.517 88.084 1.00 84.56 904 PHE A CA 1
ATOM 7028 C C . PHE A 1 904 ? -11.170 24.536 89.124 1.00 84.56 904 PHE A C 1
ATOM 7030 O O . PHE A 1 904 ? -11.658 25.664 89.170 1.00 84.56 904 PHE A O 1
ATOM 7037 N N . SER A 1 905 ? -10.163 24.166 89.921 1.00 81.12 905 SER A N 1
ATOM 7038 C CA . SER A 1 905 ? -9.404 25.133 90.727 1.00 81.12 905 SER A CA 1
ATOM 7039 C C . SER A 1 905 ? -8.520 26.003 89.825 1.00 81.12 905 SER A C 1
ATOM 7041 O O . SER A 1 905 ? -8.108 25.556 88.748 1.00 81.12 905 SER A O 1
ATOM 7043 N N . GLU A 1 906 ? -8.202 27.227 90.255 1.00 72.50 906 GLU A N 1
ATOM 7044 C CA . GLU A 1 906 ? -7.368 28.162 89.486 1.00 72.50 906 GLU A CA 1
ATOM 7045 C C . GLU A 1 906 ? -6.073 27.493 88.981 1.00 72.50 906 GLU A C 1
ATOM 7047 O O . GLU A 1 906 ? -5.345 26.848 89.736 1.00 72.50 906 GLU A O 1
ATOM 7052 N N . GLY A 1 907 ? -5.809 27.600 87.673 1.00 69.31 907 GLY A N 1
ATOM 7053 C CA . GLY A 1 907 ? -4.602 27.062 87.031 1.00 69.31 907 GLY A CA 1
ATOM 7054 C C . GLY A 1 907 ? -4.558 25.542 86.795 1.00 69.31 907 GLY A C 1
ATOM 7055 O O . GLY A 1 907 ? -3.569 25.058 86.253 1.00 69.31 907 GLY A O 1
ATOM 7056 N N . THR A 1 908 ? -5.599 24.778 87.152 1.00 77.44 908 THR A N 1
ATOM 7057 C CA . THR A 1 908 ? -5.608 23.297 87.021 1.00 77.44 908 THR A CA 1
ATOM 7058 C C . THR A 1 908 ? -6.258 22.761 85.736 1.00 77.44 908 THR A C 1
ATOM 7060 O O . THR A 1 908 ? -6.190 21.561 85.452 1.00 77.44 908 THR A O 1
ATOM 7063 N N . ALA A 1 909 ? -6.891 23.632 84.944 1.00 80.19 909 ALA A N 1
ATOM 7064 C CA . ALA A 1 909 ? -7.607 23.256 83.728 1.00 80.19 909 ALA A CA 1
ATOM 7065 C C . ALA A 1 909 ? -6.649 22.984 82.552 1.00 80.19 909 ALA A C 1
ATOM 7067 O O . ALA A 1 909 ? -5.948 23.877 82.077 1.00 80.19 909 ALA A O 1
ATOM 7068 N N . ASN A 1 910 ? -6.657 21.753 82.030 1.00 84.56 910 ASN A N 1
ATOM 7069 C CA . ASN A 1 910 ? -5.915 21.394 80.820 1.00 84.56 910 ASN A CA 1
ATOM 7070 C C . ASN A 1 910 ? -6.735 21.760 79.572 1.00 84.56 910 ASN A C 1
ATOM 7072 O O . ASN A 1 910 ? -7.572 20.981 79.110 1.00 84.56 910 ASN A O 1
ATOM 7076 N N . ILE A 1 911 ? -6.477 22.951 79.027 1.00 83.94 911 ILE A N 1
ATOM 7077 C CA . ILE A 1 911 ? -7.206 23.506 77.875 1.00 83.94 911 ILE A CA 1
ATOM 7078 C C . ILE A 1 911 ? -7.154 22.550 76.680 1.00 83.94 911 ILE A C 1
ATOM 7080 O O . ILE A 1 911 ? -8.181 22.289 76.063 1.00 83.94 911 ILE A O 1
ATOM 7084 N N . THR A 1 912 ? -5.997 21.949 76.397 1.00 85.00 912 THR A N 1
ATOM 7085 C CA . THR A 1 912 ? -5.826 21.009 75.279 1.00 85.00 912 THR A CA 1
ATOM 7086 C C . THR A 1 912 ? 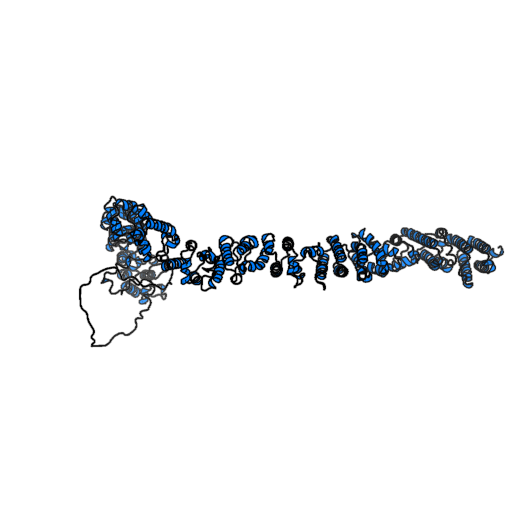-6.717 19.773 75.413 1.00 85.00 912 THR A C 1
ATOM 7088 O O . THR A 1 912 ? -7.237 19.285 74.411 1.00 85.00 912 THR A O 1
ATOM 7091 N N . ALA A 1 913 ? -6.912 19.256 76.630 1.00 86.25 913 ALA A N 1
ATOM 7092 C CA . ALA A 1 913 ? -7.780 18.104 76.878 1.00 86.25 913 ALA A CA 1
ATOM 7093 C C . ALA A 1 913 ? -9.271 18.472 76.807 1.00 86.25 913 ALA A C 1
ATOM 7095 O O . ALA A 1 913 ? -10.055 17.731 76.218 1.00 86.25 913 ALA A O 1
ATOM 7096 N N . ILE A 1 914 ? -9.650 19.634 77.349 1.00 88.88 914 ILE A N 1
ATOM 7097 C CA . ILE A 1 914 ? -11.021 20.166 77.290 1.00 88.88 914 ILE A CA 1
ATOM 7098 C C . ILE A 1 914 ? -11.431 20.442 75.839 1.00 88.88 914 ILE A C 1
ATOM 7100 O O . ILE A 1 914 ? -12.552 20.146 75.436 1.00 88.88 914 ILE A O 1
ATOM 7104 N N . ASN A 1 915 ? -10.513 20.972 75.033 1.00 89.69 915 ASN A N 1
ATOM 7105 C CA . ASN A 1 915 ? -10.797 21.404 73.670 1.00 89.69 915 ASN A CA 1
ATOM 7106 C C . ASN A 1 915 ? -11.079 20.256 72.692 1.00 89.69 915 ASN A C 1
ATOM 7108 O O . ASN A 1 915 ? -11.740 20.456 71.676 1.00 89.69 915 ASN A O 1
ATOM 7112 N N . LYS A 1 916 ? -10.580 19.057 73.009 1.00 88.31 916 LYS A N 1
ATOM 7113 C CA . LYS A 1 916 ? -10.805 17.831 72.235 1.00 88.31 916 LYS A CA 1
ATOM 7114 C C . LYS A 1 916 ? -12.187 17.221 72.459 1.00 88.31 916 LYS A C 1
ATOM 7116 O O . LYS A 1 916 ? -12.445 16.182 71.870 1.00 88.31 916 LYS A O 1
ATOM 7121 N N . LYS A 1 917 ? -13.014 17.796 73.340 1.00 90.44 917 LYS A N 1
ATOM 7122 C CA . LYS A 1 917 ? -14.293 17.206 73.732 1.00 90.44 917 LYS A CA 1
ATOM 7123 C C . LYS A 1 917 ? -15.514 17.940 73.194 1.00 90.44 917 LYS A C 1
ATOM 7125 O O . LYS A 1 917 ? -15.511 19.164 73.034 1.00 90.44 917 LYS A O 1
ATOM 7130 N N . THR A 1 918 ? -16.569 17.166 72.996 1.00 89.38 918 THR A N 1
ATOM 7131 C CA . THR A 1 918 ? -17.935 17.590 72.719 1.00 89.38 918 THR A CA 1
ATOM 7132 C C . THR A 1 918 ? -18.662 17.846 74.035 1.00 89.38 918 THR A C 1
ATOM 7134 O O . THR A 1 918 ? -18.948 16.958 74.830 1.00 89.38 918 THR A O 1
ATOM 7137 N N . TRP A 1 919 ? -18.928 19.116 74.297 1.00 90.88 919 TRP A N 1
ATOM 7138 C CA . TRP A 1 919 ? -19.592 19.572 75.510 1.00 90.88 919 TRP A CA 1
ATOM 7139 C C . TRP A 1 919 ? -21.009 20.031 75.200 1.00 90.88 919 TRP A C 1
ATOM 7141 O O . TRP A 1 919 ? -21.288 20.518 74.105 1.00 90.88 919 TRP A O 1
ATOM 7151 N N . THR A 1 920 ? -21.892 19.949 76.188 1.00 90.44 920 THR A N 1
ATOM 7152 C CA . THR A 1 920 ? -23.147 20.710 76.192 1.00 90.44 920 THR A CA 1
ATOM 7153 C C . THR A 1 920 ? -22.890 22.150 76.646 1.00 90.44 920 THR A C 1
ATOM 7155 O O . THR A 1 920 ? -21.916 22.421 77.355 1.00 90.44 920 THR A O 1
ATOM 7158 N N . ALA A 1 921 ? -23.772 23.086 76.283 1.00 87.44 921 ALA A N 1
ATOM 7159 C CA . ALA A 1 921 ? -23.640 24.484 76.699 1.00 87.44 921 ALA A CA 1
ATOM 7160 C C . ALA A 1 921 ? -23.529 24.635 78.230 1.00 87.44 921 ALA A C 1
ATOM 7162 O O . ALA A 1 921 ? -22.687 25.388 78.720 1.00 87.44 921 ALA A O 1
ATOM 7163 N N . ASP A 1 922 ? -24.324 23.869 78.983 1.00 88.56 922 ASP A N 1
ATOM 7164 C CA . ASP A 1 922 ? -24.357 23.943 80.446 1.00 88.56 922 ASP A CA 1
ATOM 7165 C C . ASP A 1 922 ? -23.085 23.362 81.090 1.00 88.56 922 ASP A C 1
ATOM 7167 O O . ASP A 1 922 ? -22.599 23.903 82.083 1.00 88.56 922 ASP A O 1
ATOM 7171 N N . GLN A 1 923 ? -22.492 22.312 80.506 1.00 92.75 923 GLN A N 1
ATOM 7172 C CA . GLN A 1 923 ? -21.183 21.801 80.929 1.00 92.75 923 GLN A CA 1
ATOM 7173 C C . GLN A 1 923 ? -20.073 22.820 80.671 1.00 92.75 923 GLN A C 1
ATOM 7175 O O . GLN A 1 923 ? -19.272 23.090 81.565 1.00 92.75 923 GLN A O 1
ATOM 7180 N N . SER A 1 924 ? -20.046 23.422 79.479 1.00 90.81 924 SER A N 1
ATOM 7181 C CA . SER A 1 924 ? -19.028 24.413 79.121 1.00 90.81 924 SER A CA 1
ATOM 7182 C C . SER A 1 924 ? -19.072 25.645 80.010 1.00 90.81 924 SER A C 1
ATOM 7184 O O . SER A 1 924 ? -18.024 26.171 80.381 1.00 90.81 924 SER A O 1
ATOM 7186 N N . THR A 1 925 ? -20.262 26.075 80.435 1.00 89.81 925 THR A N 1
ATOM 7187 C CA . THR A 1 925 ? -20.415 27.178 81.394 1.00 89.81 925 THR A CA 1
ATOM 7188 C C . THR A 1 925 ? -19.716 26.926 82.731 1.00 89.81 925 THR A C 1
ATOM 7190 O O . THR A 1 925 ? -19.207 27.883 83.317 1.00 89.81 925 THR A O 1
ATOM 7193 N N . MET A 1 926 ? -19.618 25.675 83.194 1.00 90.31 926 MET A N 1
ATOM 7194 C CA . MET A 1 926 ? -19.016 25.356 84.499 1.00 90.31 926 MET A CA 1
ATOM 7195 C C . MET A 1 926 ? -17.522 25.684 84.570 1.00 90.31 926 MET A C 1
ATOM 7197 O O . MET A 1 926 ? -17.048 26.127 85.613 1.00 90.31 926 MET A O 1
ATOM 7201 N N . PHE A 1 927 ? -16.789 25.518 83.466 1.00 88.94 927 PHE A N 1
ATOM 7202 C CA . PHE A 1 927 ? -15.339 25.737 83.426 1.00 88.94 927 PHE A CA 1
ATOM 7203 C C . PHE A 1 927 ? -14.909 26.968 82.625 1.00 88.94 927 PHE A C 1
ATOM 7205 O O . PHE A 1 927 ? -13.751 27.381 82.721 1.00 88.94 927 PHE A O 1
ATOM 7212 N N . PHE A 1 928 ? -15.808 27.588 81.851 1.00 88.75 928 PHE A N 1
ATOM 7213 C CA . PHE A 1 928 ? -15.451 28.728 81.001 1.00 88.75 928 PHE A CA 1
ATOM 7214 C C . PHE A 1 928 ? -14.870 29.906 81.801 1.00 88.75 928 PHE A C 1
ATOM 7216 O O . PHE A 1 928 ? -13.938 30.562 81.340 1.00 88.75 928 PHE A O 1
ATOM 7223 N N . ALA A 1 929 ? -15.386 30.161 83.010 1.00 82.38 929 ALA A N 1
ATOM 7224 C CA . ALA A 1 929 ? -14.879 31.213 83.895 1.00 82.38 929 ALA A CA 1
ATOM 7225 C C . ALA A 1 929 ? -13.394 31.017 84.243 1.00 82.38 929 ALA A C 1
ATOM 7227 O O . ALA A 1 929 ? -12.612 31.953 84.135 1.00 82.38 929 ALA A O 1
ATOM 7228 N N . THR A 1 930 ? -13.001 29.789 84.585 1.00 81.25 930 THR A N 1
ATOM 7229 C CA . THR A 1 930 ? -11.614 29.439 84.912 1.00 81.25 930 THR A CA 1
ATOM 7230 C C . THR A 1 930 ? -10.711 29.508 83.681 1.00 81.25 930 THR A C 1
ATOM 7232 O O . THR A 1 930 ? -9.557 29.916 83.782 1.00 81.25 930 THR A O 1
ATOM 7235 N N . LEU A 1 931 ? -11.226 29.151 82.495 1.00 78.88 931 LEU A N 1
ATOM 7236 C CA . LEU A 1 931 ? -10.484 29.320 81.242 1.00 78.88 931 LEU A CA 1
ATOM 7237 C C . LEU A 1 931 ? -10.205 30.801 80.968 1.00 78.88 931 LEU A C 1
ATOM 7239 O O . LEU A 1 931 ? -9.069 31.151 80.659 1.00 78.88 931 LEU A O 1
ATOM 7243 N N . ALA A 1 932 ? -11.208 31.668 81.143 1.00 72.50 932 ALA A N 1
ATOM 7244 C CA . ALA A 1 932 ? -11.136 33.110 80.896 1.00 72.50 932 ALA A CA 1
ATOM 7245 C C . ALA A 1 932 ? -10.034 33.850 81.678 1.00 72.50 932 ALA A C 1
ATOM 7247 O O . ALA A 1 932 ? -9.615 34.931 81.263 1.00 72.50 932 ALA A O 1
ATOM 7248 N N . GLU A 1 933 ? -9.575 33.289 82.795 1.00 73.56 933 GLU A N 1
ATOM 7249 C CA . GLU A 1 933 ? -8.514 33.852 83.641 1.00 73.56 933 GLU A CA 1
ATOM 7250 C C . GLU A 1 933 ? -7.102 33.480 83.157 1.00 73.56 933 GLU A C 1
ATOM 7252 O O . GLU A 1 933 ? -6.115 34.101 83.556 1.00 73.56 933 GLU A O 1
ATOM 7257 N N . THR A 1 934 ? -6.986 32.499 82.258 1.00 70.88 934 THR A N 1
ATOM 7258 C CA . THR A 1 934 ? -5.709 32.054 81.686 1.00 70.88 934 THR A CA 1
ATOM 7259 C C . THR A 1 934 ? -5.373 32.804 80.392 1.00 70.88 934 THR A C 1
ATOM 7261 O O . THR A 1 934 ? -6.249 33.245 79.650 1.00 70.88 934 THR A O 1
ATOM 7264 N N . ASN A 1 935 ? -4.081 32.976 80.097 1.00 69.94 935 ASN A N 1
ATOM 7265 C CA . ASN A 1 935 ? -3.628 33.623 78.863 1.00 69.94 935 ASN A CA 1
ATOM 7266 C C . ASN A 1 935 ? -3.549 32.581 77.732 1.00 69.94 935 ASN A C 1
ATOM 7268 O O . ASN A 1 935 ? -2.493 31.987 77.517 1.00 69.94 935 ASN A O 1
ATOM 7272 N N . PHE A 1 936 ? -4.669 32.317 77.055 1.00 71.94 936 PHE A N 1
ATOM 7273 C CA . PHE A 1 936 ? -4.765 31.350 75.955 1.00 71.94 936 PHE A CA 1
ATOM 7274 C C . PHE A 1 936 ? -5.262 32.006 74.658 1.00 71.94 936 PHE A C 1
ATOM 7276 O O . PHE A 1 936 ? -5.926 33.043 74.678 1.00 71.94 936 PHE A O 1
ATOM 7283 N N . ASP A 1 937 ? -4.946 31.383 73.522 1.00 79.75 937 ASP A N 1
ATOM 7284 C CA . ASP A 1 937 ? -5.404 31.831 72.209 1.00 79.75 937 ASP A CA 1
ATOM 7285 C C . ASP A 1 937 ? -6.869 31.422 71.976 1.00 79.75 937 ASP A C 1
ATOM 7287 O O . ASP A 1 937 ? -7.187 30.248 71.767 1.00 79.75 937 ASP A O 1
ATOM 7291 N N . THR A 1 938 ? -7.774 32.400 72.029 1.00 81.81 938 THR A N 1
ATOM 7292 C CA . THR A 1 938 ? -9.222 32.182 71.859 1.00 81.81 938 THR A CA 1
ATOM 7293 C C . THR A 1 938 ? -9.599 31.606 70.495 1.00 81.81 938 THR A C 1
ATOM 7295 O O . THR A 1 938 ? -10.595 30.886 70.406 1.00 81.81 938 THR A O 1
ATOM 7298 N N . GLU A 1 939 ? -8.778 31.811 69.459 1.00 81.94 939 GLU A N 1
ATOM 7299 C CA . GLU A 1 939 ? -8.984 31.233 68.125 1.00 81.94 939 GLU A CA 1
ATOM 7300 C C . GLU A 1 939 ? -8.879 29.705 68.108 1.00 81.94 939 GLU A C 1
ATOM 7302 O O . GLU A 1 939 ? -9.453 29.060 67.218 1.00 81.94 939 GLU A O 1
ATOM 7307 N N . GLN A 1 940 ? -8.158 29.135 69.078 1.00 85.25 940 GLN A N 1
ATOM 7308 C CA . GLN A 1 940 ? -7.918 27.699 69.187 1.00 85.25 940 GLN A CA 1
ATOM 7309 C C . GLN A 1 940 ? -9.034 26.966 69.927 1.00 85.25 940 GLN A C 1
ATOM 7311 O O . GLN A 1 940 ? -9.084 25.741 69.852 1.00 85.25 940 GLN A O 1
ATOM 7316 N N . LEU A 1 941 ? -9.950 27.669 70.602 1.00 88.88 941 LEU A N 1
ATOM 7317 C CA . LEU A 1 941 ? -11.074 27.022 71.278 1.00 88.88 941 LEU A CA 1
ATOM 7318 C C . LEU A 1 941 ? -12.051 26.395 70.284 1.00 88.88 941 LEU A C 1
ATOM 7320 O O . LEU A 1 941 ? -12.360 26.976 69.242 1.00 88.88 941 LEU A O 1
ATOM 7324 N N . SER A 1 942 ? -12.584 25.231 70.640 1.00 90.25 942 SER A N 1
ATOM 7325 C CA . SER A 1 942 ? -13.564 24.461 69.889 1.00 90.25 942 SER A CA 1
ATOM 7326 C C . SER A 1 942 ? -14.948 25.103 70.002 1.00 90.25 942 SER A C 1
ATOM 7328 O O . SER A 1 942 ? -15.218 25.850 70.950 1.00 90.25 942 SER A O 1
ATOM 7330 N N . PRO A 1 943 ? -15.860 24.837 69.047 1.00 89.69 943 PRO A N 1
ATOM 7331 C CA . PRO A 1 943 ? -17.227 25.350 69.115 1.00 89.69 943 PRO A CA 1
ATOM 7332 C C . PRO A 1 943 ? -17.922 24.991 70.427 1.00 89.69 943 PRO A C 1
ATOM 7334 O O . PRO A 1 943 ? -18.611 25.820 71.015 1.00 89.69 943 PRO A O 1
ATOM 7337 N N . PHE A 1 944 ? -17.667 23.775 70.912 1.00 90.88 944 PHE A N 1
ATOM 7338 C CA . PHE A 1 944 ? -18.293 23.237 72.107 1.00 90.88 944 PHE A CA 1
ATOM 7339 C C . PHE A 1 944 ? -17.807 23.903 73.394 1.00 90.88 944 PHE A C 1
ATOM 7341 O O . PHE A 1 944 ? -18.563 23.950 74.359 1.00 90.88 944 PHE A O 1
ATOM 7348 N N . VAL A 1 945 ? -16.591 24.455 73.422 1.00 90.75 945 VAL A N 1
ATOM 7349 C CA . VAL A 1 945 ? -16.113 25.277 74.547 1.00 90.75 945 VAL A CA 1
ATOM 7350 C C . VAL A 1 945 ? -16.650 26.706 74.438 1.00 90.75 945 VAL A C 1
ATOM 7352 O O . VAL A 1 945 ? -17.118 27.264 75.431 1.00 90.75 945 VAL A O 1
ATOM 7355 N N . LEU A 1 946 ? -16.629 27.291 73.234 1.00 90.44 946 LEU A N 1
ATOM 7356 C CA . LEU A 1 946 ? -17.060 28.674 73.002 1.00 90.44 946 LEU A CA 1
ATOM 7357 C C . LEU A 1 946 ? -18.533 28.919 73.349 1.00 90.44 946 LEU A C 1
ATOM 7359 O O . LEU A 1 946 ? -18.848 29.979 73.871 1.00 90.44 946 LEU A O 1
ATOM 7363 N N . GLN A 1 947 ? -19.426 27.946 73.166 1.00 91.31 947 GLN A N 1
ATOM 7364 C CA . GLN A 1 947 ? -20.834 28.076 73.584 1.00 91.31 947 GLN A CA 1
ATOM 7365 C C . GLN A 1 947 ? -21.032 28.259 75.106 1.00 91.31 947 GLN A C 1
ATOM 7367 O O . GLN A 1 947 ? -22.132 28.583 75.544 1.00 91.31 947 GLN A O 1
ATOM 7372 N N . GLY A 1 948 ? -20.000 28.045 75.934 1.00 89.19 948 GLY A N 1
ATOM 7373 C CA . GLY A 1 948 ? -20.110 28.069 77.395 1.00 89.19 948 GLY A CA 1
ATOM 7374 C C . GLY A 1 948 ? -20.021 29.445 78.055 1.00 89.19 948 GLY A C 1
ATOM 7375 O O . GLY A 1 948 ? -20.318 29.553 79.245 1.00 89.19 948 GLY A O 1
ATOM 7376 N N . PHE A 1 949 ? -19.605 30.503 77.350 1.00 89.69 949 PHE A N 1
ATOM 7377 C CA . PHE A 1 949 ? -19.361 31.790 78.013 1.00 89.69 949 PHE A CA 1
ATOM 7378 C C . PHE A 1 949 ? -20.643 32.428 78.544 1.00 89.69 949 PHE A C 1
ATOM 7380 O O . PHE A 1 949 ? -21.707 32.341 77.945 1.00 89.69 949 PHE A O 1
ATOM 7387 N N . THR A 1 950 ? -20.552 33.167 79.643 1.00 89.31 950 THR A N 1
ATOM 7388 C CA . THR A 1 950 ? -21.675 33.974 80.140 1.00 89.31 950 THR A CA 1
ATOM 7389 C C . THR A 1 950 ? -21.335 35.455 80.096 1.00 89.31 950 THR A C 1
ATOM 7391 O O . THR A 1 950 ? -20.164 35.848 80.139 1.00 89.31 950 THR A O 1
ATOM 7394 N N . CYS A 1 951 ? -22.355 36.312 80.073 1.00 87.25 951 CYS A N 1
ATOM 7395 C CA . CYS A 1 951 ? -22.128 37.754 80.112 1.00 87.25 951 CYS A CA 1
ATOM 7396 C C . CYS A 1 951 ? -21.388 38.199 81.387 1.00 87.25 951 CYS A C 1
ATOM 7398 O O . CYS A 1 951 ? -20.563 39.110 81.346 1.00 87.25 951 CYS A O 1
ATOM 7400 N N . GLY A 1 952 ? -21.637 37.526 82.518 1.00 85.44 952 GLY A N 1
ATOM 7401 C CA . GLY A 1 952 ? -20.944 37.793 83.780 1.00 85.44 952 GLY A CA 1
ATOM 7402 C C . GLY A 1 952 ? -19.445 37.489 83.719 1.00 85.44 952 GLY A C 1
ATOM 7403 O O . GLY A 1 952 ? -18.650 38.246 84.272 1.00 85.44 952 GLY A O 1
ATOM 7404 N N . THR A 1 953 ? -19.053 36.424 83.013 1.00 84.75 953 THR A N 1
ATOM 7405 C CA . THR A 1 953 ? -17.640 36.076 82.784 1.00 84.75 953 THR A CA 1
ATOM 7406 C C . THR A 1 953 ? -16.965 37.001 81.777 1.00 84.75 953 THR A C 1
ATOM 7408 O O . THR A 1 953 ? -15.883 37.509 82.053 1.00 84.75 953 THR A O 1
ATOM 7411 N N . VAL A 1 954 ? -17.609 37.295 80.643 1.00 85.50 954 VAL A N 1
ATOM 7412 C CA . VAL A 1 954 ? -16.998 38.104 79.571 1.00 85.50 954 VAL A CA 1
ATOM 7413 C C . VAL A 1 954 ? -16.814 39.565 79.991 1.00 85.50 954 VAL A C 1
ATOM 7415 O O . VAL A 1 954 ? -15.797 40.167 79.664 1.00 85.50 954 VAL A O 1
ATOM 7418 N N . LYS A 1 955 ? -17.720 40.132 80.805 1.00 83.50 955 LYS A N 1
ATOM 7419 C CA . LYS A 1 955 ? -17.580 41.498 81.356 1.00 83.50 955 LYS A CA 1
ATOM 7420 C C . LYS A 1 955 ? -16.310 41.721 82.186 1.00 83.50 955 LYS A C 1
ATOM 7422 O O . LYS A 1 955 ? -15.915 42.868 82.372 1.00 83.50 955 LYS A O 1
ATOM 7427 N N . LYS A 1 956 ? -15.699 40.655 82.711 1.00 82.81 956 LYS A N 1
ATOM 7428 C CA . LYS A 1 956 ? -14.460 40.720 83.502 1.00 82.81 956 LYS A CA 1
ATOM 7429 C C . LYS A 1 956 ? -13.192 40.648 82.638 1.00 82.81 956 LYS A C 1
ATOM 7431 O O . LYS A 1 956 ? -12.105 40.893 83.152 1.00 82.81 956 LYS A O 1
ATOM 7436 N N . MET A 1 957 ? -13.315 40.320 81.348 1.00 85.00 957 MET A N 1
ATOM 7437 C CA . MET A 1 957 ? -12.192 40.217 80.410 1.00 85.00 957 MET A CA 1
ATOM 7438 C C . MET A 1 957 ? -11.733 41.595 79.909 1.00 85.00 957 MET A C 1
ATOM 7440 O O . MET A 1 957 ? -12.484 42.572 79.922 1.00 85.00 957 MET A O 1
ATOM 7444 N N . ARG A 1 958 ? -10.497 41.683 79.400 1.00 84.56 958 ARG A N 1
ATOM 7445 C CA . ARG A 1 958 ? -10.011 42.904 78.729 1.00 84.56 958 ARG A CA 1
ATOM 7446 C C . ARG A 1 958 ? -10.712 43.078 77.381 1.00 84.56 958 ARG A C 1
ATOM 7448 O O . ARG A 1 958 ? -10.919 42.096 76.677 1.00 84.56 958 ARG A O 1
ATOM 7455 N N . LYS A 1 959 ? -10.969 44.323 76.955 1.00 81.81 959 LYS A N 1
ATOM 7456 C CA . LYS A 1 959 ? -11.614 44.629 75.657 1.00 81.81 959 LYS A CA 1
ATOM 7457 C C . LYS A 1 959 ? -11.000 43.876 74.466 1.00 81.81 959 LYS A C 1
ATOM 7459 O O . LYS A 1 959 ? -11.734 43.280 73.694 1.00 81.81 959 LYS A O 1
ATOM 7464 N N . ALA A 1 960 ? -9.668 43.814 74.373 1.00 81.69 960 ALA A N 1
ATOM 7465 C CA . ALA A 1 960 ? -8.984 43.070 73.310 1.00 81.69 960 ALA A CA 1
ATOM 7466 C C . ALA A 1 960 ? -9.317 41.562 73.308 1.00 81.69 960 ALA A C 1
ATOM 7468 O O . ALA A 1 960 ? -9.501 40.976 72.247 1.00 81.69 960 ALA A O 1
ATOM 7469 N N . GLN A 1 961 ? -9.446 40.944 74.487 1.00 83.25 961 GLN A N 1
ATOM 7470 C CA . GLN A 1 961 ? -9.821 39.531 74.622 1.00 83.25 961 GLN A CA 1
ATOM 7471 C C . GLN A 1 961 ? -11.301 39.305 74.288 1.00 83.25 961 GLN A C 1
ATOM 7473 O O . GLN A 1 961 ? -11.642 38.278 73.711 1.00 83.25 961 GLN A O 1
ATOM 7478 N N . ILE A 1 962 ? -12.173 40.272 74.603 1.00 86.88 962 ILE A N 1
ATOM 7479 C CA . ILE A 1 962 ? -13.594 40.236 74.226 1.00 86.88 962 ILE A CA 1
ATOM 7480 C C . ILE A 1 962 ? -13.729 40.235 72.697 1.00 86.88 962 ILE A C 1
ATOM 7482 O O . ILE A 1 962 ? -14.445 39.396 72.154 1.00 86.88 962 ILE A O 1
ATOM 7486 N N . SER A 1 963 ? -12.999 41.110 71.996 1.00 86.12 963 SER A N 1
ATOM 7487 C CA . SER A 1 963 ? -13.003 41.144 70.527 1.00 86.12 963 SER A CA 1
ATOM 7488 C C . SER A 1 963 ? -12.475 39.843 69.916 1.00 86.12 963 SER A C 1
ATOM 7490 O O . SER A 1 963 ? -13.083 39.319 68.986 1.00 86.12 963 SER A O 1
ATOM 7492 N N . GLN A 1 964 ? -11.397 39.271 70.467 1.00 87.19 964 GLN A N 1
ATOM 7493 C CA . GLN A 1 964 ? -10.867 37.977 70.015 1.00 87.19 964 GLN A CA 1
ATOM 7494 C C . GLN A 1 964 ? -11.851 36.818 70.264 1.00 87.19 964 GLN A C 1
ATOM 7496 O O . GLN A 1 964 ? -12.046 35.986 69.383 1.00 87.19 964 GLN A O 1
ATOM 7501 N N . LEU A 1 965 ? -12.540 36.795 71.413 1.00 89.19 965 LEU A N 1
ATOM 7502 C CA . LEU A 1 965 ? -13.569 35.796 71.724 1.00 89.19 965 LEU A CA 1
ATOM 7503 C C . LEU A 1 965 ? -14.752 35.864 70.747 1.00 89.19 965 LEU A C 1
ATOM 7505 O O . LEU A 1 965 ? -15.225 34.832 70.268 1.00 89.19 965 LEU A O 1
ATOM 7509 N N . ILE A 1 966 ? -15.231 37.074 70.447 1.00 89.31 966 ILE A N 1
ATOM 7510 C CA . ILE A 1 966 ? -16.316 37.297 69.483 1.00 89.31 966 ILE A CA 1
ATOM 7511 C C . ILE A 1 966 ? -15.883 36.835 68.094 1.00 89.31 966 ILE A C 1
ATOM 7513 O O . ILE A 1 966 ? -16.614 36.082 67.447 1.00 89.31 966 ILE A O 1
ATOM 7517 N N . HIS A 1 967 ? -14.670 37.208 67.681 1.00 89.06 967 HIS A N 1
ATOM 7518 C CA . HIS A 1 967 ? -14.097 36.775 66.414 1.00 89.06 967 HIS A CA 1
ATOM 7519 C C . HIS A 1 967 ? -14.001 35.250 66.333 1.00 89.06 967 HIS A C 1
ATOM 7521 O O . HIS A 1 967 ? -14.383 34.660 65.320 1.00 89.06 967 HIS A O 1
ATOM 7527 N N . ALA A 1 968 ? -13.582 34.584 67.411 1.00 89.62 968 ALA A N 1
ATOM 7528 C CA . ALA A 1 968 ? -13.456 33.131 67.468 1.00 89.62 968 ALA A CA 1
ATOM 7529 C C . ALA A 1 968 ? -14.784 32.384 67.225 1.00 89.62 968 ALA A C 1
ATOM 7531 O O . ALA A 1 968 ? -14.763 31.245 66.756 1.00 89.62 968 ALA A O 1
ATOM 7532 N N . CYS A 1 969 ? -15.930 33.030 67.472 1.00 90.62 969 CYS A N 1
ATOM 7533 C CA . CYS A 1 969 ? -17.263 32.455 67.264 1.00 90.62 969 CYS A CA 1
ATOM 7534 C C . CYS A 1 969 ? -17.758 32.498 65.802 1.00 90.62 969 CYS A C 1
ATOM 7536 O O . CYS A 1 969 ? -18.811 31.929 65.509 1.00 90.62 969 CYS A O 1
ATOM 7538 N N . ARG A 1 970 ? -17.035 33.150 64.878 1.00 90.69 970 ARG A N 1
ATOM 7539 C CA . ARG A 1 970 ? -17.427 33.270 63.458 1.00 90.69 970 ARG A CA 1
ATOM 7540 C C . ARG A 1 970 ? -17.551 31.910 62.742 1.00 90.69 970 ARG A C 1
ATOM 7542 O O . ARG A 1 970 ? -16.850 30.961 63.112 1.00 90.69 970 ARG A O 1
ATOM 7549 N N . PRO A 1 971 ? -18.361 31.799 61.671 1.00 83.69 971 PRO A N 1
ATOM 7550 C CA . PRO A 1 971 ? -18.405 30.592 60.848 1.00 83.69 971 PRO A CA 1
ATOM 7551 C C . PRO A 1 971 ? -17.042 30.300 60.207 1.00 83.69 971 PRO A C 1
ATOM 7553 O O . PRO A 1 971 ? -16.378 31.206 59.703 1.00 83.69 971 PRO A O 1
ATOM 7556 N N . ARG A 1 972 ? -16.625 29.029 60.183 1.00 83.75 972 ARG A N 1
ATOM 7557 C CA . ARG A 1 972 ? -15.398 28.586 59.499 1.00 83.75 972 ARG A CA 1
ATOM 7558 C C . ARG A 1 972 ? -15.673 27.336 58.677 1.00 83.75 972 ARG A C 1
ATOM 7560 O O . ARG A 1 972 ? -16.410 26.452 59.106 1.00 83.75 972 ARG A O 1
ATOM 7567 N N . LYS A 1 973 ? -15.043 27.243 57.506 1.00 79.75 973 LYS A N 1
ATOM 7568 C CA . LYS A 1 973 ? -15.152 26.069 56.634 1.00 79.75 973 LYS A CA 1
ATOM 7569 C C . LYS A 1 973 ? -14.597 24.835 57.361 1.00 79.75 973 LYS A C 1
ATOM 7571 O O . LYS A 1 973 ? -13.478 24.881 57.861 1.00 79.75 973 LYS A O 1
ATOM 7576 N N . GLY A 1 974 ? -15.381 23.759 57.431 1.00 75.69 974 GLY A N 1
ATOM 7577 C CA . GLY A 1 974 ? -14.980 22.505 58.085 1.00 75.69 974 GLY A CA 1
ATOM 7578 C C . GLY A 1 974 ? -15.059 22.500 59.620 1.00 75.69 974 GLY A C 1
ATOM 7579 O O . GLY A 1 974 ? -14.529 21.585 60.241 1.00 75.69 974 GLY A O 1
ATOM 7580 N N . ARG A 1 975 ? -15.705 23.494 60.247 1.00 81.50 975 ARG A N 1
ATOM 7581 C CA . ARG A 1 975 ? -15.915 23.565 61.704 1.00 81.50 975 ARG A CA 1
ATOM 7582 C C . ARG A 1 975 ? -17.405 23.727 62.016 1.00 81.50 975 ARG A C 1
ATOM 7584 O O . ARG A 1 975 ? -18.080 24.517 61.361 1.00 81.50 975 ARG A O 1
ATOM 7591 N N . ALA A 1 976 ? -17.899 23.020 63.035 1.00 81.06 976 ALA A N 1
ATOM 7592 C CA . ALA A 1 976 ? -19.282 23.163 63.493 1.00 81.06 976 ALA A CA 1
ATOM 7593 C C . ALA A 1 976 ? -19.582 24.606 63.944 1.00 81.06 976 ALA A C 1
ATOM 7595 O O . ALA A 1 976 ? -18.722 25.284 64.519 1.00 81.06 976 ALA A O 1
ATOM 7596 N N . LYS A 1 977 ? -20.808 25.070 63.676 1.00 86.50 977 LYS A N 1
ATOM 7597 C CA . LYS A 1 977 ? -21.286 26.389 64.107 1.00 86.50 977 LYS A CA 1
ATOM 7598 C C . LYS A 1 977 ? -21.297 26.453 65.640 1.00 86.50 977 LYS A C 1
ATOM 7600 O O . LYS A 1 977 ? -21.703 25.495 66.289 1.00 86.50 977 LYS A O 1
ATOM 7605 N N . VAL A 1 978 ? -20.846 27.569 66.216 1.00 88.38 978 VAL A N 1
ATOM 7606 C CA . VAL A 1 978 ? -20.961 27.800 67.664 1.00 88.38 978 VAL A CA 1
ATOM 7607 C C . VAL A 1 978 ? -22.420 28.099 67.993 1.00 88.38 978 VAL A C 1
ATOM 7609 O O . VAL A 1 978 ? -22.985 29.044 67.444 1.00 88.38 978 VAL A O 1
ATOM 7612 N N . GLU A 1 979 ? -23.026 27.308 68.874 1.00 87.94 979 GLU A N 1
ATOM 7613 C CA . GLU A 1 979 ? -24.390 27.553 69.339 1.00 87.94 979 GLU A CA 1
ATOM 7614 C C . GLU A 1 979 ? -24.386 28.633 70.426 1.00 87.94 979 GLU A C 1
ATOM 7616 O O . GLU A 1 979 ? -23.809 28.453 71.497 1.00 87.94 979 GLU A O 1
ATOM 7621 N N . LEU A 1 980 ? -25.005 29.780 70.140 1.00 88.25 980 LEU A N 1
ATOM 7622 C CA . LEU A 1 980 ? -25.065 30.922 71.051 1.00 88.25 980 LEU A CA 1
ATOM 7623 C C . LEU A 1 980 ? -26.511 31.170 71.499 1.00 88.25 980 LEU A C 1
ATOM 7625 O O . LEU A 1 980 ? -27.427 31.258 70.684 1.00 88.25 980 LEU A O 1
ATOM 7629 N N . LYS A 1 981 ? -26.716 31.318 72.810 1.00 88.88 981 LYS A N 1
ATOM 7630 C CA . LYS A 1 981 ? -27.983 31.730 73.428 1.00 88.88 981 LYS A CA 1
ATOM 7631 C C . LYS A 1 981 ? -28.210 33.235 73.211 1.00 88.88 981 LYS A C 1
ATOM 7633 O O . LYS A 1 981 ? -27.269 34.025 73.142 1.00 88.88 981 LYS A O 1
ATOM 7638 N N . GLU A 1 982 ? -29.469 33.665 73.207 1.00 86.50 982 GLU A N 1
ATOM 7639 C CA . GLU A 1 982 ? -29.865 35.077 73.043 1.00 86.50 982 GLU A CA 1
ATOM 7640 C C . GLU A 1 982 ? -29.147 36.031 74.021 1.00 86.50 982 GLU A C 1
ATOM 7642 O O . GLU A 1 982 ? -28.687 37.113 73.650 1.00 86.50 982 GLU A O 1
ATOM 7647 N N . SER A 1 983 ? -28.973 35.599 75.275 1.00 88.81 983 SER A N 1
ATOM 7648 C CA . SER A 1 983 ? -28.279 36.367 76.315 1.00 88.81 983 SER A CA 1
ATOM 7649 C C . SER A 1 983 ? -26.787 36.571 76.028 1.00 88.81 983 SER A C 1
ATOM 7651 O O . SER A 1 983 ? -26.221 37.598 76.413 1.00 88.81 983 SER A O 1
ATOM 7653 N N . GLN A 1 984 ? -26.145 35.623 75.340 1.00 91.38 984 GLN A N 1
ATOM 7654 C CA . GLN A 1 984 ? -24.757 35.725 74.895 1.00 91.38 984 GLN A CA 1
ATOM 7655 C C . GLN A 1 984 ? -24.640 36.731 73.749 1.00 91.38 984 GLN A C 1
ATOM 7657 O O . GLN A 1 984 ? -23.836 37.655 73.851 1.00 91.38 984 GLN A O 1
ATOM 7662 N N . LEU A 1 985 ? -25.497 36.6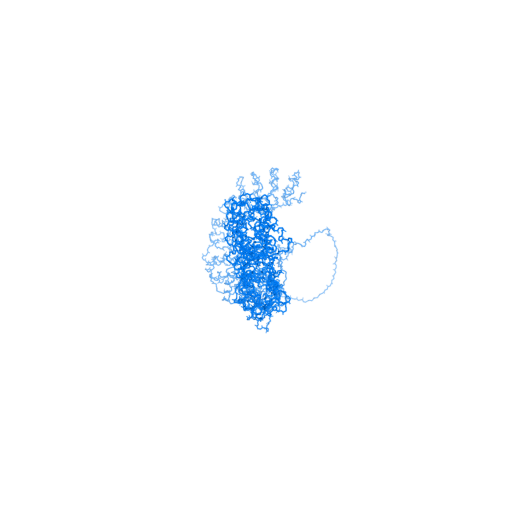21 72.728 1.00 90.62 985 LEU A N 1
ATOM 7663 C CA . LEU A 1 985 ? -25.530 37.532 71.573 1.00 90.62 985 LEU A CA 1
ATOM 7664 C C . LEU A 1 985 ? -25.798 38.982 71.995 1.00 90.62 985 LEU A C 1
ATOM 7666 O O . LEU A 1 985 ? -25.046 39.890 71.642 1.00 90.62 985 LEU A O 1
ATOM 7670 N N . THR A 1 986 ? -26.801 39.187 72.853 1.00 89.12 986 THR A N 1
ATOM 7671 C CA . THR A 1 986 ? -27.129 40.505 73.419 1.00 89.12 986 THR A CA 1
ATOM 7672 C C . THR A 1 986 ? -25.953 41.088 74.206 1.00 89.12 986 THR A C 1
ATOM 7674 O O . THR A 1 986 ? -25.690 42.292 74.159 1.00 89.12 986 THR A O 1
ATOM 7677 N N . CYS A 1 987 ? -25.223 40.251 74.947 1.00 89.44 987 CYS A N 1
ATOM 7678 C CA . CYS A 1 987 ? -24.045 40.692 75.686 1.00 89.44 987 CYS A CA 1
ATOM 7679 C C . CYS A 1 987 ? -22.895 41.079 74.753 1.00 89.44 987 CYS A C 1
ATOM 7681 O O . CYS A 1 987 ? -22.292 42.130 74.958 1.00 89.44 987 CYS A O 1
ATOM 7683 N N . MET A 1 988 ? -22.618 40.263 73.729 1.00 90.38 988 MET A N 1
ATOM 7684 C CA . MET A 1 988 ? -21.591 40.543 72.722 1.00 90.38 988 MET A CA 1
ATOM 7685 C C . MET A 1 988 ? -21.850 41.904 72.083 1.00 90.38 988 MET A C 1
ATOM 7687 O O . MET A 1 988 ? -20.991 42.771 72.192 1.00 90.38 988 MET A O 1
ATOM 7691 N N . TYR A 1 989 ? -23.053 42.126 71.537 1.00 87.75 989 TYR A N 1
ATOM 7692 C CA . TYR A 1 989 ? -23.442 43.394 70.911 1.00 87.75 989 TYR A CA 1
ATOM 7693 C C . TYR A 1 989 ? -23.217 44.592 71.841 1.00 87.75 989 TYR A C 1
ATOM 7695 O O . TYR A 1 989 ? -22.505 45.530 71.492 1.00 87.75 989 TYR A O 1
ATOM 7703 N N . ASN A 1 990 ? -23.747 44.539 73.068 1.00 88.06 990 ASN A N 1
ATOM 7704 C CA . ASN A 1 990 ? -23.619 45.644 74.021 1.00 88.06 990 ASN A CA 1
ATOM 7705 C C . ASN A 1 990 ? -22.165 45.963 74.406 1.00 88.06 990 ASN A C 1
ATOM 7707 O O . ASN A 1 990 ? -21.882 47.096 74.791 1.00 88.06 990 ASN A O 1
ATOM 7711 N N . LEU A 1 991 ? -21.254 44.987 74.334 1.00 85.75 991 LEU A N 1
ATOM 7712 C CA . LEU A 1 991 ? -19.840 45.169 74.668 1.00 85.75 991 LEU A CA 1
ATOM 7713 C C . LEU A 1 991 ? -19.006 45.744 73.514 1.00 85.75 991 LEU A C 1
ATOM 7715 O O . LEU A 1 991 ? -17.961 46.334 73.793 1.00 85.75 991 LEU A O 1
ATOM 7719 N N . ILE A 1 992 ? -19.449 45.598 72.258 1.00 85.50 992 ILE A N 1
ATOM 7720 C CA . ILE A 1 992 ? -18.703 46.046 71.063 1.00 85.50 992 ILE A CA 1
ATOM 7721 C C . ILE A 1 992 ? -19.407 47.118 70.228 1.00 85.50 992 ILE A C 1
ATOM 7723 O O . ILE A 1 992 ? -18.812 47.593 69.269 1.00 85.50 992 ILE A O 1
ATOM 7727 N N . ARG A 1 993 ? -20.644 47.518 70.558 1.00 82.25 993 ARG A N 1
ATOM 7728 C CA . ARG A 1 993 ? -21.441 48.472 69.756 1.00 82.25 993 ARG A CA 1
ATOM 7729 C C . ARG A 1 993 ? -20.727 49.791 69.427 1.00 82.25 993 ARG A C 1
ATOM 7731 O O . ARG A 1 993 ? -21.037 50.408 68.418 1.00 82.25 993 ARG A O 1
ATOM 7738 N N . ASP A 1 994 ? -19.785 50.208 70.273 1.00 81.31 994 ASP A N 1
ATOM 7739 C CA . ASP A 1 994 ? -19.030 51.454 70.116 1.00 81.31 994 ASP A CA 1
ATOM 7740 C C . ASP A 1 994 ? -17.713 51.262 69.315 1.00 81.31 994 ASP A C 1
ATOM 7742 O O . ASP A 1 994 ? -16.983 52.229 69.113 1.00 81.31 994 ASP A O 1
ATOM 7746 N N . ASP A 1 995 ? -17.388 50.032 68.882 1.00 79.69 995 ASP A N 1
ATOM 7747 C CA . ASP A 1 995 ? -16.124 49.636 68.224 1.00 79.69 995 ASP A CA 1
ATOM 7748 C C . ASP A 1 995 ? -16.344 48.491 67.201 1.00 79.69 995 ASP A C 1
ATOM 7750 O O . ASP A 1 995 ? -15.739 47.417 67.264 1.00 79.69 995 ASP A O 1
ATOM 7754 N N . LEU A 1 996 ? -17.299 48.689 66.284 1.00 79.81 996 LEU A N 1
ATOM 7755 C CA . LEU A 1 996 ? -17.652 47.719 65.242 1.00 79.81 996 LEU A CA 1
ATOM 7756 C C . LEU A 1 996 ? -16.742 47.853 64.010 1.00 79.81 996 LEU A C 1
ATOM 7758 O O . LEU A 1 996 ? -16.589 48.934 63.441 1.00 79.81 996 LEU A O 1
ATOM 7762 N N . SER A 1 997 ? -16.184 46.734 63.554 1.00 78.06 997 SER A N 1
ATOM 7763 C CA . SER A 1 997 ? -15.471 46.625 62.282 1.00 78.06 997 SER A CA 1
ATOM 7764 C C . SER A 1 997 ? -16.458 46.544 61.110 1.00 78.06 997 SER A C 1
ATOM 7766 O O . SER A 1 997 ? -17.563 46.020 61.247 1.00 78.06 997 SER A O 1
ATOM 7768 N N . GLN A 1 998 ? -16.053 47.024 59.930 1.00 77.75 998 GLN A N 1
ATOM 7769 C CA . GLN A 1 998 ? -16.875 46.938 58.711 1.00 77.75 998 GLN A CA 1
ATOM 7770 C C . GLN A 1 998 ? -16.858 45.550 58.050 1.00 77.75 998 GLN A C 1
ATOM 7772 O O . GLN A 1 998 ? -17.537 45.338 57.046 1.00 77.75 998 GLN A O 1
ATOM 7777 N N . ASN A 1 999 ? -16.076 44.603 58.571 1.00 82.62 999 ASN A N 1
ATOM 7778 C CA . ASN A 1 999 ? -15.935 43.291 57.967 1.00 82.62 999 ASN A CA 1
ATOM 7779 C C . ASN A 1 999 ? -16.910 42.290 58.601 1.00 82.62 999 ASN A C 1
ATOM 7781 O O . ASN A 1 999 ? -16.665 41.753 59.679 1.00 82.62 999 ASN A O 1
ATOM 7785 N N . PHE A 1 1000 ? -18.012 41.996 57.908 1.00 81.00 1000 PHE A N 1
ATOM 7786 C CA . PHE A 1 1000 ? -19.047 41.080 58.402 1.00 81.00 1000 PHE A CA 1
ATOM 7787 C C . PHE A 1 1000 ? -18.538 39.657 58.680 1.00 81.00 1000 PHE A C 1
ATOM 7789 O O . PHE A 1 1000 ? -19.167 38.929 59.447 1.00 81.00 1000 PHE A O 1
ATOM 7796 N N . THR A 1 1001 ? -17.395 39.252 58.107 1.00 82.81 1001 THR A N 1
ATOM 7797 C CA . THR A 1 1001 ? -16.788 37.943 58.398 1.00 82.81 1001 THR A CA 1
ATOM 7798 C C . THR A 1 1001 ? -16.174 37.860 59.790 1.00 82.81 1001 THR A C 1
ATOM 7800 O O . THR A 1 1001 ? -15.877 36.759 60.248 1.00 82.81 1001 THR A O 1
ATOM 7803 N N . ASP A 1 1002 ? -15.973 38.989 60.470 1.00 83.88 1002 ASP A N 1
ATOM 7804 C CA . ASP A 1 1002 ? -15.331 39.018 61.783 1.00 83.88 1002 ASP A CA 1
ATOM 7805 C C . ASP A 1 1002 ? -16.294 38.660 62.924 1.00 83.88 1002 ASP A C 1
ATOM 7807 O O . ASP A 1 1002 ? -15.854 38.524 64.065 1.00 83.88 1002 ASP A O 1
ATOM 7811 N N . TYR A 1 1003 ? -17.578 38.442 62.616 1.00 87.38 1003 TYR A N 1
ATOM 7812 C CA . TYR A 1 1003 ? -18.647 38.184 63.578 1.00 87.38 1003 TYR A CA 1
ATOM 7813 C C . TYR A 1 1003 ? -19.366 36.845 63.319 1.00 87.38 1003 TYR A C 1
ATOM 7815 O O . TYR A 1 1003 ? -19.452 36.384 62.178 1.00 87.38 1003 TYR A O 1
ATOM 7823 N N . PRO A 1 1004 ? -19.923 36.195 64.359 1.00 87.75 1004 PRO A N 1
ATOM 7824 C CA . PRO A 1 1004 ? -20.849 35.080 64.180 1.00 87.75 1004 PRO A CA 1
ATOM 7825 C C . PRO A 1 1004 ? -22.122 35.530 63.462 1.00 87.75 1004 PRO A C 1
ATOM 7827 O O . PRO A 1 1004 ? -22.660 36.598 63.754 1.00 87.75 1004 PRO A O 1
ATOM 7830 N N . SER A 1 1005 ? -22.648 34.683 62.572 1.00 85.69 1005 SER A N 1
ATOM 7831 C CA . SER A 1 1005 ? -23.834 35.006 61.766 1.00 85.69 1005 SER A CA 1
ATOM 7832 C C . SER A 1 1005 ? -25.050 35.410 62.602 1.00 85.69 1005 SER A C 1
ATOM 7834 O O . SER A 1 1005 ? -25.810 36.272 62.184 1.00 85.69 1005 SER A O 1
ATOM 7836 N N . ASP A 1 1006 ? -25.210 34.837 63.797 1.00 86.31 1006 ASP A N 1
ATOM 7837 C CA . ASP A 1 1006 ? -26.353 35.131 64.670 1.00 86.31 1006 ASP A CA 1
ATOM 7838 C C . ASP A 1 1006 ? -26.249 36.515 65.333 1.00 86.31 1006 ASP A C 1
ATOM 7840 O O . ASP A 1 1006 ? -27.266 37.113 65.674 1.00 86.31 1006 ASP A O 1
ATOM 7844 N N . LEU A 1 1007 ? -25.032 37.056 65.485 1.00 85.94 1007 LEU A N 1
ATOM 7845 C CA . LEU A 1 1007 ? -24.811 38.408 66.008 1.00 85.94 1007 LEU A CA 1
ATOM 7846 C C . LEU A 1 1007 ? -25.098 39.479 64.951 1.00 85.94 1007 LEU A C 1
ATOM 7848 O O . LEU A 1 1007 ? -25.507 40.577 65.313 1.00 85.94 1007 LEU A O 1
ATOM 7852 N N . LEU A 1 1008 ? -24.952 39.156 63.660 1.00 83.00 1008 LEU A N 1
ATOM 7853 C CA . LEU A 1 1008 ? -25.303 40.064 62.560 1.00 83.00 1008 LEU A CA 1
ATOM 7854 C C . LEU A 1 1008 ? -26.793 40.446 62.562 1.00 83.00 1008 LEU A C 1
ATOM 7856 O O . LEU A 1 1008 ? -27.149 41.457 61.982 1.00 83.00 1008 LEU A O 1
ATOM 7860 N N . LEU A 1 1009 ? -27.659 39.672 63.227 1.00 80.12 1009 LEU A N 1
ATOM 7861 C CA . LEU A 1 1009 ? -29.075 40.019 63.406 1.00 80.12 1009 LEU A CA 1
ATOM 7862 C C . LEU A 1 1009 ? -29.302 41.155 64.424 1.00 80.12 1009 LEU A C 1
ATOM 7864 O O . LEU A 1 1009 ? -30.407 41.686 64.499 1.00 80.12 1009 LEU A O 1
ATOM 7868 N N . TYR A 1 1010 ? -28.285 41.490 65.225 1.00 76.69 1010 TYR A N 1
ATOM 7869 C CA . TYR A 1 1010 ? -28.314 42.542 66.249 1.00 76.69 1010 TYR A CA 1
ATOM 7870 C C . TYR A 1 1010 ? -27.517 43.793 65.843 1.00 76.69 1010 TYR A C 1
ATOM 7872 O O . TYR A 1 1010 ? -27.646 44.819 66.511 1.00 76.69 1010 TYR A O 1
ATOM 7880 N N . LEU A 1 1011 ? -26.679 43.684 64.803 1.00 68.75 1011 LEU A N 1
ATOM 7881 C CA . LEU A 1 1011 ? -25.893 44.768 64.200 1.00 68.75 1011 LEU A CA 1
ATOM 7882 C C . LEU A 1 1011 ? -26.738 45.524 63.176 1.00 68.75 1011 LEU A C 1
ATOM 7884 O O . LEU A 1 1011 ? -26.655 46.773 63.187 1.00 68.75 1011 LEU A O 1
#

Organism: Gambusia affinis (NCBI:txid33528)

Radius of gyration: 66.72 Å; chains: 1; bounding box: 152×78×185 Å

InterPro domains:
  IPR026664 Stereocilin-related [PTHR23412] (839-1011)